Protein AF-0000000066796410 (afdb_homodimer)

Foldseek 3Di:
DWDKFKEKEDEQQQDPPAPPLLLLLLLVLAVLVQGAKYKYAQQQDPVSVVSSLVNHPPVQSVQKDKDDAADADREQRIIMIHSFDWPDKDWDFQPFWAFVVPVVQVGNRHRWTKMKIWGWAFDPPPPPPPPPDTDTAIAIEMEGAARAFQAALVPDPHSLVRRCLLVLLSRLLVRLVVDLVPDAQQHWYKYWYFSNDFCPDLSNLLSVLSNLLRLHAKDWLADGQDFDDPPDDPVNNVQSLQQFFAACLAPSQDDPRRRPDRHDHTGGHGITMMTRVLFKFFDQDQVRPQADNPHDQWDADPNDIGGGKTWGQSDFQSGWDDFPPPPPPPPDPDPDDDPPPPPPPPRPTDGGTSHSTIMIMTMMTGDDPCRSCPDPPPPPPPSPSPAQDPVSVVSLVVSLVSLVVVLVVLLVLLVVLLVLLVVLVVLLVVLVVCVVCVLVVLVVVVVVLVVVLVVLVVCLVDPDPDDDDDPPVSPLPSQLVNVVVLCVVQVDCLPPPPDDDDRSDDDPVSVVSSVCVSNVDDPCNVVSVVSSVVSNVSSVVSNCSSPVPSVSSSVSSVVSSVVSCVSRVVVPVVVPVPPD/DWDKFKEKEDEQQQDPPAPPLLLLLLLVLAVLVQGAKYKYAQQQDPVSVVSSLVNHPPVQSVQKDKDAAADADREQRIIMIHSFDWPDKDWDFQPFWAFVVPVVQVGNRHRWTKMKIWGWAFDPPPPPPPPPDTDTAIAIEMEGAARAFQAACVPDPHSLVRRCLLVLLSRLLVRLVVDLVPDAQQHWYKYWYFSNDFCPDLSNLLSVLSNLLRLHAKDWLADGQDFDDPPDDPVNNVQSLQQFFAACLAPSQADPRRRPDRHDHTGGHGIIMMTRVLFKFFDQDQVRPQADNPHDQWDADPNDIGGGKTWGQSDFQSGWDDFPPPPPPPPDPDPDDDPPPPPPPPRPTDGGTSHSTIMIMTMMTGDDPCRSCPDPPPPPPPSNSPAQDPVSVVSLVVSLVSLVVVLVVLLVLLVVLLVLLVVLVVLLVVLVVCVVCVVVVLVVVVVVLVVVLVVLVVCLVDPDDDDDDDPPVSPLPSQLVNLVVLCVVQVDCLPPPPDPDDRSDDDPVSVVSSVCVSNVDDPCSVVSVVSSVVSNVSSVVSNCSSPVPSNSSSVSSVVSSVVSCVSRVVVPVVVVVPPD

Solvent-accessible surface area (backbone atoms only — not comparable to full-atom values): 62034 Å² total; per-residue (Å²): 69,67,34,71,48,35,39,34,24,36,45,48,55,43,54,94,83,43,79,67,50,70,59,30,33,36,53,50,19,70,54,52,80,78,42,38,32,36,32,34,23,38,52,41,46,68,67,52,52,47,40,21,54,69,52,24,56,66,71,53,52,72,53,44,41,79,46,74,49,76,30,54,58,54,15,38,8,38,31,40,40,25,57,43,58,70,77,45,53,41,77,45,66,41,90,56,52,55,50,77,87,46,62,89,73,44,45,39,51,19,46,31,32,36,38,41,34,35,30,44,41,69,24,52,59,76,63,72,53,95,83,80,68,78,44,67,43,70,34,40,38,35,37,34,38,50,57,66,61,68,57,39,46,88,78,40,98,45,64,85,63,39,84,47,53,66,37,36,34,50,37,26,48,51,48,35,35,47,50,59,46,46,52,58,57,81,43,38,40,40,38,30,25,39,49,56,44,38,73,85,32,69,36,47,43,49,23,50,50,56,35,28,52,68,19,33,48,70,42,62,42,58,77,86,55,60,65,86,51,92,83,59,49,70,67,55,39,53,54,22,58,56,54,37,23,32,39,61,83,32,69,75,30,29,47,99,82,45,53,62,51,65,41,61,71,60,56,36,37,24,55,50,45,33,31,22,60,76,30,34,40,74,33,76,47,83,81,45,84,62,44,60,90,81,56,71,46,56,38,76,54,96,89,36,83,37,54,23,29,42,51,22,54,74,46,51,67,65,29,80,71,48,62,53,67,69,77,72,72,76,74,73,78,76,80,78,73,71,78,66,75,73,64,80,69,72,53,57,72,41,49,32,46,56,33,54,35,31,28,40,33,40,31,35,32,44,55,49,76,62,57,59,69,56,57,78,75,73,66,64,80,65,59,53,51,54,78,75,47,73,67,52,50,52,52,48,50,49,52,43,51,50,49,54,52,47,34,53,49,28,51,52,48,20,52,50,24,42,50,48,15,49,52,22,44,49,51,21,50,50,33,50,50,45,65,44,43,45,35,58,60,36,20,52,62,41,23,51,51,53,52,48,49,50,48,50,46,48,54,67,59,60,65,81,82,74,82,84,74,86,67,78,82,58,57,77,40,50,54,47,47,46,49,48,46,50,31,69,74,62,67,55,84,72,72,80,67,74,64,91,85,72,82,81,70,88,51,78,65,51,39,48,51,49,20,34,64,42,47,63,53,50,80,72,52,48,49,47,58,51,48,22,38,51,22,43,47,48,15,52,50,24,40,49,43,18,49,55,42,28,46,15,50,29,53,43,50,52,51,49,46,50,49,57,41,61,73,64,49,50,71,59,66,68,59,62,65,67,75,111,69,67,35,70,48,34,39,33,25,36,44,47,55,42,54,93,84,44,78,65,50,70,61,31,32,36,53,50,20,70,54,52,79,80,42,38,32,37,33,34,24,40,51,42,46,68,66,53,51,46,40,22,56,69,51,24,58,67,71,51,54,72,54,43,42,80,47,74,48,72,30,54,56,55,17,38,8,39,32,39,40,24,54,41,57,70,78,46,54,40,74,47,64,41,91,57,52,54,50,78,89,46,61,90,72,44,45,39,49,19,46,31,32,35,37,40,35,36,28,46,40,70,26,53,60,76,64,72,54,94,76,79,68,76,44,68,44,69,34,40,37,35,36,34,37,49,57,69,62,68,58,37,48,90,77,41,98,45,65,86,64,38,87,47,51,66,38,37,34,50,37,27,48,52,48,34,35,48,49,59,46,46,50,56,58,82,43,38,40,39,37,30,24,39,50,56,43,36,74,84,29,70,37,46,43,50,23,50,50,55,36,26,51,66,20,34,48,70,42,60,41,55,78,86,54,60,66,84,51,94,85,59,48,70,68,56,40,52,54,22,58,57,51,36,25,33,39,63,84,31,66,76,31,31,48,100,83,46,55,62,51,64,40,64,70,60,56,36,37,24,56,50,45,33,33,22,59,73,30,33,40,75,33,75,46,84,82,44,82,61,42,59,92,82,55,72,45,57,37,77,55,96,87,36,82,37,53,24,30,42,52,22,55,73,47,51,67,64,28,80,70,49,62,53,66,70,77,73,73,74,76,74,77,77,80,79,73,72,79,65,76,73,67,79,69,74,52,56,72,41,50,32,45,58,34,56,36,31,26,40,32,42,32,35,32,45,55,50,74,62,57,58,70,56,58,77,77,75,66,64,81,66,61,53,51,52,78,76,48,72,67,52,50,53,52,48,50,50,53,42,51,50,49,53,53,46,35,53,49,29,51,51,48,19,53,50,24,42,51,49,14,50,50,23,45,50,50,21,50,50,33,50,50,46,64,44,43,46,34,59,59,35,23,51,63,41,24,52,51,53,50,50,49,49,49,50,46,48,54,67,57,59,67,81,81,75,80,83,74,86,69,79,80,58,58,78,40,50,54,47,47,46,50,50,47,50,30,68,73,61,67,54,83,72,70,79,66,74,64,88,88,71,80,82,71,86,50,78,66,49,39,47,52,50,20,36,64,42,48,63,51,51,79,74,53,49,51,48,58,51,48,24,36,53,22,46,46,46,15,50,50,26,39,48,43,19,48,55,43,28,47,15,50,28,53,42,52,52,51,49,46,51,49,57,42,63,74,64,48,52,71,60,66,66,57,63,64,66,77,109

Secondary structure (DSSP, 8-state):
-PPEEEEEEEE----TT-TTHHHHHHHHGGGGGG-SEEEEES---HHHHHHHHHHS-HHHHHH-EEEE---SSS----EEEESS-EEEEEEEE-S----TT-TTT-GGGT--EEEEEEEEEEE--SS--TT---EEEEEEEEEEEPPPP-S-GGGSS-GGG-TTHHHHHHHHHHHHHHHHHH--TTSEEEEEEE-SS-TTSHHHHHHHHHHHHTT--EEESSPPPPPP-TT--HHHHHHHHHT-SB-TTSTTTEETTEE-SSS--S-B--EEEEEETTTEEEE--TT-TTB-TT---EEEETTEEEE--EEE---TT-EEEEE-----------S-------------EEEE-S-SS-EEEEEEEEPPHHHHHHSSS---SS---PPPPHHHHHHHHHHHHHHHHHHHHHHHHHHHHHHHHHHHHHHHHHHHHHHHHHHHHHHHHHHHHHHHHHHHHHHHHS---------GGGTTHHHHHHHHHHHHHHT---TTTTSSS---PPPHHHHHHHHHHHHT-SGGGGHHHHHHHHHHHHHHHHHHIIIIIIHHHHHHHHHHHHHHHHHHSHHHHHHTTT--/-PPEEEEEEEE----TT-TTHHHHHHHHGGGGGG-SEEEEES---HHHHHHHHHHS-HHHHHH-EEEE---SSS----EEEESS-EEEEEEEE-S----TT-TTT-GGGT--EEEEEEEEEEE--SS--TT---EEEEEEEEEEEPPPP-S-GGGSSSGGG-TTHHHHHHHHHHHHHHHHHH--TTSEEEEEEE-SS-TTSHHHHHHHHHHHHTT--EEESSPPPPPP-TT--HHHHHHHHHT-SB-TTSTTTEETTEE-SSS--S-B--EEEEEETTTEEEE--TT-TTB-TT---EEEETTEEEE--EEE---TT-EEEEE-----------S-S-----------EEEE-S-SS-EEEEEEEEPPHHHHHHSSS---SS---PPPPHHHHHHHHHHHHHHHHHHHHHHHHHHHHHHHHHHHHHHHHHHHHHHHHHHHHHHHHHHHHHHHHHHHHHHHHS---------GGGTTHHHHHHHHHHHHHHT---TTTTSSS---PPPHHHHHHHHHHHHT-SGGGGHHHHHHHHHHHHHHHHHHIIIIIIHHHHHHHHHHHHHHHHHHSHHHHHHTTT--

Organism: Trypanosoma brucei brucei (strain 927/4 GUTat10.1) (NCBI:txid185431)

pLDDT: mean 82.02, std 20.2, range [21.45, 98.88]

Nearest PDB structures (foldseek):
  8j2f-assembly1_B  TM=7.696E-01  e=5.788E-20  Homo sapiens
  5xei-assembly1_A  TM=3.359E-01  e=7.834E-01  Pyrococcus yayanosii CH1
  4o9y-assembly2_J  TM=3.312E-01  e=9.656E-01  Photorhabdus luminescens
  6h6e-assembly1_E  TM=3.215E-01  e=1.808E+00  Photorhabdus luminescens
  8f7n-assembly1_A-2  TM=2.744E-01  e=1.392E+00  Sinorhizobium meliloti

Structure (mmCIF, N/CA/C/O backbone):
data_AF-0000000066796410-model_v1
#
loop_
_entity.id
_entity.type
_entity.pdbx_description
1 polymer 'Sphingomyelin phosphodiesterase, putative'
#
loop_
_atom_site.group_PDB
_atom_site.id
_atom_site.type_symbol
_atom_site.label_atom_id
_atom_site.label_alt_id
_atom_site.label_comp_id
_atom_site.label_asym_id
_atom_site.label_entity_id
_atom_site.label_seq_id
_atom_site.pdbx_PDB_ins_code
_atom_site.Cartn_x
_atom_site.Cartn_y
_atom_site.Cartn_z
_atom_site.occupancy
_atom_site.B_iso_or_equiv
_atom_site.auth_seq_id
_atom_site.auth_comp_id
_atom_site.auth_asym_id
_atom_site.auth_atom_id
_atom_site.pdbx_PDB_model_num
ATOM 1 N N . MET A 1 1 ? 18.016 -26.297 -28.312 1 48.84 1 MET A N 1
ATOM 2 C CA . MET A 1 1 ? 19.109 -25.75 -27.531 1 48.84 1 MET A CA 1
ATOM 3 C C . MET A 1 1 ? 18.594 -24.781 -26.469 1 48.84 1 MET A C 1
ATOM 5 O O . MET A 1 1 ? 17.562 -24.156 -26.641 1 48.84 1 MET A O 1
ATOM 9 N N . ALA A 1 2 ? 19.219 -24.875 -25.312 1 60.97 2 ALA A N 1
ATOM 10 C CA . ALA A 1 2 ? 18.875 -24.078 -24.141 1 60.97 2 ALA A CA 1
ATOM 11 C C . ALA A 1 2 ? 19.031 -22.578 -24.438 1 60.97 2 ALA A C 1
ATOM 13 O O . ALA A 1 2 ? 19.984 -22.172 -25.094 1 60.97 2 ALA A O 1
ATOM 14 N N . ALA A 1 3 ? 17.953 -21.797 -24.219 1 81.81 3 ALA A N 1
ATOM 15 C CA . ALA A 1 3 ? 17.969 -20.359 -24.453 1 81.81 3 ALA A CA 1
ATOM 16 C C . ALA A 1 3 ? 18.875 -19.641 -23.469 1 81.81 3 ALA A C 1
ATOM 18 O O . ALA A 1 3 ? 18.922 -20 -22.281 1 81.81 3 ALA A O 1
ATOM 19 N N . GLU A 1 4 ? 19.875 -18.906 -24 1 92 4 GLU A N 1
ATOM 20 C CA . GLU A 1 4 ? 20.688 -18.031 -23.156 1 92 4 GLU A CA 1
ATOM 21 C C . GLU A 1 4 ? 20.094 -16.625 -23.094 1 92 4 GLU A C 1
ATOM 23 O O . GLU A 1 4 ? 19.625 -16.094 -24.109 1 92 4 GLU A O 1
ATOM 28 N N . ILE A 1 5 ? 20.078 -16.156 -21.859 1 96.12 5 ILE A N 1
ATOM 29 C CA . ILE A 1 5 ? 19.562 -14.797 -21.719 1 96.12 5 ILE A CA 1
ATOM 30 C C . ILE A 1 5 ? 20.5 -13.977 -20.844 1 96.12 5 ILE A C 1
ATOM 32 O O . ILE A 1 5 ? 21.188 -14.523 -19.984 1 96.12 5 ILE A O 1
ATOM 36 N N . THR A 1 6 ? 20.562 -12.688 -21.125 1 98.25 6 THR A N 1
ATOM 37 C CA . THR A 1 6 ? 21.344 -11.758 -20.312 1 98.25 6 THR A CA 1
ATOM 38 C C . THR A 1 6 ? 20.438 -10.828 -19.516 1 98.25 6 THR A C 1
ATOM 40 O O . THR A 1 6 ? 19.391 -10.398 -20.016 1 98.25 6 THR A O 1
ATOM 43 N N . VAL A 1 7 ? 20.828 -10.609 -18.219 1 98.69 7 VAL A N 1
ATOM 44 C CA . VAL A 1 7 ? 20.031 -9.766 -17.328 1 98.69 7 VAL A CA 1
ATOM 45 C C . VAL A 1 7 ? 20.922 -8.68 -16.719 1 98.69 7 VAL A C 1
ATOM 47 O O . VAL A 1 7 ? 22.078 -8.93 -16.391 1 98.69 7 VAL A O 1
ATOM 50 N N . LEU A 1 8 ? 20.359 -7.438 -16.609 1 98.81 8 LEU A N 1
ATOM 51 C CA . LEU A 1 8 ? 21 -6.305 -15.945 1 98.81 8 LEU A CA 1
ATOM 52 C C . LEU A 1 8 ? 20.094 -5.699 -14.891 1 98.81 8 LEU A C 1
ATOM 54 O O . LEU A 1 8 ? 18.906 -5.445 -15.156 1 98.81 8 LEU A O 1
ATOM 58 N N . THR A 1 9 ? 20.547 -5.566 -13.664 1 98.88 9 THR A N 1
ATOM 59 C CA . THR A 1 9 ? 19.906 -4.664 -12.719 1 98.88 9 THR A CA 1
ATOM 60 C C . THR A 1 9 ? 20.734 -3.396 -12.531 1 98.88 9 THR A C 1
ATOM 62 O O . THR A 1 9 ? 21.969 -3.461 -12.445 1 98.88 9 THR A O 1
ATOM 65 N N . PHE A 1 10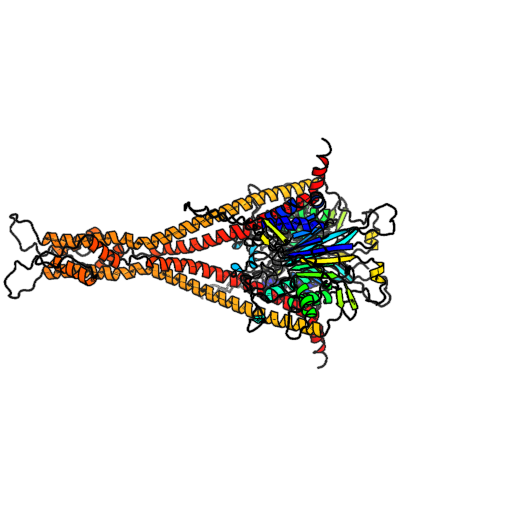 ? 20.062 -2.275 -12.539 1 98.81 10 PHE A N 1
ATOM 66 C CA . PHE A 1 10 ? 20.797 -1.018 -12.523 1 98.81 10 PHE A CA 1
ATOM 67 C C . PHE A 1 10 ? 19.969 0.09 -11.891 1 98.81 10 PHE A C 1
ATOM 69 O O . PHE A 1 10 ? 18.859 0.383 -12.359 1 98.81 10 PHE A O 1
ATOM 76 N N . ASN A 1 11 ? 20.484 0.647 -10.828 1 98.38 11 ASN A N 1
ATOM 77 C CA . ASN A 1 11 ? 19.922 1.867 -10.25 1 98.38 11 ASN A CA 1
ATOM 78 C C . ASN A 1 11 ? 20.359 3.105 -11.031 1 98.38 11 ASN A C 1
ATOM 80 O O . ASN A 1 11 ? 21.531 3.473 -11.016 1 98.38 11 ASN A O 1
ATOM 84 N N . LEU A 1 12 ? 19.391 3.852 -11.555 1 97.69 12 LEU A N 1
ATOM 85 C CA . LEU A 1 12 ? 19.672 4.941 -12.484 1 97.69 12 LEU A CA 1
ATOM 86 C C . LEU A 1 12 ? 19.984 6.23 -11.734 1 97.69 12 LEU A C 1
ATOM 88 O O . LEU A 1 12 ? 20.453 7.203 -12.328 1 97.69 12 LEU A O 1
ATOM 92 N N . TRP A 1 13 ? 19.766 6.25 -10.508 1 96.25 13 TRP A N 1
ATOM 93 C CA . TRP A 1 13 ? 19.906 7.469 -9.719 1 96.25 13 TRP A CA 1
ATOM 94 C C . TRP A 1 13 ? 19.109 8.617 -10.336 1 96.25 13 TRP A C 1
ATOM 96 O O . TRP A 1 13 ? 19.656 9.695 -10.578 1 96.25 13 TRP A O 1
ATOM 106 N N . GLY A 1 14 ? 17.844 8.32 -10.648 1 94.94 14 GLY A N 1
ATOM 107 C CA . GLY A 1 14 ? 16.984 9.32 -11.281 1 94.94 14 GLY A CA 1
ATOM 108 C C . GLY A 1 14 ? 16.219 10.164 -10.289 1 94.94 14 GLY A C 1
ATOM 109 O O . GLY A 1 14 ? 15.062 10.531 -10.539 1 94.94 14 GLY A O 1
ATOM 110 N N . ILE A 1 15 ? 16.75 10.477 -9.172 1 90.81 15 ILE A N 1
ATOM 111 C CA . ILE A 1 15 ? 16.094 11.344 -8.195 1 90.81 15 ILE A CA 1
ATOM 112 C C . ILE A 1 15 ? 16.094 12.781 -8.711 1 90.81 15 ILE A C 1
ATOM 114 O O . ILE A 1 15 ? 16.953 13.172 -9.5 1 90.81 15 ILE A O 1
ATOM 118 N N . PHE A 1 16 ? 15.188 13.641 -8.305 1 86 16 PHE A N 1
ATOM 119 C CA . PHE A 1 16 ? 14.891 14.93 -8.914 1 86 16 PHE A CA 1
ATOM 120 C C . PHE A 1 16 ? 16.078 15.875 -8.797 1 86 16 PHE A C 1
ATOM 122 O O . PHE A 1 16 ? 16.266 16.75 -9.633 1 86 16 PHE A O 1
ATOM 129 N N . ASN A 1 17 ? 16.984 15.758 -7.816 1 86.38 17 ASN A N 1
ATOM 130 C CA . ASN A 1 17 ? 18.094 16.688 -7.637 1 86.38 17 ASN A CA 1
ATOM 131 C C . ASN A 1 17 ? 19.422 16.047 -8.031 1 86.38 17 ASN A C 1
ATOM 133 O O . ASN A 1 17 ? 20.484 16.531 -7.656 1 86.38 17 ASN A O 1
ATOM 137 N N . SER A 1 18 ? 19.359 14.938 -8.727 1 91.62 18 SER A N 1
ATOM 138 C CA . SER A 1 18 ? 20.609 14.305 -9.148 1 91.62 18 SER A CA 1
ATOM 139 C C . SER A 1 18 ? 21.234 15.07 -10.305 1 91.62 18 SER A C 1
ATOM 141 O O . SER A 1 18 ? 20.547 15.727 -11.078 1 91.62 18 SER A O 1
ATOM 143 N N . LYS A 1 19 ? 22.516 14.992 -10.43 1 92.5 19 LYS A N 1
ATOM 144 C CA . LYS A 1 19 ? 23.281 15.773 -11.391 1 92.5 19 LYS A CA 1
ATOM 145 C C . LYS A 1 19 ? 23.172 15.18 -12.789 1 92.5 19 LYS A C 1
ATOM 147 O O . LYS A 1 19 ? 23.141 13.961 -12.953 1 92.5 19 LYS A O 1
ATOM 152 N N . HIS A 1 20 ? 23.094 16.062 -13.773 1 95.69 20 HIS A N 1
ATOM 153 C CA . HIS A 1 20 ? 23.188 15.734 -15.195 1 95.69 20 HIS A CA 1
ATOM 154 C C . HIS A 1 20 ? 22.203 14.633 -15.57 1 95.69 20 HIS A C 1
ATOM 156 O O . HIS A 1 20 ? 22.547 13.727 -16.344 1 95.69 20 HIS A O 1
ATOM 162 N N . ARG A 1 21 ? 21.078 14.617 -15.031 1 95.81 21 ARG A N 1
ATOM 163 C CA . ARG A 1 21 ? 20.094 13.539 -15.148 1 95.81 21 ARG A CA 1
ATOM 164 C C . ARG A 1 21 ? 19.703 13.312 -16.609 1 95.81 21 ARG A C 1
ATOM 166 O O . ARG A 1 21 ? 19.766 12.188 -17.109 1 95.81 21 ARG A O 1
ATOM 173 N N . PRO A 1 22 ? 19.406 14.359 -17.469 1 95.88 22 PRO A N 1
ATOM 174 C CA . PRO A 1 22 ? 19 14.109 -18.844 1 95.88 22 PRO A CA 1
ATOM 175 C C . PRO A 1 22 ? 20.109 13.484 -19.688 1 95.88 22 PRO A C 1
ATOM 177 O O . PRO A 1 22 ? 19.859 12.586 -20.484 1 95.88 22 PRO A O 1
ATOM 180 N N . GLU A 1 23 ? 21.328 13.984 -19.516 1 97 23 GLU A N 1
ATOM 181 C CA . GLU A 1 23 ? 22.469 13.445 -20.25 1 97 23 GLU A CA 1
ATOM 182 C C . GLU A 1 23 ? 22.734 11.984 -19.891 1 97 23 GLU A C 1
ATOM 184 O O . GLU A 1 23 ? 23.047 11.172 -20.766 1 97 23 GLU A O 1
ATOM 189 N N . ARG A 1 24 ? 22.625 11.672 -18.641 1 97.94 24 ARG A N 1
ATOM 190 C CA . ARG A 1 24 ? 22.844 10.305 -18.188 1 97.94 24 ARG A CA 1
ATOM 191 C C . ARG A 1 24 ? 21.781 9.359 -18.734 1 97.94 24 ARG A C 1
ATOM 193 O O . ARG A 1 24 ? 22.094 8.25 -19.172 1 97.94 24 ARG A O 1
ATOM 200 N N . MET A 1 25 ? 20.5 9.828 -18.734 1 98 25 MET A N 1
ATOM 201 C CA . MET A 1 25 ? 19.422 9.023 -19.297 1 98 25 MET A CA 1
ATOM 202 C C . MET A 1 25 ? 19.625 8.781 -20.781 1 98 25 MET A C 1
ATOM 204 O O . MET A 1 25 ? 19.453 7.664 -21.266 1 98 25 MET A O 1
ATOM 208 N N . ALA A 1 26 ? 19.984 9.797 -21.469 1 97.62 26 ALA A N 1
ATOM 209 C CA . ALA A 1 26 ? 20.219 9.68 -22.906 1 97.62 26 ALA A CA 1
ATOM 210 C C . ALA A 1 26 ? 21.344 8.695 -23.203 1 97.62 26 ALA A C 1
ATOM 212 O O . ALA A 1 26 ? 21.266 7.898 -24.141 1 97.62 26 ALA A O 1
ATOM 213 N N . HIS A 1 27 ? 22.406 8.797 -22.484 1 97.75 27 HIS A N 1
ATOM 214 C CA . HIS A 1 27 ? 23.547 7.898 -22.672 1 97.75 27 HIS A CA 1
ATOM 215 C C . HIS A 1 27 ? 23.172 6.457 -22.359 1 97.75 27 HIS A C 1
ATOM 217 O O . HIS A 1 27 ? 23.594 5.531 -23.047 1 97.75 27 HIS A O 1
ATOM 223 N N . PHE A 1 28 ? 22.422 6.254 -21.281 1 98.06 28 PHE A N 1
ATOM 224 C CA . PHE A 1 28 ? 22 4.91 -20.891 1 98.06 28 PHE A CA 1
ATOM 225 C C . PHE A 1 28 ? 21.266 4.219 -22.031 1 98.06 28 PHE A C 1
ATOM 227 O O . PHE A 1 28 ? 21.328 2.998 -22.172 1 98.06 28 PHE A O 1
ATOM 234 N N . ALA A 1 29 ? 20.562 4.945 -22.797 1 98 29 ALA A N 1
ATOM 235 C CA . ALA A 1 29 ? 19.828 4.418 -23.938 1 98 29 ALA A CA 1
ATOM 236 C C . ALA A 1 29 ? 20.719 3.543 -24.812 1 98 29 ALA A C 1
ATOM 238 O O . ALA A 1 29 ? 20.25 2.545 -25.375 1 98 29 ALA A O 1
ATOM 239 N N . SER A 1 30 ? 21.953 3.912 -24.922 1 96.31 30 SER A N 1
ATOM 240 C CA . SER A 1 30 ? 22.891 3.197 -25.797 1 96.31 30 SER A CA 1
ATOM 241 C C . SER A 1 30 ? 23.25 1.841 -25.203 1 96.31 30 SER A C 1
ATOM 243 O O . SER A 1 30 ? 23.781 0.978 -25.906 1 96.31 30 SER A O 1
ATOM 245 N N . LYS A 1 31 ? 22.984 1.631 -23.922 1 97.38 31 LYS A N 1
ATOM 246 C CA . LYS A 1 31 ? 23.359 0.388 -23.25 1 97.38 31 LYS A CA 1
ATOM 247 C C . LYS A 1 31 ? 22.234 -0.643 -23.344 1 97.38 31 LYS A C 1
ATOM 249 O O . LYS A 1 31 ? 22.453 -1.833 -23.109 1 97.38 31 LYS A O 1
ATOM 254 N N . VAL A 1 32 ? 21.047 -0.267 -23.703 1 97.69 32 VAL A N 1
ATOM 255 C CA . VAL A 1 32 ? 19.844 -1.089 -23.609 1 97.69 32 VAL A CA 1
ATOM 256 C C . VAL A 1 32 ? 19.969 -2.293 -24.531 1 97.69 32 VAL A C 1
ATOM 258 O O . VAL A 1 32 ? 19.562 -3.402 -24.188 1 97.69 32 VAL A O 1
ATOM 261 N N . GLU A 1 33 ? 20.547 -2.137 -25.719 1 96.56 33 GLU A N 1
ATOM 262 C CA . GLU A 1 33 ? 20.609 -3.197 -26.719 1 96.56 33 GLU A CA 1
ATOM 263 C C . GLU A 1 33 ? 21.516 -4.336 -26.266 1 96.56 33 GLU A C 1
ATOM 265 O O . GLU A 1 33 ? 21.438 -5.453 -26.781 1 96.56 33 GLU A O 1
ATOM 270 N N . ASP A 1 34 ? 22.328 -4.07 -25.297 1 97.19 34 ASP A N 1
ATOM 271 C CA . ASP A 1 34 ? 23.359 -5.023 -24.875 1 97.19 34 ASP A CA 1
ATOM 272 C C . ASP A 1 34 ? 22.766 -6.109 -23.969 1 97.19 34 ASP A C 1
ATOM 274 O O . ASP A 1 34 ? 23.406 -7.133 -23.734 1 97.19 34 ASP A O 1
ATOM 278 N N . TYR A 1 35 ? 21.578 -5.965 -23.422 1 97.81 35 TYR A N 1
ATOM 279 C CA . TYR A 1 35 ? 20.984 -6.887 -22.453 1 97.81 35 TYR A CA 1
ATOM 280 C C . TYR A 1 35 ? 19.578 -7.293 -22.875 1 97.81 35 TYR A C 1
ATOM 282 O O . TYR A 1 35 ? 18.844 -6.5 -23.469 1 97.81 35 TYR A O 1
ATOM 290 N N . ASP A 1 36 ? 19.156 -8.508 -22.531 1 97.56 36 ASP A N 1
ATOM 291 C CA . ASP A 1 36 ? 17.844 -9.016 -22.891 1 97.56 36 ASP A CA 1
ATOM 292 C C . ASP A 1 36 ? 16.766 -8.508 -21.922 1 97.56 36 ASP A C 1
ATOM 294 O O . ASP A 1 36 ? 15.656 -8.195 -22.328 1 97.56 36 ASP A O 1
ATOM 298 N N . ILE A 1 37 ? 17.062 -8.547 -20.625 1 98.44 37 ILE A N 1
ATOM 299 C CA . ILE A 1 37 ? 16.172 -8.078 -19.578 1 98.44 37 ILE A CA 1
ATOM 300 C C . ILE A 1 37 ? 16.906 -7.07 -18.703 1 98.44 37 ILE A C 1
ATOM 302 O O . ILE A 1 37 ? 18 -7.344 -18.203 1 98.44 37 ILE A O 1
ATOM 306 N N . ILE A 1 38 ? 16.312 -5.867 -18.531 1 98.81 38 ILE A N 1
ATOM 307 C CA . ILE A 1 38 ? 16.906 -4.805 -17.719 1 98.81 38 ILE A CA 1
ATOM 308 C C . ILE A 1 38 ? 15.945 -4.426 -16.594 1 98.81 38 ILE A C 1
ATOM 310 O O . ILE A 1 38 ? 14.797 -4.047 -16.844 1 98.81 38 ILE A O 1
ATOM 314 N N . LEU A 1 39 ? 16.391 -4.578 -15.375 1 98.81 39 LEU A N 1
ATOM 315 C CA . LEU A 1 39 ? 15.656 -4.168 -14.18 1 98.81 39 LEU A CA 1
ATOM 316 C C . LEU A 1 39 ? 16.188 -2.842 -13.641 1 98.81 39 LEU A C 1
ATOM 318 O O . LEU A 1 39 ? 17.297 -2.777 -13.125 1 98.81 39 LEU A O 1
ATOM 322 N N . LEU A 1 40 ? 15.352 -1.784 -13.695 1 98.69 40 LEU A N 1
ATOM 323 C CA . LEU A 1 40 ? 15.797 -0.447 -13.32 1 98.69 40 LEU A CA 1
ATOM 324 C C . LEU A 1 40 ? 15.219 -0.038 -11.977 1 98.69 40 LEU A C 1
ATOM 326 O O . LEU A 1 40 ? 14.055 -0.333 -11.68 1 98.69 40 LEU A O 1
ATOM 330 N N . GLN A 1 41 ? 16.031 0.565 -11.172 1 97.81 41 GLN A N 1
ATOM 331 C CA . GLN A 1 41 ? 15.609 1.248 -9.953 1 97.81 41 GLN A CA 1
ATOM 332 C C . GLN A 1 41 ? 15.883 2.746 -10.039 1 97.81 41 GLN A C 1
ATOM 334 O O . GLN A 1 41 ? 16.672 3.193 -10.875 1 97.81 41 GLN A O 1
ATOM 339 N N . GLU A 1 42 ? 15.156 3.541 -9.273 1 96.25 42 GLU A N 1
ATOM 340 C CA . GLU A 1 42 ? 15.18 5 -9.234 1 96.25 42 GLU A CA 1
ATOM 341 C C . GLU A 1 42 ? 14.906 5.594 -10.609 1 96.25 42 GLU A C 1
ATOM 343 O O . GLU A 1 42 ? 15.508 6.602 -10.992 1 96.25 42 GLU A O 1
ATOM 348 N N . GLN A 1 43 ? 14.234 4.934 -11.375 1 96.12 43 GLN A N 1
ATOM 349 C CA . GLN A 1 43 ? 13.602 5.508 -12.562 1 96.12 43 GLN A CA 1
ATOM 350 C C . GLN A 1 43 ? 12.258 6.141 -12.219 1 96.12 43 GLN A C 1
ATOM 352 O O . GLN A 1 43 ? 11.203 5.566 -12.508 1 96.12 43 GLN A O 1
ATOM 357 N N . PHE A 1 44 ? 12.242 7.305 -11.719 1 92.19 44 PHE A N 1
ATOM 358 C CA . PHE A 1 44 ? 11.062 7.918 -11.125 1 92.19 44 PHE A CA 1
ATOM 359 C C . PHE A 1 44 ? 10.281 8.711 -12.156 1 92.19 44 PHE A C 1
ATOM 361 O O . PHE A 1 44 ? 9.047 8.672 -12.172 1 92.19 44 PHE A O 1
ATOM 368 N N . SER A 1 45 ? 10.898 9.367 -13.016 1 90.81 45 SER A N 1
ATOM 369 C CA . SER A 1 45 ? 10.281 10.336 -13.922 1 90.81 45 SER A CA 1
ATOM 370 C C . SER A 1 45 ? 9.859 9.68 -15.234 1 90.81 45 SER A C 1
ATOM 372 O O . SER A 1 45 ? 10.664 9.023 -15.891 1 90.81 45 SER A O 1
ATOM 374 N N . GLU A 1 46 ? 8.625 9.914 -15.594 1 90.44 46 GLU A N 1
ATOM 375 C CA . GLU A 1 46 ? 8.156 9.453 -16.891 1 90.44 46 GLU A CA 1
ATOM 376 C C . GLU A 1 46 ? 8.922 10.125 -18.031 1 90.44 46 GLU A C 1
ATOM 378 O O . GLU A 1 46 ? 9.227 9.484 -19.047 1 90.44 46 GLU A O 1
ATOM 383 N N . SER A 1 47 ? 9.227 11.352 -17.828 1 93.44 47 SER A N 1
ATOM 384 C CA . SER A 1 47 ? 9.977 12.086 -18.828 1 93.44 47 SER A CA 1
ATOM 385 C C . SER A 1 47 ? 11.367 11.5 -19.031 1 93.44 47 SER A C 1
ATOM 387 O O . SER A 1 47 ? 11.875 11.453 -20.156 1 93.44 47 SER A O 1
ATOM 389 N N . ASP A 1 48 ? 12.016 11.109 -17.953 1 95.75 48 ASP A N 1
ATOM 390 C CA . ASP A 1 48 ? 13.328 10.477 -18.062 1 95.75 48 ASP A CA 1
ATOM 391 C C . ASP A 1 48 ? 13.242 9.164 -18.844 1 95.75 48 ASP A C 1
ATOM 393 O O . ASP A 1 48 ? 14.133 8.852 -19.625 1 95.75 48 ASP A O 1
ATOM 397 N N . PHE A 1 49 ? 12.219 8.445 -18.609 1 96.19 49 PHE A N 1
ATOM 398 C CA . PHE A 1 49 ? 12.031 7.184 -19.312 1 96.19 49 PHE A CA 1
ATOM 399 C C . PHE A 1 49 ? 11.812 7.434 -20.797 1 96.19 49 PHE A C 1
ATOM 401 O O . PHE A 1 49 ? 12.312 6.684 -21.641 1 96.19 49 PHE A O 1
ATOM 408 N N . ASP A 1 50 ? 11.117 8.508 -21.109 1 96.19 50 ASP A N 1
ATOM 409 C CA . ASP A 1 50 ? 10.914 8.898 -22.5 1 96.19 50 ASP A CA 1
ATOM 410 C C . ASP A 1 50 ? 12.242 9.258 -23.156 1 96.19 50 ASP A C 1
ATOM 412 O O . ASP A 1 50 ? 12.461 8.93 -24.328 1 96.19 50 ASP A O 1
ATOM 416 N N . ILE A 1 51 ? 13.047 9.922 -22.438 1 97.62 51 ILE A N 1
ATOM 417 C CA . ILE A 1 51 ? 14.367 10.273 -22.953 1 97.62 51 ILE A CA 1
ATOM 418 C C . ILE A 1 51 ? 15.133 9 -23.312 1 97.62 51 ILE A C 1
ATOM 420 O O . ILE A 1 51 ? 15.766 8.914 -24.359 1 97.62 51 ILE A O 1
ATOM 424 N N . ILE A 1 52 ? 15.102 8 -22.453 1 98.12 52 ILE A N 1
ATOM 425 C CA . ILE A 1 52 ? 15.781 6.734 -22.703 1 98.12 52 ILE A CA 1
ATOM 426 C C . ILE A 1 52 ? 15.211 6.098 -23.969 1 98.12 52 ILE A C 1
ATOM 428 O O . ILE A 1 52 ? 15.969 5.727 -24.875 1 98.12 52 ILE A O 1
ATOM 432 N N . ILE A 1 53 ? 13.906 6.031 -24.078 1 97.31 53 ILE A N 1
ATOM 433 C CA . ILE A 1 53 ? 13.242 5.375 -25.203 1 97.31 53 ILE A CA 1
ATOM 434 C C . ILE A 1 53 ? 13.555 6.121 -26.5 1 97.31 53 ILE A C 1
ATOM 436 O O . ILE A 1 53 ? 13.875 5.504 -27.516 1 97.31 53 ILE A O 1
ATOM 440 N N . GLN A 1 54 ? 13.539 7.406 -26.469 1 96.81 54 GLN A N 1
ATOM 441 C CA . GLN A 1 54 ? 13.711 8.234 -27.656 1 96.81 54 GLN A CA 1
ATOM 442 C C . GLN A 1 54 ? 15.156 8.188 -28.156 1 96.81 54 GLN A C 1
ATOM 444 O O . GLN A 1 54 ? 15.414 8.359 -29.344 1 96.81 54 GLN A O 1
ATOM 449 N N . ASN A 1 55 ? 16.047 7.969 -27.297 1 97.25 55 ASN A N 1
ATOM 450 C CA . ASN A 1 55 ? 17.453 8.023 -27.688 1 97.25 55 ASN A CA 1
ATOM 451 C C . ASN A 1 55 ? 18 6.637 -28.016 1 97.25 55 ASN A C 1
ATOM 453 O O . ASN A 1 55 ? 19.156 6.496 -28.406 1 97.25 55 ASN A O 1
ATOM 457 N N . MET A 1 56 ? 17.188 5.617 -27.844 1 96 56 MET A N 1
ATOM 458 C CA . MET A 1 56 ? 17.562 4.27 -28.25 1 96 56 MET A CA 1
ATOM 459 C C . MET A 1 56 ? 17.547 4.137 -29.781 1 96 56 MET A C 1
ATOM 461 O O . MET A 1 56 ? 16.781 4.824 -30.453 1 96 56 MET A O 1
ATOM 465 N N . PRO A 1 57 ? 18.422 3.262 -30.344 1 94.75 57 PRO A N 1
ATOM 466 C CA . PRO A 1 57 ? 18.266 2.973 -31.766 1 94.75 57 PRO A CA 1
ATOM 467 C C . PRO A 1 57 ? 16.844 2.514 -32.125 1 94.75 57 PRO A C 1
ATOM 469 O O . PRO A 1 57 ? 16.219 1.779 -31.359 1 94.75 57 PRO A O 1
ATOM 472 N N . GLU A 1 58 ? 16.422 2.869 -33.25 1 94.06 58 GLU A N 1
ATOM 473 C CA . GLU A 1 58 ? 15.047 2.609 -33.688 1 94.06 58 GLU A CA 1
ATOM 474 C C . GLU A 1 58 ? 14.734 1.117 -33.625 1 94.06 58 GLU A C 1
ATOM 476 O O . GLU A 1 58 ? 13.641 0.717 -33.219 1 94.06 58 GLU A O 1
ATOM 481 N N . GLU A 1 59 ? 15.664 0.36 -34.094 1 94 59 GLU A N 1
ATOM 482 C CA . GLU A 1 59 ? 15.453 -1.084 -34.125 1 94 59 GLU A CA 1
ATOM 483 C C . GLU A 1 59 ? 15.234 -1.638 -32.719 1 94 59 GLU A C 1
ATOM 485 O O . GLU A 1 59 ? 14.383 -2.506 -32.5 1 94 59 GLU A O 1
ATOM 490 N N . VAL A 1 60 ? 15.969 -1.103 -31.766 1 94.75 60 VAL A N 1
ATOM 491 C CA . VAL A 1 60 ? 15.859 -1.539 -30.375 1 94.75 60 VAL A CA 1
ATOM 492 C C . VAL A 1 60 ? 14.523 -1.08 -29.797 1 94.75 60 VAL A C 1
ATOM 494 O O . VAL A 1 60 ? 13.828 -1.854 -29.125 1 94.75 60 VAL A O 1
ATOM 497 N N . ARG A 1 61 ? 14.195 0.089 -30.062 1 94.19 61 ARG A N 1
ATOM 498 C CA . ARG A 1 61 ? 12.953 0.677 -29.578 1 94.19 61 ARG A CA 1
ATOM 499 C C . ARG A 1 61 ? 11.75 -0.132 -30.031 1 94.19 61 ARG A C 1
ATOM 501 O O . ARG A 1 61 ? 10.797 -0.328 -29.266 1 94.19 61 ARG A O 1
ATOM 508 N N . ARG A 1 62 ? 11.805 -0.698 -31.234 1 92 62 ARG A N 1
ATOM 509 C CA . ARG A 1 62 ? 10.672 -1.405 -31.828 1 92 62 ARG A CA 1
ATOM 510 C C . ARG A 1 62 ? 10.578 -2.834 -31.297 1 92 62 ARG A C 1
ATOM 512 O O . ARG A 1 62 ? 9.523 -3.457 -31.359 1 92 62 ARG A O 1
ATOM 519 N N . THR A 1 63 ? 11.648 -3.289 -30.766 1 91.88 63 THR A N 1
ATOM 520 C CA . THR A 1 63 ? 11.695 -4.715 -30.453 1 91.88 63 THR A CA 1
ATOM 521 C C . THR A 1 63 ? 11.672 -4.934 -28.938 1 91.88 63 THR A C 1
ATOM 523 O O . THR A 1 63 ? 11.695 -6.074 -28.484 1 91.88 63 THR A O 1
ATOM 526 N N . ARG A 1 64 ? 11.641 -3.896 -28.156 1 94.81 64 ARG A N 1
ATOM 527 C CA . ARG A 1 64 ? 11.68 -4.043 -26.703 1 94.81 64 ARG A CA 1
ATOM 528 C C . ARG A 1 64 ? 10.305 -3.795 -26.094 1 94.81 64 ARG A C 1
ATOM 530 O O . ARG A 1 64 ? 9.477 -3.105 -26.688 1 94.81 64 ARG A O 1
ATOM 537 N N . TYR A 1 65 ? 10.078 -4.457 -25.047 1 94.06 65 TYR A N 1
ATOM 538 C CA . TYR A 1 65 ? 8.922 -4.199 -24.203 1 94.06 65 TYR A CA 1
ATOM 539 C C . TYR A 1 65 ? 9.297 -3.336 -23 1 94.06 65 TYR A C 1
ATOM 541 O O . TYR A 1 65 ? 10.289 -3.611 -22.312 1 94.06 65 TYR A O 1
ATOM 549 N N . PHE A 1 66 ? 8.516 -2.273 -22.812 1 94.19 66 PHE A N 1
ATOM 550 C CA . PHE A 1 66 ? 8.789 -1.296 -21.766 1 94.19 66 PHE A CA 1
ATOM 551 C C . PHE A 1 66 ? 7.684 -1.296 -20.719 1 94.19 66 PHE A C 1
ATOM 553 O O . PHE A 1 66 ? 6.5 -1.291 -21.062 1 94.19 66 PHE A O 1
ATOM 560 N N . LYS A 1 67 ? 8.055 -1.372 -19.453 1 92.81 67 LYS A N 1
ATOM 561 C CA . LYS A 1 67 ? 7.059 -1.314 -18.375 1 92.81 67 LYS A CA 1
ATOM 562 C C . LYS A 1 67 ? 7.57 -0.495 -17.203 1 92.81 67 LYS A C 1
ATOM 564 O O . LYS A 1 67 ? 8.648 -0.763 -16.672 1 92.81 67 LYS A O 1
ATOM 569 N N . ARG A 1 68 ? 6.801 0.542 -16.828 1 92.44 68 ARG A N 1
ATOM 570 C CA . ARG A 1 68 ? 7.008 1.275 -15.594 1 92.44 68 ARG A CA 1
ATOM 571 C C . ARG A 1 68 ? 5.938 0.922 -14.562 1 92.44 68 ARG A C 1
ATOM 573 O O . ARG A 1 68 ? 4.848 0.473 -14.922 1 92.44 68 ARG A O 1
ATOM 580 N N . TYR A 1 69 ? 6.238 1.12 -13.359 1 89.88 69 TYR A N 1
ATOM 581 C CA . TYR A 1 69 ? 5.266 0.907 -12.289 1 89.88 69 TYR A CA 1
ATOM 582 C C . TYR A 1 69 ? 5.09 2.168 -11.453 1 89.88 69 TYR A C 1
ATOM 584 O O . TYR A 1 69 ? 5.664 2.287 -10.367 1 89.88 69 TYR A O 1
ATOM 592 N N . PRO A 1 70 ? 4.266 3.006 -11.953 1 84 70 PRO A N 1
ATOM 593 C CA . PRO A 1 70 ? 4.016 4.23 -11.195 1 84 70 PRO A CA 1
ATOM 594 C C . PRO A 1 70 ? 3.178 3.986 -9.938 1 84 70 PRO A C 1
ATOM 596 O O . PRO A 1 70 ? 2.141 3.322 -10.008 1 84 70 PRO A O 1
ATOM 599 N N . THR A 1 71 ? 3.799 4.258 -8.805 1 81.31 71 THR A N 1
ATOM 600 C CA . THR A 1 71 ? 3.102 4.117 -7.531 1 81.31 71 THR A CA 1
ATOM 601 C C . THR A 1 71 ? 3.146 5.422 -6.738 1 81.31 71 THR A C 1
ATOM 603 O O . THR A 1 71 ? 4.105 6.188 -6.852 1 81.31 71 THR A O 1
ATOM 606 N N . ALA A 1 72 ? 2.178 5.844 -6.102 1 76.06 72 ALA A N 1
ATOM 607 C CA . ALA A 1 72 ? 2.164 6.945 -5.141 1 76.06 72 ALA A CA 1
ATOM 608 C C . ALA A 1 72 ? 2.543 8.266 -5.812 1 76.06 72 ALA A C 1
ATOM 610 O O . ALA A 1 72 ? 2.352 8.43 -7.02 1 76.06 72 ALA A O 1
ATOM 611 N N . PHE A 1 73 ? 2.996 9.32 -5.023 1 75.62 73 PHE A N 1
ATOM 612 C CA . PHE A 1 73 ? 3.314 10.664 -5.492 1 75.62 73 PHE A CA 1
ATOM 613 C C . PHE A 1 73 ? 4.621 10.672 -6.273 1 75.62 73 PHE A C 1
ATOM 615 O O . PHE A 1 73 ? 4.652 11.086 -7.434 1 75.62 73 PHE A O 1
ATOM 622 N N . TYR A 1 74 ? 5.656 10.078 -5.695 1 77.44 74 TYR A N 1
ATOM 623 C CA . TYR A 1 74 ? 6.945 10.062 -6.375 1 77.44 74 TYR A CA 1
ATOM 624 C C . TYR A 1 74 ? 7.09 8.82 -7.246 1 77.44 74 TYR A C 1
ATOM 626 O O . TYR A 1 74 ? 7.586 8.898 -8.375 1 77.44 74 TYR A O 1
ATOM 634 N N . GLY A 1 75 ? 6.57 7.645 -6.656 1 84.12 75 GLY A N 1
ATOM 635 C CA . GLY A 1 75 ? 6.598 6.398 -7.402 1 84.12 75 GLY A CA 1
ATOM 636 C C . GLY A 1 75 ? 7.66 5.434 -6.914 1 84.12 75 GLY A C 1
ATOM 637 O O . GLY A 1 75 ? 8.594 5.832 -6.223 1 84.12 75 GLY A O 1
ATOM 638 N N . SER A 1 76 ? 7.562 4.238 -7.352 1 86.25 76 SER A N 1
ATOM 639 C CA . SER A 1 76 ? 8.445 3.166 -6.895 1 86.25 76 SER A CA 1
ATOM 640 C C . SER A 1 76 ? 9.836 3.299 -7.5 1 86.25 76 SER A C 1
ATOM 642 O O . SER A 1 76 ? 10.805 2.766 -6.957 1 86.25 76 SER A O 1
ATOM 644 N N . GLY A 1 77 ? 9.93 3.879 -8.641 1 93.81 77 GLY A N 1
ATOM 645 C CA . GLY A 1 77 ? 11.18 3.984 -9.383 1 93.81 77 GLY A CA 1
ATOM 646 C C . GLY A 1 77 ? 11.555 2.705 -10.102 1 93.81 77 GLY A C 1
ATOM 647 O O . GLY A 1 77 ? 12.656 2.588 -10.641 1 93.81 77 GLY A O 1
ATOM 648 N N . ILE A 1 78 ? 10.664 1.753 -10.117 1 96.69 78 ILE A N 1
ATOM 649 C CA . ILE A 1 78 ? 10.945 0.474 -10.758 1 96.69 78 ILE A CA 1
ATOM 650 C C . ILE A 1 78 ? 10.445 0.502 -12.203 1 96.69 78 ILE A C 1
ATOM 652 O O . ILE A 1 78 ? 9.312 0.923 -12.461 1 96.69 78 ILE A O 1
ATOM 656 N N . ALA A 1 79 ? 11.273 0.146 -13.07 1 97 79 ALA A N 1
ATOM 657 C CA . ALA A 1 79 ? 10.922 -0.071 -14.477 1 97 79 ALA A CA 1
ATOM 658 C C . ALA A 1 79 ? 11.656 -1.282 -15.039 1 97 79 ALA A C 1
ATOM 660 O O . ALA A 1 79 ? 12.68 -1.708 -14.5 1 97 79 ALA A O 1
ATOM 661 N N . VAL A 1 80 ? 11.094 -1.872 -16.062 1 97.81 80 VAL A N 1
ATOM 662 C CA . VAL A 1 80 ? 11.688 -3.047 -16.688 1 97.81 80 VAL A CA 1
ATOM 663 C C . VAL A 1 80 ? 11.695 -2.873 -18.219 1 97.81 80 VAL A C 1
ATOM 665 O O . VAL A 1 80 ? 10.727 -2.379 -18.797 1 97.81 80 VAL A O 1
ATOM 668 N N . ILE A 1 81 ? 12.781 -3.164 -18.812 1 98.12 81 ILE A N 1
ATOM 669 C CA . ILE A 1 81 ? 12.914 -3.262 -20.266 1 98.12 81 ILE A CA 1
ATOM 670 C C . ILE A 1 81 ? 13.234 -4.703 -20.656 1 98.12 81 ILE A C 1
ATOM 672 O O . ILE A 1 81 ? 14.203 -5.285 -20.156 1 98.12 81 ILE A O 1
ATOM 676 N N . SER A 1 82 ? 12.422 -5.289 -21.531 1 97.62 82 SER A N 1
ATOM 677 C CA . SER A 1 82 ? 12.602 -6.691 -21.891 1 97.62 82 SER A CA 1
ATOM 678 C C . SER A 1 82 ? 12.68 -6.859 -23.406 1 97.62 82 SER A C 1
ATOM 680 O O . SER A 1 82 ? 11.938 -6.207 -24.141 1 97.62 82 SER A O 1
ATOM 682 N N . ARG A 1 83 ? 13.57 -7.668 -23.859 1 96.44 83 ARG A N 1
ATOM 683 C CA . ARG A 1 83 ? 13.625 -8.086 -25.266 1 96.44 83 ARG A CA 1
ATOM 684 C C . ARG A 1 83 ? 12.508 -9.07 -25.578 1 96.44 83 ARG A C 1
ATOM 686 O O . ARG A 1 83 ? 12.141 -9.25 -26.75 1 96.44 83 ARG A O 1
ATOM 693 N N . PHE A 1 84 ? 11.945 -9.75 -24.609 1 95.62 84 PHE A N 1
ATOM 694 C CA . PHE A 1 84 ? 10.945 -10.805 -24.781 1 95.62 84 PHE A CA 1
ATOM 695 C C . PHE A 1 84 ? 9.562 -10.297 -24.391 1 95.62 84 PHE A C 1
ATOM 697 O O . PHE A 1 84 ? 9.438 -9.406 -23.547 1 95.62 84 PHE A O 1
ATOM 704 N N . PRO A 1 85 ? 8.586 -10.875 -24.984 1 92.56 85 PRO A N 1
ATOM 705 C CA . PRO A 1 85 ? 7.215 -10.492 -24.641 1 92.56 85 PRO A CA 1
ATOM 706 C C . PRO A 1 85 ? 6.906 -10.703 -23.156 1 92.56 85 PRO A C 1
ATOM 708 O O . PRO A 1 85 ? 7.336 -11.703 -22.562 1 92.56 85 PRO A O 1
ATOM 711 N N . VAL A 1 86 ? 6.223 -9.766 -22.625 1 91.38 86 VAL A N 1
ATOM 712 C CA . VAL A 1 86 ? 5.77 -9.844 -21.234 1 91.38 86 VAL A CA 1
ATOM 713 C C . VAL A 1 86 ? 4.324 -10.328 -21.203 1 91.38 86 VAL A C 1
ATOM 715 O O . VAL A 1 86 ? 3.422 -9.664 -21.719 1 91.38 86 VAL A O 1
ATOM 718 N N . LYS A 1 87 ? 4.078 -11.414 -20.547 1 87.38 87 LYS A N 1
ATOM 719 C CA . LYS A 1 87 ? 2.754 -12.031 -20.516 1 87.38 87 LYS A CA 1
ATOM 720 C C . LYS A 1 87 ? 1.887 -11.414 -19.422 1 87.38 87 LYS A C 1
ATOM 722 O O . LYS A 1 87 ? 0.669 -11.297 -19.578 1 87.38 87 LYS A O 1
ATOM 727 N N . SER A 1 88 ? 2.496 -11.125 -18.375 1 86.56 88 SER A N 1
ATOM 728 C CA . SER A 1 88 ? 1.783 -10.555 -17.234 1 86.56 88 SER A CA 1
ATOM 729 C C . SER A 1 88 ? 2.74 -9.859 -16.281 1 86.56 88 SER A C 1
ATOM 731 O O . SER A 1 88 ? 3.955 -10.047 -16.359 1 86.56 88 SER A O 1
ATOM 733 N N . GLY A 1 89 ? 2.152 -9 -15.484 1 90 89 GLY A N 1
ATOM 734 C CA . GLY A 1 89 ? 2.934 -8.297 -14.477 1 90 89 GLY A CA 1
ATOM 735 C C . GLY A 1 89 ? 2.086 -7.723 -13.359 1 90 89 GLY A C 1
ATOM 736 O O . GLY A 1 89 ? 0.89 -7.48 -13.539 1 90 89 GLY A O 1
ATOM 737 N N . VAL A 1 90 ? 2.68 -7.574 -12.211 1 91.94 90 VAL A N 1
ATOM 738 C CA . VAL A 1 90 ? 2.012 -6.996 -11.047 1 91.94 90 VAL A CA 1
ATOM 739 C C . VAL A 1 90 ? 3.035 -6.297 -10.156 1 91.94 90 VAL A C 1
ATOM 741 O O . VAL A 1 90 ? 4.211 -6.672 -10.141 1 91.94 90 VAL A O 1
ATOM 744 N N . PHE A 1 91 ? 2.604 -5.234 -9.617 1 94.06 91 PHE A N 1
ATOM 745 C CA . PHE A 1 91 ? 3.447 -4.535 -8.656 1 94.06 91 PHE A CA 1
ATOM 746 C C . PHE A 1 91 ? 2.908 -4.707 -7.238 1 94.06 91 PHE A C 1
ATOM 748 O O . PHE A 1 91 ? 1.72 -4.492 -6.992 1 94.06 91 PHE A O 1
ATOM 755 N N . PHE A 1 92 ? 3.762 -5.145 -6.383 1 95.06 92 PHE A N 1
ATOM 756 C CA . PHE A 1 92 ? 3.461 -5.363 -4.973 1 95.06 92 PHE A CA 1
ATOM 757 C C . PHE A 1 92 ? 4.109 -4.289 -4.109 1 95.06 92 PHE A C 1
ATOM 759 O O . PHE A 1 92 ? 5.332 -4.246 -3.977 1 95.06 92 PHE A O 1
ATOM 766 N N . THR A 1 93 ? 3.281 -3.457 -3.539 1 92.94 93 THR A N 1
ATOM 767 C CA . THR A 1 93 ? 3.789 -2.422 -2.645 1 92.94 93 THR A CA 1
ATOM 768 C C . THR A 1 93 ? 4.051 -2.992 -1.253 1 92.94 93 THR A C 1
ATOM 770 O O . THR A 1 93 ? 3.191 -3.662 -0.679 1 92.94 93 THR A O 1
ATOM 773 N N . PHE A 1 94 ? 5.227 -2.73 -0.73 1 94.69 94 PHE A N 1
ATOM 774 C CA . PHE A 1 94 ? 5.527 -3.219 0.611 1 94.69 94 PHE A CA 1
ATOM 775 C C . PHE A 1 94 ? 4.648 -2.527 1.646 1 94.69 94 PHE A C 1
ATOM 777 O O . PHE A 1 94 ? 4.375 -1.33 1.536 1 94.69 94 PHE A O 1
ATOM 784 N N . PRO A 1 95 ? 4.289 -3.271 2.666 1 92.06 95 PRO A N 1
ATOM 785 C CA . PRO A 1 95 ? 3.449 -2.652 3.695 1 92.06 95 PRO A CA 1
ATOM 786 C C . PRO A 1 95 ? 4.172 -1.55 4.465 1 92.06 95 PRO A C 1
ATOM 788 O O . PRO A 1 95 ? 3.562 -0.543 4.828 1 92.06 95 PRO A O 1
ATOM 791 N N . LEU A 1 96 ? 5.41 -1.829 4.781 1 94.5 96 LEU A N 1
ATOM 792 C CA . LEU A 1 96 ? 6.172 -0.79 5.465 1 94.5 96 LEU A CA 1
ATOM 793 C C . LEU A 1 96 ? 6.988 0.03 4.473 1 94.5 96 LEU A C 1
ATOM 795 O O . LEU A 1 96 ? 7.586 -0.524 3.545 1 94.5 96 LEU A O 1
ATOM 799 N N . GLN A 1 97 ? 6.895 1.217 4.719 1 91.75 97 GLN A N 1
ATOM 800 C CA . GLN A 1 97 ? 7.664 2.184 3.943 1 91.75 97 GLN A CA 1
ATOM 801 C C . GLN A 1 97 ? 8.625 2.965 4.836 1 91.75 97 GLN A C 1
ATOM 803 O O . GLN A 1 97 ? 8.945 2.529 5.941 1 91.75 97 GLN A O 1
ATOM 808 N N . GLY A 1 98 ? 9.07 4.082 4.738 1 92.38 98 GLY A N 1
ATOM 809 C CA . GLY A 1 98 ? 9.852 4.957 5.602 1 92.38 98 GLY A CA 1
ATOM 810 C C . GLY A 1 98 ? 9 5.699 6.617 1 92.38 98 GLY A C 1
ATOM 811 O O . GLY A 1 98 ? 7.957 5.207 7.043 1 92.38 98 GLY A O 1
ATOM 812 N N . PHE A 1 99 ? 9.453 6.66 7.145 1 94.38 99 PHE A N 1
ATOM 813 C CA . PHE A 1 99 ? 8.773 7.473 8.141 1 94.38 99 PHE A CA 1
ATOM 814 C C . PHE A 1 99 ? 8.367 8.82 7.559 1 94.38 99 PHE A C 1
ATOM 816 O O . PHE A 1 99 ? 9.195 9.531 6.984 1 94.38 99 PHE A O 1
ATOM 823 N N . PRO A 1 100 ? 7.098 9.188 7.699 1 91.75 100 PRO A N 1
ATOM 824 C CA . PRO A 1 100 ? 6.59 10.383 7.027 1 91.75 100 PRO A CA 1
ATOM 825 C C . PRO A 1 100 ? 7.285 11.664 7.492 1 91.75 100 PRO A C 1
ATOM 827 O O . PRO A 1 100 ? 7.363 12.641 6.742 1 91.75 100 PRO A O 1
ATOM 830 N N . GLU A 1 101 ? 7.73 11.727 8.758 1 93 101 GLU A N 1
ATOM 831 C CA . GLU A 1 101 ? 8.352 12.945 9.273 1 93 101 GLU A CA 1
ATOM 832 C C . GLU A 1 101 ? 9.758 13.125 8.719 1 93 101 GLU A C 1
ATOM 834 O O . GLU A 1 101 ? 10.336 14.203 8.82 1 93 101 GLU A O 1
ATOM 839 N N . GLN A 1 102 ? 10.281 12.031 8.164 1 91.94 102 GLN A N 1
ATOM 840 C CA . GLN A 1 102 ? 11.594 12.125 7.531 1 91.94 102 GLN A CA 1
ATOM 841 C C . GLN A 1 102 ? 11.469 12.547 6.066 1 91.94 102 GLN A C 1
ATOM 843 O O . GLN A 1 102 ? 11.844 11.789 5.168 1 91.94 102 GLN A O 1
ATOM 848 N N . VAL A 1 103 ? 11.109 13.75 5.844 1 86.19 103 VAL A N 1
ATOM 849 C CA . VAL A 1 103 ? 10.742 14.273 4.531 1 86.19 103 VAL A CA 1
ATOM 850 C C . VAL A 1 103 ? 11.969 14.273 3.617 1 86.19 103 VAL A C 1
ATOM 852 O O . VAL A 1 103 ? 11.859 13.953 2.43 1 86.19 103 VAL A O 1
ATOM 855 N N . LEU A 1 104 ? 13.094 14.523 4.199 1 84.31 104 LEU A N 1
ATOM 856 C CA . LEU A 1 104 ? 14.305 14.688 3.398 1 84.31 104 LEU A CA 1
ATOM 857 C C . LEU A 1 104 ? 14.836 13.328 2.936 1 84.31 104 LEU A C 1
ATOM 859 O O . LEU A 1 104 ? 15.633 13.266 1.997 1 84.31 104 LEU A O 1
ATOM 863 N N . HIS A 1 105 ? 14.445 12.234 3.621 1 86 105 HIS A N 1
ATOM 864 C CA . HIS A 1 105 ? 14.828 10.898 3.178 1 86 105 HIS A CA 1
ATOM 865 C C . HIS A 1 105 ? 14.039 10.477 1.943 1 86 105 HIS A C 1
ATOM 867 O O . HIS A 1 105 ? 14.539 9.719 1.106 1 86 105 HIS A O 1
ATOM 873 N N . GLY A 1 106 ? 12.82 10.859 1.87 1 85.25 106 GLY A N 1
ATOM 874 C CA . GLY A 1 106 ? 12 10.703 0.682 1 85.25 106 GLY A CA 1
ATOM 875 C C . GLY A 1 106 ? 11.406 9.312 0.544 1 85.25 106 GLY A C 1
ATOM 876 O O . GLY A 1 106 ? 10.453 9.109 -0.205 1 85.25 106 GLY A O 1
ATOM 877 N N . ASP A 1 107 ? 11.875 8.289 1.283 1 87.81 107 ASP A N 1
ATOM 878 C CA . ASP A 1 107 ? 11.516 6.891 1.071 1 87.81 107 ASP A CA 1
ATOM 879 C C . ASP A 1 107 ? 10.039 6.656 1.376 1 87.81 107 ASP A C 1
ATOM 881 O O . ASP A 1 107 ? 9.383 5.844 0.718 1 87.81 107 ASP A O 1
ATOM 885 N N . TYR A 1 108 ? 9.523 7.297 2.391 1 88.88 108 TYR A N 1
ATOM 886 C CA . TYR A 1 108 ? 8.117 7.125 2.742 1 88.88 108 TYR A CA 1
ATOM 887 C C . TYR A 1 108 ? 7.211 7.496 1.572 1 88.88 108 TYR A C 1
ATOM 889 O O . TYR A 1 108 ? 6.152 6.895 1.382 1 88.88 108 TYR A O 1
ATOM 897 N N . TYR A 1 109 ? 7.617 8.383 0.736 1 85.62 109 TYR A N 1
ATOM 898 C CA . TYR A 1 109 ? 6.773 8.938 -0.314 1 85.62 109 TYR A CA 1
ATOM 899 C C . TYR A 1 109 ? 7.012 8.227 -1.642 1 85.62 109 TYR A C 1
ATOM 901 O O . TYR A 1 109 ? 6.363 8.539 -2.643 1 85.62 109 TYR A O 1
ATOM 909 N N . ALA A 1 110 ? 7.891 7.328 -1.722 1 84.5 110 ALA A N 1
ATOM 910 C CA . ALA A 1 110 ? 8.219 6.613 -2.953 1 84.5 110 ALA A CA 1
ATOM 911 C C . ALA A 1 110 ? 7.355 5.363 -3.107 1 84.5 110 ALA A C 1
ATOM 913 O O . ALA A 1 110 ? 7.152 4.879 -4.223 1 84.5 110 ALA A O 1
ATOM 914 N N . ASN A 1 111 ? 6.746 4.809 -1.992 1 86 111 ASN A N 1
ATOM 915 C CA . ASN A 1 111 ? 5.988 3.562 -2.043 1 86 111 ASN A CA 1
ATOM 916 C C . ASN A 1 111 ? 6.805 2.432 -2.66 1 86 111 ASN A C 1
ATOM 918 O O . ASN A 1 111 ? 6.398 1.844 -3.664 1 86 111 ASN A O 1
ATOM 922 N N . LYS A 1 112 ? 7.844 2.031 -1.982 1 91.88 112 LYS A N 1
ATOM 923 C CA . LYS A 1 112 ? 8.75 0.97 -2.414 1 91.88 112 LYS A CA 1
ATOM 924 C C . LYS A 1 112 ? 8.031 -0.375 -2.479 1 91.88 112 LYS A C 1
ATOM 926 O O . LYS A 1 112 ? 7.039 -0.589 -1.778 1 91.88 112 LYS A O 1
ATOM 931 N N . GLY A 1 113 ? 8.492 -1.245 -3.346 1 95.69 113 GLY A N 1
ATOM 932 C CA . GLY A 1 113 ? 7.871 -2.545 -3.549 1 95.69 113 GLY A CA 1
ATOM 933 C C . GLY A 1 113 ? 8.641 -3.43 -4.512 1 95.69 113 GLY A C 1
ATOM 934 O O . GLY A 1 113 ? 9.867 -3.334 -4.605 1 95.69 113 GLY A O 1
ATOM 935 N N . ALA A 1 114 ? 7.969 -4.379 -5.07 1 97.19 114 ALA A N 1
ATOM 936 C CA . ALA A 1 114 ? 8.562 -5.324 -6.012 1 97.19 114 ALA A CA 1
ATOM 937 C C . ALA A 1 114 ? 7.633 -5.566 -7.203 1 97.19 114 ALA A C 1
ATOM 939 O O . ALA A 1 114 ? 6.426 -5.746 -7.027 1 97.19 114 ALA A O 1
ATOM 940 N N . ALA A 1 115 ? 8.227 -5.48 -8.359 1 96.69 115 ALA A N 1
ATOM 941 C CA . ALA A 1 115 ? 7.52 -5.859 -9.578 1 96.69 115 ALA A CA 1
ATOM 942 C C . ALA A 1 115 ? 7.781 -7.32 -9.93 1 96.69 115 ALA A C 1
ATOM 944 O O . ALA A 1 115 ? 8.906 -7.809 -9.781 1 96.69 115 ALA A O 1
ATOM 945 N N . MET A 1 116 ? 6.809 -8.031 -10.305 1 96.75 116 MET A N 1
ATOM 946 C CA . MET A 1 116 ? 6.926 -9.375 -10.875 1 96.75 116 MET A CA 1
ATOM 947 C C . MET A 1 116 ? 6.422 -9.398 -12.312 1 96.75 116 MET A C 1
ATOM 949 O O . MET A 1 116 ? 5.328 -8.906 -12.602 1 96.75 116 MET A O 1
ATOM 953 N N . LEU A 1 117 ? 7.215 -9.914 -13.203 1 95.88 117 LEU A N 1
ATOM 954 C CA . LEU A 1 117 ? 6.824 -10.07 -14.602 1 95.88 117 LEU A CA 1
ATOM 955 C C . LEU A 1 117 ? 7.035 -11.508 -15.062 1 95.88 117 LEU A C 1
ATOM 957 O O . LEU A 1 117 ? 8.016 -12.156 -14.672 1 95.88 117 LEU A O 1
ATOM 961 N N . CYS A 1 118 ? 6.145 -11.992 -15.812 1 94.94 118 CYS A N 1
ATOM 962 C CA . CYS A 1 118 ? 6.316 -13.242 -16.547 1 94.94 118 CYS A CA 1
ATOM 963 C C . CYS A 1 118 ? 6.754 -12.969 -17.984 1 94.94 118 CYS A C 1
ATOM 965 O O . CYS A 1 118 ? 5.988 -12.43 -18.781 1 94.94 118 CYS A O 1
ATOM 967 N N . VAL A 1 119 ? 7.957 -13.359 -18.266 1 95.88 119 VAL A N 1
ATOM 968 C CA . VAL A 1 119 ? 8.523 -13.109 -19.594 1 95.88 119 VAL A CA 1
ATOM 969 C C . VAL A 1 119 ? 8.578 -14.414 -20.391 1 95.88 119 VAL A C 1
ATOM 971 O O . VAL A 1 119 ? 8.922 -15.469 -19.844 1 95.88 119 VAL A O 1
ATOM 974 N N . SER A 1 120 ? 8.164 -14.328 -21.625 1 93.88 120 SER A N 1
ATOM 975 C CA . SER A 1 120 ? 8.172 -15.492 -22.516 1 93.88 120 SER A CA 1
ATOM 976 C C . SER A 1 120 ? 9.453 -15.555 -23.328 1 93.88 120 SER A C 1
ATOM 978 O O . SER A 1 120 ? 9.617 -14.812 -24.297 1 93.88 120 SER A O 1
ATOM 980 N N . VAL A 1 121 ? 10.328 -16.469 -23.016 1 95 121 VAL A N 1
ATOM 981 C CA . VAL A 1 121 ? 11.641 -16.578 -23.656 1 95 121 VAL A CA 1
ATOM 982 C C . VAL A 1 121 ? 11.602 -17.672 -24.719 1 95 121 VAL A C 1
ATOM 984 O O . VAL A 1 121 ? 11.234 -18.812 -24.438 1 95 121 VAL A O 1
ATOM 987 N N . PRO A 1 122 ? 11.961 -17.375 -25.938 1 90.75 122 PRO A N 1
ATOM 988 C CA . PRO A 1 122 ? 12.016 -18.406 -26.984 1 90.75 122 PRO A CA 1
ATOM 989 C C . PRO A 1 122 ? 13.148 -19.406 -26.766 1 90.75 122 PRO A C 1
ATOM 991 O O . PRO A 1 122 ? 14.25 -19.016 -26.375 1 90.75 122 PRO A O 1
ATOM 994 N N . CYS A 1 123 ? 12.766 -20.734 -26.766 1 85.62 123 CYS A N 1
ATOM 995 C CA . CYS A 1 123 ? 13.758 -21.797 -26.609 1 85.62 123 CYS A CA 1
ATOM 996 C C . CYS A 1 123 ? 13.883 -22.609 -27.891 1 85.62 123 CYS A C 1
ATOM 998 O O . CYS A 1 123 ? 12.891 -22.828 -28.594 1 85.62 123 CYS A O 1
ATOM 1000 N N . ASN A 1 124 ? 15.008 -22.703 -28.594 1 65.81 124 ASN A N 1
ATOM 1001 C CA . ASN A 1 124 ? 15.203 -23.5 -29.797 1 65.81 124 ASN A CA 1
ATOM 1002 C C . ASN A 1 124 ? 15.242 -25 -29.469 1 65.81 124 ASN A C 1
ATOM 1004 O O . ASN A 1 124 ? 16 -25.422 -28.594 1 65.81 124 ASN A O 1
ATOM 1008 N N . ASN A 1 125 ? 14.164 -25.719 -29.234 1 53 125 ASN A N 1
ATOM 1009 C CA . ASN A 1 125 ? 14.328 -27.156 -29.109 1 53 125 ASN A CA 1
ATOM 1010 C C . ASN A 1 125 ? 14.836 -27.781 -30.406 1 53 125 ASN A C 1
ATOM 1012 O O . ASN A 1 125 ? 14.531 -27.297 -31.5 1 53 125 ASN A O 1
ATOM 1016 N N . ASP A 1 126 ? 16.031 -28.484 -30.297 1 47.19 126 ASP A N 1
ATOM 1017 C CA . ASP A 1 126 ? 16.453 -29.344 -31.406 1 47.19 126 ASP A CA 1
ATOM 1018 C C . ASP A 1 126 ? 15.273 -30.125 -31.969 1 47.19 126 ASP A C 1
ATOM 1020 O O . ASP A 1 126 ? 15.43 -30.891 -32.938 1 47.19 126 ASP A O 1
ATOM 1024 N N . VAL A 1 127 ? 14.414 -30.562 -31.094 1 44.78 127 VAL A N 1
ATOM 1025 C CA . VAL A 1 127 ? 13.43 -31.422 -31.734 1 44.78 127 VAL A CA 1
ATOM 1026 C C . VAL A 1 127 ? 12.461 -30.594 -32.562 1 44.78 127 VAL A C 1
ATOM 1028 O O . VAL A 1 127 ? 11.812 -29.672 -32.031 1 44.78 127 VAL A O 1
ATOM 1031 N N . GLU A 1 128 ? 12.812 -30.5 -33.719 1 42.75 128 GLU A N 1
ATOM 1032 C CA . GLU A 1 128 ? 11.844 -29.984 -34.688 1 42.75 128 GLU A CA 1
ATOM 1033 C C . GLU A 1 128 ? 10.422 -30.391 -34.312 1 42.75 128 GLU A C 1
ATOM 1035 O O . GLU A 1 128 ? 10.07 -31.578 -34.344 1 42.75 128 GLU A O 1
ATOM 1040 N N . VAL A 1 129 ? 9.828 -29.859 -33.219 1 45.34 129 VAL A N 1
ATOM 1041 C CA . VAL A 1 129 ? 8.406 -30.203 -33.188 1 45.34 129 VAL A CA 1
ATOM 1042 C C . VAL A 1 129 ? 7.781 -29.984 -34.562 1 45.34 129 VAL A C 1
ATOM 1044 O O . VAL A 1 129 ? 8.188 -29.078 -35.281 1 45.34 129 VAL A O 1
ATOM 1047 N N . SER A 1 130 ? 7.168 -30.953 -35.094 1 41.16 130 SER A N 1
ATOM 1048 C CA . SER A 1 130 ? 6.371 -31.031 -36.312 1 41.16 130 SER A CA 1
ATOM 1049 C C . SER A 1 130 ? 5.438 -29.828 -36.438 1 41.16 130 SER A C 1
ATOM 1051 O O . SER A 1 130 ? 4.691 -29.516 -35.5 1 41.16 130 SER A O 1
ATOM 1053 N N . GLY A 1 131 ? 5.902 -28.656 -37.188 1 50 131 GLY A N 1
ATOM 1054 C CA . GLY A 1 131 ? 5.207 -27.562 -37.844 1 50 131 GLY A CA 1
ATOM 1055 C C . GLY A 1 131 ? 5.875 -26.219 -37.625 1 50 131 GLY A C 1
ATOM 1056 O O . GLY A 1 131 ? 5.273 -25.172 -37.844 1 50 131 GLY A O 1
ATOM 1057 N N . GLY A 1 132 ? 7.219 -26.141 -37.188 1 54.44 132 GLY A N 1
ATOM 1058 C CA . GLY A 1 132 ? 7.973 -24.891 -37.219 1 54.44 132 GLY A CA 1
ATOM 1059 C C . GLY A 1 132 ? 7.738 -24.031 -35.969 1 54.44 132 GLY A C 1
ATOM 1060 O O . GLY A 1 132 ? 8.07 -22.844 -35.969 1 54.44 132 GLY A O 1
ATOM 1061 N N . SER A 1 133 ? 6.957 -24.438 -35.031 1 61.53 133 SER A N 1
ATOM 1062 C CA . SER A 1 133 ? 6.559 -23.531 -33.969 1 61.53 133 SER A CA 1
ATOM 1063 C C . SER A 1 133 ? 7.613 -23.469 -32.875 1 61.53 133 SER A C 1
ATOM 1065 O O . SER A 1 133 ? 8.156 -24.516 -32.469 1 61.53 133 SER A O 1
ATOM 1067 N N . VAL A 1 134 ? 8.352 -22.266 -32.594 1 71.62 134 VAL A N 1
ATOM 1068 C CA . VAL A 1 134 ? 9.336 -21.969 -31.547 1 71.62 134 VAL A CA 1
ATOM 1069 C C . VAL A 1 134 ? 8.703 -22.172 -30.172 1 71.62 134 VAL A C 1
ATOM 1071 O O . VAL A 1 134 ? 7.594 -21.703 -29.922 1 71.62 134 VAL A O 1
ATOM 1074 N N . MET A 1 135 ? 9.336 -23.125 -29.453 1 83 135 MET A N 1
ATOM 1075 C CA . MET A 1 135 ? 8.875 -23.344 -28.078 1 83 135 MET A CA 1
ATOM 1076 C C . MET A 1 135 ? 9.258 -22.172 -27.188 1 83 135 MET A C 1
ATOM 1078 O O . MET A 1 135 ? 10.328 -21.594 -27.328 1 83 135 MET A O 1
ATOM 1082 N N . HIS A 1 136 ? 8.406 -21.703 -26.312 1 89.19 136 HIS A N 1
ATOM 1083 C CA . HIS A 1 136 ? 8.656 -20.625 -25.359 1 89.19 136 HIS A CA 1
ATOM 1084 C C . HIS A 1 136 ? 8.625 -21.141 -23.922 1 89.19 136 HIS A C 1
ATOM 1086 O O . HIS A 1 136 ? 7.887 -22.094 -23.625 1 89.19 136 HIS A O 1
ATOM 1092 N N . ARG A 1 137 ? 9.484 -20.594 -23.156 1 91.81 137 ARG A N 1
ATOM 1093 C CA . ARG A 1 137 ? 9.477 -20.859 -21.719 1 91.81 137 ARG A CA 1
ATOM 1094 C C . ARG A 1 137 ? 9.25 -19.578 -20.922 1 91.81 137 ARG A C 1
ATOM 1096 O O . ARG A 1 137 ? 9.781 -18.531 -21.281 1 91.81 137 ARG A O 1
ATOM 1103 N N . ASP A 1 138 ? 8.469 -19.734 -19.875 1 93.62 138 ASP A N 1
ATOM 1104 C CA . ASP A 1 138 ? 8.188 -18.594 -19.016 1 93.62 138 ASP A CA 1
ATOM 1105 C C . ASP A 1 138 ? 9.297 -18.406 -17.969 1 93.62 138 ASP A C 1
ATOM 1107 O O . ASP A 1 138 ? 9.727 -19.359 -17.344 1 93.62 138 ASP A O 1
ATOM 1111 N N . VAL A 1 139 ? 9.789 -17.219 -17.875 1 96.94 139 VAL A N 1
ATOM 1112 C CA . VAL A 1 139 ? 10.734 -16.828 -16.828 1 96.94 139 VAL A CA 1
ATOM 1113 C C . VAL A 1 139 ? 10.109 -15.758 -15.945 1 96.94 139 VAL A C 1
ATOM 1115 O O . VAL A 1 139 ? 9.625 -14.734 -16.438 1 96.94 139 VAL A O 1
ATOM 1118 N N . LEU A 1 140 ? 10.047 -16.062 -14.672 1 97.94 140 LEU A N 1
ATOM 1119 C CA . LEU A 1 140 ? 9.539 -15.086 -13.719 1 97.94 140 LEU A CA 1
ATOM 1120 C C . LEU A 1 140 ? 10.656 -14.148 -13.258 1 97.94 140 LEU A C 1
ATOM 1122 O O . LEU A 1 140 ? 11.664 -14.602 -12.711 1 97.94 140 LEU A O 1
ATOM 1126 N N . VAL A 1 141 ? 10.414 -12.867 -13.5 1 98.5 141 VAL A N 1
ATOM 1127 C CA . VAL A 1 141 ? 11.414 -11.844 -13.18 1 98.5 141 VAL A CA 1
ATOM 1128 C C . VAL A 1 141 ? 10.875 -10.922 -12.086 1 98.5 141 VAL A C 1
ATOM 1130 O O . VAL A 1 141 ? 9.773 -10.375 -12.219 1 98.5 141 VAL A O 1
ATOM 1133 N N . TYR A 1 142 ? 11.656 -10.797 -11.031 1 98.62 142 TYR A N 1
ATOM 1134 C CA . TYR A 1 142 ? 11.305 -9.898 -9.938 1 98.62 142 TYR A CA 1
ATOM 1135 C C . TYR A 1 142 ? 12.289 -8.734 -9.852 1 98.62 142 TYR A C 1
ATOM 1137 O O . TYR A 1 142 ? 13.508 -8.938 -9.906 1 98.62 142 TYR A O 1
ATOM 1145 N N . SER A 1 143 ? 11.836 -7.473 -9.773 1 98.44 143 SER A N 1
ATOM 1146 C CA . SER A 1 143 ? 12.633 -6.27 -9.57 1 98.44 143 SER A CA 1
ATOM 1147 C C . SER A 1 143 ? 12.195 -5.527 -8.312 1 98.44 143 SER A C 1
ATOM 1149 O O . SER A 1 143 ? 11.008 -5.289 -8.109 1 98.44 143 SER A O 1
ATOM 1151 N N . THR A 1 144 ? 13.148 -5.207 -7.438 1 98.25 144 THR A N 1
ATOM 1152 C CA . THR A 1 144 ? 12.758 -4.566 -6.184 1 98.25 144 THR A CA 1
ATOM 1153 C C . THR A 1 144 ? 13.703 -3.414 -5.848 1 98.25 144 THR A C 1
ATOM 1155 O O . THR A 1 144 ? 14.766 -3.277 -6.461 1 98.25 144 THR A O 1
ATOM 1158 N N . HIS A 1 145 ? 13.32 -2.504 -5.047 1 97.44 145 HIS A N 1
ATOM 1159 C CA . HIS A 1 145 ? 14.047 -1.381 -4.461 1 97.44 145 HIS A CA 1
ATOM 1160 C C . HIS A 1 145 ? 13.641 -1.158 -3.01 1 97.44 145 HIS A C 1
ATOM 1162 O O . HIS A 1 145 ? 12.547 -0.646 -2.734 1 97.44 145 HIS A O 1
ATOM 1168 N N . LEU A 1 146 ? 14.492 -1.586 -2.064 1 97.12 146 LEU A N 1
ATOM 1169 C CA . LEU A 1 146 ? 14.172 -1.453 -0.646 1 97.12 146 LEU A CA 1
ATOM 1170 C C . LEU A 1 146 ? 14.562 -0.073 -0.129 1 97.12 146 LEU A C 1
ATOM 1172 O O . LEU A 1 146 ? 15.25 0.684 -0.821 1 97.12 146 LEU A O 1
ATOM 1176 N N . VAL A 1 147 ? 14.156 0.244 1.054 1 95.25 147 VAL A N 1
ATOM 1177 C CA . VAL A 1 147 ? 14.445 1.536 1.666 1 95.25 147 VAL A CA 1
ATOM 1178 C C . VAL A 1 147 ? 15.953 1.677 1.88 1 95.25 147 VAL A C 1
ATOM 1180 O O . VAL A 1 147 ? 16.625 0.708 2.232 1 95.25 147 VAL A O 1
ATOM 1183 N N . ALA A 1 148 ? 16.422 2.838 1.798 1 92.88 148 ALA A N 1
ATOM 1184 C CA . ALA A 1 148 ? 17.859 3.109 1.837 1 92.88 148 ALA A CA 1
ATOM 1185 C C . ALA A 1 148 ? 18.359 3.205 3.275 1 92.88 148 ALA A C 1
ATOM 1187 O O . ALA A 1 148 ? 17.562 3.25 4.215 1 92.88 148 ALA A O 1
ATOM 1188 N N . VAL A 1 149 ? 19.688 3.148 3.375 1 90.25 149 VAL A N 1
ATOM 1189 C CA . VAL A 1 149 ? 20.375 3.311 4.648 1 90.25 149 VAL A CA 1
ATOM 1190 C C . VAL A 1 149 ? 20.828 4.758 4.809 1 90.25 149 VAL A C 1
ATOM 1192 O O . VAL A 1 149 ? 21.562 5.285 3.961 1 90.25 149 VAL A O 1
ATOM 1195 N N . TYR A 1 150 ? 20.469 5.379 5.883 1 86.06 150 TYR A N 1
ATOM 1196 C CA . TYR A 1 150 ? 20.797 6.789 6.047 1 86.06 150 TYR A CA 1
ATOM 1197 C C . TYR A 1 150 ? 21.766 6.988 7.211 1 86.06 150 TYR A C 1
ATOM 1199 O O . TYR A 1 150 ? 22.234 8.102 7.453 1 86.06 150 TYR A O 1
ATOM 1207 N N . GLN A 1 151 ? 21.984 5.926 7.934 1 81.25 151 GLN A N 1
ATOM 1208 C CA . GLN A 1 151 ? 22.938 5.953 9.031 1 81.25 151 GLN A CA 1
ATOM 1209 C C . GLN A 1 151 ? 23.984 4.859 8.875 1 81.25 151 GLN A C 1
ATOM 1211 O O . GLN A 1 151 ? 23.656 3.713 8.562 1 81.25 151 GLN A O 1
ATOM 1216 N N . VAL A 1 152 ? 25.203 5.281 9.078 1 73.38 152 VAL A N 1
ATOM 1217 C CA . VAL A 1 152 ? 26.25 4.281 8.992 1 73.38 152 VAL A CA 1
ATOM 1218 C C . VAL A 1 152 ? 26.234 3.402 10.242 1 73.38 152 VAL A C 1
ATOM 1220 O O . VAL A 1 152 ? 26.562 3.857 11.336 1 73.38 152 VAL A O 1
ATOM 1223 N N . PRO A 1 153 ? 25.906 2.184 10.031 1 73.06 153 PRO A N 1
ATOM 1224 C CA . PRO A 1 153 ? 25.703 1.303 11.188 1 73.06 153 PRO A CA 1
ATOM 1225 C C . PRO A 1 153 ? 26.938 1.214 12.086 1 73.06 153 PRO A C 1
ATOM 1227 O O . PRO A 1 153 ? 26.812 1.168 13.312 1 73.06 153 PRO A O 1
ATOM 1230 N N . SER A 1 154 ? 28.156 1.229 11.539 1 71.06 154 SER A N 1
ATOM 1231 C CA . SER A 1 154 ? 29.375 1.082 12.32 1 71.06 154 SER A CA 1
ATOM 1232 C C . SER A 1 154 ? 29.609 2.283 13.234 1 71.06 154 SER A C 1
ATOM 1234 O O . SER A 1 154 ? 30.375 2.211 14.188 1 71.06 154 SER A O 1
ATOM 1236 N N . GLN A 1 155 ? 28.906 3.365 12.945 1 77.12 155 GLN A N 1
ATOM 1237 C CA . GLN A 1 155 ? 29.078 4.586 13.734 1 77.12 155 GLN A CA 1
ATOM 1238 C C . GLN A 1 155 ? 28.016 4.688 14.82 1 77.12 155 GLN A C 1
ATOM 1240 O O . GLN A 1 155 ? 28.047 5.602 15.648 1 77.12 155 GLN A O 1
ATOM 1245 N N . LEU A 1 156 ? 27.172 3.717 14.742 1 84.44 156 LEU A N 1
ATOM 1246 C CA . LEU A 1 156 ? 26.125 3.699 15.766 1 84.44 156 LEU A CA 1
ATOM 1247 C C . LEU A 1 156 ? 26.594 2.924 17 1 84.44 156 LEU A C 1
ATOM 1249 O O . LEU A 1 156 ? 27.438 2.035 16.891 1 84.44 156 LEU A O 1
ATOM 1253 N N . ARG A 1 157 ? 26.094 3.262 18.219 1 85.19 157 ARG A N 1
ATOM 1254 C CA . ARG A 1 157 ? 26.406 2.529 19.438 1 85.19 157 ARG A CA 1
ATOM 1255 C C . ARG A 1 157 ? 25.875 1.103 19.375 1 85.19 157 ARG A C 1
ATOM 1257 O O . ARG A 1 157 ? 26.531 0.165 19.812 1 85.19 157 ARG A O 1
ATOM 1264 N N . ASP A 1 158 ? 24.703 1.033 18.766 1 89.19 158 ASP A N 1
ATOM 1265 C CA . ASP A 1 158 ? 24.016 -0.231 18.562 1 89.19 158 ASP A CA 1
ATOM 1266 C C . ASP A 1 158 ? 23.453 -0.317 17.141 1 89.19 158 ASP A C 1
ATOM 1268 O O . ASP A 1 158 ? 22.703 0.561 16.719 1 89.19 158 ASP A O 1
ATOM 1272 N N . TRP A 1 159 ? 23.906 -1.391 16.438 1 85.25 159 TRP A N 1
ATOM 1273 C CA . TRP A 1 159 ? 23.453 -1.568 15.062 1 85.25 159 TRP A CA 1
ATOM 1274 C C . TRP A 1 159 ? 21.922 -1.595 15.008 1 85.25 159 TRP A C 1
ATOM 1276 O O . TRP A 1 159 ? 21.328 -1.237 13.984 1 85.25 159 TRP A O 1
ATOM 1286 N N . ARG A 1 160 ? 21.297 -1.92 16.125 1 89.12 160 ARG A N 1
ATOM 1287 C CA . ARG A 1 160 ? 19.844 -2.029 16.203 1 89.12 160 ARG A CA 1
ATOM 1288 C C . ARG A 1 160 ? 19.188 -0.655 16.125 1 89.12 160 ARG A C 1
ATOM 1290 O O . ARG A 1 160 ? 17.969 -0.552 15.906 1 89.12 160 ARG A O 1
ATOM 1297 N N . ASP A 1 161 ? 19.984 0.367 16.109 1 89.25 161 ASP A N 1
ATOM 1298 C CA . ASP A 1 161 ? 19.438 1.719 16.141 1 89.25 161 ASP A CA 1
ATOM 1299 C C . ASP A 1 161 ? 19.344 2.314 14.734 1 89.25 161 ASP A C 1
ATOM 1301 O O . ASP A 1 161 ? 18.828 3.424 14.562 1 89.25 161 ASP A O 1
ATOM 1305 N N . GLU A 1 162 ? 19.875 1.539 13.812 1 91.75 162 GLU A N 1
ATOM 1306 C CA . GLU A 1 162 ? 19.703 2.051 12.453 1 91.75 162 GLU A CA 1
ATOM 1307 C C . GLU A 1 162 ? 18.219 2.248 12.125 1 91.75 162 GLU A C 1
ATOM 1309 O O . GLU A 1 162 ? 17.438 1.301 12.195 1 91.75 162 GLU A O 1
ATOM 1314 N N . VAL A 1 163 ? 17.844 3.352 11.703 1 90.62 163 VAL A N 1
ATOM 1315 C CA . VAL A 1 163 ? 16.484 3.859 11.742 1 90.62 163 VAL A CA 1
ATOM 1316 C C . VAL A 1 163 ? 15.594 3.014 10.836 1 90.62 163 VAL A C 1
ATOM 1318 O O . VAL A 1 163 ? 14.422 2.783 11.148 1 90.62 163 VAL A O 1
ATOM 1321 N N . TYR A 1 164 ? 16.156 2.508 9.703 1 94.75 164 TYR A N 1
ATOM 1322 C CA . TYR A 1 164 ? 15.281 1.846 8.734 1 94.75 164 TYR A CA 1
ATOM 1323 C C . TYR A 1 164 ? 15.531 0.343 8.711 1 94.75 164 TYR A C 1
ATOM 1325 O O . TYR A 1 164 ? 14.992 -0.372 7.867 1 94.75 164 TYR A O 1
ATOM 1333 N N . LEU A 1 165 ? 16.328 -0.186 9.609 1 95.69 165 LEU A N 1
ATOM 1334 C CA . LEU A 1 165 ? 16.672 -1.604 9.57 1 95.69 165 LEU A CA 1
ATOM 1335 C C . LEU A 1 165 ? 15.414 -2.465 9.719 1 95.69 165 LEU A C 1
ATOM 1337 O O . LEU A 1 165 ? 15.227 -3.428 8.969 1 95.69 165 LEU A O 1
ATOM 1341 N N . ALA A 1 166 ? 14.57 -2.111 10.68 1 97.06 166 ALA A N 1
ATOM 1342 C CA . ALA A 1 166 ? 13.336 -2.873 10.883 1 97.06 166 ALA A CA 1
ATOM 1343 C C . ALA A 1 166 ? 12.438 -2.807 9.656 1 97.06 166 ALA A C 1
ATOM 1345 O O . ALA A 1 166 ? 11.789 -3.793 9.305 1 97.06 166 ALA A O 1
ATOM 1346 N N . VAL A 1 167 ? 12.367 -1.651 9.016 1 97.25 167 VAL A N 1
ATOM 1347 C CA . VAL A 1 167 ? 11.555 -1.461 7.82 1 97.25 167 VAL A CA 1
ATOM 1348 C C . VAL A 1 167 ? 12.094 -2.33 6.688 1 97.25 167 VAL A C 1
ATOM 1350 O O . VAL A 1 167 ? 11.336 -3.049 6.031 1 97.25 167 VAL A O 1
ATOM 1353 N N . ARG A 1 168 ? 13.367 -2.303 6.473 1 97.12 168 ARG A N 1
ATOM 1354 C CA . ARG A 1 168 ? 13.984 -3.076 5.402 1 97.12 168 ARG A CA 1
ATOM 1355 C C . ARG A 1 168 ? 13.812 -4.574 5.641 1 97.12 168 ARG A C 1
ATOM 1357 O O . ARG A 1 168 ? 13.562 -5.332 4.699 1 97.12 168 ARG A O 1
ATOM 1364 N N . LEU A 1 169 ? 14.047 -4.973 6.906 1 98 169 LEU A N 1
ATOM 1365 C CA . LEU A 1 169 ? 13.859 -6.383 7.238 1 98 169 LEU A CA 1
ATOM 1366 C C . LEU A 1 169 ? 12.422 -6.812 6.961 1 98 169 LEU A C 1
ATOM 1368 O O . LEU A 1 169 ? 12.188 -7.879 6.395 1 98 169 LEU A O 1
ATOM 1372 N N . SER A 1 170 ? 11.477 -6.012 7.391 1 97.62 170 SER A N 1
ATOM 1373 C CA . SER A 1 170 ? 10.07 -6.277 7.098 1 97.62 170 SER A CA 1
ATOM 1374 C C . SER A 1 170 ? 9.82 -6.375 5.598 1 97.62 170 SER A C 1
ATOM 1376 O O . SER A 1 170 ? 9.07 -7.234 5.141 1 97.62 170 SER A O 1
ATOM 1378 N N . GLN A 1 171 ? 10.383 -5.484 4.828 1 97.69 171 GLN A N 1
ATOM 1379 C CA . GLN A 1 171 ? 10.242 -5.496 3.377 1 97.69 171 GLN A CA 1
ATOM 1380 C C . GLN A 1 171 ? 10.812 -6.781 2.779 1 97.69 171 GLN A C 1
ATOM 1382 O O . GLN A 1 171 ? 10.234 -7.355 1.858 1 97.69 171 GLN A O 1
ATOM 1387 N N . ALA A 1 172 ? 11.945 -7.238 3.322 1 98.25 172 ALA A N 1
ATOM 1388 C CA . ALA A 1 172 ? 12.547 -8.484 2.854 1 98.25 172 ALA A CA 1
ATOM 1389 C C . ALA A 1 172 ? 11.625 -9.672 3.104 1 98.25 172 ALA A C 1
ATOM 1391 O O . ALA A 1 172 ? 11.484 -10.547 2.242 1 98.25 172 ALA A O 1
ATOM 1392 N N . ILE A 1 173 ? 11.031 -9.672 4.266 1 96.81 173 ILE A N 1
ATOM 1393 C CA . ILE A 1 173 ? 10.102 -10.742 4.613 1 96.81 173 ILE A CA 1
ATOM 1394 C C . ILE A 1 173 ? 8.891 -10.688 3.684 1 96.81 173 ILE A C 1
ATOM 1396 O O . ILE A 1 173 ? 8.477 -11.719 3.141 1 96.81 173 ILE A O 1
ATOM 1400 N N . SER A 1 174 ? 8.359 -9.516 3.488 1 96.25 174 SER A N 1
ATOM 1401 C CA . SER A 1 174 ? 7.219 -9.336 2.59 1 96.25 174 SER A CA 1
ATOM 1402 C C . SER A 1 174 ? 7.566 -9.758 1.167 1 96.25 174 SER A C 1
ATOM 1404 O O . SER A 1 174 ? 6.738 -10.344 0.467 1 96.25 174 SER A O 1
ATOM 1406 N N . PHE A 1 175 ? 8.742 -9.422 0.761 1 97.88 175 PHE A N 1
ATOM 1407 C CA . PHE A 1 175 ? 9.188 -9.781 -0.58 1 97.88 175 PHE A CA 1
ATOM 1408 C C . PHE A 1 175 ? 9.258 -11.289 -0.746 1 97.88 175 PHE A C 1
ATOM 1410 O O . PHE A 1 175 ? 8.82 -11.828 -1.765 1 97.88 175 PHE A O 1
ATOM 1417 N N . ALA A 1 176 ? 9.852 -11.969 0.226 1 97.12 176 ALA A N 1
ATOM 1418 C CA . ALA A 1 176 ? 9.898 -13.43 0.198 1 97.12 176 ALA A CA 1
ATOM 1419 C C . ALA A 1 176 ? 8.5 -14.023 0.074 1 97.12 176 ALA A C 1
ATOM 1421 O O . ALA A 1 176 ? 8.266 -14.906 -0.755 1 97.12 176 ALA A O 1
ATOM 1422 N N . ASN A 1 177 ? 7.609 -13.523 0.855 1 93.5 177 ASN A N 1
ATOM 1423 C CA . ASN A 1 177 ? 6.234 -14.008 0.812 1 93.5 177 ASN A CA 1
ATOM 1424 C C . ASN A 1 177 ? 5.594 -13.766 -0.551 1 93.5 177 ASN A C 1
ATOM 1426 O O . ASN A 1 177 ? 4.824 -14.594 -1.038 1 93.5 177 ASN A O 1
ATOM 1430 N N . PHE A 1 178 ? 5.91 -12.648 -1.135 1 96 178 PHE A N 1
ATOM 1431 C CA . PHE A 1 178 ? 5.398 -12.305 -2.457 1 96 178 PHE A CA 1
ATOM 1432 C C . PHE A 1 178 ? 5.91 -13.289 -3.506 1 96 178 PHE A C 1
ATOM 1434 O O . PHE A 1 178 ? 5.148 -13.75 -4.359 1 96 178 PHE A O 1
ATOM 1441 N N . ILE A 1 179 ? 7.148 -13.617 -3.436 1 97.5 179 ILE A N 1
ATOM 1442 C CA . ILE A 1 179 ? 7.742 -14.578 -4.355 1 97.5 179 ILE A CA 1
ATOM 1443 C C . ILE A 1 179 ? 7.094 -15.945 -4.164 1 97.5 179 ILE A C 1
ATOM 1445 O O . ILE A 1 179 ? 6.711 -16.594 -5.137 1 97.5 179 ILE A O 1
ATOM 1449 N N . ILE A 1 180 ? 6.949 -16.344 -2.957 1 94.19 180 ILE A N 1
ATOM 1450 C CA . ILE A 1 180 ? 6.355 -17.641 -2.637 1 94.19 180 ILE A CA 1
ATOM 1451 C C . ILE A 1 180 ? 4.934 -17.719 -3.186 1 94.19 180 ILE A C 1
ATOM 1453 O O . ILE A 1 180 ? 4.512 -18.75 -3.717 1 94.19 180 ILE A O 1
ATOM 1457 N N . ALA A 1 181 ? 4.297 -16.625 -3.098 1 90.44 181 ALA A N 1
ATOM 1458 C CA . ALA A 1 181 ? 2.895 -16.594 -3.502 1 90.44 181 ALA A CA 1
ATOM 1459 C C . ALA A 1 181 ? 2.762 -16.562 -5.023 1 90.44 181 ALA A C 1
ATOM 1461 O O . ALA A 1 181 ? 1.739 -16.969 -5.57 1 90.44 181 ALA A O 1
ATOM 1462 N N . THR A 1 182 ? 3.738 -16.094 -5.691 1 93.12 182 THR A N 1
ATOM 1463 C CA . THR A 1 182 ? 3.574 -15.812 -7.113 1 93.12 182 THR A CA 1
ATOM 1464 C C . THR A 1 182 ? 4.371 -16.797 -7.957 1 93.12 182 THR A C 1
ATOM 1466 O O . THR A 1 182 ? 4.418 -16.672 -9.188 1 93.12 182 THR A O 1
ATOM 1469 N N . SER A 1 183 ? 4.992 -17.781 -7.324 1 94.81 183 SER A N 1
ATOM 1470 C CA . SER A 1 183 ? 5.816 -18.703 -8.094 1 94.81 183 SER A CA 1
ATOM 1471 C C . SER A 1 183 ? 5.93 -20.047 -7.383 1 94.81 183 SER A C 1
ATOM 1473 O O . SER A 1 183 ? 5.422 -20.219 -6.273 1 94.81 183 SER A O 1
ATOM 1475 N N . ASN A 1 184 ? 6.539 -20.969 -8.109 1 92.19 184 ASN A N 1
ATOM 1476 C CA . ASN A 1 184 ? 6.902 -22.281 -7.578 1 92.19 184 ASN A CA 1
ATOM 1477 C C . ASN A 1 184 ? 8.414 -22.484 -7.59 1 92.19 184 ASN A C 1
ATOM 1479 O O . ASN A 1 184 ? 9.117 -21.906 -8.414 1 92.19 184 ASN A O 1
ATOM 1483 N N . PRO A 1 185 ? 8.875 -23.281 -6.711 1 93.81 185 PRO A N 1
ATOM 1484 C CA . PRO A 1 185 ? 10.32 -23.516 -6.633 1 93.81 185 PRO A CA 1
ATOM 1485 C C . PRO A 1 185 ? 10.898 -24.062 -7.938 1 93.81 185 PRO A C 1
ATOM 1487 O O . PRO A 1 185 ? 12.109 -23.984 -8.164 1 93.81 185 PRO A O 1
ATOM 1490 N N . THR A 1 186 ? 10.086 -24.641 -8.812 1 93.75 186 THR A N 1
ATOM 1491 C CA . THR A 1 186 ? 10.57 -25.266 -10.039 1 93.75 186 THR A CA 1
ATOM 1492 C C . THR A 1 186 ? 10.539 -24.266 -11.195 1 93.75 186 THR A C 1
ATOM 1494 O O . THR A 1 186 ? 10.953 -24.578 -12.312 1 93.75 186 THR A O 1
ATOM 1497 N N . ASP A 1 187 ? 10.086 -23.062 -10.945 1 95.31 187 ASP A N 1
ATOM 1498 C CA . ASP A 1 187 ? 10.031 -22.047 -12 1 95.31 187 ASP A CA 1
ATOM 1499 C C . ASP A 1 187 ? 11.422 -21.484 -12.281 1 95.31 187 ASP A C 1
ATOM 1501 O O . ASP A 1 187 ? 12.328 -21.609 -11.453 1 95.31 187 ASP A O 1
ATOM 1505 N N . HIS A 1 188 ? 11.625 -21 -13.531 1 96.88 188 HIS A N 1
ATOM 1506 C CA . HIS A 1 188 ? 12.773 -20.156 -13.812 1 96.88 188 HIS A CA 1
ATOM 1507 C C . HIS A 1 188 ? 12.617 -18.781 -13.164 1 96.88 188 HIS A C 1
ATOM 1509 O O . HIS A 1 188 ? 11.781 -17.984 -13.586 1 96.88 188 HIS A O 1
ATOM 1515 N N . ILE A 1 189 ? 13.438 -18.516 -12.148 1 98.31 189 ILE A N 1
ATOM 1516 C CA . ILE A 1 189 ? 13.234 -17.297 -11.367 1 98.31 189 ILE A CA 1
ATOM 1517 C C . ILE A 1 189 ? 14.492 -16.438 -11.414 1 98.31 189 ILE A C 1
ATOM 1519 O O . ILE A 1 189 ? 15.602 -16.938 -11.195 1 98.31 189 ILE A O 1
ATOM 1523 N N . ILE A 1 190 ? 14.344 -15.188 -11.75 1 98.81 190 ILE A N 1
ATOM 1524 C CA . ILE A 1 190 ? 15.375 -14.164 -11.664 1 98.81 190 ILE A CA 1
ATOM 1525 C C . ILE A 1 190 ? 14.906 -13.031 -10.758 1 98.81 190 ILE A C 1
ATOM 1527 O O . ILE A 1 190 ? 13.852 -12.445 -10.977 1 98.81 190 ILE A O 1
ATOM 1531 N N . ILE A 1 191 ? 15.641 -12.773 -9.703 1 98.88 191 ILE A N 1
ATOM 1532 C CA . ILE A 1 191 ? 15.359 -11.68 -8.789 1 98.88 191 ILE A CA 1
ATOM 1533 C C . ILE A 1 191 ? 16.484 -10.641 -8.859 1 98.88 191 ILE A C 1
ATOM 1535 O O . ILE A 1 191 ? 17.656 -10.977 -8.742 1 98.88 191 ILE A O 1
ATOM 1539 N N . GLY A 1 192 ? 16.156 -9.391 -9.086 1 98.75 192 GLY A N 1
ATOM 1540 C CA . GLY A 1 192 ? 17.172 -8.344 -9.133 1 98.75 192 GLY A CA 1
ATOM 1541 C C . GLY A 1 192 ? 16.688 -7.023 -8.57 1 98.75 192 GLY A C 1
ATOM 1542 O O . GLY A 1 192 ? 15.484 -6.801 -8.438 1 98.75 192 GLY A O 1
ATOM 1543 N N . GLY A 1 193 ? 17.641 -6.191 -8.203 1 98.69 193 GLY A N 1
ATOM 1544 C CA . GLY A 1 193 ? 17.297 -4.848 -7.766 1 98.69 193 GLY A CA 1
ATOM 1545 C C . GLY A 1 193 ? 18.297 -4.254 -6.801 1 98.69 193 GLY A C 1
ATOM 1546 O O . GLY A 1 193 ? 19.406 -4.777 -6.652 1 98.69 193 GLY A O 1
ATOM 1547 N N . ASP A 1 194 ? 18 -3.104 -6.301 1 98.12 194 ASP A N 1
ATOM 1548 C CA . ASP A 1 194 ? 18.719 -2.434 -5.223 1 98.12 194 ASP A CA 1
ATOM 1549 C C . ASP A 1 194 ? 18.125 -2.775 -3.863 1 98.12 194 ASP A C 1
ATOM 1551 O O . ASP A 1 194 ? 17.109 -2.207 -3.467 1 98.12 194 ASP A O 1
ATOM 1555 N N . PHE A 1 195 ? 18.844 -3.623 -3.158 1 97.94 195 PHE A N 1
ATOM 1556 C CA . PHE A 1 195 ? 18.312 -4.121 -1.895 1 97.94 195 PHE A CA 1
ATOM 1557 C C . PHE A 1 195 ? 18.734 -3.225 -0.739 1 97.94 195 PHE A C 1
ATOM 1559 O O . PHE A 1 195 ? 18.25 -3.377 0.385 1 97.94 195 PHE A O 1
ATOM 1566 N N . ASN A 1 196 ? 19.641 -2.346 -1.012 1 95.5 196 ASN A N 1
ATOM 1567 C CA . ASN A 1 196 ? 20.219 -1.495 0.024 1 95.5 196 ASN A CA 1
ATOM 1568 C C . ASN A 1 196 ? 20.688 -2.312 1.224 1 95.5 196 ASN A C 1
ATOM 1570 O O . ASN A 1 196 ? 20.531 -1.886 2.369 1 95.5 196 ASN A O 1
ATOM 1574 N N . SER A 1 197 ? 21.047 -3.508 0.946 1 95.31 197 SER A N 1
ATOM 1575 C CA . SER A 1 197 ? 21.531 -4.465 1.938 1 95.31 197 SER A CA 1
ATOM 1576 C C . SER A 1 197 ? 22.578 -5.395 1.343 1 95.31 197 SER A C 1
ATOM 1578 O O . SER A 1 197 ? 22.453 -5.824 0.194 1 95.31 197 SER A O 1
ATOM 1580 N N . GLU A 1 198 ? 23.516 -5.703 2.143 1 94.62 198 GLU A N 1
ATOM 1581 C CA . GLU A 1 198 ? 24.578 -6.609 1.7 1 94.62 198 GLU A CA 1
ATOM 1582 C C . GLU A 1 198 ? 24.109 -8.062 1.729 1 94.62 198 GLU A C 1
ATOM 1584 O O . GLU A 1 198 ? 23.125 -8.391 2.408 1 94.62 198 GLU A O 1
ATOM 1589 N N . LEU A 1 199 ? 24.828 -8.852 1.033 1 94.75 199 LEU A N 1
ATOM 1590 C CA . LEU A 1 199 ? 24.453 -10.258 0.889 1 94.75 199 LEU A CA 1
ATOM 1591 C C . LEU A 1 199 ? 24.391 -10.945 2.248 1 94.75 199 LEU A C 1
ATOM 1593 O O . LEU A 1 199 ? 23.578 -11.852 2.451 1 94.75 199 LEU A O 1
ATOM 1597 N N . THR A 1 200 ? 25.234 -10.547 3.197 1 92.94 200 THR A N 1
ATOM 1598 C CA . THR A 1 200 ? 25.297 -11.211 4.496 1 92.94 200 THR A CA 1
ATOM 1599 C C . THR A 1 200 ? 24.422 -10.492 5.52 1 92.94 200 THR A C 1
ATOM 1601 O O . THR A 1 200 ? 24.469 -10.812 6.707 1 92.94 200 THR A O 1
ATOM 1604 N N . SER A 1 201 ? 23.766 -9.5 5.078 1 94 201 SER A N 1
ATOM 1605 C CA . SER A 1 201 ? 22.906 -8.734 5.984 1 94 201 SER A CA 1
ATOM 1606 C C . SER A 1 201 ? 21.766 -9.586 6.535 1 94 201 SER A C 1
ATOM 1608 O O . SER A 1 201 ? 21.438 -10.625 5.961 1 94 201 SER A O 1
ATOM 1610 N N . MET A 1 202 ? 21.25 -9.164 7.645 1 95 202 MET A N 1
ATOM 1611 C CA . MET A 1 202 ? 20.094 -9.828 8.266 1 95 202 MET A CA 1
ATOM 1612 C C . MET A 1 202 ? 18.906 -9.859 7.309 1 95 202 MET A C 1
ATOM 1614 O O . MET A 1 202 ? 18.188 -10.859 7.246 1 95 202 MET A O 1
ATOM 1618 N N . GLU A 1 203 ? 18.688 -8.781 6.559 1 97.12 203 GLU A N 1
ATOM 1619 C CA . GLU A 1 203 ? 17.578 -8.664 5.625 1 97.12 203 GLU A CA 1
ATOM 1620 C C . GLU A 1 203 ? 17.641 -9.742 4.551 1 97.12 203 GLU A C 1
ATOM 1622 O O . GLU A 1 203 ? 16.688 -10.508 4.371 1 97.12 203 GLU A O 1
ATOM 1627 N N . ILE A 1 204 ? 18.75 -9.844 3.863 1 97.56 204 ILE A N 1
ATOM 1628 C CA . ILE A 1 204 ? 18.891 -10.766 2.746 1 97.56 204 ILE A CA 1
ATOM 1629 C C . ILE A 1 204 ? 18.922 -12.203 3.264 1 97.56 204 ILE A C 1
ATOM 1631 O O . ILE A 1 204 ? 18.328 -13.102 2.664 1 97.56 204 ILE A O 1
ATOM 1635 N N . ARG A 1 205 ? 19.609 -12.438 4.375 1 95.69 205 ARG A N 1
ATOM 1636 C CA . ARG A 1 205 ? 19.672 -13.773 4.957 1 95.69 205 ARG A CA 1
ATOM 1637 C C . ARG A 1 205 ? 18.281 -14.281 5.32 1 95.69 205 ARG A C 1
ATOM 1639 O O . ARG A 1 205 ? 17.922 -15.422 5.016 1 95.69 205 ARG A O 1
ATOM 1646 N N . THR A 1 206 ? 17.547 -13.43 5.996 1 96.44 206 THR A N 1
ATOM 1647 C CA . THR A 1 206 ? 16.188 -13.812 6.379 1 96.44 206 THR A CA 1
ATOM 1648 C C . THR A 1 206 ? 15.352 -14.133 5.148 1 96.44 206 THR A C 1
ATOM 1650 O O . THR A 1 206 ? 14.641 -15.141 5.125 1 96.44 206 THR A O 1
ATOM 1653 N N . MET A 1 207 ? 15.398 -13.281 4.141 1 97.19 207 MET A N 1
ATOM 1654 C CA . MET A 1 207 ? 14.664 -13.5 2.893 1 97.19 207 MET A CA 1
ATOM 1655 C C . MET A 1 207 ? 15.023 -14.859 2.289 1 97.19 207 MET A C 1
ATOM 1657 O O . MET A 1 207 ? 14.141 -15.641 1.942 1 97.19 207 MET A O 1
ATOM 1661 N N . LEU A 1 208 ? 16.312 -15.18 2.219 1 96.38 208 LEU A N 1
ATOM 1662 C CA . LEU A 1 208 ? 16.781 -16.406 1.583 1 96.38 208 LEU A CA 1
ATOM 1663 C C . LEU A 1 208 ? 16.391 -17.625 2.412 1 96.38 208 LEU A C 1
ATOM 1665 O O . LEU A 1 208 ? 16.078 -18.688 1.858 1 96.38 208 LEU A O 1
ATOM 1669 N N . ILE A 1 209 ? 16.469 -17.516 3.73 1 94.12 209 ILE A N 1
ATOM 1670 C CA . ILE A 1 209 ? 16.094 -18.609 4.602 1 94.12 209 ILE A CA 1
ATOM 1671 C C . ILE A 1 209 ? 14.617 -18.938 4.406 1 94.12 209 ILE A C 1
ATOM 1673 O O . ILE A 1 209 ? 14.242 -20.109 4.297 1 94.12 209 ILE A O 1
ATOM 1677 N N . LEU A 1 210 ? 13.766 -17.906 4.355 1 93.06 210 LEU A N 1
ATOM 1678 C CA . LEU A 1 210 ? 12.344 -18.109 4.141 1 93.06 210 LEU A CA 1
ATOM 1679 C C . LEU A 1 210 ? 12.078 -18.812 2.811 1 93.06 210 LEU A C 1
ATOM 1681 O O . LEU A 1 210 ? 11.289 -19.75 2.742 1 93.06 210 LEU A O 1
ATOM 1685 N N . LEU A 1 211 ? 12.727 -18.344 1.813 1 95.31 211 LEU A N 1
ATOM 1686 C CA . LEU A 1 211 ? 12.539 -18.938 0.491 1 95.31 211 LEU A CA 1
ATOM 1687 C C . LEU A 1 211 ? 13.039 -20.375 0.459 1 95.31 211 LEU A C 1
ATOM 1689 O O . LEU A 1 211 ? 12.367 -21.25 -0.085 1 95.31 211 LEU A O 1
ATOM 1693 N N . ARG A 1 212 ? 14.188 -20.625 1.066 1 93.25 212 ARG A N 1
ATOM 1694 C CA . ARG A 1 212 ? 14.711 -21.984 1.13 1 93.25 212 ARG A CA 1
ATOM 1695 C C . ARG A 1 212 ? 13.766 -22.906 1.898 1 93.25 212 ARG A C 1
ATOM 1697 O O . ARG A 1 212 ? 13.578 -24.062 1.53 1 93.25 212 ARG A O 1
ATOM 1704 N N . GLY A 1 213 ? 13.227 -22.344 2.938 1 88.81 213 GLY A N 1
ATOM 1705 C CA . GLY A 1 213 ? 12.273 -23.109 3.721 1 88.81 213 GLY A CA 1
ATOM 1706 C C . GLY A 1 213 ? 11.055 -23.547 2.922 1 88.81 213 GLY A C 1
ATOM 1707 O O . GLY A 1 213 ? 10.383 -24.5 3.285 1 88.81 213 GLY A O 1
ATOM 1708 N N . HIS A 1 214 ? 10.82 -22.906 1.864 1 90.56 214 HIS A N 1
ATOM 1709 C CA . HIS A 1 214 ? 9.688 -23.25 1.014 1 90.56 214 HIS A CA 1
ATOM 1710 C C . HIS A 1 214 ? 10.141 -23.969 -0.251 1 90.56 214 HIS A C 1
ATOM 1712 O O . HIS A 1 214 ? 9.383 -24.062 -1.224 1 90.56 214 HIS A O 1
ATOM 1718 N N . GLY A 1 215 ? 11.414 -24.328 -0.287 1 91.88 215 GLY A N 1
ATOM 1719 C CA . GLY A 1 215 ? 11.891 -25.203 -1.334 1 91.88 215 GLY A CA 1
ATOM 1720 C C . GLY A 1 215 ? 12.594 -24.469 -2.463 1 91.88 215 GLY A C 1
ATOM 1721 O O . GLY A 1 215 ? 13.023 -25.094 -3.439 1 91.88 215 GLY A O 1
ATOM 1722 N N . TYR A 1 216 ? 12.742 -23.172 -2.307 1 95.62 216 TYR A N 1
ATOM 1723 C CA . TYR A 1 216 ? 13.383 -22.422 -3.381 1 95.62 216 TYR A CA 1
ATOM 1724 C C . TYR A 1 216 ? 14.891 -22.594 -3.342 1 95.62 216 TYR A C 1
ATOM 1726 O O . TYR A 1 216 ? 15.492 -22.609 -2.266 1 95.62 216 TYR A O 1
ATOM 1734 N N . CYS A 1 217 ? 15.469 -22.75 -4.5 1 95 217 CYS A N 1
ATOM 1735 C CA . CYS A 1 217 ? 16.922 -22.844 -4.66 1 95 217 CYS A CA 1
ATOM 1736 C C . CYS A 1 217 ? 17.484 -21.578 -5.316 1 95 217 CYS A C 1
ATOM 1738 O O . CYS A 1 217 ? 17.719 -21.562 -6.523 1 95 217 CYS A O 1
ATOM 1740 N N . LEU A 1 218 ? 17.703 -20.625 -4.48 1 96.81 218 LEU A N 1
ATOM 1741 C CA . LEU A 1 218 ? 18.156 -19.344 -5.012 1 96.81 218 LEU A CA 1
ATOM 1742 C C . LEU A 1 218 ? 19.625 -19.094 -4.656 1 96.81 218 LEU A C 1
ATOM 1744 O O . LEU A 1 218 ? 20.078 -19.453 -3.564 1 96.81 218 LEU A O 1
ATOM 1748 N N . ARG A 1 219 ? 20.328 -18.5 -5.555 1 94.94 219 ARG A N 1
ATOM 1749 C CA . ARG A 1 219 ? 21.719 -18.125 -5.328 1 94.94 219 ARG A CA 1
ATOM 1750 C C . ARG A 1 219 ? 22.031 -16.781 -5.961 1 94.94 219 ARG A C 1
ATOM 1752 O O . ARG A 1 219 ? 21.531 -16.453 -7.039 1 94.94 219 ARG A O 1
ATOM 1759 N N . SER A 1 220 ? 22.875 -16.062 -5.281 1 97.25 220 SER A N 1
ATOM 1760 C CA . SER A 1 220 ? 23.359 -14.812 -5.852 1 97.25 220 SER A CA 1
ATOM 1761 C C . SER A 1 220 ? 24.312 -15.055 -7.016 1 97.25 220 SER A C 1
ATOM 1763 O O . SER A 1 220 ? 25.094 -16 -6.988 1 97.25 220 SER A O 1
ATOM 1765 N N . VAL A 1 221 ? 24.266 -14.203 -7.992 1 97.88 221 VAL A N 1
ATOM 1766 C CA . VAL A 1 221 ? 25.188 -14.344 -9.117 1 97.88 221 VAL A CA 1
ATOM 1767 C C . VAL A 1 221 ? 26.562 -13.789 -8.734 1 97.88 221 VAL A C 1
ATOM 1769 O O . VAL A 1 221 ? 27.547 -14.039 -9.422 1 97.88 221 VAL A O 1
ATOM 1772 N N . LEU A 1 222 ? 26.609 -12.961 -7.699 1 97.25 222 LEU A N 1
ATOM 1773 C CA . LEU A 1 222 ? 27.859 -12.414 -7.188 1 97.25 222 LEU A CA 1
ATOM 1774 C C . LEU A 1 222 ? 28.234 -13.078 -5.867 1 97.25 222 LEU A C 1
ATOM 1776 O O . LEU A 1 222 ? 27.375 -13.359 -5.039 1 97.25 222 LEU A O 1
ATOM 1780 N N . PRO A 1 223 ? 29.578 -13.352 -5.684 1 95.12 223 PRO A N 1
ATOM 1781 C CA . PRO A 1 223 ? 30.016 -13.742 -4.34 1 95.12 223 PRO A CA 1
ATOM 1782 C C . PRO A 1 223 ? 29.969 -12.586 -3.348 1 95.12 223 PRO A C 1
ATOM 1784 O O . PRO A 1 223 ? 29.859 -11.422 -3.75 1 95.12 223 PRO A O 1
ATOM 1787 N N . VAL A 1 224 ? 30.031 -12.914 -2.131 1 94.44 224 VAL A N 1
ATOM 1788 C CA . VAL A 1 224 ? 30.109 -11.891 -1.09 1 94.44 224 VAL A CA 1
ATOM 1789 C C . VAL A 1 224 ? 31.359 -11.031 -1.304 1 94.44 224 VAL A C 1
ATOM 1791 O O . VAL A 1 224 ? 32.438 -11.547 -1.512 1 94.44 224 VAL A O 1
ATOM 1794 N N . ALA A 1 225 ? 31.156 -9.734 -1.326 1 93.25 225 ALA A N 1
ATOM 1795 C CA . ALA A 1 225 ? 32.281 -8.805 -1.403 1 93.25 225 ALA A CA 1
ATOM 1796 C C . ALA A 1 225 ? 32.594 -8.227 -0.029 1 93.25 225 ALA A C 1
ATOM 1798 O O . ALA A 1 225 ? 31.766 -7.57 0.593 1 93.25 225 ALA A O 1
ATOM 1799 N N . LYS A 1 226 ? 33.844 -8.422 0.36 1 89.88 226 LYS A N 1
ATOM 1800 C CA . LYS A 1 226 ? 34.281 -7.926 1.665 1 89.88 226 LYS A CA 1
ATOM 1801 C C . LYS A 1 226 ? 34.938 -6.555 1.541 1 89.88 226 LYS A C 1
ATOM 1803 O O . LYS A 1 226 ? 35.625 -6.285 0.566 1 89.88 226 LYS A O 1
ATOM 1808 N N . ARG A 1 227 ? 34.719 -5.766 2.539 1 87.06 227 ARG A N 1
ATOM 1809 C CA . ARG A 1 227 ? 35.406 -4.477 2.598 1 87.06 227 ARG A CA 1
ATOM 1810 C C . ARG A 1 227 ? 36.906 -4.66 2.877 1 87.06 227 ARG A C 1
ATOM 1812 O O . ARG A 1 227 ? 37.281 -5.609 3.557 1 87.06 227 ARG A O 1
ATOM 1819 N N . PRO A 1 228 ? 37.594 -3.693 2.41 1 83.25 228 PRO A N 1
ATOM 1820 C CA . PRO A 1 228 ? 39.031 -3.779 2.678 1 83.25 228 PRO A CA 1
ATOM 1821 C C . PRO A 1 228 ? 39.344 -3.752 4.168 1 83.25 228 PRO A C 1
ATOM 1823 O O . PRO A 1 228 ? 38.812 -2.928 4.906 1 83.25 228 PRO A O 1
ATOM 1826 N N . GLU A 1 229 ? 40.062 -4.742 4.562 1 84.38 229 GLU A N 1
ATOM 1827 C CA . GLU A 1 229 ? 40.5 -4.832 5.945 1 84.38 229 GLU A CA 1
ATOM 1828 C C . GLU A 1 229 ? 42.031 -4.969 6.023 1 84.38 229 GLU A C 1
ATOM 1830 O O . GLU A 1 229 ? 42.656 -5.273 5.023 1 84.38 229 GLU A O 1
ATOM 1835 N N . GLU A 1 230 ? 42.438 -4.742 7.344 1 85.06 230 GLU A N 1
ATOM 1836 C CA . GLU A 1 230 ? 43.875 -4.902 7.57 1 85.06 230 GLU A CA 1
ATOM 1837 C C . GLU A 1 230 ? 44.281 -6.355 7.387 1 85.06 230 GLU A C 1
ATOM 1839 O O . GLU A 1 230 ? 43.625 -7.273 7.863 1 85.06 230 GLU A O 1
ATOM 1844 N N . GLY A 1 231 ? 45.219 -6.621 6.598 1 89.19 231 GLY A N 1
ATOM 1845 C CA . GLY A 1 231 ? 45.719 -7.973 6.395 1 89.19 231 GLY A CA 1
ATOM 1846 C C . GLY A 1 231 ? 45.312 -8.547 5.043 1 89.19 231 GLY A C 1
ATOM 1847 O O . GLY A 1 231 ? 45.844 -9.586 4.629 1 89.19 231 GLY A O 1
ATOM 1848 N N . MET A 1 232 ? 44.375 -7.945 4.43 1 89.19 232 MET A N 1
ATOM 1849 C CA . MET A 1 232 ? 43.938 -8.406 3.105 1 89.19 232 MET A CA 1
ATOM 1850 C C . MET A 1 232 ? 45.062 -8.141 2.076 1 89.19 232 MET A C 1
ATOM 1852 O O . MET A 1 232 ? 45.688 -7.094 2.107 1 89.19 232 MET A O 1
ATOM 1856 N N . SER A 1 233 ? 45.312 -9.188 1.241 1 92.44 233 SER A N 1
ATOM 1857 C CA . SER A 1 233 ? 46.281 -8.992 0.161 1 92.44 233 SER A CA 1
ATOM 1858 C C . SER A 1 233 ? 45.781 -7.953 -0.84 1 92.44 233 SER A C 1
ATOM 1860 O O . SER A 1 233 ? 44.594 -7.684 -0.912 1 92.44 233 SER A O 1
ATOM 1862 N N . LYS A 1 234 ? 46.719 -7.379 -1.522 1 90.88 234 LYS A N 1
ATOM 1863 C CA . LYS A 1 234 ? 46.375 -6.391 -2.537 1 90.88 234 LYS A CA 1
ATOM 1864 C C . LYS A 1 234 ? 45.438 -6.992 -3.586 1 90.88 234 LYS A C 1
ATOM 1866 O O . LYS A 1 234 ? 44.5 -6.332 -4.043 1 90.88 234 LYS A O 1
ATOM 1871 N N . HIS A 1 235 ? 45.75 -8.148 -3.949 1 89.62 235 HIS A N 1
ATOM 1872 C CA . HIS A 1 235 ? 44.938 -8.828 -4.949 1 89.62 235 HIS A CA 1
ATOM 1873 C C . HIS A 1 235 ? 43.5 -9.055 -4.434 1 89.62 235 HIS A C 1
ATOM 1875 O O . HIS A 1 235 ? 42.531 -8.844 -5.168 1 89.62 235 HIS A O 1
ATOM 1881 N N . GLU A 1 236 ? 43.438 -9.43 -3.225 1 89.81 236 GLU A N 1
ATOM 1882 C CA . GLU A 1 236 ? 42.125 -9.648 -2.609 1 89.81 236 GLU A CA 1
ATOM 1883 C C . GLU A 1 236 ? 41.344 -8.352 -2.51 1 89.81 236 GLU A C 1
ATOM 1885 O O . GLU A 1 236 ? 40.125 -8.336 -2.73 1 89.81 236 GLU A O 1
ATOM 1890 N N . CYS A 1 237 ? 42 -7.355 -2.221 1 91.12 237 CYS A N 1
ATOM 1891 C CA . CYS A 1 237 ? 41.375 -6.047 -2.102 1 91.12 237 CYS A CA 1
ATOM 1892 C C . CYS A 1 237 ? 40.812 -5.59 -3.443 1 91.12 237 CYS A C 1
ATOM 1894 O O . CYS A 1 237 ? 39.688 -5.117 -3.514 1 91.12 237 CYS A O 1
ATOM 1896 N N . ILE A 1 238 ? 41.594 -5.777 -4.445 1 90.31 238 ILE A N 1
ATOM 1897 C CA . ILE A 1 238 ? 41.188 -5.355 -5.781 1 90.31 238 ILE A CA 1
ATOM 1898 C C . ILE A 1 238 ? 39.969 -6.164 -6.23 1 90.31 238 ILE A C 1
ATOM 1900 O O . ILE A 1 238 ? 39 -5.605 -6.781 1 90.31 238 ILE A O 1
ATOM 1904 N N . GLU A 1 239 ? 39.969 -7.402 -5.984 1 91.44 239 GLU A N 1
ATOM 1905 C CA . GLU A 1 239 ? 38.875 -8.273 -6.395 1 91.44 239 GLU A CA 1
ATOM 1906 C C . GLU A 1 239 ? 37.594 -7.918 -5.668 1 91.44 239 GLU A C 1
ATOM 1908 O O . GLU A 1 239 ? 36.5 -7.879 -6.277 1 91.44 239 GLU A O 1
ATOM 1913 N N . ASN A 1 240 ? 37.719 -7.707 -4.414 1 93.06 240 ASN A N 1
ATOM 1914 C CA . ASN A 1 240 ? 36.531 -7.355 -3.631 1 93.06 240 ASN A CA 1
ATOM 1915 C C . ASN A 1 240 ? 35.969 -5.992 -4.031 1 93.06 240 ASN A C 1
ATOM 1917 O O . ASN A 1 240 ? 34.75 -5.824 -4.164 1 93.06 240 ASN A O 1
ATOM 1921 N N . LEU A 1 241 ? 36.812 -5.062 -4.234 1 92.25 241 LEU A N 1
ATOM 1922 C CA . LEU A 1 241 ? 36.406 -3.723 -4.617 1 92.25 241 LEU A CA 1
ATOM 1923 C C . LEU A 1 241 ? 35.719 -3.74 -5.98 1 92.25 241 LEU A C 1
ATOM 1925 O O . LEU A 1 241 ? 34.781 -2.965 -6.227 1 92.25 241 LEU A O 1
ATOM 1929 N N . ALA A 1 242 ? 36.156 -4.641 -6.832 1 94.75 242 ALA A N 1
ATOM 1930 C CA . ALA A 1 242 ? 35.594 -4.758 -8.172 1 94.75 242 ALA A CA 1
ATOM 1931 C C . ALA A 1 242 ? 34.156 -5.234 -8.109 1 94.75 242 ALA A C 1
ATOM 1933 O O . ALA A 1 242 ? 33.375 -5.004 -9.047 1 94.75 242 ALA A O 1
ATOM 1934 N N . ARG A 1 243 ? 33.75 -5.816 -6.992 1 96.19 243 ARG A N 1
ATOM 1935 C CA . ARG A 1 243 ? 32.438 -6.426 -6.883 1 96.19 243 ARG A CA 1
ATOM 1936 C C . ARG A 1 243 ? 31.5 -5.551 -6.059 1 96.19 243 ARG A C 1
ATOM 1938 O O . ARG A 1 243 ? 30.359 -5.93 -5.809 1 96.19 243 ARG A O 1
ATOM 1945 N N . MET A 1 244 ? 32.031 -4.379 -5.691 1 95.31 244 MET A N 1
ATOM 1946 C CA . MET A 1 244 ? 31.203 -3.402 -5.012 1 95.31 244 MET A CA 1
ATOM 1947 C C . MET A 1 244 ? 30.297 -2.68 -6.004 1 95.31 244 MET A C 1
ATOM 1949 O O . MET A 1 244 ? 30.703 -2.402 -7.133 1 95.31 244 MET A O 1
ATOM 1953 N N . THR A 1 245 ? 29.062 -2.396 -5.543 1 96.81 245 THR A N 1
ATOM 1954 C CA . THR A 1 245 ? 28.125 -1.742 -6.445 1 96.81 245 THR A CA 1
ATOM 1955 C C . THR A 1 245 ? 27.875 -0.304 -6.008 1 96.81 245 THR A C 1
ATOM 1957 O O . THR A 1 245 ? 27.188 0.45 -6.703 1 96.81 245 THR A O 1
ATOM 1960 N N . PHE A 1 246 ? 28.219 0.073 -4.891 1 93.06 246 PHE A N 1
ATOM 1961 C CA . PHE A 1 246 ? 28.266 1.425 -4.348 1 93.06 246 PHE A CA 1
ATOM 1962 C C . PHE A 1 246 ? 29.625 1.696 -3.689 1 93.06 246 PHE A C 1
ATOM 1964 O O . PHE A 1 246 ? 30 1.013 -2.736 1 93.06 246 PHE A O 1
ATOM 1971 N N . SER A 1 247 ? 30.375 2.688 -4.199 1 89.44 247 SER A N 1
ATOM 1972 C CA . SER A 1 247 ? 31.766 2.828 -3.781 1 89.44 247 SER A CA 1
ATOM 1973 C C . SER A 1 247 ? 32.219 4.285 -3.832 1 89.44 247 SER A C 1
ATOM 1975 O O . SER A 1 247 ? 31.688 5.074 -4.617 1 89.44 247 SER A O 1
ATOM 1977 N N . HIS A 1 248 ? 33.188 4.559 -3.031 1 84.31 248 HIS A N 1
ATOM 1978 C CA . HIS A 1 248 ? 33.812 5.879 -3.035 1 84.31 248 HIS A CA 1
ATOM 1979 C C . HIS A 1 248 ? 34.562 6.133 -4.34 1 84.31 248 HIS A C 1
ATOM 1981 O O . HIS A 1 248 ? 34.906 7.27 -4.641 1 84.31 248 HIS A O 1
ATOM 1987 N N . GLU A 1 249 ? 34.781 5.125 -5.086 1 87.31 249 GLU A N 1
ATOM 1988 C CA . GLU A 1 249 ? 35.469 5.27 -6.375 1 87.31 249 GLU A CA 1
ATOM 1989 C C . GLU A 1 249 ? 34.562 5.977 -7.387 1 87.31 249 GLU A C 1
ATOM 1991 O O . GLU A 1 249 ? 35.031 6.469 -8.414 1 87.31 249 GLU A O 1
ATOM 1996 N N . ASN A 1 250 ? 33.281 5.965 -7.121 1 91.81 250 ASN A N 1
ATOM 1997 C CA . ASN A 1 250 ? 32.344 6.668 -7.965 1 91.81 250 ASN A CA 1
ATOM 1998 C C . ASN A 1 250 ? 32.312 8.164 -7.664 1 91.81 250 ASN A C 1
ATOM 2000 O O . ASN A 1 250 ? 32.062 8.57 -6.531 1 91.81 250 ASN A O 1
ATOM 2004 N N . LYS A 1 251 ? 32.469 9.031 -8.648 1 89.06 251 LYS A N 1
ATOM 2005 C CA . LYS A 1 251 ? 32.625 10.477 -8.477 1 89.06 251 LYS A CA 1
ATOM 2006 C C . LYS A 1 251 ? 31.375 11.102 -7.883 1 89.06 251 LYS A C 1
ATOM 2008 O O . LYS A 1 251 ? 31.438 12.18 -7.293 1 89.06 251 LYS A O 1
ATOM 2013 N N . PHE A 1 252 ? 30.25 10.477 -8.109 1 90.81 252 PHE A N 1
ATOM 2014 C CA . PHE A 1 252 ? 29 11.023 -7.57 1 90.81 252 PHE A CA 1
ATOM 2015 C C . PHE A 1 252 ? 28.891 10.75 -6.074 1 90.81 252 PHE A C 1
ATOM 2017 O O . PHE A 1 252 ? 28.094 11.383 -5.375 1 90.81 252 PHE A O 1
ATOM 2024 N N . THR A 1 253 ? 29.562 9.766 -5.574 1 84.5 253 THR A N 1
ATOM 2025 C CA . THR A 1 253 ? 29.406 9.367 -4.176 1 84.5 253 THR A CA 1
ATOM 2026 C C . THR A 1 253 ? 30.422 10.102 -3.297 1 84.5 253 THR A C 1
ATOM 2028 O O . THR A 1 253 ? 30.328 10.047 -2.068 1 84.5 253 THR A O 1
ATOM 2031 N N . CYS A 1 254 ? 31.516 10.734 -3.822 1 68.69 254 CYS A N 1
ATOM 2032 C CA . CYS A 1 254 ? 32.562 11.359 -3.039 1 68.69 254 CYS A CA 1
ATOM 2033 C C . CYS A 1 254 ? 32.688 12.836 -3.377 1 68.69 254 CYS A C 1
ATOM 2035 O O . CYS A 1 254 ? 32.594 13.227 -4.543 1 68.69 254 CYS A O 1
ATOM 2037 N N . THR A 1 255 ? 32.25 13.773 -2.5 1 55.38 255 THR A N 1
ATOM 2038 C CA . THR A 1 255 ? 32.656 15.164 -2.688 1 55.38 255 THR A CA 1
ATOM 2039 C C . THR A 1 255 ? 33.906 15.469 -1.877 1 55.38 255 THR A C 1
ATOM 2041 O O . THR A 1 255 ? 33.938 15.25 -0.664 1 55.38 255 THR A O 1
ATOM 2044 N N . ASP A 1 256 ? 34.875 16.328 -2.543 1 50.97 256 ASP A N 1
ATOM 2045 C CA . ASP A 1 256 ? 36.156 16.828 -1.993 1 50.97 256 ASP A CA 1
ATOM 2046 C C . ASP A 1 256 ? 36.75 15.82 -1.013 1 50.97 256 ASP A C 1
ATOM 2048 O O . ASP A 1 256 ? 37.219 16.203 0.065 1 50.97 256 ASP A O 1
ATOM 2052 N N . GLY A 1 257 ? 36.688 14.57 -1.218 1 46.78 257 GLY A N 1
ATOM 2053 C CA . GLY A 1 257 ? 37.312 13.531 -0.407 1 46.78 257 GLY A CA 1
ATOM 2054 C C . GLY A 1 257 ? 36.375 12.93 0.617 1 46.78 257 GLY A C 1
ATOM 2055 O O . GLY A 1 257 ? 36.719 11.945 1.276 1 46.78 257 GLY A O 1
ATOM 2056 N N . LYS A 1 258 ? 35.406 13.68 1.102 1 46.91 258 LYS A N 1
ATOM 2057 C CA . LYS A 1 258 ? 34.5 13.156 2.104 1 46.91 258 LYS A CA 1
ATOM 2058 C C . LYS A 1 258 ? 33.219 12.602 1.449 1 46.91 258 LYS A C 1
ATOM 2060 O O . LYS A 1 258 ? 32.75 13.148 0.457 1 46.91 258 LYS A O 1
ATOM 2065 N N . ILE A 1 259 ? 33.094 11.391 1.447 1 46.12 259 ILE A N 1
ATOM 2066 C CA . ILE A 1 259 ? 31.906 10.727 0.911 1 46.12 259 ILE A CA 1
ATOM 2067 C C . ILE A 1 259 ? 30.641 11.484 1.333 1 46.12 259 ILE A C 1
ATOM 2069 O O . ILE A 1 259 ? 30.422 11.711 2.523 1 46.12 259 ILE A O 1
ATOM 2073 N N . ILE A 1 260 ? 30.078 12.359 0.605 1 44.78 260 ILE A N 1
ATOM 2074 C CA . ILE A 1 260 ? 28.891 13.18 0.857 1 44.78 260 ILE A CA 1
ATOM 2075 C C . ILE A 1 260 ? 27.672 12.289 1.036 1 44.78 260 ILE A C 1
ATOM 2077 O O . ILE A 1 260 ? 26.688 12.695 1.649 1 44.78 260 ILE A O 1
ATOM 2081 N N . THR A 1 261 ? 27.484 11.391 0.132 1 46.91 261 THR A N 1
ATOM 2082 C CA . THR A 1 261 ? 26.109 10.898 0.204 1 46.91 261 THR A CA 1
ATOM 2083 C C . THR A 1 261 ? 25.828 10.297 1.575 1 46.91 261 THR A C 1
ATOM 2085 O O . THR A 1 261 ? 26.75 9.969 2.322 1 46.91 261 THR A O 1
ATOM 2088 N N . HIS A 1 262 ? 24.5 10.023 1.743 1 42.09 262 HIS A N 1
ATOM 2089 C CA . HIS A 1 262 ? 23.781 9.617 2.955 1 42.09 262 HIS A CA 1
ATOM 2090 C C . HIS A 1 262 ? 24.422 8.375 3.568 1 42.09 262 HIS A C 1
ATOM 2092 O O . HIS A 1 262 ? 24.172 7.258 3.107 1 42.09 262 HIS A O 1
ATOM 2098 N N . GLY A 1 263 ? 25.359 8.555 4.578 1 43.91 263 GLY A N 1
ATOM 2099 C CA . GLY A 1 263 ? 25.812 7.664 5.633 1 43.91 263 GLY A CA 1
ATOM 2100 C C . GLY A 1 263 ? 26.906 6.715 5.176 1 43.91 263 GLY A C 1
ATOM 2101 O O . GLY A 1 263 ? 27.578 6.082 6 1 43.91 263 GLY A O 1
ATOM 2102 N N . ALA A 1 264 ? 26.906 6.094 3.869 1 50.34 264 ALA A N 1
ATOM 2103 C CA . ALA A 1 264 ? 27.719 4.891 3.715 1 50.34 264 ALA A CA 1
ATOM 2104 C C . ALA A 1 264 ? 29.125 5.23 3.203 1 50.34 264 ALA A C 1
ATOM 2106 O O . ALA A 1 264 ? 29.297 5.57 2.029 1 50.34 264 ALA A O 1
ATOM 2107 N N . TYR A 1 265 ? 30.078 5.617 3.963 1 54.94 265 TYR A N 1
ATOM 2108 C CA . TYR A 1 265 ? 31.469 5.848 3.609 1 54.94 265 TYR A CA 1
ATOM 2109 C C . TYR A 1 265 ? 32.125 4.555 3.143 1 54.94 265 TYR A C 1
ATOM 2111 O O . TYR A 1 265 ? 33.125 4.59 2.404 1 54.94 265 TYR A O 1
ATOM 2119 N N . SER A 1 266 ? 31.609 3.488 3.406 1 75.25 266 SER A N 1
ATOM 2120 C CA . SER A 1 266 ? 32.281 2.25 3.047 1 75.25 266 SER A CA 1
ATOM 2121 C C . SER A 1 266 ? 31.625 1.578 1.849 1 75.25 266 SER A C 1
ATOM 2123 O O . SER A 1 266 ? 30.406 1.622 1.705 1 75.25 266 SER A O 1
ATOM 2125 N N . PRO A 1 267 ? 32.562 1.268 0.841 1 88.31 267 PRO A N 1
ATOM 2126 C CA . PRO A 1 267 ? 32 0.501 -0.283 1 88.31 267 PRO A CA 1
ATOM 2127 C C . PRO A 1 267 ? 31.125 -0.664 0.167 1 88.31 267 PRO A C 1
ATOM 2129 O O . PRO A 1 267 ? 31.406 -1.283 1.199 1 88.31 267 PRO A O 1
ATOM 2132 N N . VAL A 1 268 ? 30.109 -0.796 -0.595 1 91.94 268 VAL A N 1
ATOM 2133 C CA . VAL A 1 268 ? 29.172 -1.845 -0.205 1 91.94 268 VAL A CA 1
ATOM 2134 C C . VAL A 1 268 ? 28.562 -2.477 -1.451 1 91.94 268 VAL A C 1
ATOM 2136 O O . VAL A 1 268 ? 28.453 -1.833 -2.498 1 91.94 268 VAL A O 1
ATOM 2139 N N . GLN A 1 269 ? 28.281 -3.736 -1.38 1 96.12 269 GLN A N 1
ATOM 2140 C CA . GLN A 1 269 ? 27.547 -4.48 -2.4 1 96.12 269 GLN A CA 1
ATOM 2141 C C . GLN A 1 269 ? 26.062 -4.566 -2.057 1 96.12 269 GLN A C 1
ATOM 2143 O O . GLN A 1 269 ? 25.672 -5.363 -1.204 1 96.12 269 GLN A O 1
ATOM 2148 N N . ILE A 1 270 ? 25.203 -3.68 -2.783 1 96.69 270 ILE A N 1
ATOM 2149 C CA . ILE A 1 270 ? 23.828 -3.609 -2.324 1 96.69 270 ILE A CA 1
ATOM 2150 C C . ILE A 1 270 ? 22.875 -3.838 -3.502 1 96.69 270 ILE A C 1
ATOM 2152 O O . ILE A 1 270 ? 21.656 -3.91 -3.322 1 96.69 270 ILE A O 1
ATOM 2156 N N . ASP A 1 271 ? 23.359 -3.916 -4.699 1 98.31 271 ASP A N 1
ATOM 2157 C CA . ASP A 1 271 ? 22.609 -4.324 -5.883 1 98.31 271 ASP A CA 1
ATOM 2158 C C . ASP A 1 271 ? 22.859 -5.793 -6.211 1 98.31 271 ASP A C 1
ATOM 2160 O O . ASP A 1 271 ? 24.016 -6.215 -6.352 1 98.31 271 ASP A O 1
ATOM 2164 N N . HIS A 1 272 ? 21.812 -6.59 -6.309 1 98.56 272 HIS A N 1
ATOM 2165 C CA . HIS A 1 272 ? 21.969 -8.031 -6.406 1 98.56 272 HIS A CA 1
ATOM 2166 C C . HIS A 1 272 ? 21.109 -8.617 -7.523 1 98.56 272 HIS A C 1
ATOM 2168 O O . HIS A 1 272 ? 20.109 -8.023 -7.906 1 98.56 272 HIS A O 1
ATOM 2174 N N . ILE A 1 273 ? 21.547 -9.734 -8.031 1 98.81 273 ILE A N 1
ATOM 2175 C CA . ILE A 1 273 ? 20.734 -10.656 -8.828 1 98.81 273 ILE A CA 1
ATOM 2176 C C . ILE A 1 273 ? 20.781 -12.047 -8.203 1 98.81 273 ILE A C 1
ATOM 2178 O O . ILE A 1 273 ? 21.859 -12.578 -7.941 1 98.81 273 ILE A O 1
ATOM 2182 N N . PHE A 1 274 ? 19.688 -12.594 -7.914 1 98.75 274 PHE A N 1
ATOM 2183 C CA . PHE A 1 274 ? 19.547 -13.984 -7.492 1 98.75 274 PHE A CA 1
ATOM 2184 C C . PHE A 1 274 ? 18.844 -14.805 -8.57 1 98.75 274 PHE A C 1
ATOM 2186 O O . PHE A 1 274 ? 17.953 -14.305 -9.266 1 98.75 274 PHE A O 1
ATOM 2193 N N . ILE A 1 275 ? 19.234 -16.078 -8.719 1 98.44 275 ILE A N 1
ATOM 2194 C CA . ILE A 1 275 ? 18.625 -16.938 -9.734 1 98.44 275 ILE A CA 1
ATOM 2195 C C . ILE A 1 275 ? 18.297 -18.297 -9.125 1 98.44 275 ILE A C 1
ATOM 2197 O O . ILE A 1 275 ? 18.938 -18.734 -8.164 1 98.44 275 ILE A O 1
ATOM 2201 N N . SER A 1 276 ? 17.25 -18.922 -9.617 1 97.56 276 SER A N 1
ATOM 2202 C CA . SER A 1 276 ? 16.984 -20.328 -9.289 1 97.56 276 SER A CA 1
ATOM 2203 C C . SER A 1 276 ? 18.016 -21.25 -9.93 1 97.56 276 SER A C 1
ATOM 2205 O O . SER A 1 276 ? 17.938 -21.547 -11.125 1 97.56 276 SER A O 1
ATOM 2207 N N . PHE A 1 277 ? 18.906 -21.812 -9.164 1 94.5 277 PHE A N 1
ATOM 2208 C CA . PHE A 1 277 ? 20.047 -22.531 -9.727 1 94.5 277 PHE A CA 1
ATOM 2209 C C . PHE A 1 277 ? 19.656 -23.953 -10.094 1 94.5 277 PHE A C 1
ATOM 2211 O O . PHE A 1 277 ? 20.406 -24.672 -10.742 1 94.5 277 PHE A O 1
ATOM 2218 N N . ASN A 1 278 ? 18.484 -24.375 -9.672 1 94.25 278 ASN A N 1
ATOM 2219 C CA . ASN A 1 278 ? 17.969 -25.672 -10.109 1 94.25 278 ASN A CA 1
ATOM 2220 C C . ASN A 1 278 ? 17.375 -25.594 -11.508 1 94.25 278 ASN A C 1
ATOM 2222 O O . ASN A 1 278 ? 17.156 -26.625 -12.148 1 94.25 278 ASN A O 1
ATOM 2226 N N . THR A 1 279 ? 17.109 -24.391 -11.969 1 95.69 279 THR A N 1
ATOM 2227 C CA . THR A 1 279 ? 16.438 -24.281 -13.258 1 95.69 279 THR A CA 1
ATOM 2228 C C . THR A 1 279 ? 17.234 -23.359 -14.188 1 95.69 279 THR A C 1
ATOM 2230 O O . THR A 1 279 ? 17 -23.328 -15.398 1 95.69 279 THR A O 1
ATOM 2233 N N . LEU A 1 280 ? 18.156 -22.594 -13.648 1 96.19 280 LEU A N 1
ATOM 2234 C CA . LEU A 1 280 ? 19.016 -21.688 -14.414 1 96.19 280 LEU A CA 1
ATOM 2235 C C . LEU A 1 280 ? 20.484 -21.953 -14.109 1 96.19 280 LEU A C 1
ATOM 2237 O O . LEU A 1 280 ? 20.844 -22.266 -12.969 1 96.19 280 LEU A O 1
ATOM 2241 N N . GLN A 1 281 ? 21.281 -21.812 -15.133 1 95.38 281 GLN A N 1
ATOM 2242 C CA . GLN A 1 281 ? 22.719 -21.969 -14.961 1 95.38 281 GLN A CA 1
ATOM 2243 C C . GLN A 1 281 ? 23.438 -20.656 -15.273 1 95.38 281 GLN A C 1
ATOM 2245 O O . GLN A 1 281 ? 23.188 -20.031 -16.297 1 95.38 281 GLN A O 1
ATOM 2250 N N . LEU A 1 282 ? 24.25 -20.266 -14.367 1 96.62 282 LEU A N 1
ATOM 2251 C CA . LEU A 1 282 ? 25.094 -19.094 -14.594 1 96.62 282 LEU A CA 1
ATOM 2252 C C . LEU A 1 282 ? 26.219 -19.422 -15.578 1 96.62 282 LEU A C 1
ATOM 2254 O O . LEU A 1 282 ? 26.938 -20.406 -15.406 1 96.62 282 LEU A O 1
ATOM 2258 N N . CYS A 1 283 ? 26.328 -18.547 -16.594 1 96.69 283 CYS A N 1
ATOM 2259 C CA . CYS A 1 283 ? 27.328 -18.766 -17.625 1 96.69 283 CYS A CA 1
ATOM 2260 C C . CYS A 1 283 ? 28.422 -17.719 -17.547 1 96.69 283 CYS A C 1
ATOM 2262 O O . CYS A 1 283 ? 28.25 -16.672 -16.906 1 96.69 283 CYS A O 1
ATOM 2264 N N . SER A 1 284 ? 29.516 -18.141 -18.203 1 95.94 284 SER A N 1
ATOM 2265 C CA . SER A 1 284 ? 30.594 -17.172 -18.312 1 95.94 284 SER A CA 1
ATOM 2266 C C . SER A 1 284 ? 30.172 -15.945 -19.109 1 95.94 284 SER A C 1
ATOM 2268 O O . SER A 1 284 ? 29.469 -16.062 -20.109 1 95.94 284 SER A O 1
ATOM 2270 N N . TYR A 1 285 ? 30.562 -14.812 -18.562 1 97.5 285 TYR A N 1
ATOM 2271 C CA . TYR A 1 285 ? 30.188 -13.555 -19.203 1 97.5 285 TYR A CA 1
ATOM 2272 C C . TYR A 1 285 ? 31.406 -12.648 -19.344 1 97.5 285 TYR A C 1
ATOM 2274 O O . TYR A 1 285 ? 31.359 -11.469 -18.969 1 97.5 285 TYR A O 1
ATOM 2282 N N . GLU A 1 286 ? 32.469 -13.094 -19.812 1 95.81 286 GLU A N 1
ATOM 2283 C CA . GLU A 1 286 ? 33.719 -12.367 -19.938 1 95.81 286 GLU A CA 1
ATOM 2284 C C . GLU A 1 286 ? 33.625 -11.258 -20.984 1 95.81 286 GLU A C 1
ATOM 2286 O O . GLU A 1 286 ? 34.344 -10.273 -20.938 1 95.81 286 GLU A O 1
ATOM 2291 N N . ASP A 1 287 ? 32.75 -11.398 -21.922 1 95.81 287 ASP A N 1
ATOM 2292 C CA . ASP A 1 287 ? 32.531 -10.398 -22.969 1 95.81 287 ASP A CA 1
ATOM 2293 C C . ASP A 1 287 ? 31.391 -9.453 -22.578 1 95.81 287 ASP A C 1
ATOM 2295 O O . ASP A 1 287 ? 30.766 -8.852 -23.453 1 95.81 287 ASP A O 1
ATOM 2299 N N . CYS A 1 288 ? 31.094 -9.375 -21.297 1 96.94 288 CYS A N 1
ATOM 2300 C CA . CYS A 1 288 ? 30 -8.523 -20.828 1 96.94 288 CYS A CA 1
ATOM 2301 C C . CYS A 1 288 ? 30.234 -7.07 -21.219 1 96.94 288 CYS A C 1
ATOM 2303 O O . CYS A 1 288 ? 31.25 -6.477 -20.828 1 96.94 288 CYS A O 1
ATOM 2305 N N . PRO A 1 289 ? 29.234 -6.488 -21.922 1 94.81 289 PRO A N 1
ATOM 2306 C CA . PRO A 1 289 ? 29.375 -5.07 -22.266 1 94.81 289 PRO A CA 1
ATOM 2307 C C . PRO A 1 289 ? 29.406 -4.168 -21.031 1 94.81 289 PRO A C 1
ATOM 2309 O O . PRO A 1 289 ? 28.609 -4.348 -20.109 1 94.81 289 PRO A O 1
ATOM 2312 N N . GLY A 1 290 ? 30.344 -3.215 -21.016 1 89.56 290 GLY A N 1
ATOM 2313 C CA . GLY A 1 290 ? 30.406 -2.254 -19.922 1 89.56 290 GLY A CA 1
ATOM 2314 C C . GLY A 1 290 ? 31.281 -2.721 -18.766 1 89.56 290 GLY A C 1
ATOM 2315 O O . GLY A 1 290 ? 31.453 -1.995 -17.797 1 89.56 290 GLY A O 1
ATOM 2316 N N . ALA A 1 291 ? 31.734 -3.961 -18.844 1 94.69 291 ALA A N 1
ATOM 2317 C CA . ALA A 1 291 ? 32.594 -4.496 -17.797 1 94.69 291 ALA A CA 1
ATOM 2318 C C . ALA A 1 291 ? 34.031 -4.027 -17.953 1 94.69 291 ALA A C 1
ATOM 2320 O O . ALA A 1 291 ? 34.469 -3.748 -19.078 1 94.69 291 ALA A O 1
ATOM 2321 N N . ASP A 1 292 ? 34.719 -3.928 -16.859 1 93.31 292 ASP A N 1
ATOM 2322 C CA . ASP A 1 292 ? 36.156 -3.715 -16.891 1 93.31 292 ASP A CA 1
ATOM 2323 C C . ASP A 1 292 ? 36.875 -4.953 -17.422 1 93.31 292 ASP A C 1
ATOM 2325 O O . ASP A 1 292 ? 36.5 -6.082 -17.062 1 93.31 292 ASP A O 1
ATOM 2329 N N . ALA A 1 293 ? 37.906 -4.723 -18.172 1 89.88 293 ALA A N 1
ATOM 2330 C CA . ALA A 1 293 ? 38.656 -5.828 -18.766 1 89.88 293 ALA A CA 1
ATOM 2331 C C . ALA A 1 293 ? 39.281 -6.707 -17.688 1 89.88 293 ALA A C 1
ATOM 2333 O O . ALA A 1 293 ? 39.438 -7.918 -17.891 1 89.88 293 ALA A O 1
ATOM 2334 N N . LYS A 1 294 ? 39.625 -6.152 -16.594 1 90.81 294 LYS A N 1
ATOM 2335 C CA . LYS A 1 294 ? 40.312 -6.898 -15.547 1 90.81 294 LYS A CA 1
ATOM 2336 C C . LYS A 1 294 ? 39.344 -7.363 -14.469 1 90.81 294 LYS A C 1
ATOM 2338 O O . LYS A 1 294 ? 39.781 -7.762 -13.383 1 90.81 294 LYS A O 1
ATOM 2343 N N . TYR A 1 295 ? 38.094 -7.266 -14.742 1 95.31 295 TYR A N 1
ATOM 2344 C CA . TYR A 1 295 ? 37.094 -7.727 -13.773 1 95.31 295 TYR A CA 1
ATOM 2345 C C . TYR A 1 295 ? 37.281 -9.219 -13.492 1 95.31 295 TYR A C 1
ATOM 2347 O O . TYR A 1 295 ? 37.562 -9.992 -14.406 1 95.31 295 TYR A O 1
ATOM 2355 N N . PRO A 1 296 ? 37.125 -9.68 -12.227 1 94.62 296 PRO A N 1
ATOM 2356 C CA . PRO A 1 296 ? 37.188 -11.109 -11.914 1 94.62 296 PRO A CA 1
ATOM 2357 C C . PRO A 1 296 ? 35.875 -11.836 -12.289 1 94.62 296 PRO A C 1
ATOM 2359 O O . PRO A 1 296 ? 34.969 -11.914 -11.477 1 94.62 296 PRO A O 1
ATOM 2362 N N . PHE A 1 297 ? 35.875 -12.484 -13.359 1 96.19 297 PHE A N 1
ATOM 2363 C CA . PHE A 1 297 ? 34.656 -13.047 -13.953 1 96.19 297 PHE A CA 1
ATOM 2364 C C . PHE A 1 297 ? 34.344 -14.406 -13.336 1 96.19 297 PHE A C 1
ATOM 2366 O O . PHE A 1 297 ? 33.312 -15.016 -13.656 1 96.19 297 PHE A O 1
ATOM 2373 N N . LYS A 1 298 ? 35.188 -14.906 -12.461 1 93.62 298 LYS A N 1
ATOM 2374 C CA . LYS A 1 298 ? 34.969 -16.219 -11.836 1 93.62 298 LYS A CA 1
ATOM 2375 C C . LYS A 1 298 ? 34.938 -16.094 -10.312 1 93.62 298 LYS A C 1
ATOM 2377 O O . LYS A 1 298 ? 35.344 -15.07 -9.758 1 93.62 298 LYS A O 1
ATOM 2382 N N . GLN A 1 299 ? 34.312 -17.016 -9.742 1 88.12 299 GLN A N 1
ATOM 2383 C CA . GLN A 1 299 ? 34.25 -17.125 -8.289 1 88.12 299 GLN A CA 1
ATOM 2384 C C . GLN A 1 299 ? 34.562 -18.547 -7.824 1 88.12 299 GLN A C 1
ATOM 2386 O O . GLN A 1 299 ? 34.469 -19.5 -8.609 1 88.12 299 GLN A O 1
ATOM 2391 N N . ILE A 1 300 ? 35 -18.625 -6.586 1 84.62 300 ILE A N 1
ATOM 2392 C CA . ILE A 1 300 ? 35.281 -19.922 -6 1 84.62 300 ILE A CA 1
ATOM 2393 C C . ILE A 1 300 ? 34.125 -20.312 -5.062 1 84.62 300 ILE A C 1
ATOM 2395 O O . ILE A 1 300 ? 33.812 -19.578 -4.105 1 84.62 300 ILE A O 1
ATOM 2399 N N . MET A 1 301 ? 33.406 -21.25 -5.395 1 77.69 301 MET A N 1
ATOM 2400 C CA . MET A 1 301 ? 32.375 -21.812 -4.539 1 77.69 301 MET A CA 1
ATOM 2401 C C . MET A 1 301 ? 32.625 -23.297 -4.27 1 77.69 301 MET A C 1
ATOM 2403 O O . MET A 1 301 ? 32.719 -24.094 -5.203 1 77.69 301 MET A O 1
ATOM 2407 N N . ASP A 1 302 ? 32.625 -23.672 -2.996 1 73.94 302 ASP A N 1
ATOM 2408 C CA . ASP A 1 302 ? 32.906 -25.047 -2.572 1 73.94 302 ASP A CA 1
ATOM 2409 C C . ASP A 1 302 ? 34.156 -25.609 -3.242 1 73.94 302 ASP A C 1
ATOM 2411 O O . ASP A 1 302 ? 34.125 -26.719 -3.76 1 73.94 302 ASP A O 1
ATOM 2415 N N . GLY A 1 303 ? 35.094 -24.828 -3.41 1 80.81 303 GLY A N 1
ATOM 2416 C CA . GLY A 1 303 ? 36.375 -25.266 -3.93 1 80.81 303 GLY A CA 1
ATOM 2417 C C . GLY A 1 303 ? 36.438 -25.328 -5.445 1 80.81 303 GLY A C 1
ATOM 2418 O O . GLY A 1 303 ? 37.469 -25.641 -6.027 1 80.81 303 GLY A O 1
ATOM 2419 N N . GLN A 1 304 ? 35.375 -25.031 -6.051 1 87.5 304 GLN A N 1
ATOM 2420 C CA . GLN A 1 304 ? 35.312 -25.062 -7.508 1 87.5 304 GLN A CA 1
ATOM 2421 C C . GLN A 1 304 ? 35.188 -23.656 -8.094 1 87.5 304 GLN A C 1
ATOM 2423 O O . GLN A 1 304 ? 34.5 -22.812 -7.531 1 87.5 304 GLN A O 1
ATOM 2428 N N . GLU A 1 305 ? 35.875 -23.516 -9.219 1 91.12 305 GLU A N 1
ATOM 2429 C CA . GLU A 1 305 ? 35.781 -22.234 -9.93 1 91.12 305 GLU A CA 1
ATOM 2430 C C . GLU A 1 305 ? 34.531 -22.203 -10.812 1 91.12 305 GLU A C 1
ATOM 2432 O O . GLU A 1 305 ? 34.344 -23.062 -11.68 1 91.12 305 GLU A O 1
ATOM 2437 N N . LEU A 1 306 ? 33.719 -21.328 -10.547 1 92.81 306 LEU A N 1
ATOM 2438 C CA . LEU A 1 306 ? 32.469 -21.172 -11.273 1 92.81 306 LEU A CA 1
ATOM 2439 C C . LEU A 1 306 ? 32.344 -19.766 -11.836 1 92.81 306 LEU A C 1
ATOM 2441 O O . LEU A 1 306 ? 32.969 -18.828 -11.352 1 92.81 306 LEU A O 1
ATOM 2445 N N . PRO A 1 307 ? 31.578 -19.641 -12.906 1 95.88 307 PRO A N 1
ATOM 2446 C CA . PRO A 1 307 ? 31.328 -18.281 -13.406 1 95.88 307 PRO A CA 1
ATOM 2447 C C . PRO A 1 307 ? 30.656 -17.391 -12.367 1 95.88 307 PRO A C 1
ATOM 2449 O O . PRO A 1 307 ? 29.969 -17.891 -11.469 1 95.88 307 PRO A O 1
ATOM 2452 N N . ALA A 1 308 ? 30.875 -16.078 -12.453 1 96.56 308 ALA A N 1
ATOM 2453 C CA . ALA A 1 308 ? 30.234 -15.086 -11.602 1 96.56 308 ALA A CA 1
ATOM 2454 C C . ALA A 1 308 ? 29.516 -14.031 -12.43 1 96.56 308 ALA A C 1
ATOM 2456 O O . ALA A 1 308 ? 29.781 -13.883 -13.625 1 96.56 308 ALA A O 1
ATOM 2457 N N . GLY A 1 309 ? 28.562 -13.414 -11.766 1 97.94 309 GLY A N 1
ATOM 2458 C CA . GLY A 1 309 ? 28.016 -12.211 -12.375 1 97.94 309 GLY A CA 1
ATOM 2459 C C . GLY A 1 309 ? 29.062 -11.109 -12.531 1 97.94 309 GLY A C 1
ATOM 2460 O O . GLY A 1 309 ? 30.203 -11.273 -12.117 1 97.94 309 GLY A O 1
ATOM 2461 N N . VAL A 1 310 ? 28.656 -10.023 -13.18 1 98.44 310 VAL A N 1
ATOM 2462 C CA . VAL A 1 310 ? 29.609 -8.977 -13.539 1 98.44 310 VAL A CA 1
ATOM 2463 C C . VAL A 1 310 ? 29.094 -7.621 -13.062 1 98.44 310 VAL A C 1
ATOM 2465 O O . VAL A 1 310 ? 27.938 -7.266 -13.32 1 98.44 310 VAL A O 1
ATOM 2468 N N . VAL A 1 311 ? 29.906 -6.887 -12.32 1 98.31 311 VAL A N 1
ATOM 2469 C CA . VAL A 1 311 ? 29.594 -5.492 -12.016 1 98.31 311 VAL A CA 1
ATOM 2470 C C . VAL A 1 311 ? 30 -4.602 -13.188 1 98.31 311 VAL A C 1
ATOM 2472 O O . VAL A 1 311 ? 31.141 -4.672 -13.664 1 98.31 311 VAL A O 1
ATOM 2475 N N . VAL A 1 312 ? 29.078 -3.756 -13.609 1 98.31 312 VAL A N 1
ATOM 2476 C CA . VAL A 1 312 ? 29.312 -2.998 -14.828 1 98.31 312 VAL A CA 1
ATOM 2477 C C . VAL A 1 312 ? 29.109 -1.509 -14.562 1 98.31 312 VAL A C 1
ATOM 2479 O O . VAL A 1 312 ? 28.594 -1.126 -13.508 1 98.31 312 VAL A O 1
ATOM 2482 N N . PHE A 1 313 ? 29.547 -0.621 -15.531 1 97.69 313 PHE A N 1
ATOM 2483 C CA . PHE A 1 313 ? 29.344 0.823 -15.555 1 97.69 313 PHE A CA 1
ATOM 2484 C C . PHE A 1 313 ? 30.125 1.493 -14.43 1 97.69 313 PHE A C 1
ATOM 2486 O O . PHE A 1 313 ? 29.594 2.344 -13.719 1 97.69 313 PHE A O 1
ATOM 2493 N N . ARG A 1 314 ? 31.391 1.168 -14.336 1 95.81 314 ARG A N 1
ATOM 2494 C CA . ARG A 1 314 ? 32.188 1.676 -13.234 1 95.81 314 ARG A CA 1
ATOM 2495 C C . ARG A 1 314 ? 33 2.895 -13.664 1 95.81 314 ARG A C 1
ATOM 2497 O O . ARG A 1 314 ? 33.688 3.518 -12.844 1 95.81 314 ARG A O 1
ATOM 2504 N N . ARG A 1 315 ? 32.906 3.279 -14.898 1 95.12 315 ARG A N 1
ATOM 2505 C CA . ARG A 1 315 ? 33.75 4.355 -15.406 1 95.12 315 ARG A CA 1
ATOM 2506 C C . ARG A 1 315 ? 33.25 5.715 -14.945 1 95.12 315 ARG A C 1
ATOM 2508 O O . ARG A 1 315 ? 32.031 5.973 -14.969 1 95.12 315 ARG A O 1
ATOM 2515 N N . ASN A 1 316 ? 34.156 6.555 -14.578 1 94.19 316 ASN A N 1
ATOM 2516 C CA . ASN A 1 316 ? 33.812 7.906 -14.141 1 94.19 316 ASN A CA 1
ATOM 2517 C C . ASN A 1 316 ? 33.719 8.859 -15.328 1 94.19 316 ASN A C 1
ATOM 2519 O O . ASN A 1 316 ? 33.219 9.992 -15.18 1 94.19 316 ASN A O 1
ATOM 2523 N N . ASP A 1 317 ? 34.094 8.438 -16.5 1 94.5 317 ASP A N 1
ATOM 2524 C CA . ASP A 1 317 ? 34 9.258 -17.703 1 94.5 317 ASP A CA 1
ATOM 2525 C C . ASP A 1 317 ? 33.062 8.648 -18.734 1 94.5 317 ASP A C 1
ATOM 2527 O O . ASP A 1 317 ? 33.281 8.742 -19.938 1 94.5 317 ASP A O 1
ATOM 2531 N N . GLU A 1 318 ? 32.031 7.988 -18.25 1 94.56 318 GLU A N 1
ATOM 2532 C CA . GLU A 1 318 ? 31.094 7.238 -19.062 1 94.56 318 GLU A CA 1
ATOM 2533 C C . GLU A 1 318 ? 30.234 8.172 -19.906 1 94.56 318 GLU A C 1
ATOM 2535 O O . GLU A 1 318 ? 29.953 7.898 -21.078 1 94.56 318 GLU A O 1
ATOM 2540 N N . VAL A 1 319 ? 29.75 9.25 -19.344 1 96.38 319 VAL A N 1
ATOM 2541 C CA . VAL A 1 319 ? 28.828 10.172 -20 1 96.38 319 VAL A CA 1
ATOM 2542 C C . VAL A 1 319 ? 29.547 11.453 -20.391 1 96.38 319 VAL A C 1
ATOM 2544 O O . VAL A 1 319 ? 30.125 12.125 -19.531 1 96.38 319 VAL A O 1
ATOM 2547 N N . PHE A 1 320 ? 29.422 11.805 -21.609 1 93.25 320 PHE A N 1
ATOM 2548 C CA . PHE A 1 320 ? 30.062 13.023 -22.109 1 93.25 320 PHE A CA 1
ATOM 2549 C C . PHE A 1 320 ? 29.141 14.227 -21.922 1 93.25 320 PHE A C 1
ATOM 2551 O O . PHE A 1 320 ? 27.984 14.203 -22.328 1 93.25 320 PHE A O 1
ATOM 2558 N N . LEU A 1 321 ? 29.578 15.305 -21.234 1 92.19 321 LEU A N 1
ATOM 2559 C CA . LEU A 1 321 ? 28.766 16.469 -20.906 1 92.19 321 LEU A CA 1
ATOM 2560 C C . LEU A 1 321 ? 29.141 17.656 -21.781 1 92.19 321 LEU A C 1
ATOM 2562 O O . LEU A 1 321 ? 28.469 18.688 -21.766 1 92.19 321 LEU A O 1
ATOM 2566 N N . GLY A 1 322 ? 29.984 17.672 -22.562 1 82.19 322 GLY A N 1
ATOM 2567 C CA . GLY A 1 322 ? 30.422 18.766 -23.422 1 82.19 322 GLY A CA 1
ATOM 2568 C C . GLY A 1 322 ? 31.703 19.422 -22.953 1 82.19 322 GLY A C 1
ATOM 2569 O O . GLY A 1 322 ? 32.312 18.969 -21.984 1 82.19 322 GLY A O 1
ATOM 2570 N N . SER A 1 323 ? 32.219 20.328 -23.828 1 72.38 323 SER A N 1
ATOM 2571 C CA . SER A 1 323 ? 33.469 21.031 -23.547 1 72.38 323 SER A CA 1
ATOM 2572 C C . SER A 1 323 ? 33.188 22.359 -22.828 1 72.38 323 SER A C 1
ATOM 2574 O O . SER A 1 323 ? 32.25 23.062 -23.172 1 72.38 323 SER A O 1
ATOM 2576 N N . GLN A 1 324 ? 33.344 22.422 -21.547 1 56.41 324 GLN A N 1
ATOM 2577 C CA . GLN A 1 324 ? 33.25 23.719 -20.906 1 56.41 324 GLN A CA 1
ATOM 2578 C C . GLN A 1 324 ? 34.281 24.703 -21.453 1 56.41 324 GLN A C 1
ATOM 2580 O O . GLN A 1 324 ? 35.469 24.438 -21.422 1 56.41 324 GLN A O 1
ATOM 2585 N N . SER A 1 325 ? 33.938 25.438 -22.469 1 48.06 325 SER A N 1
ATOM 2586 C CA . SER A 1 325 ? 34.844 26.531 -22.812 1 48.06 325 SER A CA 1
ATOM 2587 C C . SER A 1 325 ? 34.875 27.578 -21.703 1 48.06 325 SER A C 1
ATOM 2589 O O . SER A 1 325 ? 33.812 28 -21.219 1 48.06 325 SER A O 1
ATOM 2591 N N . ARG A 1 326 ? 35.844 27.562 -20.859 1 45.34 326 ARG A N 1
ATOM 2592 C CA . ARG A 1 326 ? 35.906 28.719 -19.969 1 45.34 326 ARG A CA 1
ATOM 2593 C C . ARG A 1 326 ? 35.594 30.016 -20.719 1 45.34 326 ARG A C 1
ATOM 2595 O O . ARG A 1 326 ? 36.031 30.219 -21.844 1 45.34 326 ARG A O 1
ATOM 2602 N N . PRO A 1 327 ? 34.5 30.641 -20.328 1 43.5 327 PRO A N 1
ATOM 2603 C CA . PRO A 1 327 ? 34.344 31.953 -20.969 1 43.5 327 PRO A CA 1
ATOM 2604 C C . PRO A 1 327 ? 35.688 32.719 -21.047 1 43.5 327 PRO A C 1
ATOM 2606 O O . PRO A 1 327 ? 36.469 32.688 -20.094 1 43.5 327 PRO A O 1
ATOM 2609 N N . GLY A 1 328 ? 36.219 32.812 -22.219 1 38.16 328 GLY A N 1
ATOM 2610 C CA . GLY A 1 328 ? 37.344 33.688 -22.391 1 38.16 328 GLY A CA 1
ATOM 2611 C C . GLY A 1 328 ? 37.219 35 -21.641 1 38.16 328 GLY A C 1
ATOM 2612 O O . GLY A 1 328 ? 36.156 35.625 -21.656 1 38.16 328 GLY A O 1
ATOM 2613 N N . SER A 1 329 ? 37.875 35.125 -20.5 1 36.28 329 SER A N 1
ATOM 2614 C CA . SER A 1 329 ? 37.969 36.406 -19.859 1 36.28 329 SER A CA 1
ATOM 2615 C C . SER A 1 329 ? 38.156 37.531 -20.906 1 36.28 329 SER A C 1
ATOM 2617 O O . SER A 1 329 ? 39.031 37.438 -21.766 1 36.28 329 SER A O 1
ATOM 2619 N N . SER A 1 330 ? 37.094 38.156 -21.219 1 37.5 330 SER A N 1
ATOM 2620 C CA . SER A 1 330 ? 37.25 39.375 -22.016 1 37.5 330 SER A CA 1
ATOM 2621 C C . SER A 1 330 ? 38.469 40.156 -21.562 1 37.5 330 SER A C 1
ATOM 2623 O O . SER A 1 330 ? 38.656 40.438 -20.375 1 37.5 330 SER A O 1
ATOM 2625 N N . PRO A 1 331 ? 39.562 40.125 -22.344 1 36.59 331 PRO A N 1
ATOM 2626 C CA . PRO A 1 331 ? 40.75 40.906 -21.984 1 36.59 331 PRO A CA 1
ATOM 2627 C C . PRO A 1 331 ? 40.438 42.344 -21.656 1 36.59 331 PRO A C 1
ATOM 2629 O O . PRO A 1 331 ? 39.75 43.031 -22.422 1 36.59 331 PRO A O 1
ATOM 2632 N N . ARG A 1 332 ? 40.281 42.719 -20.453 1 34.94 332 ARG A N 1
ATOM 2633 C CA . ARG A 1 332 ? 40.375 44.156 -20.203 1 34.94 332 ARG A CA 1
ATOM 2634 C C . ARG A 1 332 ? 41.531 44.781 -20.984 1 34.94 332 ARG A C 1
ATOM 2636 O O . ARG A 1 332 ? 42.594 44.125 -21.141 1 34.94 332 ARG A O 1
ATOM 2643 N N . GLY A 1 333 ? 41.312 45.812 -21.797 1 32.81 333 GLY A N 1
ATOM 2644 C CA . GLY A 1 333 ? 42.125 46.656 -22.672 1 32.81 333 GLY A CA 1
ATOM 2645 C C . GLY A 1 333 ? 43.469 47.031 -22.078 1 32.81 333 GLY A C 1
ATOM 2646 O O . GLY A 1 333 ? 44.125 48 -22.531 1 32.81 333 GLY A O 1
ATOM 2647 N N . THR A 1 334 ? 44.031 46.469 -21.016 1 31.97 334 THR A N 1
ATOM 2648 C CA . THR A 1 334 ? 45.281 47.188 -20.797 1 31.97 334 THR A CA 1
ATOM 2649 C C . THR A 1 334 ? 46.219 47 -21.969 1 31.97 334 THR A C 1
ATOM 2651 O O . THR A 1 334 ? 46.188 45.969 -22.656 1 31.97 334 THR A O 1
ATOM 2654 N N . ALA A 1 335 ? 47.062 48.062 -22.328 1 36 335 ALA A N 1
ATOM 2655 C CA . ALA A 1 335 ? 47.938 48.406 -23.438 1 36 335 ALA A CA 1
ATOM 2656 C C . ALA A 1 335 ? 48.844 47.219 -23.797 1 36 335 ALA A C 1
ATOM 2658 O O . ALA A 1 335 ? 48.938 46.844 -24.969 1 36 335 ALA A O 1
ATOM 2659 N N . GLY A 1 336 ? 50.062 47.25 -23.328 1 35.72 336 GLY A N 1
ATOM 2660 C CA . GLY A 1 336 ? 51.312 46.906 -23.984 1 35.72 336 GLY A CA 1
ATOM 2661 C C . GLY A 1 336 ? 51.531 45.406 -24.109 1 35.72 336 GLY A C 1
ATOM 2662 O O . GLY A 1 336 ? 52.594 45 -24.516 1 35.72 336 GLY A O 1
ATOM 2663 N N . VAL A 1 337 ? 50.969 44.719 -23.141 1 34.59 337 VAL A N 1
ATOM 2664 C CA . VAL A 1 337 ? 51.719 43.469 -22.984 1 34.59 337 VAL A CA 1
ATOM 2665 C C . VAL A 1 337 ? 51.375 42.5 -24.125 1 34.59 337 VAL A C 1
ATOM 2667 O O . VAL A 1 337 ? 50.25 42.5 -24.609 1 34.59 337 VAL A O 1
ATOM 2670 N N . ARG A 1 338 ? 52.5 42 -24.797 1 39.62 338 ARG A N 1
ATOM 2671 C CA . ARG A 1 338 ? 52.531 41.031 -25.875 1 39.62 338 ARG A CA 1
ATOM 2672 C C . ARG A 1 338 ? 51.531 39.906 -25.625 1 39.62 338 ARG A C 1
ATOM 2674 O O . ARG A 1 338 ? 51.375 39.438 -24.484 1 39.62 338 ARG A O 1
ATOM 2681 N N . PRO A 1 339 ? 50.531 39.812 -26.562 1 38.22 339 PRO A N 1
ATOM 2682 C CA . PRO A 1 339 ? 49.562 38.75 -26.422 1 38.22 339 PRO A CA 1
ATOM 2683 C C . PRO A 1 339 ? 50.188 37.406 -26.094 1 38.22 339 PRO A C 1
ATOM 2685 O O . PRO A 1 339 ? 51.094 36.969 -26.781 1 38.22 339 PRO A O 1
ATOM 2688 N N . VAL A 1 340 ? 50.469 37.188 -24.781 1 38.53 340 VAL A N 1
ATOM 2689 C CA . VAL A 1 340 ? 50.875 35.812 -24.516 1 38.53 340 VAL A CA 1
ATOM 2690 C C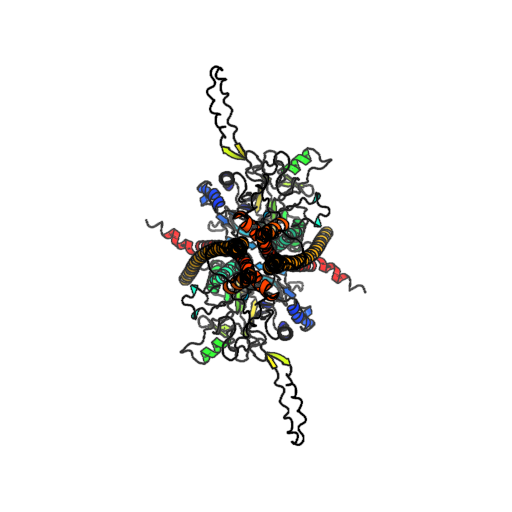 . VAL A 1 340 ? 49.969 34.844 -25.266 1 38.53 340 VAL A C 1
ATOM 2692 O O . VAL A 1 340 ? 48.75 35.062 -25.328 1 38.53 340 VAL A O 1
ATOM 2695 N N . PRO A 1 341 ? 50.531 34.156 -26.266 1 37.88 341 PRO A N 1
ATOM 2696 C CA . PRO A 1 341 ? 49.75 33.188 -26.984 1 37.88 341 PRO A CA 1
ATOM 2697 C C . PRO A 1 341 ? 48.781 32.406 -26.078 1 37.88 341 PRO A C 1
ATOM 2699 O O . PRO A 1 341 ? 49.156 32.062 -24.953 1 37.88 341 PRO A O 1
ATOM 2702 N N . SER A 1 342 ? 47.562 32.906 -26.125 1 38.22 342 SER A N 1
ATOM 2703 C CA . SER A 1 342 ? 46.5 32.156 -25.469 1 38.22 342 SER A CA 1
ATOM 2704 C C . SER A 1 342 ? 46.688 30.656 -25.625 1 38.22 342 SER A C 1
ATOM 2706 O O . SER A 1 342 ? 46.625 30.141 -26.75 1 38.22 342 SER A O 1
ATOM 2708 N N . GLY A 1 343 ? 47.656 30.141 -24.938 1 37.62 343 GLY A N 1
ATOM 2709 C CA . GLY A 1 343 ? 47.656 28.688 -24.953 1 37.62 343 GLY A CA 1
ATOM 2710 C C . GLY A 1 343 ? 46.281 28.094 -25.047 1 37.62 343 GLY A C 1
ATOM 2711 O O . GLY A 1 343 ? 45.312 28.641 -24.484 1 37.62 343 GLY A O 1
ATOM 2712 N N . GLU A 1 344 ? 46 27.547 -26.219 1 40.09 344 GLU A N 1
ATOM 2713 C CA . GLU A 1 344 ? 44.844 26.672 -26.375 1 40.09 344 GLU A CA 1
ATOM 2714 C C . GLU A 1 344 ? 44.5 25.953 -25.078 1 40.09 344 GLU A C 1
ATOM 2716 O O . GLU A 1 344 ? 45.219 25.047 -24.641 1 40.09 344 GLU A O 1
ATOM 2721 N N . GLN A 1 345 ? 44.156 26.656 -24.078 1 40.84 345 GLN A N 1
ATOM 2722 C CA . GLN A 1 345 ? 43.625 25.938 -22.922 1 40.84 345 GLN A CA 1
ATOM 2723 C C . GLN A 1 345 ? 42.688 24.812 -23.344 1 40.84 345 GLN A C 1
ATOM 2725 O O . GLN A 1 345 ? 41.688 25.062 -24.031 1 40.84 345 GLN A O 1
ATOM 2730 N N . GLU A 1 346 ? 43.156 23.594 -23.578 1 45.84 346 GLU A N 1
ATOM 2731 C CA . GLU A 1 346 ? 42.406 22.359 -23.812 1 45.84 346 GLU A CA 1
ATOM 2732 C C . GLU A 1 346 ? 41.094 22.344 -23.062 1 45.84 346 GLU A C 1
ATOM 2734 O O . GLU A 1 346 ? 41.062 22.547 -21.844 1 45.84 346 GLU A O 1
ATOM 2739 N N . ALA A 1 347 ? 40.094 22.797 -23.672 1 54.31 347 ALA A N 1
ATOM 2740 C CA . ALA A 1 347 ? 38.719 22.609 -23.156 1 54.31 347 ALA A CA 1
ATOM 2741 C C . ALA A 1 347 ? 38.594 21.297 -22.406 1 54.31 347 ALA A C 1
ATOM 2743 O O . ALA A 1 347 ? 38.875 20.234 -22.969 1 54.31 347 ALA A O 1
ATOM 2744 N N . LYS A 1 348 ? 38.75 21.359 -21.156 1 63.22 348 LYS A N 1
ATOM 2745 C CA . LYS A 1 348 ? 38.625 20.141 -20.359 1 63.22 348 LYS A CA 1
ATOM 2746 C C . LYS A 1 348 ? 37.281 19.453 -20.609 1 63.22 348 LYS A C 1
ATOM 2748 O O . LYS A 1 348 ? 36.219 20.078 -20.469 1 63.22 348 LYS A O 1
ATOM 2753 N N . GLU A 1 349 ? 37.312 18.359 -21.359 1 75.44 349 GLU A N 1
ATOM 2754 C CA . GLU A 1 349 ? 36.125 17.516 -21.562 1 75.44 349 GLU A CA 1
ATOM 2755 C C . GLU A 1 349 ? 35.531 17.062 -20.234 1 75.44 349 GLU A C 1
ATOM 2757 O O . GLU A 1 349 ? 36.25 16.531 -19.375 1 75.44 349 GLU A O 1
ATOM 2762 N N . MET A 1 350 ? 34.312 17.578 -20.016 1 90.12 350 MET A N 1
ATOM 2763 C CA . MET A 1 350 ? 33.656 17.203 -18.781 1 90.12 350 MET A CA 1
ATOM 2764 C C . MET A 1 350 ? 32.875 15.906 -18.953 1 90.12 350 MET A C 1
ATOM 2766 O O . MET A 1 350 ? 32.219 15.688 -19.984 1 90.12 350 MET A O 1
ATOM 2770 N N . SER A 1 351 ? 33.156 14.922 -18.203 1 94.06 351 SER A N 1
ATOM 2771 C CA . SER A 1 351 ? 32.438 13.648 -18.188 1 94.06 351 SER A CA 1
ATOM 2772 C C . SER A 1 351 ? 32 13.289 -16.766 1 94.06 351 SER A C 1
ATOM 2774 O O . SER A 1 351 ? 32.438 13.914 -15.797 1 94.06 351 SER A O 1
ATOM 2776 N N . CYS A 1 352 ? 31.078 12.453 -16.688 1 95 352 CYS A N 1
ATOM 2777 C CA . CYS A 1 352 ? 30.594 11.984 -15.398 1 95 352 CYS A CA 1
ATOM 2778 C C . CYS A 1 352 ? 30.203 10.516 -15.453 1 95 352 CYS A C 1
ATOM 2780 O O . CYS A 1 352 ? 30.188 9.914 -16.531 1 95 352 CYS A O 1
ATOM 2782 N N . PRO A 1 353 ? 30.047 9.914 -14.273 1 96.12 353 PRO A N 1
ATOM 2783 C CA . PRO A 1 353 ? 29.562 8.531 -14.266 1 96.12 353 PRO A CA 1
ATOM 2784 C C . PRO A 1 353 ? 28.109 8.414 -14.734 1 96.12 353 PRO A C 1
ATOM 2786 O O . PRO A 1 353 ? 27.422 9.43 -14.906 1 96.12 353 PRO A O 1
ATOM 2789 N N . LEU A 1 354 ? 27.719 7.199 -14.992 1 97.31 354 LEU A N 1
ATOM 2790 C CA . LEU A 1 354 ? 26.344 6.941 -15.438 1 97.31 354 LEU A CA 1
ATOM 2791 C C . LEU A 1 354 ? 25.375 7.062 -14.273 1 97.31 354 LEU A C 1
ATOM 2793 O O . LEU A 1 354 ? 24.219 7.473 -14.461 1 97.31 354 LEU A O 1
ATOM 2797 N N . SER A 1 355 ? 25.703 6.668 -13.109 1 97.31 355 SER A N 1
ATOM 2798 C CA . SER A 1 355 ? 24.922 6.684 -11.875 1 97.31 355 SER A CA 1
ATOM 2799 C C . SER A 1 355 ? 25.828 6.668 -10.648 1 97.31 355 SER A C 1
ATOM 2801 O O . SER A 1 355 ? 27.031 6.48 -10.766 1 97.31 355 SER A O 1
ATOM 2803 N N . ASP A 1 356 ? 25.281 6.93 -9.516 1 94.38 356 ASP A N 1
ATOM 2804 C CA . ASP A 1 356 ? 26.047 6.773 -8.281 1 94.38 356 ASP A CA 1
ATOM 2805 C C . ASP A 1 356 ? 26.125 5.309 -7.855 1 94.38 356 ASP A C 1
ATOM 2807 O O . ASP A 1 356 ? 26.859 4.957 -6.938 1 94.38 356 ASP A O 1
ATOM 2811 N N . HIS A 1 357 ? 25.391 4.426 -8.492 1 96.88 357 HIS A N 1
ATOM 2812 C CA . HIS A 1 357 ? 25.484 2.977 -8.344 1 96.88 357 HIS A CA 1
ATOM 2813 C C . HIS A 1 357 ? 26.156 2.344 -9.562 1 96.88 357 HIS A C 1
ATOM 2815 O O . HIS A 1 357 ? 26.172 2.936 -10.641 1 96.88 357 HIS A O 1
ATOM 2821 N N . TYR A 1 358 ? 26.75 1.216 -9.352 1 97.62 358 TYR A N 1
ATOM 2822 C CA . TYR A 1 358 ? 27.156 0.357 -10.453 1 97.62 358 TYR A CA 1
ATOM 2823 C C . TYR A 1 358 ? 26.094 -0.702 -10.75 1 97.62 358 TYR A C 1
ATOM 2825 O O . TYR A 1 358 ? 25.25 -0.978 -9.906 1 97.62 358 TYR A O 1
ATOM 2833 N N . GLY A 1 359 ? 26.062 -1.197 -11.992 1 98.38 359 GLY A N 1
ATOM 2834 C CA . GLY A 1 359 ? 25.125 -2.23 -12.383 1 98.38 359 GLY A CA 1
ATOM 2835 C C . GLY A 1 359 ? 25.641 -3.635 -12.125 1 98.38 359 GLY A C 1
ATOM 2836 O O . GLY A 1 359 ? 26.828 -3.834 -11.898 1 98.38 359 GLY A O 1
ATOM 2837 N N . VAL A 1 360 ? 24.734 -4.602 -12.055 1 98.81 360 VAL A N 1
ATOM 2838 C CA . VAL A 1 360 ? 25.078 -6.016 -11.984 1 98.81 360 VAL A CA 1
ATOM 2839 C C . VAL A 1 360 ? 24.469 -6.754 -13.172 1 98.81 360 VAL A C 1
ATOM 2841 O O . VAL A 1 360 ? 23.266 -6.656 -13.422 1 98.81 360 VAL A O 1
ATOM 2844 N N . ALA A 1 361 ? 25.312 -7.488 -13.891 1 98.81 361 ALA A N 1
ATOM 2845 C CA . ALA A 1 361 ? 24.875 -8.234 -15.07 1 98.81 361 ALA A CA 1
ATOM 2846 C C . ALA A 1 361 ? 25.172 -9.727 -14.914 1 98.81 361 ALA A C 1
ATOM 2848 O O . ALA A 1 361 ? 26.062 -10.109 -14.156 1 98.81 361 ALA A O 1
ATOM 2849 N N . ALA A 1 362 ? 24.406 -10.531 -15.602 1 98.62 362 ALA A N 1
ATOM 2850 C CA . ALA A 1 362 ? 24.609 -11.977 -15.594 1 98.62 362 ALA A CA 1
ATOM 2851 C C . ALA A 1 362 ? 24.125 -12.602 -16.906 1 98.62 362 ALA A C 1
ATOM 2853 O O . ALA A 1 362 ? 23.172 -12.117 -17.516 1 98.62 362 ALA A O 1
ATOM 2854 N N . ARG A 1 363 ? 24.844 -13.594 -17.359 1 98.19 363 ARG A N 1
ATOM 2855 C CA . ARG A 1 363 ? 24.453 -14.453 -18.469 1 98.19 363 ARG A CA 1
ATOM 2856 C C . ARG A 1 363 ? 23.938 -15.805 -17.953 1 98.19 363 ARG A C 1
ATOM 2858 O O . ARG A 1 363 ? 24.641 -16.484 -17.188 1 98.19 363 ARG A O 1
ATOM 2865 N N . LEU A 1 364 ? 22.703 -16.125 -18.344 1 97.81 364 LEU A N 1
ATOM 2866 C CA . LEU A 1 364 ? 22.047 -17.312 -17.812 1 97.81 364 LEU A CA 1
ATOM 2867 C C . LEU A 1 364 ? 21.594 -18.25 -18.922 1 97.81 364 LEU A C 1
ATOM 2869 O O . LEU A 1 364 ? 21.266 -17.797 -20.016 1 97.81 364 LEU A O 1
ATOM 2873 N N . ARG A 1 365 ? 21.641 -19.484 -18.656 1 95.75 365 ARG A N 1
ATOM 2874 C CA . ARG A 1 365 ? 21.109 -20.5 -19.547 1 95.75 365 ARG A CA 1
ATOM 2875 C C . ARG A 1 365 ? 19.953 -21.25 -18.891 1 95.75 365 ARG A C 1
ATOM 2877 O O . ARG A 1 365 ? 20.062 -21.672 -17.75 1 95.75 365 ARG A O 1
ATOM 2884 N N . LEU A 1 366 ? 18.812 -21.375 -19.594 1 94.69 366 LEU A N 1
ATOM 2885 C CA . LEU A 1 366 ? 17.688 -22.141 -19.078 1 94.69 366 LEU A CA 1
ATOM 2886 C C . LEU A 1 366 ? 17.953 -23.641 -19.203 1 94.69 366 LEU A C 1
ATOM 2888 O O . LEU A 1 366 ? 18.234 -24.141 -20.297 1 94.69 366 LEU A O 1
ATOM 2892 N N . LEU A 1 367 ? 17.859 -24.328 -18.141 1 91.38 367 LEU A N 1
ATOM 2893 C CA . LEU A 1 367 ? 18.094 -25.766 -18.141 1 91.38 367 LEU A CA 1
ATOM 2894 C C . LEU A 1 367 ? 16.906 -26.516 -18.75 1 91.38 367 LEU A C 1
ATOM 2896 O O . LEU A 1 367 ? 15.758 -26.125 -18.547 1 91.38 367 LEU A O 1
ATOM 2900 N N . THR A 1 368 ? 17.172 -27.547 -19.516 1 82.69 368 THR A N 1
ATOM 2901 C CA . THR A 1 368 ? 16.141 -28.391 -20.094 1 82.69 368 THR A CA 1
ATOM 2902 C C . THR A 1 368 ? 15.539 -29.328 -19.047 1 82.69 368 THR A C 1
ATOM 2904 O O . THR A 1 368 ? 16.109 -29.484 -17.969 1 82.69 368 THR A O 1
ATOM 2907 N N . GLU A 1 369 ? 14.32 -29.875 -19.297 1 76.88 369 GLU A N 1
ATOM 2908 C CA . GLU A 1 369 ? 13.672 -30.812 -18.375 1 76.88 369 GLU A CA 1
ATOM 2909 C C . GLU A 1 369 ? 14.578 -32 -18.062 1 76.88 369 GLU A C 1
ATOM 2911 O O . GLU A 1 369 ? 14.586 -32.5 -16.953 1 76.88 369 GLU A O 1
ATOM 2916 N N . GLU A 1 370 ? 15.352 -32.5 -19.078 1 71.31 370 GLU A N 1
ATOM 2917 C CA . GLU A 1 370 ? 16.281 -33.594 -18.891 1 71.31 370 GLU A CA 1
ATOM 2918 C C . GLU A 1 370 ? 17.422 -33.219 -17.938 1 71.31 370 GLU A C 1
ATOM 2920 O O . GLU A 1 370 ? 17.828 -34 -17.094 1 71.31 370 GLU A O 1
ATOM 2925 N N . GLU A 1 371 ? 17.891 -32.031 -18.172 1 73.75 371 GLU A N 1
ATOM 2926 C CA . GLU A 1 371 ? 19 -31.562 -17.344 1 73.75 371 GLU A CA 1
ATOM 2927 C C . GLU A 1 371 ? 18.547 -31.328 -15.906 1 73.75 371 GLU A C 1
ATOM 2929 O O . GLU A 1 371 ? 19.328 -31.5 -14.969 1 73.75 371 GLU A O 1
ATOM 2934 N N . LYS A 1 372 ? 17.344 -30.953 -15.836 1 69.12 372 LYS A N 1
ATOM 2935 C CA . LYS A 1 372 ? 16.797 -30.734 -14.5 1 69.12 372 LYS A CA 1
ATOM 2936 C C . LYS A 1 372 ? 16.734 -32.031 -13.703 1 69.12 372 LYS A C 1
ATOM 2938 O O . LYS A 1 372 ? 16.969 -32.031 -12.492 1 69.12 372 LYS A O 1
ATOM 2943 N N . ASN A 1 373 ? 16.328 -33.188 -14.484 1 61.84 373 ASN A N 1
ATOM 2944 C CA . ASN A 1 373 ? 16.156 -34.5 -13.867 1 61.84 373 ASN A CA 1
ATOM 2945 C C . ASN A 1 373 ? 17.5 -35.219 -13.75 1 61.84 373 ASN A C 1
ATOM 2947 O O . ASN A 1 373 ? 17.656 -36.094 -12.898 1 61.84 373 ASN A O 1
ATOM 2951 N N . GLY A 1 374 ? 18.453 -35.344 -14.828 1 51.88 374 GLY A N 1
ATOM 2952 C CA . GLY A 1 374 ? 19.656 -36.156 -14.953 1 51.88 374 GLY A CA 1
ATOM 2953 C C . GLY A 1 374 ? 20.797 -35.656 -14.078 1 51.88 374 GLY A C 1
ATOM 2954 O O . GLY A 1 374 ? 21.859 -36.281 -14.047 1 51.88 374 GLY A O 1
ATOM 2955 N N . GLY A 1 375 ? 21.234 -34.562 -14.016 1 43.22 375 GLY A N 1
ATOM 2956 C CA . GLY A 1 375 ? 22.469 -34.312 -13.289 1 43.22 375 GLY A CA 1
ATOM 2957 C C . GLY A 1 375 ? 22.594 -35.125 -12.031 1 43.22 375 GLY A C 1
ATOM 2958 O O . GLY A 1 375 ? 21.594 -35.438 -11.375 1 43.22 375 GLY A O 1
ATOM 2959 N N . SER A 1 376 ? 23.625 -36.156 -12.008 1 37.56 376 SER A N 1
ATOM 2960 C CA . SER A 1 376 ? 23.969 -37.188 -11.023 1 37.56 376 SER A CA 1
ATOM 2961 C C . SER A 1 376 ? 23.578 -36.75 -9.617 1 37.56 376 SER A C 1
ATOM 2963 O O . SER A 1 376 ? 23.438 -37.594 -8.719 1 37.56 376 SER A O 1
ATOM 2965 N N . GLY A 1 377 ? 24.172 -35.75 -9.039 1 34.38 377 GLY A N 1
ATOM 2966 C CA . GLY A 1 377 ? 23.797 -35.656 -7.641 1 34.38 377 GLY A CA 1
ATOM 2967 C C . GLY A 1 377 ? 22.312 -35.469 -7.426 1 34.38 377 GLY A C 1
ATOM 2968 O O . GLY A 1 377 ? 21.672 -34.625 -8.039 1 34.38 377 GLY A O 1
ATOM 2969 N N . LYS A 1 378 ? 21.531 -36.562 -7.309 1 36.56 378 LYS A N 1
ATOM 2970 C CA . LYS A 1 378 ? 20.188 -36.75 -6.758 1 36.56 378 LYS A CA 1
ATOM 2971 C C . LYS A 1 378 ? 19.734 -35.531 -5.965 1 36.56 378 LYS A C 1
ATOM 2973 O O . LYS A 1 378 ? 19.953 -35.469 -4.754 1 36.56 378 LYS A O 1
ATOM 2978 N N . VAL A 1 379 ? 20.062 -34.469 -6.344 1 34.59 379 VAL A N 1
ATOM 2979 C CA . VAL A 1 379 ? 19.203 -33.5 -5.668 1 34.59 379 VAL A CA 1
ATOM 2980 C C . VAL A 1 379 ? 17.734 -33.875 -5.871 1 34.59 379 VAL A C 1
ATOM 2982 O O . VAL A 1 379 ? 17.25 -33.906 -7.008 1 34.59 379 VAL A O 1
ATOM 2985 N N . SER A 1 380 ? 17.156 -34.906 -5.301 1 32.69 380 SER A N 1
ATOM 2986 C CA . SER A 1 380 ? 15.742 -35.281 -5.207 1 32.69 380 SER A CA 1
ATOM 2987 C C . SER A 1 380 ? 14.828 -34.156 -5.613 1 32.69 380 SER A C 1
ATOM 2989 O O . SER A 1 380 ? 14.984 -33.031 -5.121 1 32.69 380 SER A O 1
ATOM 2991 N N . SER A 1 381 ? 14.32 -34.094 -6.824 1 36.25 381 SER A N 1
ATOM 2992 C CA . SER A 1 381 ? 13.297 -33.281 -7.461 1 36.25 381 SER A CA 1
ATOM 2993 C C . SER A 1 381 ? 12.352 -32.688 -6.43 1 36.25 381 SER A C 1
ATOM 2995 O O . SER A 1 381 ? 11.445 -31.906 -6.777 1 36.25 381 SER A O 1
ATOM 2997 N N . ARG A 1 382 ? 11.93 -33.594 -5.57 1 36 382 ARG A N 1
ATOM 2998 C CA . ARG A 1 382 ? 10.984 -33.125 -4.566 1 36 382 ARG A CA 1
ATOM 2999 C C . ARG A 1 382 ? 11.547 -31.922 -3.812 1 36 382 ARG A C 1
ATOM 3001 O O . ARG A 1 382 ? 12.5 -32.062 -3.045 1 36 382 ARG A O 1
ATOM 3008 N N . ALA A 1 383 ? 11.75 -30.797 -4.41 1 44.66 383 ALA A N 1
ATOM 3009 C CA . ALA A 1 383 ? 11.953 -29.516 -3.734 1 44.66 383 ALA A CA 1
ATOM 3010 C C . ALA A 1 383 ? 11.57 -29.609 -2.26 1 44.66 383 ALA A C 1
ATOM 3012 O O . ALA A 1 383 ? 10.43 -29.328 -1.89 1 44.66 383 ALA A O 1
ATOM 3013 N N . THR A 1 384 ? 11.961 -30.719 -1.722 1 47.03 384 THR A N 1
ATOM 3014 C CA . THR A 1 384 ? 11.68 -30.859 -0.298 1 47.03 384 THR A CA 1
ATOM 3015 C C . THR A 1 384 ? 12.273 -29.703 0.492 1 47.03 384 THR A C 1
ATOM 3017 O O . THR A 1 384 ? 13.391 -29.266 0.222 1 47.03 384 THR A O 1
ATOM 3020 N N . ALA A 1 385 ? 11.438 -28.969 1.094 1 56.78 385 ALA A N 1
ATOM 3021 C CA . ALA A 1 385 ? 11.836 -27.969 2.09 1 56.78 385 ALA A CA 1
ATOM 3022 C C . ALA A 1 385 ? 13.086 -28.422 2.836 1 56.78 385 ALA A C 1
ATOM 3024 O O . ALA A 1 385 ? 13.133 -29.531 3.373 1 56.78 385 ALA A O 1
ATOM 3025 N N . SER A 1 386 ? 14.391 -27.984 2.311 1 62.53 386 SER A N 1
ATOM 3026 C CA . SER A 1 386 ? 15.648 -28.266 3.002 1 62.53 386 SER A CA 1
ATOM 3027 C C . SER A 1 386 ? 15.547 -27.922 4.488 1 62.53 386 SER A C 1
ATOM 3029 O O . SER A 1 386 ? 14.969 -26.906 4.859 1 62.53 386 SER A O 1
ATOM 3031 N N . LYS A 1 387 ? 15.727 -28.891 5.312 1 69.81 387 LYS A N 1
ATOM 3032 C CA . LYS A 1 387 ? 15.789 -28.672 6.758 1 69.81 387 LYS A CA 1
ATOM 3033 C C . LYS A 1 387 ? 16.703 -27.484 7.094 1 69.81 387 LYS A C 1
ATOM 3035 O O . LYS A 1 387 ? 17.797 -27.359 6.547 1 69.81 387 LYS A O 1
ATOM 3040 N N . LEU A 1 388 ? 16.188 -26.547 7.707 1 79.56 388 LEU A N 1
ATOM 3041 C CA . LEU A 1 388 ? 16.969 -25.391 8.156 1 79.56 388 LEU A CA 1
ATOM 3042 C C . LEU A 1 388 ? 18.156 -25.828 8.992 1 79.56 388 LEU A C 1
ATOM 3044 O O . LEU A 1 388 ? 18.047 -26.75 9.812 1 79.56 388 LEU A O 1
ATOM 3048 N N . THR A 1 389 ? 19.328 -25.312 8.727 1 85.19 389 THR A N 1
ATOM 3049 C CA . THR A 1 389 ? 20.531 -25.578 9.5 1 85.19 389 THR A CA 1
ATOM 3050 C C . THR A 1 389 ? 20.484 -24.844 10.844 1 85.19 389 THR A C 1
ATOM 3052 O O . THR A 1 389 ? 19.594 -24.016 11.07 1 85.19 389 THR A O 1
ATOM 3055 N N . GLU A 1 390 ? 21.297 -25.281 11.688 1 85.94 390 GLU A N 1
ATOM 3056 C CA . GLU A 1 390 ? 21.406 -24.609 12.984 1 85.94 390 GLU A CA 1
ATOM 3057 C C . GLU A 1 390 ? 21.734 -23.141 12.812 1 85.94 390 GLU A C 1
ATOM 3059 O O . GLU A 1 390 ? 21.266 -22.297 13.57 1 85.94 390 GLU A O 1
ATOM 3064 N N . GLU A 1 391 ? 22.547 -22.875 11.828 1 88.44 391 GLU A N 1
ATOM 3065 C CA . GLU A 1 391 ? 22.906 -21.484 11.547 1 88.44 391 GLU A CA 1
ATOM 3066 C C . GLU A 1 391 ? 21.688 -20.703 11.062 1 88.44 391 GLU A C 1
ATOM 3068 O O . GLU A 1 391 ? 21.547 -19.516 11.383 1 88.44 391 GLU A O 1
ATOM 3073 N N . ASP A 1 392 ? 20.906 -21.328 10.289 1 89.44 392 ASP A N 1
ATOM 3074 C CA . ASP A 1 392 ? 19.688 -20.688 9.812 1 89.44 392 ASP A CA 1
ATOM 3075 C C . ASP A 1 392 ? 18.75 -20.359 10.977 1 89.44 392 ASP A C 1
ATOM 3077 O O . ASP A 1 392 ? 18.172 -19.266 11.023 1 89.44 392 ASP A O 1
ATOM 3081 N N . GLU A 1 393 ? 18.625 -21.266 11.859 1 88.06 393 GLU A N 1
ATOM 3082 C CA . GLU A 1 393 ? 17.766 -21.062 13.016 1 88.06 393 GLU A CA 1
ATOM 3083 C C . GLU A 1 393 ? 18.266 -19.922 13.891 1 88.06 393 GLU A C 1
ATOM 3085 O O . GLU A 1 393 ? 17.469 -19.109 14.383 1 88.06 393 GLU A O 1
ATOM 3090 N N . ALA A 1 394 ? 19.547 -19.953 14.062 1 91 394 ALA A N 1
ATOM 3091 C CA . ALA A 1 394 ? 20.141 -18.875 14.859 1 91 394 ALA A CA 1
ATOM 3092 C C . ALA A 1 394 ? 19.891 -17.516 14.219 1 91 394 ALA A C 1
ATOM 3094 O O . ALA A 1 394 ? 19.594 -16.531 14.914 1 91 394 ALA A O 1
ATOM 3095 N N . SER A 1 395 ? 20.047 -17.453 12.93 1 92.19 395 SER A N 1
ATOM 3096 C CA . SER A 1 395 ? 19.828 -16.219 12.188 1 92.19 395 SER A CA 1
ATOM 3097 C C . SER A 1 395 ? 18.375 -15.773 12.289 1 92.19 395 SER A C 1
ATOM 3099 O O . SER A 1 395 ? 18.094 -14.586 12.445 1 92.19 395 SER A O 1
ATOM 3101 N N . LEU A 1 396 ? 17.469 -16.672 12.18 1 92.69 396 LEU A N 1
ATOM 3102 C CA . LEU A 1 396 ? 16.047 -16.344 12.273 1 92.69 396 LEU A CA 1
ATOM 3103 C C . LEU A 1 396 ? 15.68 -15.891 13.68 1 92.69 396 LEU A C 1
ATOM 3105 O O . LEU A 1 396 ? 14.859 -14.984 13.852 1 92.69 396 LEU A O 1
ATOM 3109 N N . CYS A 1 397 ? 16.266 -16.531 14.656 1 92.62 397 CYS A N 1
ATOM 3110 C CA . CYS A 1 397 ? 16.031 -16.125 16.031 1 92.62 397 CYS A CA 1
ATOM 3111 C C . CYS A 1 397 ? 16.516 -14.703 16.281 1 92.62 397 CYS A C 1
ATOM 3113 O O . CYS A 1 397 ? 15.852 -13.93 16.984 1 92.62 397 CYS A O 1
ATOM 3115 N N . GLU A 1 398 ? 17.625 -14.43 15.695 1 93.94 398 GLU A N 1
ATOM 3116 C CA . GLU A 1 398 ? 18.141 -13.07 15.812 1 93.94 398 GLU A CA 1
ATOM 3117 C C . GLU A 1 398 ? 17.203 -12.062 15.156 1 93.94 398 GLU A C 1
ATOM 3119 O O . GLU A 1 398 ? 16.953 -10.992 15.703 1 93.94 398 GLU A O 1
ATOM 3124 N N . ALA A 1 399 ? 16.75 -12.391 13.992 1 95.88 399 ALA A N 1
ATOM 3125 C CA . ALA A 1 399 ? 15.812 -11.523 13.281 1 95.88 399 ALA A CA 1
ATOM 3126 C C . ALA A 1 399 ? 14.531 -11.312 14.094 1 95.88 399 ALA A C 1
ATOM 3128 O O . ALA A 1 399 ? 14.039 -10.188 14.203 1 95.88 399 ALA A O 1
ATOM 3129 N N . VAL A 1 400 ? 14.008 -12.367 14.688 1 95.62 400 VAL A N 1
ATOM 3130 C CA . VAL A 1 400 ? 12.781 -12.312 15.477 1 95.62 400 VAL A CA 1
ATOM 3131 C C . VAL A 1 400 ? 13 -11.445 16.719 1 95.62 400 VAL A C 1
ATOM 3133 O O . VAL A 1 400 ? 12.172 -10.594 17.047 1 95.62 400 VAL A O 1
ATOM 3136 N N . SER A 1 401 ? 14.102 -11.68 17.359 1 95.31 401 SER A N 1
ATOM 3137 C CA . SER A 1 401 ? 14.43 -10.891 18.531 1 95.31 401 SER A CA 1
ATOM 3138 C C . SER A 1 401 ? 14.531 -9.406 18.203 1 95.31 401 SER A C 1
ATOM 3140 O O . SER A 1 401 ? 14.047 -8.555 18.953 1 95.31 401 SER A O 1
ATOM 3142 N N . PHE A 1 402 ? 15.195 -9.156 17.141 1 96.94 402 PHE A N 1
ATOM 3143 C CA . PHE A 1 402 ? 15.344 -7.766 16.719 1 96.94 402 PHE A CA 1
ATOM 3144 C C . PHE A 1 402 ? 13.977 -7.148 16.422 1 96.94 402 PHE A C 1
ATOM 3146 O O . PHE A 1 402 ? 13.703 -6.012 16.812 1 96.94 402 PHE A O 1
ATOM 3153 N N . LEU A 1 403 ? 13.117 -7.891 15.688 1 97.62 403 LEU A N 1
ATOM 3154 C CA . LEU A 1 403 ? 11.789 -7.383 15.344 1 97.62 403 LEU A CA 1
ATOM 3155 C C . LEU A 1 403 ? 10.953 -7.164 16.594 1 97.62 403 LEU A C 1
ATOM 3157 O O . LEU A 1 403 ? 10.172 -6.211 16.672 1 97.62 403 LEU A O 1
ATOM 3161 N N . GLU A 1 404 ? 11.094 -8.039 17.531 1 97 404 GLU A N 1
ATOM 3162 C CA . GLU A 1 404 ? 10.383 -7.852 18.797 1 97 404 GLU A CA 1
ATOM 3163 C C . GLU A 1 404 ? 10.82 -6.555 19.484 1 97 404 GLU A C 1
ATOM 3165 O O . GLU A 1 404 ? 9.984 -5.812 20 1 97 404 GLU A O 1
ATOM 3170 N N . HIS A 1 405 ? 12.117 -6.383 19.484 1 97 405 HIS A N 1
ATOM 3171 C CA . HIS A 1 405 ? 12.641 -5.133 20.016 1 97 405 HIS A CA 1
ATOM 3172 C C . HIS A 1 405 ? 12.094 -3.93 19.25 1 97 405 HIS A C 1
ATOM 3174 O O . HIS A 1 405 ? 11.758 -2.906 19.859 1 97 405 HIS A O 1
ATOM 3180 N N . SER A 1 406 ? 12.031 -4.059 17.984 1 97.5 406 SER A N 1
ATOM 3181 C CA . SER A 1 406 ? 11.539 -2.975 17.125 1 97.5 406 SER A CA 1
ATOM 3182 C C . SER A 1 406 ? 10.07 -2.68 17.406 1 97.5 406 SER A C 1
ATOM 3184 O O . SER A 1 406 ? 9.648 -1.522 17.359 1 97.5 406 SER A O 1
ATOM 3186 N N . VAL A 1 407 ? 9.242 -3.729 17.625 1 97.44 407 VAL A N 1
ATOM 3187 C CA . VAL A 1 407 ? 7.836 -3.541 17.938 1 97.44 407 VAL A CA 1
ATOM 3188 C C . VAL A 1 407 ? 7.699 -2.729 19.234 1 97.44 407 VAL A C 1
ATOM 3190 O O . VAL A 1 407 ? 6.902 -1.789 19.297 1 97.44 407 VAL A O 1
ATOM 3193 N N . LYS A 1 408 ? 8.469 -3.039 20.203 1 97.44 408 LYS A N 1
ATOM 3194 C CA . LYS A 1 408 ? 8.453 -2.297 21.469 1 97.44 408 LYS A CA 1
ATOM 3195 C C . LYS A 1 408 ? 8.852 -0.84 21.25 1 97.44 408 LYS A C 1
ATOM 3197 O O . LYS A 1 408 ? 8.25 0.068 21.828 1 97.44 408 LYS A O 1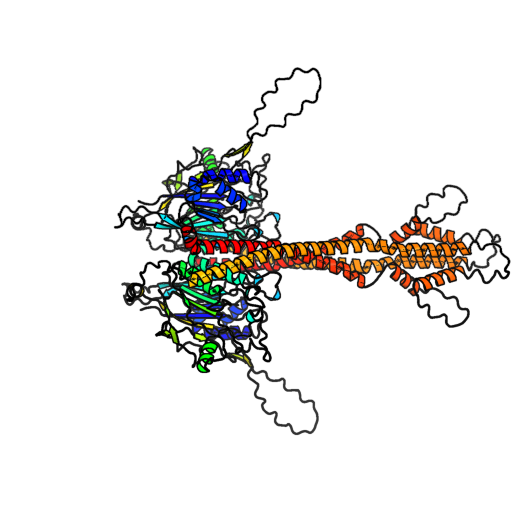
ATOM 3202 N N . ARG A 1 409 ? 9.852 -0.703 20.469 1 97 409 ARG A N 1
ATOM 3203 C CA . ARG A 1 409 ? 10.312 0.646 20.156 1 97 409 ARG A CA 1
ATOM 3204 C C . ARG A 1 409 ? 9.227 1.449 19.453 1 97 409 ARG A C 1
ATOM 3206 O O . ARG A 1 409 ? 8.992 2.615 19.797 1 97 409 ARG A O 1
ATOM 3213 N N . LEU A 1 410 ? 8.594 0.889 18.484 1 97.19 410 LEU A N 1
ATOM 3214 C CA . LEU A 1 410 ? 7.531 1.555 17.734 1 97.19 410 LEU A CA 1
ATOM 3215 C C . LEU A 1 410 ? 6.371 1.93 18.656 1 97.19 410 LEU A C 1
ATOM 3217 O O . LEU A 1 410 ? 5.809 3.021 18.531 1 97.19 410 LEU A O 1
ATOM 3221 N N . LYS A 1 411 ? 6.016 1.061 19.531 1 97 411 LYS A N 1
ATOM 3222 C CA . LYS A 1 411 ? 4.949 1.347 20.484 1 97 411 LYS A CA 1
ATOM 3223 C C . LYS A 1 411 ? 5.34 2.496 21.422 1 97 411 LYS A C 1
ATOM 3225 O O . LYS A 1 411 ? 4.516 3.357 21.719 1 97 411 LYS A O 1
ATOM 3230 N N . ARG A 1 412 ? 6.562 2.514 21.859 1 97.62 412 ARG A N 1
ATOM 3231 C CA . ARG A 1 412 ? 7.059 3.613 22.672 1 97.62 412 ARG A CA 1
ATOM 3232 C C . ARG A 1 412 ? 7.027 4.93 21.906 1 97.62 412 ARG A C 1
ATOM 3234 O O . ARG A 1 412 ? 6.645 5.965 22.453 1 97.62 412 ARG A O 1
ATOM 3241 N N . GLU A 1 413 ? 7.465 4.867 20.672 1 97.38 413 GLU A N 1
ATOM 3242 C CA . GLU A 1 413 ? 7.43 6.062 19.844 1 97.38 413 GLU A CA 1
ATOM 3243 C C . GLU A 1 413 ? 6.004 6.562 19.641 1 97.38 413 GLU A C 1
ATOM 3245 O O . GLU A 1 413 ? 5.758 7.77 19.641 1 97.38 413 GLU A O 1
ATOM 3250 N N . SER A 1 414 ? 5.078 5.637 19.438 1 97.25 414 SER A N 1
ATOM 3251 C CA . SER A 1 414 ? 3.682 6.035 19.312 1 97.25 414 SER A CA 1
ATOM 3252 C C . SER A 1 414 ? 3.217 6.812 20.531 1 97.25 414 SER A C 1
ATOM 3254 O O . SER A 1 414 ? 2.594 7.871 20.406 1 97.25 414 SER A O 1
ATOM 3256 N N . ARG A 1 415 ? 3.539 6.363 21.688 1 97.75 415 ARG A N 1
ATOM 3257 C CA . ARG A 1 415 ? 3.18 7.043 22.922 1 97.75 415 ARG A CA 1
ATOM 3258 C C . ARG A 1 415 ? 3.854 8.406 23.016 1 97.75 415 ARG A C 1
ATOM 3260 O O . ARG A 1 415 ? 3.232 9.383 23.453 1 97.75 415 ARG A O 1
ATOM 3267 N N . LYS A 1 416 ? 5.086 8.43 22.641 1 98.06 416 LYS A N 1
ATOM 3268 C CA . LYS A 1 416 ? 5.812 9.695 22.641 1 98.06 416 LYS A CA 1
ATOM 3269 C C . LYS A 1 416 ? 5.152 10.711 21.719 1 98.06 416 LYS A C 1
ATOM 3271 O O . LYS A 1 416 ? 5.016 11.883 22.078 1 98.06 416 LYS A O 1
ATOM 3276 N N . TYR A 1 417 ? 4.762 10.242 20.562 1 97.94 417 TYR A N 1
ATOM 3277 C CA . TYR A 1 417 ? 4.129 11.148 19.609 1 97.94 417 TYR A CA 1
ATOM 3278 C C . TYR A 1 417 ? 2.76 11.594 20.109 1 97.94 417 TYR A C 1
ATOM 3280 O O . TYR A 1 417 ? 2.338 12.727 19.859 1 97.94 417 TYR A O 1
ATOM 3288 N N . ILE A 1 418 ? 2.074 10.758 20.781 1 97.81 418 ILE A N 1
ATOM 3289 C CA . ILE A 1 418 ? 0.81 11.156 21.391 1 97.81 418 ILE A CA 1
ATOM 3290 C C . ILE A 1 418 ? 1.061 12.234 22.453 1 97.81 418 ILE A C 1
ATOM 3292 O O . ILE A 1 418 ? 0.36 13.25 22.484 1 97.81 418 ILE A O 1
ATOM 3296 N N . MET A 1 419 ? 2.07 12.031 23.266 1 98.31 419 MET A N 1
ATOM 3297 C CA . MET A 1 419 ? 2.42 13.016 24.281 1 98.31 419 MET A CA 1
ATOM 3298 C C . MET A 1 419 ? 2.832 14.336 23.641 1 98.31 419 MET A C 1
ATOM 3300 O O . MET A 1 419 ? 2.424 15.406 24.109 1 98.31 419 MET A O 1
ATOM 3304 N N . LEU A 1 420 ? 3.627 14.25 22.594 1 98.12 420 LEU A N 1
ATOM 3305 C CA . LEU A 1 420 ? 4.031 15.461 21.891 1 98.12 420 LEU A CA 1
ATOM 3306 C C . LEU A 1 420 ? 2.818 16.172 21.297 1 98.12 420 LEU A C 1
ATOM 3308 O O . LEU A 1 420 ? 2.766 17.406 21.266 1 98.12 420 LEU A O 1
ATOM 3312 N N . SER A 1 421 ? 1.907 15.398 20.781 1 97.94 421 SER A N 1
ATOM 3313 C CA . SER A 1 421 ? 0.674 15.977 20.25 1 97.94 421 SER A CA 1
ATOM 3314 C C . SER A 1 421 ? -0.062 16.766 21.328 1 97.94 421 SER A C 1
ATOM 3316 O O . SER A 1 421 ? -0.513 17.891 21.078 1 97.94 421 SER A O 1
ATOM 3318 N N . ILE A 1 422 ? -0.12 16.234 22.484 1 97.75 422 ILE A N 1
ATOM 3319 C CA . ILE A 1 422 ? -0.79 16.891 23.609 1 97.75 422 ILE A CA 1
ATOM 3320 C C . ILE A 1 422 ? -0.016 18.141 24.016 1 97.75 422 ILE A C 1
ATOM 3322 O O . ILE A 1 422 ? -0.609 19.188 24.234 1 97.75 422 ILE A O 1
ATOM 3326 N N . VAL A 1 423 ? 1.279 18.062 24.078 1 98.12 423 VAL A N 1
ATOM 3327 C CA . VAL A 1 423 ? 2.117 19.188 24.453 1 98.12 423 VAL A CA 1
ATOM 3328 C C . VAL A 1 423 ? 1.911 20.344 23.469 1 98.12 423 VAL A C 1
ATOM 3330 O O . VAL A 1 423 ? 1.713 21.484 23.875 1 98.12 423 VAL A O 1
ATOM 3333 N N . PHE A 1 424 ? 1.897 20.031 22.219 1 97.56 424 PHE A N 1
ATOM 3334 C CA . PHE A 1 424 ? 1.715 21.062 21.203 1 97.56 424 PHE A CA 1
ATOM 3335 C C . PHE A 1 424 ? 0.305 21.641 21.266 1 97.56 424 PHE A C 1
ATOM 3337 O O . PHE A 1 424 ? 0.104 22.828 21.016 1 97.56 424 PHE A O 1
ATOM 3344 N N . ALA A 1 425 ? -0.642 20.812 21.578 1 96.44 425 ALA A N 1
ATOM 3345 C CA . ALA A 1 425 ? -2.012 21.297 21.734 1 96.44 425 ALA A CA 1
ATOM 3346 C C . ALA A 1 425 ? -2.113 22.266 22.922 1 96.44 425 ALA A C 1
ATOM 3348 O O . ALA A 1 425 ? -2.803 23.281 22.828 1 96.44 425 ALA A O 1
ATOM 3349 N N . VAL A 1 426 ? -1.403 21.969 23.953 1 97 426 VAL A N 1
ATOM 3350 C CA . VAL A 1 426 ? -1.403 22.828 25.125 1 97 426 VAL A CA 1
ATOM 3351 C C . VAL A 1 426 ? -0.702 24.141 24.812 1 97 426 VAL A C 1
ATOM 3353 O O . VAL A 1 426 ? -1.172 25.219 25.203 1 97 426 VAL A O 1
ATOM 3356 N N . ILE A 1 427 ? 0.396 24.062 24.094 1 96.62 427 ILE A N 1
ATOM 3357 C CA . ILE A 1 427 ? 1.104 25.266 23.688 1 96.62 427 ILE A CA 1
ATOM 3358 C C . ILE A 1 427 ? 0.184 26.141 22.828 1 96.62 427 ILE A C 1
ATOM 3360 O O . ILE A 1 427 ? 0.1 27.359 23.047 1 96.62 427 ILE A O 1
ATOM 3364 N N . MET A 1 428 ? -0.501 25.531 21.922 1 95.12 428 MET A N 1
ATOM 3365 C CA . MET A 1 428 ? -1.442 26.25 21.062 1 95.12 428 MET A CA 1
ATOM 3366 C C . MET A 1 428 ? -2.531 26.922 21.891 1 95.12 428 MET A C 1
ATOM 3368 O O . MET A 1 428 ? -2.818 28.109 21.719 1 95.12 428 MET A O 1
ATOM 3372 N N . MET A 1 429 ? -3.033 26.25 22.859 1 94.62 429 MET A N 1
ATOM 3373 C CA . MET A 1 429 ? -4.102 26.766 23.719 1 94.62 429 MET A CA 1
ATOM 3374 C C . MET A 1 429 ? -3.602 27.906 24.594 1 94.62 429 MET A C 1
ATOM 3376 O O . MET A 1 429 ? -4.301 28.906 24.766 1 94.62 429 MET A O 1
ATOM 3380 N N . LEU A 1 430 ? -2.426 27.797 25.078 1 94.5 430 LEU A N 1
ATOM 3381 C CA . LEU A 1 430 ? -1.852 28.844 25.922 1 94.5 430 LEU A CA 1
ATOM 3382 C C . LEU A 1 430 ? -1.605 30.109 25.109 1 94.5 430 LEU A C 1
ATOM 3384 O O . LEU A 1 430 ? -1.822 31.219 25.594 1 94.5 430 LEU A O 1
ATOM 3388 N N . CYS A 1 431 ? -1.164 29.906 23.906 1 92.62 431 CYS A N 1
ATOM 3389 C CA . CYS A 1 431 ? -0.969 31.062 23.031 1 92.62 431 CYS A CA 1
ATOM 3390 C C . CYS A 1 431 ? -2.295 31.75 22.734 1 92.62 431 CYS A C 1
ATOM 3392 O O . CYS A 1 431 ? -2.381 32.969 22.766 1 92.62 431 CYS A O 1
ATOM 3394 N N . ILE A 1 432 ? -3.322 31.016 22.516 1 90.56 432 ILE A N 1
ATOM 3395 C CA . ILE A 1 432 ? -4.637 31.578 22.234 1 90.56 432 ILE A CA 1
ATOM 3396 C C . ILE A 1 432 ? -5.168 32.312 23.469 1 90.56 432 ILE A C 1
ATOM 3398 O O . ILE A 1 432 ? -5.664 33.438 23.375 1 90.56 432 ILE A O 1
ATOM 3402 N N . ILE A 1 433 ? -4.957 31.734 24.594 1 89.62 433 ILE A N 1
ATOM 3403 C CA . ILE A 1 433 ? -5.414 32.344 25.844 1 89.62 433 ILE A CA 1
ATOM 3404 C C . ILE A 1 433 ? -4.672 33.656 26.094 1 89.62 433 ILE A C 1
ATOM 3406 O O . ILE A 1 433 ? -5.285 34.656 26.453 1 89.62 433 ILE A O 1
ATOM 3410 N N . TYR A 1 434 ? -3.412 33.594 25.781 1 87.69 434 TYR A N 1
ATOM 3411 C CA . TYR A 1 434 ? -2.625 34.812 25.969 1 87.69 434 TYR A CA 1
ATOM 3412 C C . TYR A 1 434 ? -3.094 35.906 25.031 1 87.69 434 TYR A C 1
ATOM 3414 O O . TYR A 1 434 ? -3.223 37.062 25.438 1 87.69 434 TYR A O 1
ATOM 3422 N N . MET A 1 435 ? -3.332 35.594 23.859 1 85.12 435 MET A N 1
ATOM 3423 C CA . MET A 1 435 ? -3.746 36.562 22.875 1 85.12 435 MET A CA 1
ATOM 3424 C C . MET A 1 435 ? -5.105 37.156 23.219 1 85.12 435 MET A C 1
ATOM 3426 O O . MET A 1 435 ? -5.352 38.344 22.984 1 85.12 435 MET A O 1
ATOM 3430 N N . VAL A 1 436 ? -5.91 36.375 23.859 1 83.19 436 VAL A N 1
ATOM 3431 C CA . VAL A 1 436 ? -7.238 36.844 24.25 1 83.19 436 VAL A CA 1
ATOM 3432 C C . VAL A 1 436 ? -7.145 37.656 25.531 1 83.19 436 VAL A C 1
ATOM 3434 O O . VAL A 1 436 ? -7.875 38.625 25.703 1 83.19 436 VAL A O 1
ATOM 3437 N N . ALA A 1 437 ? -6.195 37.344 26.344 1 83.62 437 ALA A N 1
ATOM 3438 C CA . ALA A 1 437 ? -6.066 38 27.656 1 83.62 437 ALA A CA 1
ATOM 3439 C C . ALA A 1 437 ? -5.262 39.281 27.547 1 83.62 437 ALA A C 1
ATOM 3441 O O . ALA A 1 437 ? -5.391 40.188 28.406 1 83.62 437 ALA A O 1
ATOM 3442 N N . ARG A 1 438 ? -4.488 39.438 26.594 1 82.31 438 ARG A N 1
ATOM 3443 C CA . ARG A 1 438 ? -3.525 40.531 26.5 1 82.31 438 ARG A CA 1
ATOM 3444 C C . ARG A 1 438 ? -4.227 41.906 26.547 1 82.31 438 ARG A C 1
ATOM 3446 O O . ARG A 1 438 ? -3.807 42.781 27.281 1 82.31 438 ARG A O 1
ATOM 3453 N N . PRO A 1 439 ? -5.352 42.062 25.812 1 77.31 439 PRO A N 1
ATOM 3454 C CA . PRO A 1 439 ? -6.027 43.375 25.922 1 77.31 439 PRO A CA 1
ATOM 3455 C C . PRO A 1 439 ? -6.512 43.656 27.344 1 77.31 439 PRO A C 1
ATOM 3457 O O . PRO A 1 439 ? -6.508 44.812 27.766 1 77.31 439 PRO A O 1
ATOM 3460 N N . TYR A 1 440 ? -6.773 42.656 28.031 1 78.38 440 TYR A N 1
ATOM 3461 C CA . TYR A 1 440 ? -7.234 42.844 29.406 1 78.38 440 TYR A CA 1
ATOM 3462 C C . TYR A 1 440 ? -6.078 43.219 30.312 1 78.38 440 TYR A C 1
ATOM 3464 O O . TYR A 1 440 ? -6.254 44.031 31.234 1 78.38 440 TYR A O 1
ATOM 3472 N N . LEU A 1 441 ? -4.973 42.719 29.984 1 78.88 441 LEU A N 1
ATOM 3473 C CA . LEU A 1 441 ? -3.793 43.062 30.766 1 78.88 441 LEU A CA 1
ATOM 3474 C C . LEU A 1 441 ? -3.344 44.5 30.5 1 78.88 441 LEU A C 1
ATOM 3476 O O . LEU A 1 441 ? -2.887 45.188 31.406 1 78.88 441 LEU A O 1
ATOM 3480 N N . GLN A 1 442 ? -3.535 44.906 29.359 1 80.19 442 GLN A N 1
ATOM 3481 C CA . GLN A 1 442 ? -3.084 46.219 28.969 1 80.19 442 GLN A CA 1
ATOM 3482 C C . GLN A 1 442 ? -4.066 47.312 29.406 1 80.19 442 GLN A C 1
ATOM 3484 O O . GLN A 1 442 ? -3.721 48.469 29.469 1 80.19 442 GLN A O 1
ATOM 3489 N N . MET A 1 443 ? -5.258 46.875 29.828 1 79.81 443 MET A N 1
ATOM 3490 C CA . MET A 1 443 ? -6.258 47.812 30.328 1 79.81 443 MET A CA 1
ATOM 3491 C C . MET A 1 443 ? -5.82 48.438 31.656 1 79.81 443 MET A C 1
ATOM 3493 O O . MET A 1 443 ? -6.168 49.594 31.969 1 79.81 443 MET A O 1
ATOM 3497 N N . HIS A 1 444 ? -4.965 47.719 32.375 1 81.25 444 HIS A N 1
ATOM 3498 C CA . HIS A 1 444 ? -4.609 48.156 33.719 1 81.25 444 HIS A CA 1
ATOM 3499 C C . HIS A 1 444 ? -3.768 49.438 33.656 1 81.25 444 HIS A C 1
ATOM 3501 O O . HIS A 1 444 ? -4.082 50.438 34.344 1 81.25 444 HIS A O 1
ATOM 3507 N N . PRO A 1 445 ? -2.705 49.406 32.875 1 80 445 PRO A N 1
ATOM 3508 C CA . PRO A 1 445 ? -1.938 50.656 32.781 1 80 445 PRO A CA 1
ATOM 3509 C C . PRO A 1 445 ? -2.764 51.812 32.25 1 80 445 PRO A C 1
ATOM 3511 O O . PRO A 1 445 ? -2.572 52.938 32.656 1 80 445 PRO A O 1
ATOM 3514 N N . THR A 1 446 ? -3.688 51.562 31.391 1 82.06 446 THR A N 1
ATOM 3515 C CA . THR A 1 446 ? -4.52 52.594 30.812 1 82.06 446 THR A CA 1
ATOM 3516 C C . THR A 1 446 ? -5.484 53.156 31.844 1 82.06 446 THR A C 1
ATOM 3518 O O . THR A 1 446 ? -5.641 54.375 31.953 1 82.06 446 THR A O 1
ATOM 3521 N N . ARG A 1 447 ? -6.047 52.344 32.594 1 79.44 447 ARG A N 1
ATOM 3522 C CA . ARG A 1 447 ? -6.941 52.781 33.688 1 79.44 447 ARG A CA 1
ATOM 3523 C C . ARG A 1 447 ? -6.199 53.625 34.719 1 79.44 447 ARG A C 1
ATOM 3525 O O . ARG A 1 447 ? -6.676 54.688 35.125 1 79.44 447 ARG A O 1
ATOM 3532 N N . SER A 1 448 ? -5.051 53.156 35.062 1 81.88 448 SER A N 1
ATOM 3533 C CA . SER A 1 448 ? -4.246 53.844 36.062 1 81.88 448 SER A CA 1
ATOM 3534 C C . SER A 1 448 ? -3.811 55.219 35.562 1 81.88 448 SER A C 1
ATOM 3536 O O . SER A 1 448 ? -3.783 56.188 36.312 1 81.88 448 SER A O 1
ATOM 3538 N N . THR A 1 449 ? -3.441 55.25 34.312 1 82.12 449 THR A N 1
ATOM 3539 C CA . THR A 1 449 ? -3.01 56.5 33.719 1 82.12 449 THR A CA 1
ATOM 3540 C C . THR A 1 449 ? -4.156 57.531 33.688 1 82.12 449 THR A C 1
ATOM 3542 O O . THR A 1 449 ? -3.98 58.688 34.062 1 82.12 449 THR A O 1
ATOM 3545 N N . LEU A 1 450 ? -5.34 57.094 33.312 1 79.69 450 LEU A N 1
ATOM 3546 C CA . LEU A 1 450 ? -6.512 57.969 33.25 1 79.69 450 LEU A CA 1
ATOM 3547 C C . LEU A 1 450 ? -6.902 58.438 34.656 1 79.69 450 LEU A C 1
ATOM 3549 O O . LEU A 1 450 ? -7.199 59.625 34.844 1 79.69 450 LEU A O 1
ATOM 3553 N N . LYS A 1 451 ? -6.871 57.594 35.562 1 80.12 451 LYS A N 1
ATOM 3554 C CA . LYS A 1 451 ? -7.203 57.938 36.938 1 80.12 451 LYS A CA 1
ATOM 3555 C C . LYS A 1 451 ? -6.227 58.969 37.5 1 80.12 451 LYS A C 1
ATOM 3557 O O . LYS A 1 451 ? -6.637 59.906 38.188 1 80.12 451 LYS A O 1
ATOM 3562 N N . ASN A 1 452 ? -4.949 58.75 37.219 1 80.75 452 ASN A N 1
ATOM 3563 C CA . ASN A 1 452 ? -3.93 59.656 37.719 1 80.75 452 ASN A CA 1
ATOM 3564 C C . ASN A 1 452 ? -4.051 61.031 37.062 1 80.75 452 ASN A C 1
ATOM 3566 O O . ASN A 1 452 ? -3.854 62.062 37.75 1 80.75 452 ASN A O 1
ATOM 3570 N N . ILE A 1 453 ? -4.371 61.031 35.844 1 80.62 453 ILE A N 1
ATOM 3571 C CA . ILE A 1 453 ? -4.535 62.312 35.125 1 80.62 453 ILE A CA 1
ATOM 3572 C C . ILE A 1 453 ? -5.695 63.094 35.75 1 80.62 453 ILE A C 1
ATOM 3574 O O . ILE A 1 453 ? -5.566 64.25 36.062 1 80.62 453 ILE A O 1
ATOM 3578 N N . ILE A 1 454 ? -6.75 62.406 36.062 1 76.69 454 ILE A N 1
ATOM 3579 C CA . ILE A 1 454 ? -7.934 63.031 36.625 1 76.69 454 ILE A CA 1
ATOM 3580 C C . ILE A 1 454 ? -7.672 63.438 38.062 1 76.69 454 ILE A C 1
ATOM 3582 O O . ILE A 1 454 ? -8.109 64.5 38.5 1 76.69 454 ILE A O 1
ATOM 3586 N N . SER A 1 455 ? -6.926 62.625 38.781 1 78.56 455 SER A N 1
ATOM 3587 C CA . SER A 1 455 ? -6.57 62.969 40.156 1 78.56 455 SER A CA 1
ATOM 3588 C C . SER A 1 455 ? -5.699 64.188 40.219 1 78.56 455 SER A C 1
ATOM 3590 O O . SER A 1 455 ? -5.848 65.062 41.094 1 78.56 455 SER A O 1
ATOM 3592 N N . LEU A 1 456 ? -4.855 64.312 39.219 1 78 456 LEU A N 1
ATOM 3593 C CA . LEU A 1 456 ? -3.994 65.5 39.156 1 78 456 LEU A CA 1
ATOM 3594 C C . LEU A 1 456 ? -4.809 66.75 38.844 1 78 456 LEU A C 1
ATOM 3596 O O . LEU A 1 456 ? -4.504 67.875 39.344 1 78 456 LEU A O 1
ATOM 3600 N N . CYS A 1 457 ? -5.871 66.5 38.125 1 74.31 457 CYS A N 1
ATOM 3601 C CA . CYS A 1 457 ? -6.758 67.625 37.812 1 74.31 457 CYS A CA 1
ATOM 3602 C C . CYS A 1 457 ? -7.582 68.062 39.031 1 74.31 457 CYS A C 1
ATOM 3604 O O . CYS A 1 457 ? -7.82 69.25 39.25 1 74.31 457 CYS A O 1
ATOM 3606 N N . HIS A 1 458 ? -7.938 67.062 39.906 1 70.56 458 HIS A N 1
ATOM 3607 C CA . HIS A 1 458 ? -8.719 67.375 41.094 1 70.56 458 HIS A CA 1
ATOM 3608 C C . HIS A 1 458 ? -7.887 68.062 42.156 1 70.56 458 HIS A C 1
ATOM 3610 O O . HIS A 1 458 ? -8.375 69 42.812 1 70.56 458 HIS A O 1
ATOM 3616 N N . HIS A 1 459 ? -6.738 67.688 42.375 1 65.25 459 HIS A N 1
ATOM 3617 C CA . HIS A 1 459 ? -5.879 68.25 43.406 1 65.25 459 HIS A CA 1
ATOM 3618 C C . HIS A 1 459 ? -5.59 69.75 43.156 1 65.25 459 HIS A C 1
ATOM 3620 O O . HIS A 1 459 ? -5.453 70.562 44.094 1 65.25 459 HIS A O 1
ATOM 3626 N N . ASN A 1 460 ? -5.543 70.125 41.969 1 59.69 460 ASN A N 1
ATOM 3627 C CA . ASN A 1 460 ? -5.25 71.5 41.656 1 59.69 460 ASN A CA 1
ATOM 3628 C C . ASN A 1 460 ? -6.48 72.375 41.844 1 59.69 460 ASN A C 1
ATOM 3630 O O . ASN A 1 460 ? -6.363 73.625 42 1 59.69 460 ASN A O 1
ATOM 3634 N N . GLU A 1 461 ? -7.68 71.812 41.75 1 57.28 461 GLU A N 1
ATOM 3635 C CA . GLU A 1 461 ? -8.883 72.625 41.938 1 57.28 461 GLU A CA 1
ATOM 3636 C C . GLU A 1 461 ? -9.133 72.875 43.438 1 57.28 461 GLU A C 1
ATOM 3638 O O . GLU A 1 461 ? -9.773 73.875 43.781 1 57.28 461 GLU A O 1
ATOM 3643 N N . HIS A 1 462 ? -8.781 72.062 44.406 1 49.53 462 HIS A N 1
ATOM 3644 C CA . HIS A 1 462 ? -8.961 72.312 45.844 1 49.53 462 HIS A CA 1
ATOM 3645 C C . HIS A 1 462 ? -7.621 72.438 46.562 1 49.53 462 HIS A C 1
ATOM 3647 O O . HIS A 1 462 ? -7.152 71.5 47.188 1 49.53 462 HIS A O 1
ATOM 3653 N N . PRO A 1 463 ? -6.906 73.625 46.312 1 42.84 463 PRO A N 1
ATOM 3654 C CA . PRO A 1 463 ? -5.688 73.75 47.125 1 42.84 463 PRO A CA 1
ATOM 3655 C C . PRO A 1 463 ? -5.961 73.812 48.625 1 42.84 463 PRO A C 1
ATOM 3657 O O . PRO A 1 463 ? -7.008 74.312 49.031 1 42.84 463 PRO A O 1
ATOM 3660 N N . ASN A 1 464 ? -5.766 73.188 49.625 1 39.81 464 ASN A N 1
ATOM 3661 C CA . ASN A 1 464 ? -5.719 73.625 51 1 39.81 464 ASN A CA 1
ATOM 3662 C C . ASN A 1 464 ? -5.254 75.062 51.156 1 39.81 464 ASN A C 1
ATOM 3664 O O . ASN A 1 464 ? -4.379 75.5 50.406 1 39.81 464 ASN A O 1
ATOM 3668 N N . LEU A 1 465 ? -6.078 75.938 52.156 1 33.53 465 LEU A N 1
ATOM 3669 C CA . LEU A 1 465 ? -6.145 77.312 52.75 1 33.53 465 LEU A CA 1
ATOM 3670 C C . LEU A 1 465 ? -4.766 77.75 53.219 1 33.53 465 LEU A C 1
ATOM 3672 O O . LEU A 1 465 ? -4.645 78.75 53.938 1 33.53 465 LEU A O 1
ATOM 3676 N N . LYS A 1 466 ? -3.887 76.875 53.531 1 36.94 466 LYS A N 1
ATOM 3677 C CA . LYS A 1 466 ? -2.926 77.688 54.312 1 36.94 466 LYS A CA 1
ATOM 3678 C C . LYS A 1 466 ? -2.393 78.875 53.469 1 36.94 466 LYS A C 1
ATOM 3680 O O . LYS A 1 466 ? -2.512 78.875 52.25 1 36.94 466 LYS A O 1
ATOM 3685 N N . GLY A 1 467 ? -1.583 79.812 54.156 1 31.52 467 GLY A N 1
ATOM 3686 C CA . GLY A 1 467 ? -1.13 81.188 54.094 1 31.52 467 GLY A CA 1
ATOM 3687 C C . GLY A 1 467 ? -0.466 81.562 52.781 1 31.52 467 GLY A C 1
ATOM 3688 O O . GLY A 1 467 ? 0.001 82.688 52.625 1 31.52 467 GLY A O 1
ATOM 3689 N N . ILE A 1 468 ? 0.316 80.688 52.125 1 30.69 468 ILE A N 1
ATOM 3690 C CA . ILE A 1 468 ? 1.376 81.438 51.469 1 30.69 468 ILE A CA 1
ATOM 3691 C C . ILE A 1 468 ? 0.807 82.188 50.25 1 30.69 468 ILE A C 1
ATOM 3693 O O . ILE A 1 468 ? -0.082 81.688 49.562 1 30.69 468 ILE A O 1
ATOM 3697 N N . GLY A 1 469 ? 1.147 83.438 49.938 1 31.34 469 GLY A N 1
ATOM 3698 C CA . GLY A 1 469 ? 0.855 84.625 49.094 1 31.34 469 GLY A CA 1
ATOM 3699 C C . GLY A 1 469 ? 0.595 84.25 47.656 1 31.34 469 GLY A C 1
ATOM 3700 O O . GLY A 1 469 ? -0.433 84.625 47.094 1 31.34 469 GLY A O 1
ATOM 3701 N N . ASP A 1 470 ? 1.69 84.25 46.781 1 33.94 470 ASP A N 1
ATOM 3702 C CA . ASP A 1 470 ? 1.645 84.75 45.406 1 33.94 470 ASP A CA 1
ATOM 3703 C C . ASP A 1 470 ? 0.908 83.75 44.5 1 33.94 470 ASP A C 1
ATOM 3705 O O . ASP A 1 470 ? 1.345 82.625 44.312 1 33.94 470 ASP A O 1
ATOM 3709 N N . THR A 1 471 ? -0.337 83.875 44.281 1 35.84 471 THR A N 1
ATOM 3710 C CA . THR A 1 471 ? -1.441 83.188 43.594 1 35.84 471 THR A CA 1
ATOM 3711 C C . THR A 1 471 ? -1.126 83 42.125 1 35.84 471 THR A C 1
ATOM 3713 O O . THR A 1 471 ? -1.804 82.25 41.438 1 35.84 471 THR A O 1
ATOM 3716 N N . SER A 1 472 ? -0.526 84 41.469 1 35.53 472 SER A N 1
ATOM 3717 C CA . SER A 1 472 ? -0.527 84.062 40 1 35.53 472 SER A CA 1
ATOM 3718 C C . SER A 1 472 ? 0.192 82.875 39.375 1 35.53 472 SER A C 1
ATOM 3720 O O . SER A 1 472 ? -0.097 82.562 38.219 1 35.53 472 SER A O 1
ATOM 3722 N N . GLN A 1 473 ? 1.339 82.562 39.844 1 37.62 473 GLN A N 1
ATOM 3723 C CA . GLN A 1 473 ? 2.26 81.625 39.188 1 37.62 473 GLN A CA 1
ATOM 3724 C C . GLN A 1 473 ? 1.739 80.188 39.219 1 37.62 473 GLN A C 1
ATOM 3726 O O . GLN A 1 473 ? 2.348 79.312 38.656 1 37.62 473 GLN A O 1
ATOM 3731 N N . GLN A 1 474 ? 0.584 79.875 39.844 1 37.78 474 GLN A N 1
ATOM 3732 C CA . GLN A 1 474 ? 0.19 78.5 40.219 1 37.78 474 GLN A CA 1
ATOM 3733 C C . GLN A 1 474 ? -0.716 77.875 39.156 1 37.78 474 GLN A C 1
ATOM 3735 O O . GLN A 1 474 ? -0.983 76.688 39.188 1 37.78 474 GLN A O 1
ATOM 3740 N N . ARG A 1 475 ? -1.438 78.625 38.344 1 42.97 475 ARG A N 1
ATOM 3741 C CA . ARG A 1 475 ? -2.471 78.188 37.375 1 42.97 475 ARG A CA 1
ATOM 3742 C C . ARG A 1 475 ? -1.882 77.375 36.25 1 42.97 475 ARG A C 1
ATOM 3744 O O . ARG A 1 475 ? -2.514 76.438 35.781 1 42.97 475 ARG A O 1
ATOM 3751 N N . GLY A 1 476 ? -0.791 77.812 35.562 1 50.59 476 GLY A N 1
ATOM 3752 C CA . GLY A 1 476 ? -0.001 77.125 34.562 1 50.59 476 GLY A CA 1
ATOM 3753 C C . GLY A 1 476 ? 0.484 75.75 34.969 1 50.59 476 GLY A C 1
ATOM 3754 O O . GLY A 1 476 ? 1.172 75.125 34.219 1 50.59 476 GLY A O 1
ATOM 3755 N N . GLY A 1 477 ? -0.078 75.125 36.062 1 65.31 477 GLY A N 1
ATOM 3756 C CA . GLY A 1 477 ? 0.615 74.125 36.812 1 65.31 477 GLY A CA 1
ATOM 3757 C C . GLY A 1 477 ? 0.045 72.75 36.594 1 65.31 477 GLY A C 1
ATOM 3758 O O . GLY A 1 477 ? 0.774 71.75 36.656 1 65.31 477 GLY A O 1
ATOM 3759 N N . THR A 1 478 ? -1.335 72.625 36.219 1 73.12 478 THR A N 1
ATOM 3760 C CA . THR A 1 478 ? -1.931 71.312 36.094 1 73.12 478 THR A CA 1
ATOM 3761 C C . THR A 1 478 ? -1.423 70.562 34.844 1 73.12 478 THR A C 1
ATOM 3763 O O . THR A 1 478 ? -1.04 69.438 34.906 1 73.12 478 THR A O 1
ATOM 3766 N N . VAL A 1 479 ? -1.534 71.312 33.688 1 75.88 479 VAL A N 1
ATOM 3767 C CA . VAL A 1 479 ? -1.086 70.75 32.406 1 75.88 479 VAL A CA 1
ATOM 3768 C C . VAL A 1 479 ? 0.379 70.312 32.531 1 75.88 479 VAL A C 1
ATOM 3770 O O . VAL A 1 479 ? 0.764 69.25 32.062 1 75.88 479 VAL A O 1
ATOM 3773 N N . ARG A 1 480 ? 1.047 71.25 33.156 1 76.12 480 ARG A N 1
ATOM 3774 C CA . ARG A 1 480 ? 2.465 70.938 33.312 1 76.12 480 ARG A CA 1
ATOM 3775 C C . ARG A 1 480 ? 2.666 69.688 34.188 1 76.12 480 ARG A C 1
ATOM 3777 O O . ARG A 1 480 ? 3.553 68.875 33.938 1 76.12 480 ARG A O 1
ATOM 3784 N N . ARG A 1 481 ? 1.812 69.562 35.125 1 76.88 481 ARG A N 1
ATOM 3785 C CA . ARG A 1 481 ? 1.908 68.438 36.031 1 76.88 481 ARG A CA 1
ATOM 3786 C C . ARG A 1 481 ? 1.524 67.125 35.312 1 76.88 481 ARG A C 1
ATOM 3788 O O . ARG A 1 481 ? 2.148 66.062 35.531 1 76.88 481 ARG A O 1
ATOM 3795 N N . ILE A 1 482 ? 0.504 67.25 34.5 1 80 482 ILE A N 1
ATOM 3796 C CA . ILE A 1 482 ? 0.066 66.062 33.719 1 80 482 ILE A CA 1
ATOM 3797 C C . ILE A 1 482 ? 1.147 65.688 32.719 1 80 482 ILE A C 1
ATOM 3799 O O . ILE A 1 482 ? 1.45 64.5 32.562 1 80 482 ILE A O 1
ATOM 3803 N N . GLU A 1 483 ? 1.655 66.688 32.062 1 78.06 483 GLU A N 1
ATOM 3804 C CA . GLU A 1 483 ? 2.717 66.438 31.094 1 78.06 483 GLU A CA 1
ATOM 3805 C C . GLU A 1 483 ? 3.943 65.812 31.766 1 78.06 483 GLU A C 1
ATOM 3807 O O . GLU A 1 483 ? 4.562 64.938 31.219 1 78.06 483 GLU A O 1
ATOM 3812 N N . GLN A 1 484 ? 4.242 66.375 32.969 1 78.06 484 GLN A N 1
ATOM 3813 C CA . GLN A 1 484 ? 5.363 65.812 33.688 1 78.06 484 GLN A CA 1
ATOM 3814 C C . GLN A 1 484 ? 5.074 64.375 34.125 1 78.06 484 GLN A C 1
ATOM 3816 O O . GLN A 1 484 ? 5.953 63.5 34.094 1 78.06 484 GLN A O 1
ATOM 3821 N N . PHE A 1 485 ? 3.879 64.125 34.5 1 78.69 485 PHE A N 1
ATOM 3822 C CA . PHE A 1 485 ? 3.449 62.781 34.875 1 78.69 485 PHE A CA 1
ATOM 3823 C C . PHE A 1 485 ? 3.594 61.812 33.719 1 78.69 485 PHE A C 1
ATOM 3825 O O . PHE A 1 485 ? 4.133 60.719 33.906 1 78.69 485 PHE A O 1
ATOM 3832 N N . LEU A 1 486 ? 3.105 62.219 32.562 1 78.69 486 LEU A N 1
ATOM 3833 C CA . LEU A 1 486 ? 3.176 61.375 31.406 1 78.69 486 LEU A CA 1
ATOM 3834 C C . LEU A 1 486 ? 4.625 61.125 30.984 1 78.69 486 LEU A C 1
ATOM 3836 O O . LEU A 1 486 ? 4.996 60.031 30.594 1 78.69 486 LEU A O 1
ATOM 3840 N N . LYS A 1 487 ? 5.434 62.156 31.078 1 77.88 487 LYS A N 1
ATOM 3841 C CA . LYS A 1 487 ? 6.848 62.031 30.75 1 77.88 487 LYS A CA 1
ATOM 3842 C C . LYS A 1 487 ? 7.562 61.062 31.688 1 77.88 487 LYS A C 1
ATOM 3844 O O . LYS A 1 487 ? 8.336 60.219 31.25 1 77.88 487 LYS A O 1
ATOM 3849 N N . ASP A 1 488 ? 7.312 61.125 32.938 1 75.56 488 ASP A N 1
ATOM 3850 C CA . ASP A 1 488 ? 7.961 60.312 33.969 1 75.56 488 ASP A CA 1
ATOM 3851 C C . ASP A 1 488 ? 7.492 58.844 33.844 1 75.56 488 ASP A C 1
ATOM 3853 O O . ASP A 1 488 ? 8.289 57.906 34 1 75.56 488 ASP A O 1
ATOM 3857 N N . THR A 1 489 ? 6.219 58.75 33.531 1 75.88 489 THR A N 1
ATOM 3858 C CA . THR A 1 489 ? 5.625 57.406 33.531 1 75.88 489 THR A CA 1
ATOM 3859 C C . THR A 1 489 ? 6.023 56.656 32.25 1 75.88 489 THR A C 1
ATOM 3861 O O . THR A 1 489 ? 6.285 55.438 32.312 1 75.88 489 THR A O 1
ATOM 3864 N N . PHE A 1 490 ? 6.18 57.438 31.141 1 77.5 490 PHE A N 1
ATOM 3865 C CA . PHE A 1 490 ? 6.371 56.75 29.859 1 77.5 490 PHE A CA 1
ATOM 3866 C C . PHE A 1 490 ? 7.73 57.094 29.266 1 77.5 490 PHE A C 1
ATOM 3868 O O . PHE A 1 490 ? 7.996 56.781 28.109 1 77.5 490 PHE A O 1
ATOM 3875 N N . SER A 1 491 ? 8.719 57.656 30.078 1 69 491 SER A N 1
ATOM 3876 C CA . SER A 1 491 ? 10.086 58 29.703 1 69 491 SER A CA 1
ATOM 3877 C C . SER A 1 491 ? 10.133 58.688 28.359 1 69 491 SER A C 1
ATOM 3879 O O . SER A 1 491 ? 10.898 58.312 27.469 1 69 491 SER A O 1
ATOM 3881 N N . LEU A 1 492 ? 9.32 59.594 28.125 1 68.38 492 LEU A N 1
ATOM 3882 C CA . LEU A 1 492 ? 9.281 60.375 26.891 1 68.38 492 LEU A CA 1
ATOM 3883 C C . LEU A 1 492 ? 10.438 61.375 26.844 1 68.38 492 LEU A C 1
ATOM 3885 O O . LEU A 1 492 ? 10.82 61.938 27.875 1 68.38 492 LEU A O 1
ATOM 3889 N N . ASN A 1 493 ? 11.547 61.25 25.922 1 55.59 493 ASN A N 1
ATOM 3890 C CA . ASN A 1 493 ? 12.594 62.25 25.766 1 55.59 493 ASN A CA 1
ATOM 3891 C C . ASN A 1 493 ? 12 63.594 25.375 1 55.59 493 ASN A C 1
ATOM 3893 O O . ASN A 1 493 ? 11.508 63.781 24.266 1 55.59 493 ASN A O 1
ATOM 3897 N N . LEU A 1 494 ? 11.695 64.25 26.203 1 51.88 494 LEU A N 1
ATOM 3898 C CA . LEU A 1 494 ? 11.242 65.625 25.891 1 51.88 494 LEU A CA 1
ATOM 3899 C C . LEU A 1 494 ? 12.438 66.5 25.625 1 51.88 494 LEU A C 1
ATOM 3901 O O . LEU A 1 494 ? 13.266 66.75 26.5 1 51.88 494 LEU A O 1
ATOM 3905 N N . GLU A 1 495 ? 13.258 66.375 24.562 1 43.19 495 GLU A N 1
ATOM 3906 C CA . GLU A 1 495 ? 14.492 67.062 24.25 1 43.19 495 GLU A CA 1
ATOM 3907 C C . GLU A 1 495 ? 14.438 68.5 24.719 1 43.19 495 GLU A C 1
ATOM 3909 O O . GLU A 1 495 ? 15.477 69.125 25.031 1 43.19 495 GLU A O 1
ATOM 3914 N N . GLY A 1 496 ? 13.539 69.312 24.25 1 40.66 496 GLY A N 1
ATOM 3915 C CA . GLY A 1 496 ? 13.867 70.75 24.047 1 40.66 496 GLY A CA 1
ATOM 3916 C C . GLY A 1 496 ? 14.18 71.5 25.328 1 40.66 496 GLY A C 1
ATOM 3917 O O . GLY A 1 496 ? 14.266 72.688 25.344 1 40.66 496 GLY A O 1
ATOM 3918 N N . SER A 1 497 ? 14.062 70.938 26.594 1 40.03 497 SER A N 1
ATOM 3919 C CA . SER A 1 497 ? 14.109 72 27.609 1 40.03 497 SER A CA 1
ATOM 3920 C C . SER A 1 497 ? 15.547 72.375 27.938 1 40.03 497 SER A C 1
ATOM 3922 O O . SER A 1 497 ? 16.016 72.188 29.062 1 40.03 497 SER A O 1
ATOM 3924 N N . ARG A 1 498 ? 16.438 72.312 27.062 1 38.62 498 ARG A N 1
ATOM 3925 C CA . ARG A 1 498 ? 17.609 72.875 27.734 1 38.62 498 ARG A CA 1
ATOM 3926 C C . ARG A 1 498 ? 17.344 74.25 28.219 1 38.62 498 ARG A C 1
ATOM 3928 O O . ARG A 1 498 ? 18.141 74.875 28.953 1 38.62 498 ARG A O 1
ATOM 3935 N N . GLY A 1 499 ? 16.953 75.312 27.281 1 37.03 499 GLY A N 1
ATOM 3936 C CA . GLY A 1 499 ? 16.969 76.625 27.828 1 37.03 499 GLY A CA 1
ATOM 3937 C C . GLY A 1 499 ? 15.914 76.875 28.891 1 37.03 499 GLY A C 1
ATOM 3938 O O . GLY A 1 499 ? 14.992 76.062 29.031 1 37.03 499 GLY A O 1
ATOM 3939 N N . LYS A 1 500 ? 15.852 78.25 29.578 1 39.38 500 LYS A N 1
ATOM 3940 C CA . LYS A 1 500 ? 15.117 78.688 30.766 1 39.38 500 LYS A CA 1
ATOM 3941 C C . LYS A 1 500 ? 13.695 78.125 30.766 1 39.38 500 LYS A C 1
ATOM 3943 O O . LYS A 1 500 ? 13.336 77.312 31.609 1 39.38 500 LYS A O 1
ATOM 3948 N N . THR A 1 501 ? 12.719 79.125 30.781 1 36.5 501 THR A N 1
ATOM 3949 C CA . THR A 1 501 ? 11.336 79.375 31.219 1 36.5 501 THR A CA 1
ATOM 3950 C C . THR A 1 501 ? 10.375 78.562 30.297 1 36.5 501 THR A C 1
ATOM 3952 O O . THR A 1 501 ? 9.156 78.75 30.422 1 36.5 501 THR A O 1
ATOM 3955 N N . GLN A 1 502 ? 10.727 78.062 29.094 1 37.16 502 GLN A N 1
ATOM 3956 C CA . GLN A 1 502 ? 9.672 77.812 28.125 1 37.16 502 GLN A CA 1
ATOM 3957 C C . GLN A 1 502 ? 8.961 76.5 28.406 1 37.16 502 GLN A C 1
ATOM 3959 O O . GLN A 1 502 ? 9.594 75.5 28.797 1 37.16 502 GLN A O 1
ATOM 3964 N N . ALA A 1 503 ? 7.477 76.438 28.516 1 44 503 ALA A N 1
ATOM 3965 C CA . ALA A 1 503 ? 6.398 75.5 28.75 1 44 503 ALA A CA 1
ATOM 3966 C C . ALA A 1 503 ? 6.641 74.188 27.969 1 44 503 ALA A C 1
ATOM 3968 O O . ALA A 1 503 ? 6.914 74.188 26.766 1 44 503 ALA A O 1
ATOM 3969 N N . VAL A 1 504 ? 7.047 73.125 28.469 1 49.88 504 VAL A N 1
ATOM 3970 C CA . VAL A 1 504 ? 7.203 71.75 28.047 1 49.88 504 VAL A CA 1
ATOM 3971 C C . VAL A 1 504 ? 5.898 71.25 27.438 1 49.88 504 VAL A C 1
ATOM 3973 O O . VAL A 1 504 ? 4.922 71 28.141 1 49.88 504 VAL A O 1
ATOM 3976 N N . GLU A 1 505 ? 5.461 71.688 26.219 1 56.94 505 GLU A N 1
ATOM 3977 C CA . GLU A 1 505 ? 4.211 71.25 25.578 1 56.94 505 GLU A CA 1
ATOM 3978 C C . GLU A 1 505 ? 4.34 69.875 24.938 1 56.94 505 GLU A C 1
ATOM 3980 O O . GLU A 1 505 ? 5.344 69.562 24.281 1 56.94 505 GLU A O 1
ATOM 3985 N N . LEU A 1 506 ? 3.467 68.875 25.328 1 65.88 506 LEU A N 1
ATOM 3986 C CA . LEU A 1 506 ? 3.363 67.562 24.688 1 65.88 506 LEU A CA 1
ATOM 3987 C C . LEU A 1 506 ? 3.059 67.688 23.203 1 65.88 506 LEU A C 1
ATOM 3989 O O . LEU A 1 506 ? 2.197 68.5 22.812 1 65.88 506 LEU A O 1
ATOM 3993 N N . ARG A 1 507 ? 3.977 67.188 22.234 1 67.94 507 ARG A N 1
ATOM 3994 C CA . ARG A 1 507 ? 3.771 67.125 20.781 1 67.94 507 ARG A CA 1
ATOM 3995 C C . ARG A 1 507 ? 2.955 65.875 20.406 1 67.94 507 ARG A C 1
ATOM 3997 O O . ARG A 1 507 ? 2.613 65.062 21.266 1 67.94 507 ARG A O 1
ATOM 4004 N N . GLU A 1 508 ? 2.418 65.938 19.234 1 69.88 508 GLU A N 1
ATOM 4005 C CA . GLU A 1 508 ? 1.626 64.875 18.703 1 69.88 508 GLU A CA 1
ATOM 4006 C C . GLU A 1 508 ? 2.361 63.531 18.844 1 69.88 508 GLU A C 1
ATOM 4008 O O . GLU A 1 508 ? 1.749 62.5 19.156 1 69.88 508 GLU A O 1
ATOM 4013 N N . GLN A 1 509 ? 3.65 63.469 18.75 1 70.69 509 GLN A N 1
ATOM 4014 C CA . GLN A 1 509 ? 4.477 62.281 18.828 1 70.69 509 GLN A CA 1
ATOM 4015 C C . GLN A 1 509 ? 4.508 61.688 20.234 1 70.69 509 GLN A C 1
ATOM 4017 O O . GLN A 1 509 ? 4.645 60.5 20.422 1 70.69 509 GLN A O 1
ATOM 4022 N N . ASP A 1 510 ? 4.328 62.562 21.125 1 75.19 510 ASP A N 1
ATOM 4023 C CA . ASP A 1 510 ? 4.375 62.094 22.516 1 75.19 510 ASP A CA 1
ATOM 4024 C C . ASP A 1 510 ? 3.115 61.344 22.891 1 75.19 510 ASP A C 1
ATOM 4026 O O . ASP A 1 510 ? 3.188 60.312 23.578 1 75.19 510 ASP A O 1
ATOM 4030 N N . TYR A 1 511 ? 1.986 61.781 22.391 1 75.94 511 TYR A N 1
ATOM 4031 C CA . TYR A 1 511 ? 0.741 61.094 22.641 1 75.94 511 TYR A CA 1
ATOM 4032 C C . TYR A 1 511 ? 0.767 59.688 22 1 75.94 511 TYR A C 1
ATOM 4034 O O . TYR A 1 511 ? 0.266 58.719 22.578 1 75.94 511 TYR A O 1
ATOM 4042 N N . GLU A 1 512 ? 1.426 59.688 20.859 1 78.25 512 GLU A N 1
ATOM 4043 C CA . GLU A 1 512 ? 1.557 58.406 20.156 1 78.25 512 GLU A CA 1
ATOM 4044 C C . GLU A 1 512 ? 2.443 57.438 20.938 1 78.25 512 GLU A C 1
ATOM 4046 O O . GLU A 1 512 ? 2.162 56.25 20.984 1 78.25 512 GLU A O 1
ATOM 4051 N N . ALA A 1 513 ? 3.447 57.938 21.422 1 78.44 513 ALA A N 1
ATOM 4052 C CA . ALA A 1 513 ? 4.363 57.125 22.203 1 78.44 513 ALA A CA 1
ATOM 4053 C C . ALA A 1 513 ? 3.672 56.562 23.438 1 78.44 513 ALA A C 1
ATOM 4055 O O . ALA A 1 513 ? 3.873 55.406 23.797 1 78.44 513 ALA A O 1
ATOM 4056 N N . VAL A 1 514 ? 2.859 57.375 24.094 1 80.62 514 VAL A N 1
ATOM 4057 C CA . VAL A 1 514 ? 2.123 56.938 25.281 1 80.62 514 VAL A CA 1
ATOM 4058 C C . VAL A 1 514 ? 1.126 55.844 24.891 1 80.62 514 VAL A C 1
ATOM 4060 O O . VAL A 1 514 ? 1.054 54.781 25.531 1 80.62 514 VAL A O 1
ATOM 4063 N N . ALA A 1 515 ? 0.482 56.094 23.797 1 78.75 515 ALA A N 1
ATOM 4064 C CA . ALA A 1 515 ? -0.51 55.125 23.328 1 78.75 515 ALA A CA 1
ATOM 4065 C C . ALA A 1 515 ? 0.15 53.812 22.938 1 78.75 515 ALA A C 1
ATOM 4067 O O . ALA A 1 515 ? -0.393 52.719 23.188 1 78.75 515 ALA A O 1
ATOM 4068 N N . SER A 1 516 ? 1.262 53.875 22.297 1 78.88 516 SER A N 1
ATOM 4069 C CA . SER A 1 516 ? 1.994 52.688 21.875 1 78.88 516 SER A CA 1
ATOM 4070 C C . SER A 1 516 ? 2.375 51.812 23.078 1 78.88 516 SER A C 1
ATOM 4072 O O . SER A 1 516 ? 2.252 50.594 23.016 1 78.88 516 SER A O 1
ATOM 4074 N N . VAL A 1 517 ? 2.834 52.438 24.094 1 77.62 517 VAL A N 1
ATOM 4075 C CA . VAL A 1 517 ? 3.225 51.688 25.281 1 77.62 517 VAL A CA 1
ATOM 4076 C C . VAL A 1 517 ? 1.988 51.125 25.969 1 77.62 517 VAL A C 1
ATOM 4078 O O . VAL A 1 517 ? 2.006 49.969 26.422 1 77.62 517 VAL A O 1
ATOM 4081 N N . LEU A 1 518 ? 0.905 51.875 25.922 1 79.88 518 LEU A N 1
ATOM 4082 C CA . LEU A 1 518 ? -0.315 51.438 26.578 1 79.88 518 LEU A CA 1
ATOM 4083 C C . LEU A 1 518 ? -0.932 50.25 25.844 1 79.88 518 LEU A C 1
ATOM 4085 O O . LEU A 1 518 ? -1.497 49.344 26.469 1 79.88 518 LEU A O 1
ATOM 4089 N N . HIS A 1 519 ? -0.724 50.219 24.594 1 80.12 519 HIS A N 1
ATOM 4090 C CA . HIS A 1 519 ? -1.361 49.156 23.797 1 80.12 519 HIS A CA 1
ATOM 4091 C C . HIS A 1 519 ? -0.381 48.062 23.469 1 80.12 519 HIS A C 1
ATOM 4093 O O . HIS A 1 519 ? -0.768 47.031 22.891 1 80.12 519 HIS A O 1
ATOM 4099 N N . GLY A 1 520 ? 0.795 48.156 23.875 1 75.31 520 GLY A N 1
ATOM 4100 C CA . GLY A 1 520 ? 1.781 47.125 23.641 1 75.31 520 GLY A CA 1
ATOM 4101 C C . GLY A 1 520 ? 2.033 46.844 22.156 1 75.31 520 GLY A C 1
ATOM 4102 O O . GLY A 1 520 ? 2.125 45.688 21.734 1 75.31 520 GLY A O 1
ATOM 4103 N N . ALA A 1 521 ? 1.995 47.875 21.422 1 72.62 521 ALA A N 1
ATOM 4104 C CA . ALA A 1 521 ? 2.191 47.719 19.984 1 72.62 521 ALA A CA 1
ATOM 4105 C C . ALA A 1 521 ? 3.65 47.406 19.656 1 72.62 521 ALA A C 1
ATOM 4107 O O . ALA A 1 521 ? 4.562 47.969 20.297 1 72.62 521 ALA A O 1
ATOM 4108 N N . GLY A 1 522 ? 4.004 46.281 18.969 1 72 522 GLY A N 1
ATOM 4109 C CA . GLY A 1 522 ? 5.336 45.875 18.547 1 72 522 GLY A CA 1
ATOM 4110 C C . GLY A 1 522 ? 5.34 44.625 17.703 1 72 522 GLY A C 1
ATOM 4111 O O . GLY A 1 522 ? 4.359 43.875 17.703 1 72 522 GLY A O 1
ATOM 4112 N N . LEU A 1 523 ? 6.395 44.438 17.016 1 73.06 523 LEU A N 1
ATOM 4113 C CA . LEU A 1 523 ? 6.559 43.312 16.109 1 73.06 523 LEU A CA 1
ATOM 4114 C C . LEU A 1 523 ? 6.555 41.969 16.859 1 73.06 523 LEU A C 1
ATOM 4116 O O . LEU A 1 523 ? 6.27 40.938 16.281 1 73.06 523 LEU A O 1
ATOM 4120 N N . HIS A 1 524 ? 6.781 42.094 18.125 1 74.19 524 HIS A N 1
ATOM 4121 C CA . HIS A 1 524 ? 6.789 40.906 18.938 1 74.19 524 HIS A CA 1
ATOM 4122 C C . HIS A 1 524 ? 5.391 40.312 19.062 1 74.19 524 HIS A C 1
ATOM 4124 O O . HIS A 1 524 ? 5.238 39.125 19.438 1 74.19 524 HIS A O 1
ATOM 4130 N N . ASN A 1 525 ? 4.379 41.062 18.547 1 80.69 525 ASN A N 1
ATOM 4131 C CA . ASN A 1 525 ? 3.002 40.562 18.594 1 80.69 525 ASN A CA 1
ATOM 4132 C C . ASN A 1 525 ? 2.766 39.438 17.578 1 80.69 525 ASN A C 1
ATOM 4134 O O . ASN A 1 525 ? 1.767 38.719 17.672 1 80.69 525 ASN A O 1
ATOM 4138 N N . ILE A 1 526 ? 3.824 39.281 16.719 1 86.19 526 ILE A N 1
ATOM 4139 C CA . ILE A 1 526 ? 3.666 38.25 15.688 1 86.19 526 ILE A CA 1
ATOM 4140 C C . ILE A 1 526 ? 4.047 36.875 16.266 1 86.19 526 ILE A C 1
ATOM 4142 O O . ILE A 1 526 ? 3.662 35.844 15.711 1 86.19 526 ILE A O 1
ATOM 4146 N N . PHE A 1 527 ? 4.66 36.875 17.312 1 89.19 527 PHE A N 1
ATOM 4147 C CA . PHE A 1 527 ? 5.277 35.656 17.859 1 89.19 527 PHE A CA 1
ATOM 4148 C C . PHE A 1 527 ? 4.219 34.656 18.297 1 89.19 527 PHE A C 1
ATOM 4150 O O . PHE A 1 527 ? 4.242 33.5 17.875 1 89.19 527 PHE A O 1
ATOM 4157 N N . PHE A 1 528 ? 3.258 35.094 19 1 89.56 528 PHE A N 1
ATOM 4158 C CA . PHE A 1 528 ? 2.309 34.156 19.609 1 89.56 528 PHE A CA 1
ATOM 4159 C C . PHE A 1 528 ? 1.379 33.562 18.547 1 89.56 528 PHE A C 1
ATOM 4161 O O . PHE A 1 528 ? 1.11 32.375 18.562 1 89.56 528 PHE A O 1
ATOM 4168 N N . PRO A 1 529 ? 0.94 34.406 17.594 1 90.06 529 PRO A N 1
ATOM 4169 C CA . PRO A 1 529 ? 0.14 33.812 16.516 1 90.06 529 PRO A CA 1
ATOM 4170 C C . PRO A 1 529 ? 0.922 32.781 15.703 1 90.06 529 PRO A C 1
ATOM 4172 O O . PRO A 1 529 ? 0.38 31.75 15.328 1 90.06 529 PRO A O 1
ATOM 4175 N N . LEU A 1 530 ? 2.129 33.062 15.445 1 91.69 530 LEU A N 1
ATOM 4176 C CA . LEU A 1 530 ? 2.955 32.156 14.672 1 91.69 530 LEU A CA 1
ATOM 4177 C C . LEU A 1 530 ? 3.17 30.844 15.422 1 91.69 530 LEU A C 1
ATOM 4179 O O . LEU A 1 530 ? 3.08 29.766 14.844 1 91.69 530 LEU A O 1
ATOM 4183 N N . VAL A 1 531 ? 3.395 30.969 16.672 1 93.62 531 VAL A N 1
ATOM 4184 C CA . VAL A 1 531 ? 3.615 29.781 17.5 1 93.62 531 VAL A CA 1
ATOM 4185 C C . VAL A 1 531 ? 2.334 28.953 17.562 1 93.62 531 VAL A C 1
ATOM 4187 O O . VAL A 1 531 ? 2.383 27.719 17.5 1 93.62 531 VAL A O 1
ATOM 4190 N N . ALA A 1 532 ? 1.229 29.625 17.641 1 93.38 532 ALA A N 1
ATOM 4191 C CA . ALA A 1 532 ? -0.047 28.922 17.688 1 93.38 532 ALA A CA 1
ATOM 4192 C C . ALA A 1 532 ? -0.28 28.125 16.406 1 93.38 532 ALA A C 1
ATOM 4194 O O . ALA A 1 532 ? -0.726 26.969 16.453 1 93.38 532 ALA A O 1
ATOM 4195 N N . VAL A 1 533 ? 0.088 28.75 15.375 1 93.19 533 VAL A N 1
ATOM 4196 C CA . VAL A 1 533 ? -0.106 28.109 14.078 1 93.19 533 VAL A CA 1
ATOM 4197 C C . VAL A 1 533 ? 0.814 26.891 13.953 1 93.19 533 VAL A C 1
ATOM 4199 O O . VAL A 1 533 ? 0.362 25.797 13.625 1 93.19 533 VAL A O 1
ATOM 4202 N N . VAL A 1 534 ? 2.008 27.016 14.266 1 94.19 534 VAL A N 1
ATOM 4203 C CA . VAL A 1 534 ? 2.982 25.938 14.148 1 94.19 534 VAL A CA 1
ATOM 4204 C C . VAL A 1 534 ? 2.631 24.812 15.117 1 94.19 534 VAL A C 1
ATOM 4206 O O . VAL A 1 534 ? 2.678 23.641 14.75 1 94.19 534 VAL A O 1
ATOM 4209 N N . ALA A 1 535 ? 2.262 25.219 16.25 1 95.38 535 ALA A N 1
ATOM 4210 C CA . ALA A 1 535 ? 1.919 24.234 17.281 1 95.38 535 ALA A CA 1
ATOM 4211 C C . ALA A 1 535 ? 0.701 23.406 16.859 1 95.38 535 ALA A C 1
ATOM 4213 O O . ALA A 1 535 ? 0.622 22.219 17.156 1 95.38 535 ALA A O 1
ATOM 4214 N N . SER A 1 536 ? -0.228 24.078 16.281 1 93.88 536 SER A N 1
ATOM 4215 C CA . SER A 1 536 ? -1.424 23.344 15.859 1 93.88 536 SER A CA 1
ATOM 4216 C C . SER A 1 536 ? -1.097 22.312 14.781 1 93.88 536 SER A C 1
ATOM 4218 O O . SER A 1 536 ? -1.581 21.188 14.828 1 93.88 536 SER A O 1
ATOM 4220 N N . ILE A 1 537 ? -0.295 22.672 13.852 1 93.25 537 ILE A N 1
ATOM 4221 C CA . ILE A 1 537 ? 0.112 21.766 12.789 1 93.25 537 ILE A CA 1
ATOM 4222 C C . ILE A 1 537 ? 0.907 20.609 13.375 1 93.25 537 ILE A C 1
ATOM 4224 O O . ILE A 1 537 ? 0.664 19.438 13.039 1 93.25 537 ILE A O 1
ATOM 4228 N N . MET A 1 538 ? 1.749 20.938 14.266 1 95.81 538 MET A N 1
ATOM 4229 C CA . MET A 1 538 ? 2.592 19.906 14.875 1 95.81 538 MET A CA 1
ATOM 4230 C C . MET A 1 538 ? 1.758 18.953 15.703 1 95.81 538 MET A C 1
ATOM 4232 O O . MET A 1 538 ? 2.01 17.734 15.703 1 95.81 538 MET A O 1
ATOM 4236 N N . SER A 1 539 ? 0.844 19.5 16.406 1 95.81 539 SER A N 1
ATOM 4237 C CA . SER A 1 539 ? -0.034 18.641 17.203 1 95.81 539 SER A CA 1
ATOM 4238 C C . SER A 1 539 ? -0.765 17.625 16.328 1 95.81 539 SER A C 1
ATOM 4240 O O . SER A 1 539 ? -0.777 16.438 16.641 1 95.81 539 SER A O 1
ATOM 4242 N N . PHE A 1 540 ? -1.268 18.188 15.266 1 93.81 540 PHE A N 1
ATOM 4243 C CA . PHE A 1 540 ? -2.006 17.344 14.336 1 93.81 540 PHE A CA 1
ATOM 4244 C C . PHE A 1 540 ? -1.094 16.297 13.719 1 93.81 540 PHE A C 1
ATOM 4246 O O . PHE A 1 540 ? -1.438 15.109 13.688 1 93.81 540 PHE A O 1
ATOM 4253 N N . CYS A 1 541 ? 0.009 16.594 13.258 1 94.62 541 CYS A N 1
ATOM 4254 C CA . CYS A 1 541 ? 0.948 15.695 12.602 1 94.62 541 CYS A CA 1
ATOM 4255 C C . CYS A 1 541 ? 1.415 14.609 13.562 1 94.62 541 CYS A C 1
ATOM 4257 O O . CYS A 1 541 ? 1.503 13.438 13.188 1 94.62 541 CYS A O 1
ATOM 4259 N N . CYS A 1 542 ? 1.684 15.023 14.789 1 96.75 542 CYS A N 1
ATOM 4260 C CA . CYS A 1 542 ? 2.146 14.055 15.773 1 96.75 542 CYS A CA 1
ATOM 4261 C C . CYS A 1 542 ? 1.088 12.992 16.031 1 96.75 542 CYS A C 1
ATOM 4263 O O . CYS A 1 542 ? 1.409 11.805 16.156 1 96.75 542 CYS A O 1
ATOM 4265 N N . LEU A 1 543 ? -0.088 13.461 16.078 1 94.88 543 LEU A N 1
ATOM 4266 C CA . LEU A 1 543 ? -1.174 12.516 16.312 1 94.88 543 LEU A CA 1
ATOM 4267 C C . LEU A 1 543 ? -1.298 11.539 15.148 1 94.88 543 LEU A C 1
ATOM 4269 O O . LEU A 1 543 ? -1.439 10.328 15.352 1 94.88 543 LEU A O 1
ATOM 4273 N N . VAL A 1 544 ? -1.231 12.023 13.953 1 92.38 544 VAL A N 1
ATOM 4274 C CA . VAL A 1 544 ? -1.354 11.219 12.742 1 92.38 544 VAL A CA 1
ATOM 4275 C C . VAL A 1 544 ? -0.204 10.219 12.664 1 92.38 544 VAL A C 1
ATOM 4277 O O . VAL A 1 544 ? -0.417 9.039 12.367 1 92.38 544 VAL A O 1
ATOM 4280 N N . ILE A 1 545 ? 0.947 10.609 12.977 1 95.31 545 ILE A N 1
ATOM 4281 C CA . ILE A 1 545 ? 2.119 9.734 12.945 1 95.31 545 ILE A CA 1
ATOM 4282 C C . ILE A 1 545 ? 1.957 8.617 13.969 1 95.31 545 ILE A C 1
ATOM 4284 O O . ILE A 1 545 ? 2.205 7.449 13.672 1 95.31 545 ILE A O 1
ATOM 4288 N N . ALA A 1 546 ? 1.533 8.992 15.172 1 94.75 546 ALA A N 1
ATOM 4289 C CA . ALA A 1 546 ? 1.381 8.023 16.25 1 94.75 546 ALA A CA 1
ATOM 4290 C C . ALA A 1 546 ? 0.393 6.926 15.867 1 94.75 546 ALA A C 1
ATOM 4292 O O . ALA A 1 546 ? 0.682 5.738 16.031 1 94.75 546 ALA A O 1
ATOM 4293 N N . LEU A 1 547 ? -0.7 7.363 15.273 1 89.81 547 LEU A N 1
ATOM 4294 C CA . LEU A 1 547 ? -1.814 6.441 15.078 1 89.81 547 LEU A CA 1
ATOM 4295 C C . LEU A 1 547 ? -1.703 5.734 13.727 1 89.81 547 LEU A C 1
ATOM 4297 O O . LEU A 1 547 ? -1.851 4.512 13.648 1 89.81 547 LEU A O 1
ATOM 4301 N N . LEU A 1 548 ? -1.384 6.43 12.703 1 89.25 548 LEU A N 1
ATOM 4302 C CA . LEU A 1 548 ? -1.513 5.883 11.359 1 89.25 548 LEU A CA 1
ATOM 4303 C C . LEU A 1 548 ? -0.197 5.266 10.891 1 89.25 548 LEU A C 1
ATOM 4305 O O . LEU A 1 548 ? -0.177 4.469 9.953 1 89.25 548 LEU A O 1
ATOM 4309 N N . ASN A 1 549 ? 0.846 5.609 11.539 1 93.19 549 ASN A N 1
ATOM 4310 C CA . ASN A 1 549 ? 2.125 5.078 11.078 1 93.19 549 ASN A CA 1
ATOM 4311 C C . ASN A 1 549 ? 2.742 4.133 12.102 1 93.19 549 ASN A C 1
ATOM 4313 O O . ASN A 1 549 ? 2.904 2.939 11.836 1 93.19 549 ASN A O 1
ATOM 4317 N N . ARG A 1 550 ? 3.004 4.598 13.352 1 96.31 550 ARG A N 1
ATOM 4318 C CA . ARG A 1 550 ? 3.736 3.793 14.32 1 96.31 550 ARG A CA 1
ATOM 4319 C C . ARG A 1 550 ? 2.92 2.578 14.75 1 96.31 550 ARG A C 1
ATOM 4321 O O . ARG A 1 550 ? 3.428 1.454 14.766 1 96.31 550 ARG A O 1
ATOM 4328 N N . LYS A 1 551 ? 1.684 2.816 15.062 1 92.88 551 LYS A N 1
ATOM 4329 C CA . LYS A 1 551 ? 0.836 1.706 15.484 1 92.88 551 LYS A CA 1
ATOM 4330 C C . LYS A 1 551 ? 0.645 0.696 14.359 1 92.88 551 LYS A C 1
ATOM 4332 O O . LYS A 1 551 ? 0.661 -0.515 14.594 1 92.88 551 LYS A O 1
ATOM 4337 N N . SER A 1 552 ? 0.444 1.19 13.219 1 91.75 552 SER A N 1
ATOM 4338 C CA . SER A 1 552 ? 0.272 0.318 12.062 1 91.75 552 SER A CA 1
ATOM 4339 C C . SER A 1 552 ? 1.521 -0.521 11.812 1 91.75 552 SER A C 1
ATOM 4341 O O . SER A 1 552 ? 1.429 -1.729 11.586 1 91.75 552 SER A O 1
ATOM 4343 N N . TYR A 1 553 ? 2.682 0.084 11.828 1 95 553 TYR A N 1
ATOM 4344 C CA . TYR A 1 553 ? 3.938 -0.632 11.633 1 95 553 TYR A CA 1
ATOM 4345 C C . TYR A 1 553 ? 4.113 -1.725 12.68 1 95 553 TYR A C 1
ATOM 4347 O O . TYR A 1 553 ? 4.504 -2.848 12.352 1 95 553 TYR A O 1
ATOM 4355 N N . ALA A 1 554 ? 3.816 -1.354 13.938 1 95 554 ALA A N 1
ATOM 4356 C CA . ALA A 1 554 ? 3.951 -2.322 15.023 1 95 554 ALA A CA 1
ATOM 4357 C C . ALA A 1 554 ? 3.049 -3.531 14.797 1 95 554 ALA A C 1
ATOM 4359 O O . ALA A 1 554 ? 3.457 -4.672 15.031 1 95 554 ALA A O 1
ATOM 4360 N N . LYS A 1 555 ? 1.872 -3.295 14.336 1 91.56 555 LYS A N 1
ATOM 4361 C CA . LYS A 1 555 ? 0.917 -4.367 14.07 1 91.56 555 LYS A CA 1
ATOM 4362 C C . LYS A 1 555 ? 1.431 -5.301 12.977 1 91.56 555 LYS A C 1
ATOM 4364 O O . LYS A 1 555 ? 1.365 -6.523 13.117 1 91.56 555 LYS A O 1
ATOM 4369 N N . ILE A 1 556 ? 1.919 -4.789 11.898 1 92.69 556 ILE A N 1
ATOM 4370 C CA . ILE A 1 556 ? 2.371 -5.562 10.75 1 92.69 556 ILE A CA 1
ATOM 4371 C C . ILE A 1 556 ? 3.602 -6.383 11.133 1 92.69 556 ILE A C 1
ATOM 4373 O O . ILE A 1 556 ? 3.686 -7.574 10.812 1 92.69 556 ILE A O 1
ATOM 4377 N N . ILE A 1 557 ? 4.559 -5.742 11.828 1 96 557 ILE A N 1
ATOM 4378 C CA . ILE A 1 557 ? 5.77 -6.449 12.227 1 96 557 ILE A CA 1
ATOM 4379 C C . ILE A 1 557 ? 5.418 -7.559 13.219 1 96 557 ILE A C 1
ATOM 4381 O O . ILE A 1 557 ? 6.004 -8.641 13.18 1 96 557 ILE A O 1
ATOM 4385 N N . SER A 1 558 ? 4.461 -7.277 14.109 1 93.5 558 SER A N 1
ATOM 4386 C CA . SER A 1 558 ? 4.027 -8.312 15.047 1 93.5 558 SER A CA 1
ATOM 4387 C C . SER A 1 558 ? 3.498 -9.531 14.305 1 93.5 558 SER A C 1
ATOM 4389 O O . SER A 1 558 ? 3.762 -10.672 14.703 1 93.5 558 SER A O 1
ATOM 4391 N N . ASP A 1 559 ? 2.754 -9.289 13.297 1 90.94 559 ASP A N 1
ATOM 4392 C CA . ASP A 1 559 ? 2.24 -10.391 12.484 1 90.94 559 ASP A CA 1
ATOM 4393 C C . ASP A 1 559 ? 3.381 -11.156 11.82 1 90.94 559 ASP A C 1
ATOM 4395 O O . ASP A 1 559 ? 3.326 -12.383 11.711 1 90.94 559 ASP A O 1
ATOM 4399 N N . GLN A 1 560 ? 4.379 -10.492 11.359 1 92.5 560 GLN A N 1
ATOM 4400 C CA . GLN A 1 560 ? 5.523 -11.125 10.711 1 92.5 560 GLN A CA 1
ATOM 4401 C C . GLN A 1 560 ? 6.328 -11.961 11.703 1 92.5 560 GLN A C 1
ATOM 4403 O O . GLN A 1 560 ? 6.871 -13.008 11.344 1 92.5 560 GLN A O 1
ATOM 4408 N N . ILE A 1 561 ? 6.41 -11.469 12.945 1 93.88 561 ILE A N 1
ATOM 4409 C CA . ILE A 1 561 ? 7.062 -12.234 14 1 93.88 561 ILE A CA 1
ATOM 4410 C C . ILE A 1 561 ? 6.352 -13.578 14.172 1 93.88 561 ILE A C 1
ATOM 4412 O O . ILE A 1 561 ? 7 -14.625 14.266 1 93.88 561 ILE A O 1
ATOM 4416 N N . THR A 1 562 ? 5.039 -13.508 14.148 1 87.81 562 THR A N 1
ATOM 4417 C CA . THR A 1 562 ? 4.242 -14.719 14.289 1 87.81 562 THR A CA 1
ATOM 4418 C C . THR A 1 562 ? 4.473 -15.656 13.109 1 87.81 562 THR A C 1
ATOM 4420 O O . THR A 1 562 ? 4.574 -16.875 13.289 1 87.81 562 THR A O 1
ATOM 4423 N N . GLU A 1 563 ? 4.535 -15.117 12 1 84.94 563 GLU A N 1
ATOM 4424 C CA . GLU A 1 563 ? 4.789 -15.898 10.797 1 84.94 563 GLU A CA 1
ATOM 4425 C C . GLU A 1 563 ? 6.148 -16.594 10.867 1 84.94 563 GLU A C 1
ATOM 4427 O O . GLU A 1 563 ? 6.262 -17.781 10.547 1 84.94 563 GLU A O 1
ATOM 4432 N N . LEU A 1 564 ? 7.172 -15.836 11.242 1 87 564 LEU A N 1
ATOM 4433 C CA . LEU A 1 564 ? 8.516 -16.391 11.352 1 87 564 LEU A CA 1
ATOM 4434 C C . LEU A 1 564 ? 8.586 -17.453 12.445 1 87 564 LEU A C 1
ATOM 4436 O O . LEU A 1 564 ? 9.289 -18.453 12.297 1 87 564 LEU A O 1
ATOM 4440 N N . GLY A 1 565 ? 7.812 -17.219 13.477 1 80.56 565 GLY A N 1
ATOM 4441 C CA . GLY A 1 565 ? 7.762 -18.188 14.562 1 80.56 565 GLY A CA 1
ATOM 4442 C C . GLY A 1 565 ? 7.09 -19.484 14.164 1 80.56 565 GLY A C 1
ATOM 4443 O O . GLY A 1 565 ? 7.562 -20.562 14.523 1 80.56 565 GLY A O 1
ATOM 4444 N N . ASN A 1 566 ? 5.938 -19.453 13.445 1 70.25 566 ASN A N 1
ATOM 4445 C CA . ASN A 1 566 ? 5.18 -20.625 13.016 1 70.25 566 ASN A CA 1
ATOM 4446 C C . ASN A 1 566 ? 5.941 -21.422 11.969 1 70.25 566 ASN A C 1
ATOM 4448 O O . ASN A 1 566 ? 5.852 -22.656 11.93 1 70.25 566 ASN A O 1
ATOM 4452 N N . SER A 1 567 ? 6.477 -20.828 11.109 1 60.5 567 SER A N 1
ATOM 4453 C CA . SER A 1 567 ? 7.141 -21.5 10 1 60.5 567 SER A CA 1
ATOM 4454 C C . SER A 1 567 ? 8.352 -22.297 10.484 1 60.5 567 SER A C 1
ATOM 4456 O O . SER A 1 567 ? 8.648 -23.359 9.945 1 60.5 567 SER A O 1
ATOM 4458 N N . PHE A 1 568 ? 9.031 -21.844 11.453 1 57.34 568 PHE A N 1
ATOM 4459 C CA . PHE A 1 568 ? 10.344 -22.438 11.602 1 57.34 568 PHE A CA 1
ATOM 4460 C C . PHE A 1 568 ? 10.609 -22.828 13.047 1 57.34 568 PHE A C 1
ATOM 4462 O O . PHE A 1 568 ? 11.43 -23.703 13.328 1 57.34 568 PHE A O 1
ATOM 4469 N N . LEU A 1 569 ? 9.914 -22.125 14.016 1 51.75 569 LEU A N 1
ATOM 4470 C CA . LEU A 1 569 ? 10.266 -22.438 15.398 1 51.75 569 LEU A CA 1
ATOM 4471 C C . LEU A 1 569 ? 9.367 -23.531 15.953 1 51.75 569 LEU A C 1
ATOM 4473 O O . LEU A 1 569 ? 9.555 -23.969 17.094 1 51.75 569 LEU A O 1
ATOM 4477 N N . ARG A 1 570 ? 8.359 -24.016 15.406 1 45.34 570 ARG A N 1
ATOM 4478 C CA . ARG A 1 570 ? 7.559 -25.125 15.914 1 45.34 570 ARG A CA 1
ATOM 4479 C C . ARG A 1 570 ? 8.406 -26.375 16.078 1 45.34 570 ARG A C 1
ATOM 4481 O O . ARG A 1 570 ? 8.016 -27.312 16.781 1 45.34 570 ARG A O 1
ATOM 4488 N N . HIS A 1 571 ? 9.422 -26.688 15.508 1 39.44 571 HIS A N 1
ATOM 4489 C CA . HIS A 1 571 ? 10.078 -27.922 15.898 1 39.44 571 HIS A CA 1
ATOM 4490 C C . HIS A 1 571 ? 10.391 -27.953 17.391 1 39.44 571 HIS A C 1
ATOM 4492 O O . HIS A 1 571 ? 10.414 -29.016 18.016 1 39.44 571 HIS A O 1
ATOM 4498 N N . GLU A 1 572 ? 10.758 -26.875 18.062 1 37.47 572 GLU A N 1
ATOM 4499 C CA . GLU A 1 572 ? 11.117 -27.094 19.469 1 37.47 572 GLU A CA 1
ATOM 4500 C C . GLU A 1 572 ? 9.875 -27.094 20.359 1 37.47 572 GLU A C 1
ATOM 4502 O O . GLU A 1 572 ? 9.898 -27.656 21.453 1 37.47 572 GLU A O 1
ATOM 4507 N N . MET A 1 573 ? 8.781 -26.484 20.109 1 34.19 573 MET A N 1
ATOM 4508 C CA . MET A 1 573 ? 7.77 -26.562 21.156 1 34.19 573 MET A CA 1
ATOM 4509 C C . MET A 1 573 ? 7.082 -27.922 21.141 1 34.19 573 MET A C 1
ATOM 4511 O O . MET A 1 573 ? 6.336 -28.25 22.062 1 34.19 573 MET A O 1
ATOM 4515 N N . HIS A 1 574 ? 6.992 -28.766 20.125 1 31.58 574 HIS A N 1
ATOM 4516 C CA . HIS A 1 574 ? 6.508 -30.125 20.312 1 31.58 574 HIS A CA 1
ATOM 4517 C C . HIS A 1 574 ? 7.543 -30.984 21.031 1 31.58 574 HIS A C 1
ATOM 4519 O O . HIS A 1 574 ? 7.242 -32.094 21.469 1 31.58 574 HIS A O 1
ATOM 4525 N N . LYS A 1 575 ? 8.844 -30.875 21.078 1 32.62 575 LYS A N 1
ATOM 4526 C CA . LYS A 1 575 ? 9.617 -31.797 21.922 1 32.62 575 LYS A CA 1
ATOM 4527 C C . LYS A 1 575 ? 9.453 -31.469 23.391 1 32.62 575 LYS A C 1
ATOM 4529 O O . LYS A 1 575 ? 9.812 -32.281 24.266 1 32.62 575 LYS A O 1
ATOM 4534 N N . GLY A 1 576 ? 9.195 -30.25 23.859 1 29.3 576 GLY A N 1
ATOM 4535 C CA . GLY A 1 576 ? 9.234 -30.172 25.312 1 29.3 576 GLY A CA 1
ATOM 4536 C C . GLY A 1 576 ? 8 -30.766 25.984 1 29.3 576 GLY A C 1
ATOM 4537 O O . GLY A 1 576 ? 7.941 -30.875 27.203 1 29.3 576 GLY A O 1
ATOM 4538 N N . ASN A 1 577 ? 6.793 -30.938 25.453 1 27.88 577 ASN A N 1
ATOM 4539 C CA . ASN A 1 577 ? 5.836 -31.562 26.375 1 27.88 577 ASN A CA 1
ATOM 4540 C C . ASN A 1 577 ? 5.945 -33.094 26.328 1 27.88 577 ASN A C 1
ATOM 4542 O O . ASN A 1 577 ? 5.105 -33.781 26.906 1 27.88 577 ASN A O 1
ATOM 4546 N N . GLY A 1 578 ? 6.668 -33.812 25.484 1 22.66 578 GLY A N 1
ATOM 4547 C CA . GLY A 1 578 ? 6.672 -35.219 25.766 1 22.66 578 GLY A CA 1
ATOM 4548 C C . GLY A 1 578 ? 7.504 -35.594 26.984 1 22.66 578 GLY A C 1
ATOM 4549 O O . GLY A 1 578 ? 7.449 -36.719 27.469 1 22.66 578 GLY A O 1
ATOM 4550 N N . CYS A 1 579 ? 8.68 -35.125 27.266 1 23.91 579 CYS A N 1
ATOM 4551 C CA . CYS A 1 579 ? 9.32 -35.812 28.375 1 23.91 579 CYS A CA 1
ATOM 4552 C C . CYS A 1 579 ? 8.703 -35.406 29.703 1 23.91 579 CYS A C 1
ATOM 4554 O O . CYS A 1 579 ? 8.891 -36.094 30.719 1 23.91 579 CYS A O 1
ATOM 4556 N N . LYS A 1 580 ? 8.047 -34.5 30.281 1 21.47 580 LYS A N 1
ATOM 4557 C CA . LYS A 1 580 ? 7.414 -34.875 31.531 1 21.47 580 LYS A CA 1
ATOM 4558 C C . LYS A 1 580 ? 5.992 -35.375 31.312 1 21.47 580 LYS A C 1
ATOM 4560 O O . LYS A 1 580 ? 5.262 -34.844 30.484 1 21.47 580 LYS A O 1
ATOM 4565 N N . MET B 1 1 ? -11.242 -40.656 -5.199 1 49.31 1 MET B N 1
ATOM 4566 C CA . MET B 1 1 ? -12.484 -39.875 -5.309 1 49.31 1 MET B CA 1
ATOM 4567 C C . MET B 1 1 ? -12.219 -38.375 -5.16 1 49.31 1 MET B C 1
ATOM 4569 O O . MET B 1 1 ? -11.281 -37.969 -4.473 1 49.31 1 MET B O 1
ATOM 4573 N N . ALA B 1 2 ? -12.922 -37.625 -5.977 1 61.09 2 ALA B N 1
ATOM 4574 C CA . ALA B 1 2 ? -12.828 -36.188 -6.02 1 61.09 2 ALA B CA 1
ATOM 4575 C C . ALA B 1 2 ? -13.203 -35.562 -4.676 1 61.09 2 ALA B C 1
ATOM 4577 O O . ALA B 1 2 ? -14.125 -36.031 -4.008 1 61.09 2 ALA B O 1
ATOM 4578 N N . ALA B 1 3 ? -12.273 -34.75 -4.102 1 81.81 3 ALA B N 1
ATOM 4579 C CA . ALA B 1 3 ? -12.5 -34.094 -2.814 1 81.81 3 ALA B CA 1
ATOM 4580 C C . ALA B 1 3 ? -13.586 -33.031 -2.92 1 81.81 3 ALA B C 1
ATOM 4582 O O . ALA B 1 3 ? -13.664 -32.312 -3.92 1 81.81 3 ALA B O 1
ATOM 4583 N N . GLU B 1 4 ? -14.641 -33.156 -2.096 1 92.12 4 GLU B N 1
ATOM 4584 C CA . GLU B 1 4 ? -15.641 -32.125 -1.974 1 92.12 4 GLU B CA 1
ATOM 4585 C C . GLU B 1 4 ? -15.281 -31.141 -0.857 1 92.12 4 GLU B C 1
ATOM 4587 O O . GLU B 1 4 ? -14.828 -31.547 0.214 1 92.12 4 GLU B O 1
ATOM 4592 N N . ILE B 1 5 ? -15.422 -29.891 -1.22 1 96.12 5 ILE B N 1
ATOM 4593 C CA . ILE B 1 5 ? -15.141 -28.891 -0.198 1 96.12 5 ILE B CA 1
ATOM 4594 C C . ILE B 1 5 ? -16.266 -27.859 -0.16 1 96.12 5 ILE B C 1
ATOM 4596 O O . ILE B 1 5 ? -16.938 -27.609 -1.171 1 96.12 5 ILE B O 1
ATOM 4600 N N . THR B 1 6 ? -16.516 -27.312 1.019 1 98.25 6 THR B N 1
ATOM 4601 C CA . THR B 1 6 ? -17.484 -26.234 1.192 1 98.25 6 THR B CA 1
ATOM 4602 C C . THR B 1 6 ? -16.797 -24.922 1.512 1 98.25 6 THR B C 1
ATOM 4604 O O . THR B 1 6 ? -15.805 -24.891 2.24 1 98.25 6 THR B O 1
ATOM 4607 N N . VAL B 1 7 ? -17.312 -23.828 0.875 1 98.69 7 VAL B N 1
ATOM 4608 C CA . VAL B 1 7 ? -16.734 -22.5 1.062 1 98.69 7 VAL B CA 1
ATOM 4609 C C . VAL B 1 7 ? -17.828 -21.516 1.479 1 98.69 7 VAL B C 1
ATOM 4611 O O . VAL B 1 7 ? -18.953 -21.594 1 1 98.69 7 VAL B O 1
ATOM 4614 N N . LEU B 1 8 ? -17.484 -20.594 2.426 1 98.81 8 LEU B N 1
ATOM 4615 C CA . LEU B 1 8 ? -18.344 -19.5 2.873 1 98.81 8 LEU B CA 1
ATOM 4616 C C . LEU B 1 8 ? -17.609 -18.156 2.779 1 98.81 8 LEU B C 1
ATOM 4618 O O . LEU B 1 8 ? -16.484 -18.031 3.234 1 98.81 8 LEU B O 1
ATOM 4622 N N . THR B 1 9 ? -18.188 -17.188 2.107 1 98.88 9 THR B N 1
ATOM 4623 C CA . THR B 1 9 ? -17.766 -15.805 2.293 1 98.88 9 THR B CA 1
ATOM 4624 C C . THR B 1 9 ? -18.797 -15.031 3.111 1 98.88 9 THR B C 1
ATOM 4626 O O . THR B 1 9 ? -20 -15.195 2.916 1 98.88 9 THR B O 1
ATOM 4629 N N . PHE B 1 10 ? -18.281 -14.258 4.059 1 98.81 10 PHE B N 1
ATOM 4630 C CA . PHE B 1 10 ? -19.203 -13.609 4.984 1 98.81 10 PHE B CA 1
ATOM 4631 C C . PHE B 1 10 ? -18.609 -12.328 5.539 1 98.81 10 PHE B C 1
ATOM 4633 O O . PHE B 1 10 ? -17.531 -12.344 6.133 1 98.81 10 PHE B O 1
ATOM 4640 N N . ASN B 1 11 ? -19.312 -11.242 5.281 1 98.31 11 ASN B N 1
ATOM 4641 C CA . ASN B 1 11 ? -19 -9.977 5.938 1 98.31 11 ASN B CA 1
ATOM 4642 C C . ASN B 1 11 ? -19.562 -9.922 7.355 1 98.31 11 ASN B C 1
ATOM 4644 O O . ASN B 1 11 ? -20.781 -9.883 7.543 1 98.31 11 ASN B O 1
ATOM 4648 N N . LEU B 1 12 ? -18.688 -9.742 8.328 1 97.69 12 LEU B N 1
ATOM 4649 C CA . LEU B 1 12 ? -19.062 -9.875 9.734 1 97.69 12 LEU B CA 1
ATOM 4650 C C . LEU B 1 12 ? -19.625 -8.57 10.273 1 97.69 12 LEU B C 1
ATOM 4652 O O . LEU B 1 12 ? -20.188 -8.539 11.375 1 97.69 12 LEU B O 1
ATOM 4656 N N . TRP B 1 13 ? -19.531 -7.559 9.562 1 96.19 13 TRP B N 1
ATOM 4657 C CA . TRP B 1 13 ? -19.906 -6.234 10.031 1 96.19 13 TRP B CA 1
ATOM 4658 C C . TRP B 1 13 ? -19.266 -5.922 11.375 1 96.19 13 TRP B C 1
ATOM 4660 O O . TRP B 1 13 ? -19.938 -5.551 12.336 1 96.19 13 TRP B O 1
ATOM 4670 N N . GLY B 1 14 ? -17.938 -6.141 11.438 1 94.94 14 GLY B N 1
ATOM 4671 C CA . GLY B 1 14 ? -17.203 -5.922 12.672 1 94.94 14 GLY B CA 1
ATOM 4672 C C . GLY B 1 14 ? -16.641 -4.516 12.797 1 94.94 14 GLY B C 1
ATOM 4673 O O . GLY B 1 14 ? -15.555 -4.316 13.336 1 94.94 14 GLY B O 1
ATOM 4674 N N . ILE B 1 15 ? -17.312 -3.527 12.32 1 90.75 15 ILE B N 1
ATOM 4675 C CA . ILE B 1 15 ? -16.875 -2.141 12.461 1 90.75 15 ILE B CA 1
ATOM 4676 C C . ILE B 1 15 ? -17.062 -1.692 13.914 1 90.75 15 ILE B C 1
ATOM 4678 O O . ILE B 1 15 ? -17.906 -2.221 14.633 1 90.75 15 ILE B O 1
ATOM 4682 N N . PHE B 1 16 ? -16.328 -0.724 14.422 1 86 16 PHE B N 1
ATOM 4683 C CA . PHE B 1 16 ? -16.188 -0.394 15.836 1 86 16 PHE B CA 1
ATOM 4684 C C . PHE B 1 16 ? -17.531 0.076 16.422 1 86 16 PHE B C 1
ATOM 4686 O O . PHE B 1 16 ? -17.781 -0.085 17.609 1 86 16 PHE B O 1
ATOM 4693 N N . ASN B 1 17 ? -18.469 0.639 15.656 1 86.31 17 ASN B N 1
ATOM 4694 C CA . ASN B 1 17 ? -19.719 1.153 16.188 1 86.31 17 ASN B CA 1
ATOM 4695 C C . ASN B 1 17 ? -20.891 0.256 15.82 1 86.31 17 ASN B C 1
ATOM 4697 O O . ASN B 1 17 ? -22.047 0.676 15.898 1 86.31 17 ASN B O 1
ATOM 4701 N N . SER B 1 18 ? -20.609 -0.934 15.375 1 91.69 18 SER B N 1
ATOM 4702 C CA . SER B 1 18 ? -21.703 -1.835 15.031 1 91.69 18 SER B CA 1
ATOM 4703 C C . SER B 1 18 ? -22.359 -2.398 16.281 1 91.69 18 SER B C 1
ATOM 4705 O O . SER B 1 18 ? -21.719 -2.512 17.328 1 91.69 18 SER B O 1
ATOM 4707 N N . LYS B 1 19 ? -23.594 -2.748 16.203 1 92.5 19 LYS B N 1
ATOM 4708 C CA . LYS B 1 19 ? -24.391 -3.162 17.359 1 92.5 19 LYS B CA 1
ATOM 4709 C C . LYS B 1 19 ? -24.094 -4.605 17.75 1 92.5 19 LYS B C 1
ATOM 4711 O O . LYS B 1 19 ? -23.859 -5.453 16.891 1 92.5 19 LYS B O 1
ATOM 4716 N N . HIS B 1 20 ? -24.078 -4.84 19.047 1 95.62 20 HIS B N 1
ATOM 4717 C CA . HIS B 1 20 ? -24 -6.164 19.641 1 95.62 20 HIS B CA 1
ATOM 4718 C C . HIS B 1 20 ? -22.844 -6.965 19.078 1 95.62 20 HIS B C 1
ATOM 4720 O O . HIS B 1 20 ? -22.969 -8.164 18.812 1 95.62 20 HIS B O 1
ATOM 4726 N N . ARG B 1 21 ? -21.766 -6.371 18.812 1 95.75 21 ARG B N 1
ATOM 4727 C CA . ARG B 1 21 ? -20.625 -6.949 18.125 1 95.75 21 ARG B CA 1
ATOM 4728 C C . ARG B 1 21 ? -20.094 -8.172 18.859 1 95.75 21 ARG B C 1
ATOM 4730 O O . ARG B 1 21 ? -19.938 -9.242 18.266 1 95.75 21 ARG B O 1
ATOM 4737 N N . PRO B 1 22 ? -19.891 -8.18 20.234 1 95.88 22 PRO B N 1
ATOM 4738 C CA . PRO B 1 22 ? -19.344 -9.359 20.922 1 95.88 22 PRO B CA 1
ATOM 4739 C C . PRO B 1 22 ? -20.281 -10.562 20.844 1 95.88 22 PRO B C 1
ATOM 4741 O O . PRO B 1 22 ? -19.812 -11.695 20.641 1 95.88 22 PRO B O 1
ATOM 4744 N N . GLU B 1 23 ? -21.578 -10.32 21.031 1 97 23 GLU B N 1
ATOM 4745 C CA . GLU B 1 23 ? -22.547 -11.398 20.984 1 97 23 GLU B CA 1
ATOM 4746 C C . GLU B 1 23 ? -22.609 -12.023 19.594 1 97 23 GLU B C 1
ATOM 4748 O O . GLU B 1 23 ? -22.719 -13.242 19.453 1 97 23 GLU B O 1
ATOM 4753 N N . ARG B 1 24 ? -22.547 -11.195 18.578 1 97.94 24 ARG B N 1
ATOM 4754 C CA . ARG B 1 24 ? -22.578 -11.688 17.203 1 97.94 24 ARG B CA 1
ATOM 4755 C C . ARG B 1 24 ? -21.344 -12.516 16.875 1 97.94 24 ARG B C 1
ATOM 4757 O O . ARG B 1 24 ? -21.453 -13.57 16.25 1 97.94 24 ARG B O 1
ATOM 4764 N N . MET B 1 25 ? -20.156 -12.039 17.344 1 98 25 MET B N 1
ATOM 4765 C CA . MET B 1 25 ? -18.922 -12.789 17.125 1 98 25 MET B CA 1
ATOM 4766 C C . MET B 1 25 ? -18.969 -14.141 17.828 1 98 25 MET B C 1
ATOM 4768 O O . MET B 1 25 ? -18.594 -15.164 17.25 1 98 25 MET B O 1
ATOM 4772 N N . ALA B 1 26 ? -19.422 -14.133 19.031 1 97.62 26 ALA B N 1
ATOM 4773 C CA . ALA B 1 26 ? -19.531 -15.375 19.781 1 97.62 26 ALA B CA 1
ATOM 4774 C C . ALA B 1 26 ? -20.469 -16.359 19.109 1 97.62 26 ALA B C 1
ATOM 4776 O O . ALA B 1 26 ? -20.172 -17.562 19.047 1 97.62 26 ALA B O 1
ATOM 4777 N N . HIS B 1 27 ? -21.578 -15.906 18.672 1 97.75 27 HIS B N 1
ATOM 4778 C CA . HIS B 1 27 ? -22.547 -16.766 17.984 1 97.75 27 HIS B CA 1
ATOM 4779 C C . HIS B 1 27 ? -21.969 -17.312 16.688 1 97.75 27 HIS B C 1
ATOM 4781 O O . HIS B 1 27 ? -22.188 -18.469 16.344 1 97.75 27 HIS B O 1
ATOM 4787 N N . PHE B 1 28 ? -21.281 -16.469 15.922 1 98.06 28 PHE B N 1
ATOM 4788 C CA . PHE B 1 28 ? -20.703 -16.906 14.656 1 98.06 28 PHE B CA 1
ATOM 4789 C C . PHE B 1 28 ? -19.781 -18.094 14.859 1 98.06 28 PHE B C 1
ATOM 4791 O O . PHE B 1 28 ? -19.641 -18.938 13.977 1 98.06 28 PHE B O 1
ATOM 4798 N N . ALA B 1 29 ? -19.141 -18.156 15.961 1 98 29 ALA B N 1
ATOM 4799 C CA . ALA B 1 29 ? -18.234 -19.266 16.297 1 98 29 ALA B CA 1
ATOM 4800 C C . ALA B 1 29 ? -18.922 -20.609 16.078 1 98 29 ALA B C 1
ATOM 4802 O O . ALA B 1 29 ? -18.266 -21.578 15.664 1 98 29 ALA B O 1
ATOM 4803 N N . SER B 1 30 ? -20.188 -20.672 16.328 1 96.38 30 SER B N 1
ATOM 4804 C CA . SER B 1 30 ? -20.922 -21.922 16.219 1 96.38 30 SER B CA 1
ATOM 4805 C C . SER B 1 30 ? -21.125 -22.328 14.766 1 96.38 30 SER B C 1
ATOM 4807 O O . SER B 1 30 ? -21.469 -23.469 14.469 1 96.38 30 SER B O 1
ATOM 4809 N N . LYS B 1 31 ? -20.922 -21.391 13.836 1 97.44 31 LYS B N 1
ATOM 4810 C CA . LYS B 1 31 ? -21.141 -21.656 12.422 1 97.44 31 LYS B CA 1
ATOM 4811 C C . LYS B 1 31 ? -19.859 -22.172 11.758 1 97.44 31 LYS B C 1
ATOM 4813 O O . LYS B 1 31 ? -19.906 -22.734 10.656 1 97.44 31 LYS B O 1
ATOM 4818 N N . VAL B 1 32 ? -18.734 -22.047 12.367 1 97.75 32 VAL B N 1
ATOM 4819 C CA . VAL B 1 32 ? -17.438 -22.266 11.75 1 97.75 32 VAL B CA 1
ATOM 4820 C C . VAL B 1 32 ? -17.281 -23.734 11.359 1 97.75 32 VAL B C 1
ATOM 4822 O O . VAL B 1 32 ? -16.75 -24.047 10.297 1 97.75 32 VAL B O 1
ATOM 4825 N N . GLU B 1 33 ? -17.781 -24.672 12.156 1 96.56 33 GLU B N 1
ATOM 4826 C CA . GLU B 1 33 ? -17.609 -26.109 11.922 1 96.56 33 GLU B CA 1
ATOM 4827 C C . GLU B 1 33 ? -18.359 -26.562 10.672 1 96.56 33 GLU B C 1
ATOM 4829 O O . GLU B 1 33 ? -18.062 -27.609 10.109 1 96.56 33 GLU B O 1
ATOM 4834 N N . ASP B 1 34 ? -19.266 -25.766 10.234 1 97.19 34 ASP B N 1
ATOM 4835 C CA . ASP B 1 34 ? -20.172 -26.156 9.156 1 97.19 34 ASP B CA 1
ATOM 4836 C C . ASP B 1 34 ? -19.484 -26 7.793 1 97.19 34 ASP B C 1
ATOM 4838 O O . ASP B 1 34 ? -19.984 -26.516 6.785 1 97.19 34 ASP B O 1
ATOM 4842 N N . TYR B 1 35 ? -18.375 -25.281 7.652 1 97.81 35 TYR B N 1
ATOM 4843 C CA . TYR B 1 35 ? -17.734 -24.969 6.383 1 97.81 35 TYR B CA 1
ATOM 4844 C C . TYR B 1 35 ? -16.25 -25.328 6.426 1 97.81 35 TYR B C 1
ATOM 4846 O O . TYR B 1 35 ? -15.609 -25.203 7.469 1 97.81 35 TYR B O 1
ATOM 4854 N N . ASP B 1 36 ? -15.672 -25.719 5.293 1 97.56 36 ASP B N 1
ATOM 4855 C CA . ASP B 1 36 ? -14.266 -26.094 5.211 1 97.56 36 ASP B CA 1
ATOM 4856 C C . ASP B 1 36 ? -13.375 -24.859 5.102 1 97.56 36 ASP B C 1
ATOM 4858 O O . ASP B 1 36 ? -12.297 -24.812 5.695 1 97.56 36 ASP B O 1
ATOM 4862 N N . ILE B 1 37 ? -13.758 -23.906 4.258 1 98.44 37 ILE B N 1
ATOM 4863 C CA . ILE B 1 37 ? -13.031 -22.656 4.059 1 98.44 37 ILE B CA 1
ATOM 4864 C C . ILE B 1 37 ? -13.969 -21.484 4.258 1 98.44 37 ILE B C 1
ATOM 4866 O O . ILE B 1 37 ? -15.039 -21.422 3.65 1 98.44 37 ILE B O 1
ATOM 4870 N N . ILE B 1 38 ? -13.602 -20.531 5.156 1 98.81 38 ILE B N 1
ATOM 4871 C CA . ILE B 1 38 ? -14.406 -19.359 5.449 1 98.81 38 ILE B CA 1
ATOM 4872 C C . ILE B 1 38 ? -13.609 -18.094 5.141 1 98.81 38 ILE B C 1
ATOM 4874 O O . ILE B 1 38 ? -12.523 -17.891 5.68 1 98.81 38 ILE B O 1
ATOM 4878 N N . LEU B 1 39 ? -14.117 -17.297 4.25 1 98.81 39 LEU B N 1
ATOM 4879 C CA . LEU B 1 39 ? -13.555 -15.992 3.898 1 98.81 39 LEU B CA 1
ATOM 4880 C C . LEU B 1 39 ? -14.328 -14.867 4.578 1 98.81 39 LEU B C 1
ATOM 4882 O O . LEU B 1 39 ? -15.477 -14.594 4.223 1 98.81 39 LEU B O 1
ATOM 4886 N N . LEU B 1 40 ? -13.664 -14.148 5.508 1 98.69 40 LEU B N 1
ATOM 4887 C CA . LEU B 1 40 ? -14.344 -13.133 6.301 1 98.69 40 LEU B CA 1
ATOM 4888 C C . LEU B 1 40 ? -13.938 -11.734 5.848 1 98.69 40 LEU B C 1
ATOM 4890 O O . LEU B 1 40 ? -12.773 -11.492 5.523 1 98.69 40 LEU B O 1
ATOM 4894 N N . GLN B 1 41 ? -14.906 -10.867 5.77 1 97.81 41 GLN B N 1
ATOM 4895 C CA . GLN B 1 41 ? -14.688 -9.438 5.602 1 97.81 41 GLN B CA 1
ATOM 4896 C C . GLN B 1 41 ? -15.188 -8.656 6.816 1 97.81 41 GLN B C 1
ATOM 4898 O O . GLN B 1 41 ? -15.969 -9.18 7.613 1 97.81 41 GLN B O 1
ATOM 4903 N N . GLU B 1 42 ? -14.648 -7.461 7.031 1 96.25 42 GLU B N 1
ATOM 4904 C CA . GLU B 1 42 ? -14.906 -6.57 8.156 1 96.25 42 GLU B CA 1
ATOM 4905 C C . GLU B 1 42 ? -14.617 -7.262 9.492 1 96.25 42 GLU B C 1
ATOM 4907 O O . GLU B 1 42 ? -15.344 -7.059 10.469 1 96.25 42 GLU B O 1
ATOM 4912 N N . GLN B 1 43 ? -13.789 -8.164 9.484 1 96.12 43 GLN B N 1
ATOM 4913 C CA . GLN B 1 43 ? -13.172 -8.656 10.711 1 96.12 43 GLN B CA 1
ATOM 4914 C C . GLN B 1 43 ? -11.969 -7.801 11.102 1 96.12 43 GLN B C 1
ATOM 4916 O O . GLN B 1 43 ? -10.82 -8.203 10.906 1 96.12 43 GLN B O 1
ATOM 4921 N N . PHE B 1 44 ? -12.188 -6.711 11.719 1 92.25 44 PHE B N 1
ATOM 4922 C CA . PHE B 1 44 ? -11.164 -5.688 11.922 1 92.25 44 PHE B CA 1
ATOM 4923 C C . PHE B 1 44 ? -10.438 -5.914 13.242 1 92.25 44 PHE B C 1
ATOM 4925 O O . PHE B 1 44 ? -9.211 -5.754 13.32 1 92.25 44 PHE B O 1
ATOM 4932 N N . SER B 1 45 ? -11.07 -6.297 14.242 1 90.81 45 SER B N 1
ATOM 4933 C CA . SER B 1 45 ? -10.539 -6.336 15.602 1 90.81 45 SER B CA 1
ATOM 4934 C C . SER B 1 45 ? -9.922 -7.695 15.914 1 90.81 45 SER B C 1
ATOM 4936 O O . SER B 1 45 ? -10.57 -8.734 15.742 1 90.81 45 SER B O 1
ATOM 4938 N N . GLU B 1 46 ? -8.727 -7.648 16.406 1 90.56 46 GLU B N 1
ATOM 4939 C CA . GLU B 1 46 ? -8.094 -8.883 16.875 1 90.56 46 GLU B CA 1
ATOM 4940 C C . GLU B 1 46 ? -8.867 -9.492 18.031 1 90.56 46 GLU B C 1
ATOM 4942 O O . GLU B 1 46 ? -8.992 -10.719 18.125 1 90.56 46 GLU B O 1
ATOM 4947 N N . SER B 1 47 ? -9.359 -8.648 18.859 1 93.5 47 SER B N 1
ATOM 4948 C CA . SER B 1 47 ? -10.133 -9.125 20 1 93.5 47 SER B CA 1
ATOM 4949 C C . SER B 1 47 ? -11.398 -9.852 19.547 1 93.5 47 SER B C 1
ATOM 4951 O O . SER B 1 47 ? -11.797 -10.844 20.156 1 93.5 47 SER B O 1
ATOM 4953 N N . ASP B 1 48 ? -12.062 -9.336 18.531 1 95.81 48 ASP B N 1
ATOM 4954 C CA . ASP B 1 48 ? -13.242 -10 18 1 95.81 48 ASP B CA 1
ATOM 4955 C C . ASP B 1 48 ? -12.898 -11.383 17.453 1 95.81 48 ASP B C 1
ATOM 4957 O O . ASP B 1 48 ? -13.664 -12.336 17.609 1 95.81 48 ASP B O 1
ATOM 4961 N N . PHE B 1 49 ? -11.797 -11.469 16.812 1 96.25 49 PHE B N 1
ATOM 4962 C CA . PHE B 1 49 ? -11.359 -12.75 16.266 1 96.25 49 PHE B CA 1
ATOM 4963 C C . PHE B 1 49 ? -11.062 -13.734 17.391 1 96.25 49 PHE B C 1
ATOM 4965 O O . PHE B 1 49 ? -11.375 -14.922 17.266 1 96.25 49 PHE B O 1
ATOM 4972 N N . ASP B 1 50 ? -10.523 -13.227 18.469 1 96.19 50 ASP B N 1
ATOM 4973 C CA . ASP B 1 50 ? -10.281 -14.062 19.641 1 96.19 50 ASP B CA 1
ATOM 4974 C C . ASP B 1 50 ? -11.586 -14.586 20.219 1 96.19 50 ASP B C 1
ATOM 4976 O O . ASP B 1 50 ? -11.664 -15.734 20.672 1 96.19 50 ASP B O 1
ATOM 4980 N N . ILE B 1 51 ? -12.547 -13.734 20.25 1 97.62 51 ILE B N 1
ATOM 4981 C CA . ILE B 1 51 ? -13.859 -14.148 20.734 1 97.62 51 ILE B CA 1
ATOM 4982 C C . ILE B 1 51 ? -14.391 -15.297 19.891 1 97.62 51 ILE B C 1
ATOM 4984 O O . ILE B 1 51 ? -14.906 -16.281 20.422 1 97.62 51 ILE B O 1
ATOM 4988 N N . ILE B 1 52 ? -14.273 -15.211 18.578 1 98.12 52 ILE B N 1
ATOM 4989 C CA . ILE B 1 52 ? -14.719 -16.281 17.688 1 98.12 52 ILE B CA 1
ATOM 4990 C C . ILE B 1 52 ? -13.961 -17.562 18 1 98.12 52 ILE B C 1
ATOM 4992 O O . ILE B 1 52 ? -14.578 -18.625 18.203 1 98.12 52 ILE B O 1
ATOM 4996 N N . ILE B 1 53 ? -12.648 -17.484 18.109 1 97.31 53 ILE B N 1
ATOM 4997 C CA . ILE B 1 53 ? -11.797 -18.656 18.328 1 97.31 53 ILE B CA 1
ATOM 4998 C C . ILE B 1 53 ? -12.117 -19.281 19.688 1 97.31 53 ILE B C 1
ATOM 5000 O O . ILE B 1 53 ? -12.258 -20.5 19.797 1 97.31 53 ILE B O 1
ATOM 5004 N N . GLN B 1 54 ? -12.328 -18.484 20.688 1 96.81 54 GLN B N 1
ATOM 5005 C CA . GLN B 1 54 ? -12.531 -18.969 22.047 1 96.81 54 GLN B CA 1
ATOM 5006 C C . GLN B 1 54 ? -13.898 -19.609 22.203 1 96.81 54 GLN B C 1
ATOM 5008 O O . GLN B 1 54 ? -14.086 -20.484 23.047 1 96.81 54 GLN B O 1
ATOM 5013 N N . ASN B 1 55 ? -14.82 -19.219 21.438 1 97.19 55 ASN B N 1
ATOM 5014 C CA . ASN B 1 55 ? -16.188 -19.703 21.609 1 97.19 55 ASN B CA 1
ATOM 5015 C C . ASN B 1 55 ? -16.469 -20.875 20.672 1 97.19 55 ASN B C 1
ATOM 5017 O O . ASN B 1 55 ? -17.562 -21.453 20.703 1 97.19 55 ASN B O 1
ATOM 5021 N N . MET B 1 56 ? -15.531 -21.219 19.828 1 96 56 MET B N 1
ATOM 5022 C CA . MET B 1 56 ? -15.664 -22.406 18.984 1 96 56 MET B CA 1
ATOM 5023 C C . MET B 1 56 ? -15.508 -23.688 19.797 1 96 56 MET B C 1
ATOM 5025 O O . MET B 1 56 ? -14.812 -23.688 20.812 1 96 56 MET B O 1
ATOM 5029 N N . PRO B 1 57 ? -16.172 -24.781 19.391 1 94.75 57 PRO B N 1
ATOM 5030 C CA . PRO B 1 57 ? -15.859 -26.047 20.031 1 94.75 57 PRO B CA 1
ATOM 5031 C C . PRO B 1 57 ? -14.367 -26.391 20 1 94.75 57 PRO B C 1
ATOM 5033 O O . PRO B 1 57 ? -13.695 -26.109 19 1 94.75 57 PRO B O 1
ATOM 5036 N N . GLU B 1 58 ? -13.922 -26.984 20.984 1 94.06 58 GLU B N 1
ATOM 5037 C CA . GLU B 1 58 ? -12.5 -27.266 21.156 1 94.06 58 GLU B CA 1
ATOM 5038 C C . GLU B 1 58 ? -11.953 -28.078 19.984 1 94.06 58 GLU B C 1
ATOM 5040 O O . GLU B 1 58 ? -10.852 -27.812 19.5 1 94.06 58 GLU B O 1
ATOM 5045 N N . GLU B 1 59 ? -12.711 -29.031 19.594 1 93.94 59 GLU B N 1
ATOM 5046 C CA . GLU B 1 59 ? -12.273 -29.875 18.484 1 93.94 59 GLU B CA 1
ATOM 5047 C C . GLU B 1 59 ? -12.078 -29.062 17.203 1 93.94 59 GLU B C 1
ATOM 5049 O O . GLU B 1 59 ? -11.117 -29.266 16.469 1 93.94 59 GLU B O 1
ATOM 5054 N N . VAL B 1 60 ? -12.969 -28.109 17 1 94.69 60 VAL B N 1
ATOM 5055 C CA . VAL B 1 60 ? -12.891 -27.25 15.812 1 94.69 60 VAL B CA 1
ATOM 5056 C C . VAL B 1 60 ? -11.695 -26.312 15.93 1 94.69 60 VAL B C 1
ATOM 5058 O O . VAL B 1 60 ? -10.938 -26.141 14.969 1 94.69 60 VAL B O 1
ATOM 5061 N N . ARG B 1 61 ? -11.531 -25.781 17.047 1 94.19 61 ARG B N 1
ATOM 5062 C CA . ARG B 1 61 ? -10.438 -24.859 17.312 1 94.19 61 ARG B CA 1
ATOM 5063 C C . ARG B 1 61 ? -9.086 -25.5 17.047 1 94.19 61 ARG B C 1
ATOM 5065 O O . ARG B 1 61 ? -8.18 -24.875 16.5 1 94.19 61 ARG B O 1
ATOM 5072 N N . ARG B 1 62 ? -8.961 -26.812 17.328 1 91.94 62 ARG B N 1
ATOM 5073 C CA . ARG B 1 62 ? -7.691 -27.516 17.219 1 91.94 62 ARG B CA 1
ATOM 5074 C C . ARG B 1 62 ? -7.418 -27.938 15.773 1 91.94 62 ARG B C 1
ATOM 5076 O O . ARG B 1 62 ? -6.27 -28.188 15.398 1 91.94 62 ARG B O 1
ATOM 5083 N N . THR B 1 63 ? -8.445 -27.953 15.008 1 91.81 63 THR B N 1
ATOM 5084 C CA . THR B 1 63 ? -8.281 -28.547 13.688 1 91.81 63 THR B CA 1
ATOM 5085 C C . THR B 1 63 ? -8.344 -27.484 12.594 1 91.81 63 THR B C 1
ATOM 5087 O O . THR B 1 63 ? -8.211 -27.797 11.414 1 91.81 63 THR B O 1
ATOM 5090 N N . ARG B 1 64 ? -8.547 -26.25 12.945 1 94.75 64 ARG B N 1
ATOM 5091 C CA . ARG B 1 64 ? -8.68 -25.188 11.945 1 94.75 64 ARG B CA 1
ATOM 5092 C C . ARG B 1 64 ? -7.41 -24.344 11.875 1 94.75 64 ARG B C 1
ATOM 5094 O O . ARG B 1 64 ? -6.656 -24.266 12.844 1 94.75 64 ARG B O 1
ATOM 5101 N N . TYR B 1 65 ? -7.156 -23.859 10.719 1 94.06 65 TYR B N 1
ATOM 5102 C CA . TYR B 1 65 ? -6.125 -22.859 10.492 1 94.06 65 TYR B CA 1
ATOM 5103 C C . TYR B 1 65 ? -6.734 -21.469 10.422 1 94.06 65 TYR B C 1
ATOM 5105 O O . TYR B 1 65 ? -7.719 -21.25 9.719 1 94.06 65 TYR B O 1
ATOM 5113 N N . PHE B 1 66 ? -6.148 -20.547 11.211 1 94.19 66 PHE B N 1
ATOM 5114 C CA . PHE B 1 66 ? -6.656 -19.188 11.32 1 94.19 66 PHE B CA 1
ATOM 5115 C C . PHE B 1 66 ? -5.648 -18.188 10.773 1 94.19 66 PHE B C 1
ATOM 5117 O O . PHE B 1 66 ? -4.457 -18.266 11.078 1 94.19 66 PHE B O 1
ATOM 5124 N N . LYS B 1 67 ? -6.094 -17.297 9.898 1 92.88 67 LYS B N 1
ATOM 5125 C CA . LYS B 1 67 ? -5.211 -16.266 9.367 1 92.88 67 LYS B CA 1
ATOM 5126 C C . LYS B 1 67 ? -5.93 -14.93 9.258 1 92.88 67 LYS B C 1
ATOM 5128 O O . LYS B 1 67 ? -6.996 -14.844 8.641 1 92.88 67 LYS B O 1
ATOM 5133 N N . ARG B 1 68 ? -5.367 -13.898 9.922 1 92.56 68 ARG B N 1
ATOM 5134 C CA . ARG B 1 68 ? -5.781 -12.516 9.727 1 92.56 68 ARG B CA 1
ATOM 5135 C C . ARG B 1 68 ? -4.754 -11.742 8.906 1 92.56 68 ARG B C 1
ATOM 5137 O O . ARG B 1 68 ? -3.582 -12.125 8.859 1 92.56 68 ARG B O 1
ATOM 5144 N N . TYR B 1 69 ? -5.164 -10.727 8.305 1 90 69 TYR B N 1
ATOM 5145 C CA . TYR B 1 69 ? -4.262 -9.859 7.559 1 90 69 TYR B CA 1
ATOM 5146 C C . TYR B 1 69 ? -4.348 -8.422 8.062 1 90 69 TYR B C 1
ATOM 5148 O O . TYR B 1 69 ? -5.027 -7.586 7.461 1 90 69 TYR B O 1
ATOM 5156 N N . PRO B 1 70 ? -3.619 -8.195 9.078 1 84.19 70 PRO B N 1
ATOM 5157 C CA . PRO B 1 70 ? -3.627 -6.828 9.609 1 84.19 70 PRO B CA 1
ATOM 5158 C C . PRO B 1 70 ? -2.867 -5.848 8.719 1 84.19 70 PRO B C 1
ATOM 5160 O O . PRO B 1 70 ? -1.742 -6.129 8.305 1 84.19 70 PRO B O 1
ATOM 5163 N N . THR B 1 71 ? -3.586 -4.867 8.211 1 81.31 71 THR B N 1
ATOM 5164 C CA . THR B 1 71 ? -2.979 -3.826 7.387 1 81.31 71 THR B CA 1
ATOM 5165 C C . THR B 1 71 ? -3.312 -2.441 7.93 1 81.31 71 THR B C 1
ATOM 5167 O O . THR B 1 71 ? -4.375 -2.24 8.523 1 81.31 71 THR B O 1
ATOM 5170 N N . ALA B 1 72 ? -2.484 -1.531 7.895 1 75.81 72 ALA B N 1
ATOM 5171 C CA . ALA B 1 72 ? -2.742 -0.121 8.172 1 75.81 72 ALA B CA 1
ATOM 5172 C C . ALA B 1 72 ? -3.271 0.068 9.594 1 75.81 72 ALA B C 1
ATOM 5174 O O . ALA B 1 72 ? -2.996 -0.745 10.477 1 75.81 72 ALA B O 1
ATOM 5175 N N . PHE B 1 73 ? -3.934 1.247 9.906 1 75.38 73 PHE B N 1
ATOM 5176 C CA . PHE B 1 73 ? -4.414 1.629 11.227 1 75.38 73 PHE B CA 1
ATOM 5177 C C . PHE B 1 73 ? -5.633 0.8 11.625 1 75.38 73 PHE B C 1
ATOM 5179 O O . PHE B 1 73 ? -5.625 0.135 12.664 1 75.38 73 PHE B O 1
ATOM 5186 N N . TYR B 1 74 ? -6.605 0.724 10.742 1 77.5 74 TYR B N 1
ATOM 5187 C CA . TYR B 1 74 ? -7.82 -0.023 11.062 1 77.5 74 TYR B CA 1
ATOM 5188 C C . TYR B 1 74 ? -7.703 -1.473 10.609 1 77.5 74 TYR B C 1
ATOM 5190 O O . TYR B 1 74 ? -8.125 -2.389 11.32 1 77.5 74 TYR B O 1
ATOM 5198 N N . GLY B 1 75 ? -7.031 -1.628 9.359 1 84 75 GLY B N 1
ATOM 5199 C CA . GLY B 1 75 ? -6.812 -2.965 8.836 1 84 75 GLY B CA 1
ATOM 5200 C C . GLY B 1 75 ? -7.738 -3.311 7.68 1 84 75 GLY B C 1
ATOM 5201 O O . GLY B 1 75 ? -8.773 -2.664 7.492 1 84 75 GLY B O 1
ATOM 5202 N N . SER B 1 76 ? -7.422 -4.352 7.004 1 86.31 76 SER B N 1
ATOM 5203 C CA . SER B 1 76 ? -8.148 -4.762 5.809 1 86.31 76 SER B CA 1
ATOM 5204 C C . SER B 1 76 ? -9.5 -5.375 6.168 1 86.31 76 SER B C 1
ATOM 5206 O O . SER B 1 76 ? -10.414 -5.414 5.336 1 86.31 76 SER B O 1
ATOM 5208 N N . GLY B 1 77 ? -9.609 -5.941 7.316 1 93.88 77 GLY B N 1
ATOM 5209 C CA . GLY B 1 77 ? -10.797 -6.66 7.75 1 93.88 77 GLY B CA 1
ATOM 5210 C C . GLY B 1 77 ? -10.906 -8.055 7.152 1 93.88 77 GLY B C 1
ATOM 5211 O O . GLY B 1 77 ? -11.93 -8.719 7.301 1 93.88 77 GLY B O 1
ATOM 5212 N N . ILE B 1 78 ? -9.891 -8.484 6.477 1 96.75 78 ILE B N 1
ATOM 5213 C CA . ILE B 1 78 ? -9.906 -9.797 5.84 1 96.75 78 ILE B CA 1
ATOM 5214 C C . ILE B 1 78 ? -9.312 -10.836 6.777 1 96.75 78 ILE B C 1
ATOM 5216 O O . ILE B 1 78 ? -8.25 -10.617 7.363 1 96.75 78 ILE B O 1
ATOM 5220 N N . ALA B 1 79 ? -10 -11.867 6.961 1 97.06 79 ALA B N 1
ATOM 5221 C CA . ALA B 1 79 ? -9.516 -13.047 7.676 1 97.06 79 ALA B CA 1
ATOM 5222 C C . ALA B 1 79 ? -10 -14.328 7.008 1 97.06 79 ALA B C 1
ATOM 5224 O O . ALA B 1 79 ? -10.984 -14.312 6.258 1 97.06 79 ALA B O 1
ATOM 5225 N N . VAL B 1 80 ? -9.281 -15.398 7.207 1 97.81 80 VAL B N 1
ATOM 5226 C CA . VAL B 1 80 ? -9.633 -16.688 6.617 1 97.81 80 VAL B CA 1
ATOM 5227 C C . VAL B 1 80 ? -9.547 -17.781 7.684 1 97.81 80 VAL B C 1
ATOM 5229 O O . VAL B 1 80 ? -8.625 -17.797 8.5 1 97.81 80 VAL B O 1
ATOM 5232 N N . ILE B 1 81 ? -10.508 -18.609 7.734 1 98.12 81 ILE B N 1
ATOM 5233 C CA . ILE B 1 81 ? -10.508 -19.828 8.531 1 98.12 81 ILE B CA 1
ATOM 5234 C C . ILE B 1 81 ? -10.57 -21.047 7.605 1 98.12 81 ILE B C 1
ATOM 5236 O O . ILE B 1 81 ? -11.461 -21.156 6.762 1 98.12 81 ILE B O 1
ATOM 5240 N N . SER B 1 82 ? -9.617 -21.953 7.738 1 97.69 82 SER B N 1
ATOM 5241 C CA . SER B 1 82 ? -9.539 -23.094 6.84 1 97.69 82 SER B CA 1
ATOM 5242 C C . SER B 1 82 ? -9.469 -24.406 7.625 1 97.69 82 SER B C 1
ATOM 5244 O O . SER B 1 82 ? -8.789 -24.484 8.648 1 97.69 82 SER B O 1
ATOM 5246 N N . ARG B 1 83 ? -10.195 -25.391 7.195 1 96.44 83 ARG B N 1
ATOM 5247 C CA . ARG B 1 83 ? -10.07 -26.75 7.715 1 96.44 83 ARG B CA 1
ATOM 5248 C C . ARG B 1 83 ? -8.789 -27.406 7.215 1 96.44 83 ARG B C 1
ATOM 5250 O O . ARG B 1 83 ? -8.312 -28.375 7.812 1 96.44 83 ARG B O 1
ATOM 5257 N N . PHE B 1 84 ? -8.211 -26.969 6.129 1 95.62 84 PHE B N 1
ATOM 5258 C CA . PHE B 1 84 ? -7.051 -27.562 5.477 1 95.62 84 PHE B CA 1
ATOM 5259 C C . PHE B 1 84 ? -5.797 -26.734 5.742 1 95.62 84 PHE B C 1
ATOM 5261 O O . PHE B 1 84 ? -5.875 -25.531 5.941 1 95.62 84 PHE B O 1
ATOM 5268 N N . PRO B 1 85 ? -4.691 -27.406 5.727 1 92.5 85 PRO B N 1
ATOM 5269 C CA . PRO B 1 85 ? -3.432 -26.688 5.926 1 92.5 85 PRO B CA 1
ATOM 5270 C C . PRO B 1 85 ? -3.209 -25.594 4.879 1 92.5 85 PRO B C 1
ATOM 5272 O O . PRO B 1 85 ? -3.525 -25.797 3.701 1 92.5 85 PRO B O 1
ATOM 5275 N N . VAL B 1 86 ? -2.725 -24.516 5.352 1 91.5 86 VAL B N 1
ATOM 5276 C CA . VAL B 1 86 ? -2.375 -23.391 4.48 1 91.5 86 VAL B CA 1
ATOM 5277 C C . VAL B 1 86 ? -0.877 -23.422 4.188 1 91.5 86 VAL B C 1
ATOM 5279 O O . VAL B 1 86 ? -0.057 -23.297 5.098 1 91.5 86 VAL B O 1
ATOM 5282 N N . LYS B 1 87 ? -0.509 -23.516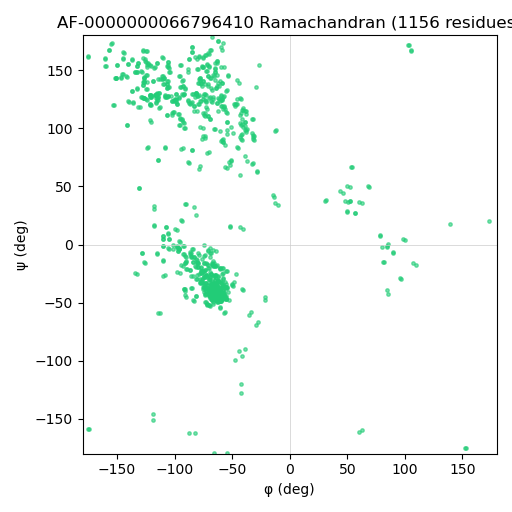 2.945 1 87.44 87 LYS B N 1
ATOM 5283 C CA . LYS B 1 87 ? 0.89 -23.641 2.547 1 87.44 87 LYS B CA 1
ATOM 5284 C C . LYS B 1 87 ? 1.559 -22.281 2.438 1 87.44 87 LYS B C 1
ATOM 5286 O O . LYS B 1 87 ? 2.75 -22.141 2.719 1 87.44 87 LYS B O 1
ATOM 5291 N N . SER B 1 88 ? 0.826 -21.375 1.979 1 86.69 88 SER B N 1
ATOM 5292 C CA . SER B 1 88 ? 1.351 -20.031 1.787 1 86.69 88 SER B CA 1
ATOM 5293 C C . SER B 1 88 ? 0.224 -19.016 1.688 1 86.69 88 SER B C 1
ATOM 5295 O O . SER B 1 88 ? -0.937 -19.375 1.484 1 86.69 88 SER B O 1
ATOM 5297 N N . GLY B 1 89 ? 0.6 -17.781 1.93 1 90 89 GLY B N 1
ATOM 5298 C CA . GLY B 1 89 ? -0.357 -16.688 1.816 1 90 89 GLY B CA 1
ATOM 5299 C C . GLY B 1 89 ? 0.3 -15.336 1.65 1 90 89 GLY B C 1
ATOM 5300 O O . GLY B 1 89 ? 1.457 -15.148 2.035 1 90 89 GLY B O 1
ATOM 5301 N N . VAL B 1 90 ? -0.401 -14.43 1.024 1 91.88 90 VAL B N 1
ATOM 5302 C CA . VAL B 1 90 ? 0.079 -13.07 0.824 1 91.88 90 VAL B CA 1
ATOM 5303 C C . VAL B 1 90 ? -1.106 -12.109 0.751 1 91.88 90 VAL B C 1
ATOM 5305 O O . VAL B 1 90 ? -2.207 -12.5 0.358 1 91.88 90 VAL B O 1
ATOM 5308 N N . PHE B 1 91 ? -0.89 -10.992 1.284 1 94.06 91 PHE B N 1
ATOM 5309 C CA . PHE B 1 91 ? -1.903 -9.945 1.183 1 94.06 91 PHE B CA 1
ATOM 5310 C C . PHE B 1 91 ? -1.454 -8.844 0.229 1 94.06 91 PHE B C 1
ATOM 5312 O O . PHE B 1 91 ? -0.337 -8.336 0.343 1 94.06 91 PHE B O 1
ATOM 5319 N N . PHE B 1 92 ? -2.293 -8.562 -0.705 1 95.06 92 PHE B N 1
ATOM 5320 C CA . PHE B 1 92 ? -2.072 -7.531 -1.712 1 95.06 92 PHE B CA 1
ATOM 5321 C C . PHE B 1 92 ? -2.945 -6.312 -1.441 1 95.06 92 PHE B C 1
ATOM 5323 O O . PHE B 1 92 ? -4.168 -6.379 -1.58 1 95.06 92 PHE B O 1
ATOM 5330 N N . THR B 1 93 ? -2.305 -5.234 -1.067 1 92.94 93 THR B N 1
ATOM 5331 C CA . THR B 1 93 ? -3.035 -3.996 -0.834 1 92.94 93 THR B CA 1
ATOM 5332 C C . THR B 1 93 ? -3.312 -3.275 -2.15 1 92.94 93 THR B C 1
ATOM 5334 O O . THR B 1 93 ? -2.406 -3.09 -2.967 1 92.94 93 THR B O 1
ATOM 5337 N N . PHE B 1 94 ? -4.555 -2.896 -2.348 1 94.75 94 PHE B N 1
ATOM 5338 C CA . PHE B 1 94 ? -4.879 -2.17 -3.57 1 94.75 94 PHE B CA 1
ATOM 5339 C C . PHE B 1 94 ? -4.199 -0.806 -3.586 1 94.75 94 PHE B C 1
ATOM 5341 O O . PHE B 1 94 ? -4.109 -0.139 -2.553 1 94.75 94 PHE B O 1
ATOM 5348 N N . PRO B 1 95 ? -3.803 -0.386 -4.766 1 92.12 95 PRO B N 1
ATOM 5349 C CA . PRO B 1 95 ? -3.154 0.925 -4.836 1 92.12 95 PRO B CA 1
ATOM 5350 C C . PRO B 1 95 ? -4.102 2.072 -4.488 1 92.12 95 PRO B C 1
ATOM 5352 O O . PRO B 1 95 ? -3.688 3.051 -3.863 1 92.12 95 PRO B O 1
ATOM 5355 N N . LEU B 1 96 ? -5.301 1.962 -5.008 1 94.5 96 LEU B N 1
ATOM 5356 C CA . LEU B 1 96 ? -6.266 3 -4.664 1 94.5 96 LEU B CA 1
ATOM 5357 C C . LEU B 1 96 ? -7.121 2.576 -3.473 1 94.5 96 LEU B C 1
ATOM 5359 O O . LEU B 1 96 ? -7.551 1.422 -3.391 1 94.5 96 LEU B O 1
ATOM 5363 N N . GLN B 1 97 ? -7.246 3.48 -2.67 1 91.56 97 GLN B N 1
ATOM 5364 C CA . GLN B 1 97 ? -8.094 3.311 -1.493 1 91.56 97 GLN B CA 1
ATOM 5365 C C . GLN B 1 97 ? -9.242 4.312 -1.495 1 91.56 97 GLN B C 1
ATOM 5367 O O . GLN B 1 97 ? -9.617 4.836 -2.547 1 91.56 97 GLN B O 1
ATOM 5372 N N . GLY B 1 98 ? -9.805 4.891 -0.601 1 92.5 98 GLY B N 1
ATOM 5373 C CA . GLY B 1 98 ? -10.781 5.965 -0.494 1 92.5 98 GLY B CA 1
ATOM 5374 C C . GLY B 1 98 ? -10.141 7.344 -0.46 1 92.5 98 GLY B C 1
ATOM 5375 O O . GLY B 1 98 ? -9.062 7.551 -1.021 1 92.5 98 GLY B O 1
ATOM 5376 N N . PHE B 1 99 ? -10.797 8.242 -0.054 1 94.5 99 PHE B N 1
ATOM 5377 C CA . PHE B 1 99 ? -10.328 9.625 0.035 1 94.5 99 PHE B CA 1
ATOM 5378 C C . PHE B 1 99 ? -10.094 10.023 1.487 1 94.5 99 PHE B C 1
ATOM 5380 O O . PHE B 1 99 ? -10.977 9.859 2.332 1 94.5 99 PHE B O 1
ATOM 5387 N N . PRO B 1 100 ? -8.914 10.555 1.78 1 91.69 100 PRO B N 1
ATOM 5388 C CA . PRO B 1 100 ? -8.547 10.812 3.176 1 91.69 100 PRO B CA 1
ATOM 5389 C C . PRO B 1 100 ? -9.469 11.82 3.85 1 91.69 100 PRO B C 1
ATOM 5391 O O . PRO B 1 100 ? -9.641 11.789 5.07 1 91.69 100 PRO B O 1
ATOM 5394 N N . GLU B 1 101 ? -10.016 12.789 3.104 1 92.94 101 GLU B N 1
ATOM 5395 C CA . GLU B 1 101 ? -10.859 13.82 3.701 1 92.94 101 GLU B CA 1
ATOM 5396 C C . GLU B 1 101 ? -12.227 13.266 4.07 1 92.94 101 GLU B C 1
ATOM 5398 O O . GLU B 1 101 ? -12.977 13.898 4.824 1 92.94 101 GLU B O 1
ATOM 5403 N N . GLN B 1 102 ? -12.531 12.094 3.506 1 91.81 102 GLN B N 1
ATOM 5404 C CA . GLN B 1 102 ? -13.797 11.453 3.863 1 91.81 102 GLN B CA 1
ATOM 5405 C C . GLN B 1 102 ? -13.625 10.562 5.09 1 91.81 102 GLN B C 1
ATOM 5407 O O . GLN B 1 102 ? -13.805 9.344 5.012 1 91.81 102 GLN B O 1
ATOM 5412 N N . VAL B 1 103 ? -13.445 11.156 6.207 1 85.94 103 VAL B N 1
ATOM 5413 C CA . VAL B 1 103 ? -13.07 10.484 7.445 1 85.94 103 VAL B CA 1
ATOM 5414 C C . VAL B 1 103 ? -14.203 9.562 7.902 1 85.94 103 VAL B C 1
ATOM 5416 O O . VAL B 1 103 ? -13.961 8.461 8.383 1 85.94 103 VAL B O 1
ATOM 5419 N N . LEU B 1 104 ? -15.398 10.008 7.652 1 84.38 104 LEU B N 1
ATOM 5420 C CA . LEU B 1 104 ? -16.547 9.273 8.172 1 84.38 104 LEU B CA 1
ATOM 5421 C C . LEU B 1 104 ? -16.828 8.023 7.34 1 84.38 104 LEU B C 1
ATOM 5423 O O . LEU B 1 104 ? -17.531 7.117 7.789 1 84.38 104 LEU B O 1
ATOM 5427 N N . HIS B 1 105 ? -16.312 7.98 6.086 1 86 105 HIS B N 1
ATOM 5428 C CA . HIS B 1 105 ? -16.453 6.777 5.27 1 86 105 HIS B CA 1
ATOM 5429 C C . HIS B 1 105 ? -15.5 5.68 5.75 1 86 105 HIS B C 1
ATOM 5431 O O . HIS B 1 105 ? -15.812 4.492 5.621 1 86 105 HIS B O 1
ATOM 5437 N N . GLY B 1 106 ? -14.359 6.043 6.199 1 85.44 106 GLY B N 1
ATOM 5438 C CA . GLY B 1 106 ? -13.43 5.148 6.867 1 85.44 106 GLY B CA 1
ATOM 5439 C C . GLY B 1 106 ? -12.617 4.309 5.898 1 85.44 106 GLY B C 1
ATOM 5440 O O . GLY B 1 106 ? -11.586 3.748 6.273 1 85.44 106 GLY B O 1
ATOM 5441 N N . ASP B 1 107 ? -12.977 4.199 4.609 1 87.81 107 ASP B N 1
ATOM 5442 C CA . ASP B 1 107 ? -12.383 3.258 3.664 1 87.81 107 ASP B CA 1
ATOM 5443 C C . ASP B 1 107 ? -10.914 3.594 3.4 1 87.81 107 ASP B C 1
ATOM 5445 O O . ASP B 1 107 ? -10.094 2.697 3.205 1 87.81 107 ASP B O 1
ATOM 5449 N N . TYR B 1 108 ? -10.602 4.859 3.334 1 88.94 108 TYR B N 1
ATOM 5450 C CA . TYR B 1 108 ? -9.219 5.258 3.092 1 88.94 108 TYR B CA 1
ATOM 5451 C C . TYR B 1 108 ? -8.289 4.699 4.168 1 88.94 108 TYR B C 1
ATOM 5453 O O . TYR B 1 108 ? -7.137 4.363 3.889 1 88.94 108 TYR B O 1
ATOM 5461 N N . TYR B 1 109 ? -8.758 4.492 5.34 1 85.69 109 TYR B N 1
ATOM 5462 C CA . TYR B 1 109 ? -7.93 4.129 6.484 1 85.69 109 TYR B CA 1
ATOM 5463 C C . TYR B 1 109 ? -7.953 2.623 6.715 1 85.69 109 TYR B C 1
ATOM 5465 O O . TYR B 1 109 ? -7.297 2.123 7.633 1 85.69 109 TYR B O 1
ATOM 5473 N N . ALA B 1 110 ? -8.664 1.888 5.984 1 84.56 110 ALA B N 1
ATOM 5474 C CA . ALA B 1 110 ? -8.781 0.44 6.148 1 84.56 110 ALA B CA 1
ATOM 5475 C C . ALA B 1 110 ? -7.719 -0.291 5.324 1 84.56 110 ALA B C 1
ATOM 5477 O O . ALA B 1 110 ? -7.355 -1.427 5.637 1 84.56 110 ALA B O 1
ATOM 5478 N N . ASN B 1 111 ? -7.121 0.353 4.25 1 86.12 111 ASN B N 1
ATOM 5479 C CA . ASN B 1 111 ? -6.176 -0.312 3.361 1 86.12 111 ASN B CA 1
ATOM 5480 C C . ASN B 1 111 ? -6.758 -1.599 2.783 1 86.12 111 ASN B C 1
ATOM 5482 O O . ASN B 1 111 ? -6.191 -2.678 2.963 1 86.12 111 ASN B O 1
ATOM 5486 N N . LYS B 1 112 ? -7.766 -1.465 1.969 1 92 112 LYS B N 1
ATOM 5487 C CA . LYS B 1 112 ? -8.461 -2.576 1.325 1 92 112 LYS B CA 1
ATOM 5488 C C . LYS B 1 112 ? -7.543 -3.312 0.356 1 92 112 LYS B C 1
ATOM 5490 O O . LYS B 1 112 ? -6.59 -2.729 -0.17 1 92 112 LYS B O 1
ATOM 5495 N N . GLY B 1 113 ? -7.785 -4.582 0.171 1 95.69 113 GLY B N 1
ATOM 5496 C CA . GLY B 1 113 ? -6.961 -5.418 -0.688 1 95.69 113 GLY B CA 1
ATOM 5497 C C . GLY B 1 113 ? -7.504 -6.824 -0.857 1 95.69 113 GLY B C 1
ATOM 5498 O O . GLY B 1 113 ? -8.719 -7.031 -0.821 1 95.69 113 GLY B O 1
ATOM 5499 N N . ALA B 1 114 ? -6.648 -7.723 -1.221 1 97.19 114 ALA B N 1
ATOM 5500 C CA . ALA B 1 114 ? -7.012 -9.117 -1.441 1 97.19 114 ALA B CA 1
ATOM 5501 C C . ALA B 1 114 ? -5.969 -10.055 -0.839 1 97.19 114 ALA B C 1
ATOM 5503 O O . ALA B 1 114 ? -4.766 -9.836 -0.99 1 97.19 114 ALA B O 1
ATOM 5504 N N . ALA B 1 115 ? -6.48 -11.016 -0.108 1 96.75 115 ALA B N 1
ATOM 5505 C CA . ALA B 1 115 ? -5.629 -12.094 0.392 1 96.75 115 ALA B CA 1
ATOM 5506 C C . ALA B 1 115 ? -5.633 -13.281 -0.562 1 96.75 115 ALA B C 1
ATOM 5508 O O . ALA B 1 115 ? -6.672 -13.633 -1.125 1 96.75 115 ALA B O 1
ATOM 5509 N N . MET B 1 116 ? -4.531 -13.852 -0.824 1 96.75 116 MET B N 1
ATOM 5510 C CA . MET B 1 116 ? -4.395 -15.117 -1.544 1 96.75 116 MET B CA 1
ATOM 5511 C C . MET B 1 116 ? -3.785 -16.188 -0.648 1 96.75 116 MET B C 1
ATOM 5513 O O . MET B 1 116 ? -2.77 -15.953 0.008 1 96.75 116 MET B O 1
ATOM 5517 N N . LEU B 1 117 ? -4.414 -17.312 -0.572 1 95.94 117 LEU B N 1
ATOM 5518 C CA . LEU B 1 117 ? -3.898 -18.453 0.184 1 95.94 117 LEU B CA 1
ATOM 5519 C C . LEU B 1 117 ? -3.844 -19.703 -0.687 1 95.94 117 LEU B C 1
ATOM 5521 O O . LEU B 1 117 ? -4.734 -19.938 -1.507 1 95.94 117 LEU B O 1
ATOM 5525 N N . CYS B 1 118 ? -2.83 -20.438 -0.547 1 95 118 CYS B N 1
ATOM 5526 C CA . CYS B 1 118 ? -2.744 -21.781 -1.099 1 95 118 CYS B CA 1
ATOM 5527 C C . CYS B 1 118 ? -3.107 -22.828 -0.049 1 95 118 CYS B C 1
ATOM 5529 O O . CYS B 1 118 ? -2.375 -23.016 0.924 1 95 118 CYS B O 1
ATOM 5531 N N . VAL B 1 119 ? -4.207 -23.469 -0.275 1 95.94 119 VAL B N 1
ATOM 5532 C CA . VAL B 1 119 ? -4.707 -24.453 0.681 1 95.94 119 VAL B CA 1
ATOM 5533 C C . VAL B 1 119 ? -4.496 -25.859 0.133 1 95.94 119 VAL B C 1
ATOM 5535 O O . VAL B 1 119 ? -4.707 -26.109 -1.057 1 95.94 119 VAL B O 1
ATOM 5538 N N . SER B 1 120 ? -4.004 -26.734 0.999 1 93.88 120 SER B N 1
ATOM 5539 C CA . SER B 1 120 ? -3.758 -28.125 0.622 1 93.88 120 SER B CA 1
ATOM 5540 C C . SER B 1 120 ? -4.949 -29 0.966 1 93.88 120 SER B C 1
ATOM 5542 O O . SER B 1 120 ? -5.152 -29.359 2.129 1 93.88 120 SER B O 1
ATOM 5544 N N . VAL B 1 121 ? -5.695 -29.453 -0.023 1 95 121 VAL B N 1
ATOM 5545 C CA . VAL B 1 121 ? -6.918 -30.219 0.173 1 95 121 VAL B CA 1
ATOM 5546 C C . VAL B 1 121 ? -6.629 -31.703 -0.04 1 95 121 VAL B C 1
ATOM 5548 O O . VAL B 1 121 ? -6.105 -32.094 -1.087 1 95 121 VAL B O 1
ATOM 5551 N N . PRO B 1 122 ? -6.934 -32.531 0.916 1 90.81 122 PRO B N 1
ATOM 5552 C CA . PRO B 1 122 ? -6.742 -33.969 0.734 1 90.81 122 PRO B CA 1
ATOM 5553 C C . PRO B 1 122 ? -7.719 -34.594 -0.272 1 90.81 122 PRO B C 1
ATOM 5555 O O . PRO B 1 122 ? -8.906 -34.219 -0.278 1 90.81 122 PRO B O 1
ATOM 5558 N N . CYS B 1 123 ? -7.133 -35.312 -1.291 1 85.81 123 CYS B N 1
ATOM 5559 C CA . CYS B 1 123 ? -7.961 -35.969 -2.295 1 85.81 123 CYS B CA 1
ATOM 5560 C C . CYS B 1 123 ? -7.844 -37.469 -2.188 1 85.81 123 CYS B C 1
ATOM 5562 O O . CYS B 1 123 ? -6.781 -38 -1.86 1 85.81 123 CYS B O 1
ATOM 5564 N N . ASN B 1 124 ? -8.875 -38.281 -1.901 1 65.94 124 ASN B N 1
ATOM 5565 C CA . ASN B 1 124 ? -8.852 -39.75 -1.827 1 65.94 124 ASN B CA 1
ATOM 5566 C C . ASN B 1 124 ? -8.68 -40.375 -3.207 1 65.94 124 ASN B C 1
ATOM 5568 O O . ASN B 1 124 ? -9.43 -40.062 -4.133 1 65.94 124 ASN B O 1
ATOM 5572 N N . ASN B 1 125 ? -7.52 -40.469 -3.828 1 53.19 125 ASN B N 1
ATOM 5573 C CA . ASN B 1 125 ? -7.457 -41.219 -5.062 1 53.19 125 ASN B CA 1
ATOM 5574 C C . ASN B 1 125 ? -7.789 -42.688 -4.816 1 53.19 125 ASN B C 1
ATOM 5576 O O . ASN B 1 125 ? -7.508 -43.219 -3.742 1 53.19 125 ASN B O 1
ATOM 5580 N N . ASP B 1 126 ? -8.852 -43.188 -5.535 1 47 126 ASP B N 1
ATOM 5581 C CA . ASP B 1 126 ? -9.062 -44.625 -5.594 1 47 126 ASP B CA 1
ATOM 5582 C C . ASP B 1 126 ? -7.734 -45.375 -5.75 1 47 126 ASP B C 1
ATOM 5584 O O . ASP B 1 126 ? -7.703 -46.625 -5.742 1 47 126 ASP B O 1
ATOM 5588 N N . VAL B 1 127 ? -6.871 -44.812 -6.539 1 44.28 127 VAL B N 1
ATOM 5589 C CA . VAL B 1 127 ? -5.727 -45.688 -6.742 1 44.28 127 VAL B CA 1
ATOM 5590 C C . VAL B 1 127 ? -4.855 -45.719 -5.488 1 44.28 127 VAL B C 1
ATOM 5592 O O . VAL B 1 127 ? -4.398 -44.656 -5.031 1 44.28 127 VAL B O 1
ATOM 5595 N N . GLU B 1 128 ? -5.164 -46.625 -4.723 1 42.5 128 GLU B N 1
ATOM 5596 C CA . GLU B 1 128 ? -4.219 -46.938 -3.656 1 42.5 128 GLU B CA 1
ATOM 5597 C C . GLU B 1 128 ? -2.779 -46.688 -4.094 1 42.5 128 GLU B C 1
ATOM 5599 O O . GLU B 1 128 ? -2.262 -47.344 -4.988 1 42.5 128 GLU B O 1
ATOM 5604 N N . VAL B 1 129 ? -2.336 -45.438 -4.285 1 44.78 129 VAL B N 1
ATOM 5605 C CA . VAL B 1 129 ? -0.888 -45.438 -4.465 1 44.78 129 VAL B CA 1
ATOM 5606 C C . VAL B 1 129 ? -0.221 -46.281 -3.393 1 44.78 129 VAL B C 1
ATOM 5608 O O . VAL B 1 129 ? -0.69 -46.344 -2.254 1 44.78 129 VAL B O 1
ATOM 5611 N N . SER B 1 130 ? 0.479 -47.25 -3.791 1 43.97 130 SER B N 1
ATOM 5612 C CA . SER B 1 130 ? 1.274 -48.281 -3.143 1 43.97 130 SER B CA 1
ATOM 5613 C C . SER B 1 130 ? 2.117 -47.719 -2.01 1 43.97 130 SER B C 1
ATOM 5615 O O . SER B 1 130 ? 3.045 -46.938 -2.25 1 43.97 130 SER B O 1
ATOM 5617 N N . GLY B 1 131 ? 1.47 -47.062 -0.879 1 49.94 131 GLY B N 1
ATOM 5618 C CA . GLY B 1 131 ? 2.07 -46.812 0.425 1 49.94 131 GLY B CA 1
ATOM 5619 C C . GLY B 1 131 ? 1.207 -45.969 1.333 1 49.94 131 GLY B C 1
ATOM 5620 O O . GLY B 1 131 ? 1.682 -45.469 2.352 1 49.94 131 GLY B O 1
ATOM 5621 N N . GLY B 1 132 ? -0.161 -45.844 1.117 1 54.34 132 GLY B N 1
ATOM 5622 C CA . GLY B 1 132 ? -1.084 -45.25 2.064 1 54.34 132 GLY B CA 1
ATOM 5623 C C . GLY B 1 132 ? -1.072 -43.719 2.021 1 54.34 132 GLY B C 1
ATOM 5624 O O . GLY B 1 132 ? -1.587 -43.062 2.93 1 54.34 132 GLY B O 1
ATOM 5625 N N . SER B 1 133 ? -0.276 -43.125 1.234 1 61.44 133 SER B N 1
ATOM 5626 C CA . SER B 1 133 ? -0.101 -41.656 1.323 1 61.44 133 SER B CA 1
ATOM 5627 C C . SER B 1 133 ? -1.233 -40.938 0.616 1 61.44 133 SER B C 1
ATOM 5629 O O . SER B 1 133 ? -1.648 -41.312 -0.477 1 61.44 133 SER B O 1
ATOM 5631 N N . VAL B 1 134 ? -2.141 -40.125 1.368 1 71.88 134 VAL B N 1
ATOM 5632 C CA . VAL B 1 134 ? -3.227 -39.281 0.885 1 71.88 134 VAL B CA 1
ATOM 5633 C C . VAL B 1 134 ? -2.674 -38.219 -0.063 1 71.88 134 VAL B C 1
ATOM 5635 O O . VAL B 1 134 ? -1.684 -37.562 0.25 1 71.88 134 VAL B O 1
ATOM 5638 N N . MET B 1 135 ? -3.191 -38.312 -1.295 1 83.12 135 MET B N 1
ATOM 5639 C CA . MET B 1 135 ? -2.797 -37.281 -2.264 1 83.12 135 MET B CA 1
ATOM 5640 C C . MET B 1 135 ? -3.43 -35.938 -1.925 1 83.12 135 MET B C 1
ATOM 5642 O O . MET B 1 135 ? -4.574 -35.875 -1.475 1 83.12 135 MET B O 1
ATOM 5646 N N . HIS B 1 136 ? -2.729 -34.844 -1.991 1 89.31 136 HIS B N 1
ATOM 5647 C CA . HIS B 1 136 ? -3.215 -33.5 -1.746 1 89.31 136 HIS B CA 1
ATOM 5648 C C . HIS B 1 136 ? -3.211 -32.656 -3.027 1 89.31 136 HIS B C 1
ATOM 5650 O O . HIS B 1 136 ? -2.361 -32.875 -3.898 1 89.31 136 HIS B O 1
ATOM 5656 N N . ARG B 1 137 ? -4.199 -31.859 -3.139 1 91.88 137 ARG B N 1
ATOM 5657 C CA . ARG B 1 137 ? -4.258 -30.891 -4.219 1 91.88 137 ARG B CA 1
ATOM 5658 C C . ARG B 1 137 ? -4.301 -29.469 -3.67 1 91.88 137 ARG B C 1
ATOM 5660 O O . ARG B 1 137 ? -4.961 -29.203 -2.66 1 91.88 137 ARG B O 1
ATOM 5667 N N . ASP B 1 138 ? -3.58 -28.594 -4.363 1 93.56 138 ASP B N 1
ATOM 5668 C CA . ASP B 1 138 ? -3.557 -27.203 -3.961 1 93.56 138 ASP B CA 1
ATOM 5669 C C . ASP B 1 138 ? -4.754 -26.438 -4.535 1 93.56 138 ASP B C 1
ATOM 5671 O O . ASP B 1 138 ? -5.066 -26.578 -5.719 1 93.56 138 ASP B O 1
ATOM 5675 N N . VAL B 1 139 ? -5.441 -25.734 -3.707 1 96.94 139 VAL B N 1
ATOM 5676 C CA . VAL B 1 139 ? -6.516 -24.844 -4.098 1 96.94 139 VAL B CA 1
ATOM 5677 C C . VAL B 1 139 ? -6.141 -23.406 -3.746 1 96.94 139 VAL B C 1
ATOM 5679 O O . VAL B 1 139 ? -5.777 -23.109 -2.602 1 96.94 139 VAL B O 1
ATOM 5682 N N . LEU B 1 140 ? -6.125 -22.562 -4.762 1 97.94 140 LEU B N 1
ATOM 5683 C CA . LEU B 1 140 ? -5.859 -21.156 -4.523 1 97.94 140 LEU B CA 1
ATOM 5684 C C . LEU B 1 140 ? -7.137 -20.422 -4.148 1 97.94 140 LEU B C 1
ATOM 5686 O O . LEU B 1 140 ? -8.102 -20.406 -4.914 1 97.94 140 LEU B O 1
ATOM 5690 N N . VAL B 1 141 ? -7.082 -19.797 -2.975 1 98.5 141 VAL B N 1
ATOM 5691 C CA . VAL B 1 141 ? -8.242 -19.094 -2.443 1 98.5 141 VAL B CA 1
ATOM 5692 C C . VAL B 1 141 ? -7.945 -17.609 -2.336 1 98.5 141 VAL B C 1
ATOM 5694 O O . VAL B 1 141 ? -6.934 -17.219 -1.747 1 98.5 141 VAL B O 1
ATOM 5697 N N . TYR B 1 142 ? -8.82 -16.812 -2.941 1 98.62 142 TYR B N 1
ATOM 5698 C CA . TYR B 1 142 ? -8.703 -15.367 -2.865 1 98.62 142 TYR B CA 1
ATOM 5699 C C . TYR B 1 142 ? -9.859 -14.758 -2.078 1 98.62 142 TYR B C 1
ATOM 5701 O O . TYR B 1 142 ? -11.016 -15.117 -2.293 1 98.62 142 TYR B O 1
ATOM 5709 N N . SER B 1 143 ? -9.617 -13.883 -1.095 1 98.44 143 SER B N 1
ATOM 5710 C CA . SER B 1 143 ? -10.602 -13.133 -0.331 1 98.44 143 SER B CA 1
ATOM 5711 C C . SER B 1 143 ? -10.391 -11.625 -0.472 1 98.44 143 SER B C 1
ATOM 5713 O O . SER B 1 143 ? -9.273 -11.141 -0.309 1 98.44 143 SER B O 1
ATOM 5715 N N . THR B 1 144 ? -11.445 -10.898 -0.823 1 98.25 144 THR B N 1
ATOM 5716 C CA . THR B 1 144 ? -11.258 -9.469 -1.053 1 98.25 144 THR B CA 1
ATOM 5717 C C . THR B 1 144 ? -12.398 -8.664 -0.422 1 98.25 144 THR B C 1
ATOM 5719 O O . THR B 1 144 ? -13.422 -9.234 -0.029 1 98.25 144 THR B O 1
ATOM 5722 N N . HIS B 1 145 ? -12.219 -7.43 -0.171 1 97.44 145 HIS B N 1
ATOM 5723 C CA . HIS B 1 145 ? -13.156 -6.418 0.304 1 97.44 145 HIS B CA 1
ATOM 5724 C C . HIS B 1 145 ? -12.906 -5.074 -0.374 1 97.44 145 HIS B C 1
ATOM 5726 O O . HIS B 1 145 ? -11.93 -4.387 -0.055 1 97.44 145 HIS B O 1
ATOM 5732 N N . LEU B 1 146 ? -13.75 -4.715 -1.352 1 97.06 146 LEU B N 1
ATOM 5733 C CA . LEU B 1 146 ? -13.57 -3.465 -2.084 1 97.06 146 LEU B CA 1
ATOM 5734 C C . LEU B 1 146 ? -14.203 -2.299 -1.337 1 97.06 146 LEU B C 1
ATOM 5736 O O . LEU B 1 146 ? -14.945 -2.504 -0.369 1 97.06 146 LEU B O 1
ATOM 5740 N N . VAL B 1 147 ? -13.945 -1.119 -1.775 1 95.31 147 VAL B N 1
ATOM 5741 C CA . VAL B 1 147 ? -14.477 0.085 -1.151 1 95.31 147 VAL B CA 1
ATOM 5742 C C . VAL B 1 147 ? -16 0.103 -1.284 1 95.31 147 VAL B C 1
ATOM 5744 O O . VAL B 1 147 ? -16.547 -0.299 -2.316 1 95.31 147 VAL B O 1
ATOM 5747 N N . ALA B 1 148 ? -16.641 0.657 -0.355 1 92.81 148 ALA B N 1
ATOM 5748 C CA . ALA B 1 148 ? -18.094 0.625 -0.276 1 92.81 148 ALA B CA 1
ATOM 5749 C C . ALA B 1 148 ? -18.719 1.738 -1.115 1 92.81 148 ALA B C 1
ATOM 5751 O O . ALA B 1 148 ? -18.016 2.627 -1.597 1 92.81 148 ALA B O 1
ATOM 5752 N N . VAL B 1 149 ? -20.031 1.576 -1.321 1 90.25 149 VAL B N 1
ATOM 5753 C CA . VAL B 1 149 ? -20.828 2.57 -2.023 1 90.25 149 VAL B CA 1
ATOM 5754 C C . VAL B 1 149 ? -21.516 3.484 -1.013 1 90.25 149 VAL B C 1
ATOM 5756 O O . VAL B 1 149 ? -22.25 3.012 -0.133 1 90.25 149 VAL B O 1
ATOM 5759 N N . TYR B 1 150 ? -21.344 4.766 -1.152 1 85.94 150 TYR B N 1
ATOM 5760 C CA . TYR B 1 150 ? -21.906 5.68 -0.166 1 85.94 150 TYR B CA 1
ATOM 5761 C C . TYR B 1 150 ? -22.969 6.566 -0.791 1 85.94 150 TYR B C 1
ATOM 5763 O O . TYR B 1 150 ? -23.625 7.352 -0.095 1 85.94 150 TYR B O 1
ATOM 5771 N N . GLN B 1 151 ? -23.078 6.473 -2.088 1 81.19 151 GLN B N 1
ATOM 5772 C CA . GLN B 1 151 ? -24.109 7.207 -2.811 1 81.19 151 GLN B CA 1
ATOM 5773 C C . GLN B 1 151 ? -24.969 6.266 -3.648 1 81.19 151 GLN B C 1
ATOM 5775 O O . GLN B 1 151 ? -24.453 5.379 -4.324 1 81.19 151 GLN B O 1
ATOM 5780 N N . VAL B 1 152 ? -26.25 6.496 -3.527 1 73.5 152 VAL B N 1
ATOM 5781 C CA . VAL B 1 152 ? -27.141 5.676 -4.344 1 73.5 152 VAL B CA 1
ATOM 5782 C C . VAL B 1 152 ? -27.062 6.133 -5.801 1 73.5 152 VAL B C 1
ATOM 5784 O O . VAL B 1 152 ? -27.547 7.215 -6.141 1 73.5 152 VAL B O 1
ATOM 5787 N N . PRO B 1 153 ? -26.547 5.293 -6.609 1 72.88 153 PRO B N 1
ATOM 5788 C CA . PRO B 1 153 ? -26.297 5.703 -7.992 1 72.88 153 PRO B CA 1
ATOM 5789 C C . PRO B 1 153 ? -27.562 6.168 -8.711 1 72.88 153 PRO B C 1
ATOM 5791 O O . PRO B 1 153 ? -27.516 7.125 -9.484 1 72.88 153 PRO B O 1
ATOM 5794 N N . SER B 1 154 ? -28.719 5.559 -8.461 1 70.94 154 SER B N 1
ATOM 5795 C CA . SER B 1 154 ? -29.953 5.898 -9.148 1 70.94 154 SER B CA 1
ATOM 5796 C C . SER B 1 154 ? -30.422 7.301 -8.781 1 70.94 154 SER B C 1
ATOM 5798 O O . SER B 1 154 ? -31.25 7.891 -9.477 1 70.94 154 SER B O 1
ATOM 5800 N N . GLN B 1 155 ? -29.891 7.832 -7.703 1 77.12 155 GLN B N 1
ATOM 5801 C CA . GLN B 1 155 ? -30.297 9.156 -7.238 1 77.12 155 GLN B CA 1
ATOM 5802 C C . GLN B 1 155 ? -29.344 10.234 -7.742 1 77.12 155 GLN B C 1
ATOM 5804 O O . GLN B 1 155 ? -29.594 11.43 -7.531 1 77.12 155 GLN B O 1
ATOM 5809 N N . LEU B 1 156 ? -28.359 9.727 -8.391 1 84.5 156 LEU B N 1
ATOM 5810 C CA . LEU B 1 156 ? -27.406 10.672 -8.945 1 84.5 156 LEU B CA 1
ATOM 5811 C C . LEU B 1 156 ? -27.828 11.117 -10.344 1 84.5 156 LEU B C 1
ATOM 5813 O O . LEU B 1 156 ? -28.516 10.375 -11.047 1 84.5 156 LEU B O 1
ATOM 5817 N N . ARG B 1 157 ? -27.516 12.359 -10.773 1 85.38 157 ARG B N 1
ATOM 5818 C CA . ARG B 1 157 ? -27.797 12.852 -12.117 1 85.38 157 ARG B CA 1
ATOM 5819 C C . ARG B 1 157 ? -27.047 12.031 -13.164 1 85.38 157 ARG B C 1
ATOM 5821 O O . ARG B 1 157 ? -27.578 11.727 -14.227 1 85.38 157 ARG B O 1
ATOM 5828 N N . ASP B 1 158 ? -25.844 11.695 -12.766 1 89.25 158 ASP B N 1
ATOM 5829 C CA . ASP B 1 158 ? -24.938 10.891 -13.586 1 89.25 158 ASP B CA 1
ATOM 5830 C C . ASP B 1 158 ? -24.25 9.805 -12.75 1 89.25 158 ASP B C 1
ATOM 5832 O O . ASP B 1 158 ? -23.625 10.109 -11.734 1 89.25 158 ASP B O 1
ATOM 5836 N N . TRP B 1 159 ? -24.484 8.547 -13.203 1 85.31 159 TRP B N 1
ATOM 5837 C CA . TRP B 1 159 ? -23.891 7.426 -12.469 1 85.31 159 TRP B CA 1
ATOM 5838 C C . TRP B 1 159 ? -22.391 7.602 -12.336 1 85.31 159 TRP B C 1
ATOM 5840 O O . TRP B 1 159 ? -21.781 7.098 -11.391 1 85.31 159 TRP B O 1
ATOM 5850 N N . ARG B 1 160 ? -21.797 8.391 -13.227 1 89.25 160 ARG B N 1
ATOM 5851 C CA . ARG B 1 160 ? -20.359 8.609 -13.242 1 89.25 160 ARG B CA 1
ATOM 5852 C C . ARG B 1 160 ? -19.922 9.461 -12.062 1 89.25 160 ARG B C 1
ATOM 5854 O O . ARG B 1 160 ? -18.734 9.539 -11.758 1 89.25 160 ARG B O 1
ATOM 5861 N N . ASP B 1 161 ? -20.875 9.93 -11.32 1 89.19 161 ASP B N 1
ATOM 5862 C CA . ASP B 1 161 ? -20.547 10.844 -10.234 1 89.19 161 ASP B CA 1
ATOM 5863 C C . ASP B 1 161 ? -20.438 10.109 -8.898 1 89.19 161 ASP B C 1
ATOM 5865 O O . ASP B 1 161 ? -20.094 10.703 -7.879 1 89.19 161 ASP B O 1
ATOM 5869 N N . GLU B 1 162 ? -20.766 8.836 -8.984 1 91.75 162 GLU B N 1
ATOM 5870 C CA . GLU B 1 162 ? -20.578 8.094 -7.742 1 91.75 162 GLU B CA 1
ATOM 5871 C C . GLU B 1 162 ? -19.125 8.188 -7.266 1 91.75 162 GLU B C 1
ATOM 5873 O O . GLU B 1 162 ? -18.219 7.801 -7.992 1 91.75 162 GLU B O 1
ATOM 5878 N N . VAL B 1 163 ? -18.906 8.555 -6.098 1 90.75 163 VAL B N 1
ATOM 5879 C CA . VAL B 1 163 ? -17.641 9.102 -5.609 1 90.75 163 VAL B CA 1
ATOM 5880 C C . VAL B 1 163 ? -16.562 8.023 -5.656 1 90.75 163 VAL B C 1
ATOM 5882 O O . VAL B 1 163 ? -15.398 8.32 -5.938 1 90.75 163 VAL B O 1
ATOM 5885 N N . TYR B 1 164 ? -16.938 6.742 -5.414 1 94.75 164 TYR B N 1
ATOM 5886 C CA . TYR B 1 164 ? -15.906 5.727 -5.281 1 94.75 164 TYR B CA 1
ATOM 5887 C C . TYR B 1 164 ? -15.914 4.777 -6.473 1 94.75 164 TYR B C 1
ATOM 5889 O O . TYR B 1 164 ? -15.203 3.771 -6.484 1 94.75 164 TYR B O 1
ATOM 5897 N N . LEU B 1 165 ? -16.688 5.043 -7.5 1 95.69 165 LEU B N 1
ATOM 5898 C CA . LEU B 1 165 ? -16.797 4.117 -8.617 1 95.69 165 LEU B CA 1
ATOM 5899 C C . LEU B 1 165 ? -15.438 3.92 -9.297 1 95.69 165 LEU B C 1
ATOM 5901 O O . LEU B 1 165 ? -15.047 2.791 -9.586 1 95.69 165 LEU B O 1
ATOM 5905 N N . ALA B 1 166 ? -14.734 5.027 -9.539 1 97.06 166 ALA B N 1
ATOM 5906 C CA . ALA B 1 166 ? -13.422 4.934 -10.164 1 97.06 166 ALA B CA 1
ATOM 5907 C C . ALA B 1 166 ? -12.445 4.145 -9.297 1 97.06 166 ALA B C 1
ATOM 5909 O O . ALA B 1 166 ? -11.625 3.383 -9.805 1 97.06 166 ALA B O 1
ATOM 5910 N N . VAL B 1 167 ? -12.516 4.34 -7.988 1 97.31 167 VAL B N 1
ATOM 5911 C CA . VAL B 1 167 ? -11.648 3.635 -7.047 1 97.31 167 VAL B CA 1
ATOM 5912 C C . VAL B 1 167 ? -11.961 2.141 -7.078 1 97.31 167 VAL B C 1
ATOM 5914 O O . VAL B 1 167 ? -11.055 1.314 -7.191 1 97.31 167 VAL B O 1
ATOM 5917 N N . ARG B 1 168 ? -13.195 1.785 -7.027 1 97.12 168 ARG B N 1
ATOM 5918 C CA . ARG B 1 168 ? -13.602 0.383 -7.035 1 97.12 168 ARG B CA 1
ATOM 5919 C C . ARG B 1 168 ? -13.219 -0.292 -8.352 1 97.12 168 ARG B C 1
ATOM 5921 O O . ARG B 1 168 ? -12.781 -1.444 -8.352 1 97.12 168 ARG B O 1
ATOM 5928 N N . LEU B 1 169 ? -13.484 0.428 -9.453 1 98 169 LEU B N 1
ATOM 5929 C CA . LEU B 1 169 ? -13.094 -0.12 -10.75 1 98 169 LEU B CA 1
ATOM 5930 C C . LEU B 1 169 ? -11.594 -0.366 -10.812 1 98 169 LEU B C 1
ATOM 5932 O O . LEU B 1 169 ? -11.148 -1.416 -11.281 1 98 169 LEU B O 1
ATOM 5936 N N . SER B 1 170 ? -10.82 0.602 -10.359 1 97.69 170 SER B N 1
ATOM 5937 C CA . SER B 1 170 ? -9.367 0.435 -10.281 1 97.69 170 SER B CA 1
ATOM 5938 C C . SER B 1 170 ? -9 -0.771 -9.422 1 97.69 170 SER B C 1
ATOM 5940 O O . SER B 1 170 ? -8.086 -1.526 -9.773 1 97.69 170 SER B O 1
ATOM 5942 N N . GLN B 1 171 ? -9.633 -0.935 -8.297 1 97.75 171 GLN B N 1
ATOM 5943 C CA . GLN B 1 171 ? -9.383 -2.066 -7.41 1 97.75 171 GLN B CA 1
ATOM 5944 C C . GLN B 1 171 ? -9.695 -3.389 -8.102 1 97.75 171 GLN B C 1
ATOM 5946 O O . GLN B 1 171 ? -8.961 -4.367 -7.953 1 97.75 171 GLN B O 1
ATOM 5951 N N . ALA B 1 172 ? -10.773 -3.414 -8.883 1 98.25 172 ALA B N 1
ATOM 5952 C CA . ALA B 1 172 ? -11.141 -4.621 -9.625 1 98.25 172 ALA B CA 1
ATOM 5953 C C . ALA B 1 172 ? -10.062 -4.984 -10.648 1 98.25 172 ALA B C 1
ATOM 5955 O O . ALA B 1 172 ? -9.719 -6.156 -10.797 1 98.25 172 ALA B O 1
ATOM 5956 N N . ILE B 1 173 ? -9.57 -3.979 -11.312 1 96.81 173 ILE B N 1
ATOM 5957 C CA . ILE B 1 173 ? -8.516 -4.191 -12.289 1 96.81 173 ILE B CA 1
ATOM 5958 C C . ILE B 1 173 ? -7.254 -4.703 -11.594 1 96.81 173 ILE B C 1
ATOM 5960 O O . ILE B 1 173 ? -6.641 -5.676 -12.039 1 96.81 173 ILE B O 1
ATOM 5964 N N . SER B 1 174 ? -6.898 -4.078 -10.5 1 96.31 174 SER B N 1
ATOM 5965 C CA . SER B 1 174 ? -5.738 -4.5 -9.727 1 96.31 174 SER B CA 1
ATOM 5966 C C . SER B 1 174 ? -5.906 -5.93 -9.219 1 96.31 174 SER B C 1
ATOM 5968 O O . SER B 1 174 ? -4.941 -6.699 -9.195 1 96.31 174 SER B O 1
ATOM 5970 N N . PHE B 1 175 ? -7.082 -6.234 -8.805 1 97.94 175 PHE B N 1
ATOM 5971 C CA . PHE B 1 175 ? -7.363 -7.574 -8.297 1 97.94 175 PHE B CA 1
ATOM 5972 C C . PHE B 1 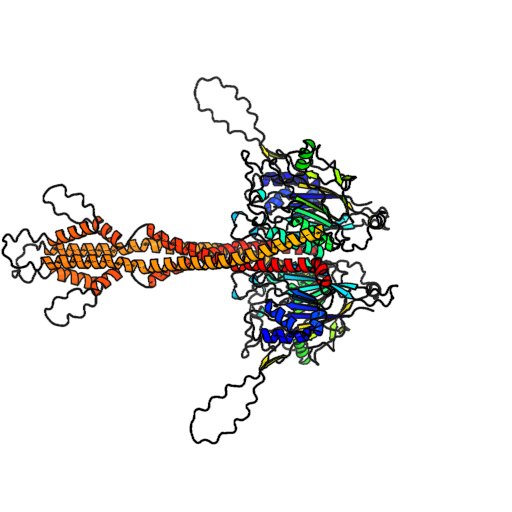175 ? -7.184 -8.617 -9.398 1 97.94 175 PHE B C 1
ATOM 5974 O O . PHE B 1 175 ? -6.586 -9.672 -9.164 1 97.94 175 PHE B O 1
ATOM 5981 N N . ALA B 1 176 ? -7.73 -8.344 -10.57 1 97.12 176 ALA B N 1
ATOM 5982 C CA . ALA B 1 176 ? -7.551 -9.242 -11.711 1 97.12 176 ALA B CA 1
ATOM 5983 C C . ALA B 1 176 ? -6.07 -9.477 -11.992 1 97.12 176 ALA B C 1
ATOM 5985 O O . ALA B 1 176 ? -5.633 -10.617 -12.164 1 97.12 176 ALA B O 1
ATOM 5986 N N . ASN B 1 177 ? -5.324 -8.422 -12.008 1 93.69 177 ASN B N 1
ATOM 5987 C CA . ASN B 1 177 ? -3.891 -8.531 -12.258 1 93.69 177 ASN B CA 1
ATOM 5988 C C . ASN B 1 177 ? -3.195 -9.367 -11.18 1 93.69 177 ASN B C 1
ATOM 5990 O O . ASN B 1 177 ? -2.27 -10.125 -11.484 1 93.69 177 ASN B O 1
ATOM 5994 N N . PHE B 1 178 ? -3.643 -9.203 -9.961 1 96.06 178 PHE B N 1
ATOM 5995 C CA . PHE B 1 178 ? -3.092 -9.969 -8.852 1 96.06 178 PHE B CA 1
ATOM 5996 C C . PHE B 1 178 ? -3.363 -11.461 -9.031 1 96.06 178 PHE B C 1
ATOM 5998 O O . PHE B 1 178 ? -2.475 -12.289 -8.812 1 96.06 178 PHE B O 1
ATOM 6005 N N . ILE B 1 179 ? -4.531 -11.789 -9.43 1 97.56 179 ILE B N 1
ATOM 6006 C CA . ILE B 1 179 ? -4.895 -13.18 -9.672 1 97.56 179 ILE B CA 1
ATOM 6007 C C . ILE B 1 179 ? -4.055 -13.734 -10.82 1 97.56 179 ILE B C 1
ATOM 6009 O O . ILE B 1 179 ? -3.5 -14.836 -10.719 1 97.56 179 ILE B O 1
ATOM 6013 N N . ILE B 1 180 ? -3.938 -13.008 -11.875 1 94.31 180 ILE B N 1
ATOM 6014 C CA . ILE B 1 180 ? -3.178 -13.43 -13.047 1 94.31 180 ILE B CA 1
ATOM 6015 C C . ILE B 1 180 ? -1.724 -13.68 -12.656 1 94.31 180 ILE B C 1
ATOM 6017 O O . ILE B 1 180 ? -1.106 -14.641 -13.117 1 94.31 180 ILE B O 1
ATOM 6021 N N . ALA B 1 181 ? -1.271 -12.867 -11.805 1 90.62 181 ALA B N 1
ATOM 6022 C CA . ALA B 1 181 ? 0.135 -12.945 -11.414 1 90.62 181 ALA B CA 1
ATOM 6023 C C . ALA B 1 181 ? 0.38 -14.102 -10.453 1 90.62 181 ALA B C 1
ATOM 6025 O O . ALA B 1 181 ? 1.493 -14.633 -10.383 1 90.62 181 ALA B O 1
ATOM 6026 N N . THR B 1 182 ? -0.605 -14.508 -9.758 1 93.25 182 THR B N 1
ATOM 6027 C CA . THR B 1 182 ? -0.377 -15.438 -8.656 1 93.25 182 THR B CA 1
ATOM 6028 C C . THR B 1 182 ? -0.938 -16.812 -8.984 1 93.25 182 THR B C 1
ATOM 6030 O O . THR B 1 182 ? -0.905 -17.719 -8.148 1 93.25 182 THR B O 1
ATOM 6033 N N . SER B 1 183 ? -1.44 -16.984 -10.188 1 94.94 183 SER B N 1
ATOM 6034 C CA . SER B 1 183 ? -2.045 -18.281 -10.516 1 94.94 183 SER B CA 1
ATOM 6035 C C . SER B 1 183 ? -1.999 -18.531 -12.023 1 94.94 183 SER B C 1
ATOM 6037 O O . SER B 1 183 ? -1.554 -17.688 -12.789 1 94.94 183 SER B O 1
ATOM 6039 N N . ASN B 1 184 ? -2.406 -19.734 -12.352 1 92.25 184 ASN B N 1
ATOM 6040 C CA . ASN B 1 184 ? -2.6 -20.156 -13.734 1 92.25 184 ASN B CA 1
ATOM 6041 C C . ASN B 1 184 ? -4.055 -20.531 -14.008 1 92.25 184 ASN B C 1
ATOM 6043 O O . ASN B 1 184 ? -4.777 -20.953 -13.102 1 92.25 184 ASN B O 1
ATOM 6047 N N . PRO B 1 185 ? -4.461 -20.375 -15.211 1 93.75 185 PRO B N 1
ATOM 6048 C CA . PRO B 1 185 ? -5.848 -20.688 -15.555 1 93.75 185 PRO B CA 1
ATOM 6049 C C . PRO B 1 185 ? -6.227 -22.141 -15.242 1 93.75 185 PRO B C 1
ATOM 6051 O O . PRO B 1 185 ? -7.41 -22.453 -15.141 1 93.75 185 PRO B O 1
ATOM 6054 N N . THR B 1 186 ? -5.258 -23.031 -15.109 1 93.75 186 THR B N 1
ATOM 6055 C CA . THR B 1 186 ? -5.543 -24.438 -14.883 1 93.75 186 THR B CA 1
ATOM 6056 C C . THR B 1 186 ? -5.586 -24.75 -13.391 1 93.75 186 THR B C 1
ATOM 6058 O O . THR B 1 186 ? -5.859 -25.891 -12.992 1 93.75 186 THR B O 1
ATOM 6061 N N . ASP B 1 187 ? -5.355 -23.781 -12.555 1 95.38 187 ASP B N 1
ATOM 6062 C CA . ASP B 1 187 ? -5.383 -24 -11.109 1 95.38 187 ASP B CA 1
ATOM 6063 C C . ASP B 1 187 ? -6.816 -24.109 -10.602 1 95.38 187 ASP B C 1
ATOM 6065 O O . ASP B 1 187 ? -7.754 -23.672 -11.273 1 95.38 187 ASP B O 1
ATOM 6069 N N . HIS B 1 188 ? -6.996 -24.844 -9.469 1 96.88 188 HIS B N 1
ATOM 6070 C CA . HIS B 1 188 ? -8.242 -24.734 -8.719 1 96.88 188 HIS B CA 1
ATOM 6071 C C . HIS B 1 188 ? -8.352 -23.391 -8.016 1 96.88 188 HIS B C 1
ATOM 6073 O O . HIS B 1 188 ? -7.621 -23.125 -7.062 1 96.88 188 HIS B O 1
ATOM 6079 N N . ILE B 1 189 ? -9.273 -22.562 -8.492 1 98.38 189 ILE B N 1
ATOM 6080 C CA . ILE B 1 189 ? -9.328 -21.203 -7.992 1 98.38 189 ILE B CA 1
ATOM 6081 C C . ILE B 1 189 ? -10.695 -20.922 -7.379 1 98.38 189 ILE B C 1
ATOM 6083 O O . ILE B 1 189 ? -11.727 -21.219 -7.992 1 98.38 189 ILE B O 1
ATOM 6087 N N . ILE B 1 190 ? -10.719 -20.422 -6.176 1 98.81 190 ILE B N 1
ATOM 6088 C CA . ILE B 1 190 ? -11.906 -19.906 -5.496 1 98.81 190 ILE B CA 1
ATOM 6089 C C . ILE B 1 190 ? -11.688 -18.438 -5.121 1 98.81 190 ILE B C 1
ATOM 6091 O O . ILE B 1 190 ? -10.719 -18.094 -4.438 1 98.81 190 ILE B O 1
ATOM 6095 N N . ILE B 1 191 ? -12.539 -17.578 -5.609 1 98.88 191 ILE B N 1
ATOM 6096 C CA . ILE B 1 191 ? -12.508 -16.156 -5.285 1 98.88 191 ILE B CA 1
ATOM 6097 C C . ILE B 1 191 ? -13.758 -15.773 -4.5 1 98.88 191 ILE B C 1
ATOM 6099 O O . ILE B 1 191 ? -14.883 -16.078 -4.926 1 98.88 191 ILE B O 1
ATOM 6103 N N . GLY B 1 192 ? -13.617 -15.156 -3.354 1 98.81 192 GLY B N 1
ATOM 6104 C CA . GLY B 1 192 ? -14.773 -14.727 -2.58 1 98.81 192 GLY B CA 1
ATOM 6105 C C . GLY B 1 192 ? -14.555 -13.422 -1.849 1 98.81 192 GLY B C 1
ATOM 6106 O O . GLY B 1 192 ? -13.414 -12.984 -1.673 1 98.81 192 GLY B O 1
ATOM 6107 N N . GLY B 1 193 ? -15.648 -12.797 -1.484 1 98.69 193 GLY B N 1
ATOM 6108 C CA . GLY B 1 193 ? -15.547 -11.594 -0.67 1 98.69 193 GLY B CA 1
ATOM 6109 C C . GLY B 1 193 ? -16.719 -10.641 -0.863 1 98.69 193 GLY B C 1
ATOM 6110 O O . GLY B 1 193 ? -17.734 -11.008 -1.454 1 98.69 193 GLY B O 1
ATOM 6111 N N . ASP B 1 194 ? -16.625 -9.516 -0.239 1 98.12 194 ASP B N 1
ATOM 6112 C CA . ASP B 1 194 ? -17.531 -8.375 -0.422 1 98.12 194 ASP B CA 1
ATOM 6113 C C . ASP B 1 194 ? -16.984 -7.414 -1.476 1 98.12 194 ASP B C 1
ATOM 6115 O O . ASP B 1 194 ? -16.109 -6.602 -1.188 1 98.12 194 ASP B O 1
ATOM 6119 N N . PHE B 1 195 ? -17.625 -7.477 -2.633 1 97.94 195 PHE B N 1
ATOM 6120 C CA . PHE B 1 195 ? -17.125 -6.691 -3.754 1 97.94 195 PHE B CA 1
ATOM 6121 C C . PHE B 1 195 ? -17.781 -5.316 -3.783 1 97.94 195 PHE B C 1
ATOM 6123 O O . PHE B 1 195 ? -17.359 -4.445 -4.551 1 97.94 195 PHE B O 1
ATOM 6130 N N . ASN B 1 196 ? -18.766 -5.145 -2.99 1 95.44 196 ASN B N 1
ATOM 6131 C CA . ASN B 1 196 ? -19.547 -3.912 -2.994 1 95.44 196 ASN B CA 1
ATOM 6132 C C . ASN B 1 196 ? -19.984 -3.525 -4.406 1 95.44 196 ASN B C 1
ATOM 6134 O O . ASN B 1 196 ? -19.984 -2.344 -4.758 1 95.44 196 ASN B O 1
ATOM 6138 N N . SER B 1 197 ? -20.125 -4.508 -5.215 1 95.31 197 SER B N 1
ATOM 6139 C CA . SER B 1 197 ? -20.531 -4.367 -6.609 1 95.31 197 SER B CA 1
ATOM 6140 C C . SER B 1 197 ? -21.375 -5.555 -7.062 1 95.31 197 SER B C 1
ATOM 6142 O O . SER B 1 197 ? -21.094 -6.699 -6.695 1 95.31 197 SER B O 1
ATOM 6144 N N . GLU B 1 198 ? -22.312 -5.258 -7.875 1 94.56 198 GLU B N 1
ATOM 6145 C CA . GLU B 1 198 ? -23.172 -6.309 -8.406 1 94.56 198 GLU B CA 1
ATOM 6146 C C . GLU B 1 198 ? -22.484 -7.074 -9.531 1 94.56 198 GLU B C 1
ATOM 6148 O O . GLU B 1 198 ? -21.531 -6.586 -10.125 1 94.56 198 GLU B O 1
ATOM 6153 N N . LEU B 1 199 ? -23.016 -8.211 -9.773 1 94.69 199 LEU B N 1
ATOM 6154 C CA . LEU B 1 199 ? -22.422 -9.102 -10.766 1 94.69 199 LEU B CA 1
ATOM 6155 C C . LEU B 1 199 ? -22.359 -8.43 -12.133 1 94.69 199 LEU B C 1
ATOM 6157 O O . LEU B 1 199 ? -21.438 -8.68 -12.914 1 94.69 199 LEU B O 1
ATOM 6161 N N . THR B 1 200 ? -23.312 -7.566 -12.461 1 92.94 200 THR B N 1
ATOM 6162 C CA . THR B 1 200 ? -23.375 -6.945 -13.781 1 92.94 200 THR B CA 1
ATOM 6163 C C . THR B 1 200 ? -22.719 -5.574 -13.766 1 92.94 200 THR B C 1
ATOM 6165 O O . THR B 1 200 ? -22.797 -4.828 -14.742 1 92.94 200 THR B O 1
ATOM 6168 N N . SER B 1 201 ? -22.188 -5.23 -12.664 1 94.06 201 SER B N 1
ATOM 6169 C CA . SER B 1 201 ? -21.531 -3.928 -12.539 1 94.06 201 SER B CA 1
ATOM 6170 C C . SER B 1 201 ? -20.328 -3.822 -13.461 1 94.06 201 SER B C 1
ATOM 6172 O O . SER B 1 201 ? -19.781 -4.84 -13.906 1 94.06 201 SER B O 1
ATOM 6174 N N . MET B 1 202 ? -19.953 -2.607 -13.773 1 95 202 MET B N 1
ATOM 6175 C CA . MET B 1 202 ? -18.781 -2.334 -14.586 1 95 202 MET B CA 1
ATOM 6176 C C . MET B 1 202 ? -17.531 -2.922 -13.938 1 95 202 MET B C 1
ATOM 6178 O O . MET B 1 202 ? -16.656 -3.447 -14.633 1 95 202 MET B O 1
ATOM 6182 N N . GLU B 1 203 ? -17.422 -2.834 -12.602 1 97.19 203 GLU B N 1
ATOM 6183 C CA . GLU B 1 203 ? -16.281 -3.326 -11.859 1 97.19 203 GLU B CA 1
ATOM 6184 C C . GLU B 1 203 ? -16.094 -4.828 -12.055 1 97.19 203 GLU B C 1
ATOM 6186 O O . GLU B 1 203 ? -15.016 -5.273 -12.484 1 97.19 203 GLU B O 1
ATOM 6191 N N . ILE B 1 204 ? -17.094 -5.598 -11.812 1 97.56 204 ILE B N 1
ATOM 6192 C CA . ILE B 1 204 ? -17.016 -7.055 -11.867 1 97.56 204 ILE B CA 1
ATOM 6193 C C . ILE B 1 204 ? -16.859 -7.504 -13.32 1 97.56 204 ILE B C 1
ATOM 6195 O O . ILE B 1 204 ? -16.094 -8.414 -13.617 1 97.56 204 ILE B O 1
ATOM 6199 N N . ARG B 1 205 ? -17.578 -6.879 -14.227 1 95.69 205 ARG B N 1
ATOM 6200 C CA . ARG B 1 205 ? -17.484 -7.223 -15.641 1 95.69 205 ARG B CA 1
ATOM 6201 C C . ARG B 1 205 ? -16.062 -7.02 -16.156 1 95.69 205 ARG B C 1
ATOM 6203 O O . ARG B 1 205 ? -15.508 -7.883 -16.844 1 95.69 205 ARG B O 1
ATOM 6210 N N . THR B 1 206 ? -15.523 -5.867 -15.836 1 96.5 206 THR B N 1
ATOM 6211 C CA . THR B 1 206 ? -14.156 -5.574 -16.266 1 96.5 206 THR B CA 1
ATOM 6212 C C . THR B 1 206 ? -13.18 -6.609 -15.711 1 96.5 206 THR B C 1
ATOM 6214 O O . THR B 1 206 ? -12.32 -7.113 -16.438 1 96.5 206 THR B O 1
ATOM 6217 N N . MET B 1 207 ? -13.289 -6.906 -14.422 1 97.19 207 MET B N 1
ATOM 6218 C CA . MET B 1 207 ? -12.438 -7.906 -13.789 1 97.19 207 MET B CA 1
ATOM 6219 C C . MET B 1 207 ? -12.531 -9.242 -14.516 1 97.19 207 MET B C 1
ATOM 6221 O O . MET B 1 207 ? -11.508 -9.844 -14.852 1 97.19 207 MET B O 1
ATOM 6225 N N . LEU B 1 208 ? -13.734 -9.688 -14.82 1 96.31 208 LEU B N 1
ATOM 6226 C CA . LEU B 1 208 ? -13.953 -10.992 -15.438 1 96.31 208 LEU B CA 1
ATOM 6227 C C . LEU B 1 208 ? -13.453 -11 -16.875 1 96.31 208 LEU B C 1
ATOM 6229 O O . LEU B 1 208 ? -12.922 -12.016 -17.344 1 96.31 208 LEU B O 1
ATOM 6233 N N . ILE B 1 209 ? -13.648 -9.906 -17.594 1 94.12 209 ILE B N 1
ATOM 6234 C CA . ILE B 1 209 ? -13.164 -9.812 -18.969 1 94.12 209 ILE B CA 1
ATOM 6235 C C . ILE B 1 209 ? -11.648 -9.93 -18.984 1 94.12 209 ILE B C 1
ATOM 6237 O O . ILE B 1 209 ? -11.086 -10.656 -19.812 1 94.12 209 ILE B O 1
ATOM 6241 N N . LEU B 1 210 ? -10.977 -9.234 -18.078 1 93.12 210 LEU B N 1
ATOM 6242 C CA . LEU B 1 210 ? -9.516 -9.297 -18 1 93.12 210 LEU B CA 1
ATOM 6243 C C . LEU B 1 210 ? -9.055 -10.719 -17.719 1 93.12 210 LEU B C 1
ATOM 6245 O O . LEU B 1 210 ? -8.125 -11.211 -18.359 1 93.12 210 LEU B O 1
ATOM 6249 N N . LEU B 1 211 ? -9.688 -11.328 -16.797 1 95.25 211 LEU B N 1
ATOM 6250 C CA . LEU B 1 211 ? -9.305 -12.688 -16.453 1 95.25 211 LEU B CA 1
ATOM 6251 C C . LEU B 1 211 ? -9.57 -13.648 -17.609 1 95.25 211 LEU B C 1
ATOM 6253 O O . LEU B 1 211 ? -8.727 -14.492 -17.922 1 95.25 211 LEU B O 1
ATOM 6257 N N . ARG B 1 212 ? -10.703 -13.5 -18.266 1 93.31 212 ARG B N 1
ATOM 6258 C CA . ARG B 1 212 ? -11.008 -14.336 -19.422 1 93.31 212 ARG B CA 1
ATOM 6259 C C . ARG B 1 212 ? -9.992 -14.125 -20.531 1 93.31 212 ARG B C 1
ATOM 6261 O O . ARG B 1 212 ? -9.602 -15.078 -21.219 1 93.31 212 ARG B O 1
ATOM 6268 N N . GLY B 1 213 ? -9.633 -12.891 -20.672 1 88.88 213 GLY B N 1
ATOM 6269 C CA . GLY B 1 213 ? -8.633 -12.57 -21.688 1 88.88 213 GLY B CA 1
ATOM 6270 C C . GLY B 1 213 ? -7.309 -13.273 -21.453 1 88.88 213 GLY B C 1
ATOM 6271 O O . GLY B 1 213 ? -6.523 -13.453 -22.375 1 88.88 213 GLY B O 1
ATOM 6272 N N . HIS B 1 214 ? -7.098 -13.695 -20.297 1 90.56 214 HIS B N 1
ATOM 6273 C CA . HIS B 1 214 ? -5.859 -14.391 -19.953 1 90.56 214 HIS B CA 1
ATOM 6274 C C . HIS B 1 214 ? -6.098 -15.891 -19.781 1 90.56 214 HIS B C 1
ATOM 6276 O O . HIS B 1 214 ? -5.266 -16.594 -19.219 1 90.56 214 HIS B O 1
ATOM 6282 N N . GLY B 1 215 ? -7.285 -16.328 -20.156 1 91.88 215 GLY B N 1
ATOM 6283 C CA . GLY B 1 215 ? -7.543 -17.75 -20.25 1 91.88 215 GLY B CA 1
ATOM 6284 C C . GLY B 1 215 ? -8.258 -18.312 -19.031 1 91.88 215 GLY B C 1
ATOM 6285 O O . GLY B 1 215 ? -8.516 -19.531 -18.969 1 91.88 215 GLY B O 1
ATOM 6286 N N . TYR B 1 216 ? -8.625 -17.453 -18.125 1 95.56 216 TYR B N 1
ATOM 6287 C CA . TYR B 1 216 ? -9.281 -17.953 -16.922 1 95.56 216 TYR B CA 1
ATOM 6288 C C . TYR B 1 216 ? -10.75 -18.25 -17.188 1 95.56 216 TYR B C 1
ATOM 6290 O O . TYR B 1 216 ? -11.422 -17.516 -17.906 1 95.56 216 TYR B O 1
ATOM 6298 N N . CYS B 1 217 ? -11.203 -19.344 -16.641 1 94.94 217 CYS B N 1
ATOM 6299 C CA . CYS B 1 217 ? -12.602 -19.766 -16.734 1 94.94 217 CYS B CA 1
ATOM 6300 C C . CYS B 1 217 ? -13.297 -19.609 -15.391 1 94.94 217 CYS B C 1
ATOM 6302 O O . CYS B 1 217 ? -13.445 -20.594 -14.656 1 94.94 217 CYS B O 1
ATOM 6304 N N . LEU B 1 218 ? -13.734 -18.422 -15.148 1 96.88 218 LEU B N 1
ATOM 6305 C CA . LEU B 1 218 ? -14.344 -18.156 -13.852 1 96.88 218 LEU B CA 1
ATOM 6306 C C . LEU B 1 218 ? -15.852 -17.953 -13.984 1 96.88 218 LEU B C 1
ATOM 6308 O O . LEU B 1 218 ? -16.328 -17.375 -14.969 1 96.88 218 LEU B O 1
ATOM 6312 N N . ARG B 1 219 ? -16.562 -18.422 -13.031 1 94.88 219 ARG B N 1
ATOM 6313 C CA . ARG B 1 219 ? -18.016 -18.234 -12.984 1 94.88 219 ARG B CA 1
ATOM 6314 C C . ARG B 1 219 ? -18.5 -17.984 -11.562 1 94.88 219 ARG B C 1
ATOM 6316 O O . ARG B 1 219 ? -17.953 -18.562 -10.609 1 94.88 219 ARG B O 1
ATOM 6323 N N . SER B 1 220 ? -19.484 -17.156 -11.477 1 97.25 220 SER B N 1
ATOM 6324 C CA . SER B 1 220 ? -20.109 -16.938 -10.172 1 97.25 220 SER B CA 1
ATOM 6325 C C . SER B 1 220 ? -20.922 -18.156 -9.734 1 97.25 220 SER B C 1
ATOM 6327 O O . SER B 1 220 ? -21.547 -18.828 -10.555 1 97.25 220 SER B O 1
ATOM 6329 N N . VAL B 1 221 ? -20.938 -18.422 -8.461 1 97.88 221 VAL B N 1
ATOM 6330 C CA . VAL B 1 221 ? -21.734 -19.531 -7.957 1 97.88 221 VAL B CA 1
ATOM 6331 C C . VAL B 1 221 ? -23.203 -19.125 -7.855 1 97.88 221 VAL B C 1
ATOM 6333 O O . VAL B 1 221 ? -24.078 -19.969 -7.703 1 97.88 221 VAL B O 1
ATOM 6336 N N . LEU B 1 222 ? -23.453 -17.812 -7.832 1 97.25 222 LEU B N 1
ATOM 6337 C CA . LEU B 1 222 ? -24.812 -17.281 -7.812 1 97.25 222 LEU B CA 1
ATOM 6338 C C . LEU B 1 222 ? -25.188 -16.703 -9.164 1 97.25 222 LEU B C 1
ATOM 6340 O O . LEU B 1 222 ? -24.359 -16.078 -9.828 1 97.25 222 LEU B O 1
ATOM 6344 N N . PRO B 1 223 ? -26.484 -16.922 -9.602 1 95.06 223 PRO B N 1
ATOM 6345 C CA . PRO B 1 223 ? -26.953 -16.172 -10.758 1 95.06 223 PRO B CA 1
ATOM 6346 C C . PRO B 1 223 ? -27.172 -14.688 -10.445 1 95.06 223 PRO B C 1
ATOM 6348 O O . PRO B 1 223 ? -27.203 -14.297 -9.273 1 95.06 223 PRO B O 1
ATOM 6351 N N . VAL B 1 224 ? -27.281 -13.93 -11.453 1 94.44 224 VAL B N 1
ATOM 6352 C CA . VAL B 1 224 ? -27.594 -12.516 -11.281 1 94.44 224 VAL B CA 1
ATOM 6353 C C . VAL B 1 224 ? -28.938 -12.367 -10.562 1 94.44 224 VAL B C 1
ATOM 6355 O O . VAL B 1 224 ? -29.922 -13.016 -10.938 1 94.44 224 VAL B O 1
ATOM 6358 N N . ALA B 1 225 ? -28.938 -11.602 -9.516 1 93.12 225 ALA B N 1
ATOM 6359 C CA . ALA B 1 225 ? -30.172 -11.281 -8.812 1 93.12 225 ALA B CA 1
ATOM 6360 C C . ALA B 1 225 ? -30.703 -9.906 -9.219 1 93.12 225 ALA B C 1
ATOM 6362 O O . ALA B 1 225 ? -30.016 -8.891 -9.023 1 93.12 225 ALA B O 1
ATOM 6363 N N . LYS B 1 226 ? -31.938 -9.914 -9.703 1 89.81 226 LYS B N 1
ATOM 6364 C CA . LYS B 1 226 ? -32.531 -8.656 -10.141 1 89.81 226 LYS B CA 1
ATOM 6365 C C . LYS B 1 226 ? -33.406 -8.039 -9.039 1 89.81 226 LYS B C 1
ATOM 6367 O O . LYS B 1 226 ? -34.062 -8.758 -8.289 1 89.81 226 LYS B O 1
ATOM 6372 N N . ARG B 1 227 ? -33.375 -6.738 -9.008 1 87.06 227 ARG B N 1
ATOM 6373 C CA . ARG B 1 227 ? -34.25 -6.035 -8.078 1 87.06 227 ARG B CA 1
ATOM 6374 C C . ARG B 1 227 ? -35.719 -6.156 -8.516 1 87.06 227 ARG B C 1
ATOM 6376 O O . ARG B 1 227 ? -36 -6.242 -9.711 1 87.06 227 ARG B O 1
ATOM 6383 N N . PRO B 1 228 ? -36.531 -6.074 -7.516 1 83.25 228 PRO B N 1
ATOM 6384 C CA . PRO B 1 228 ? -37.938 -6.141 -7.859 1 83.25 228 PRO B CA 1
ATOM 6385 C C . PRO B 1 228 ? -38.375 -4.996 -8.766 1 83.25 228 PRO B C 1
ATOM 6387 O O . PRO B 1 228 ? -38.031 -3.838 -8.523 1 83.25 228 PRO B O 1
ATOM 6390 N N . GLU B 1 229 ? -38.938 -5.379 -9.844 1 84.44 229 GLU B N 1
ATOM 6391 C CA . GLU B 1 229 ? -39.469 -4.41 -10.789 1 84.44 229 GLU B CA 1
ATOM 6392 C C . GLU B 1 229 ? -40.969 -4.672 -11.07 1 84.44 229 GLU B C 1
ATOM 6394 O O . GLU B 1 229 ? -41.469 -5.746 -10.75 1 84.44 229 GLU B O 1
ATOM 6399 N N . GLU B 1 230 ? -41.5 -3.557 -11.734 1 85.19 230 GLU B N 1
ATOM 6400 C CA . GLU B 1 230 ? -42.906 -3.701 -12.117 1 85.19 230 GLU B CA 1
ATOM 6401 C C . GLU B 1 230 ? -43.094 -4.781 -13.18 1 85.19 230 GLU B C 1
ATOM 6403 O O . GLU B 1 230 ? -42.312 -4.848 -14.133 1 85.19 230 GLU B O 1
ATOM 6408 N N . GLY B 1 231 ? -43.875 -5.699 -12.992 1 89.25 231 GLY B N 1
ATOM 6409 C CA . GLY B 1 231 ? -44.125 -6.746 -13.969 1 89.25 231 GLY B CA 1
ATOM 6410 C C . GLY B 1 231 ? -43.562 -8.094 -13.57 1 89.25 231 GLY B C 1
ATOM 6411 O O . GLY B 1 231 ? -43.906 -9.117 -14.18 1 89.25 231 GLY B O 1
ATOM 6412 N N . MET B 1 232 ? -42.656 -8.07 -12.633 1 89.25 232 MET B N 1
ATOM 6413 C CA . MET B 1 232 ? -42.094 -9.32 -12.148 1 89.25 232 MET B CA 1
ATOM 6414 C C . MET B 1 232 ? -43.125 -10.141 -11.398 1 89.25 232 MET B C 1
ATOM 6416 O O . MET B 1 232 ? -43.938 -9.594 -10.633 1 89.25 232 MET B O 1
ATOM 6420 N N . SER B 1 233 ? -43.188 -11.477 -11.734 1 92.38 233 SER B N 1
ATOM 6421 C CA . SER B 1 233 ? -44.062 -12.352 -10.984 1 92.38 233 SER B CA 1
ATOM 6422 C C . SER B 1 233 ? -43.656 -12.453 -9.523 1 92.38 233 SER B C 1
ATOM 6424 O O . SER B 1 233 ? -42.531 -12.156 -9.172 1 92.38 233 SER B O 1
ATOM 6426 N N . LYS B 1 234 ? -44.625 -12.797 -8.719 1 90.88 234 LYS B N 1
ATOM 6427 C CA . LYS B 1 234 ? -44.344 -12.953 -7.293 1 90.88 234 LYS B CA 1
ATOM 6428 C C . LYS B 1 234 ? -43.281 -13.992 -7.059 1 90.88 234 LYS B C 1
ATOM 6430 O O . LYS B 1 234 ? -42.406 -13.812 -6.195 1 90.88 234 LYS B O 1
ATOM 6435 N N . HIS B 1 235 ? -43.375 -15.016 -7.77 1 89.56 235 HIS B N 1
ATOM 6436 C CA . HIS B 1 235 ? -42.375 -16.078 -7.637 1 89.56 235 HIS B CA 1
ATOM 6437 C C . HIS B 1 235 ? -40.969 -15.586 -8.023 1 89.56 235 HIS B C 1
ATOM 6439 O O . HIS B 1 235 ? -40 -15.883 -7.336 1 89.56 235 HIS B O 1
ATOM 6445 N N . GLU B 1 236 ? -40.938 -14.836 -9.055 1 89.75 236 GLU B N 1
ATOM 6446 C CA . GLU B 1 236 ? -39.688 -14.281 -9.508 1 89.75 236 GLU B CA 1
ATOM 6447 C C . GLU B 1 236 ? -39.094 -13.305 -8.484 1 89.75 236 GLU B C 1
ATOM 6449 O O . GLU B 1 236 ? -37.906 -13.281 -8.242 1 89.75 236 GLU B O 1
ATOM 6454 N N . CYS B 1 237 ? -39.938 -12.586 -7.918 1 91.06 237 CYS B N 1
ATOM 6455 C CA . CYS B 1 237 ? -39.531 -11.609 -6.914 1 91.06 237 CYS B CA 1
ATOM 6456 C C . CYS B 1 237 ? -38.938 -12.312 -5.695 1 91.06 237 CYS B C 1
ATOM 6458 O O . CYS B 1 237 ? -37.875 -11.906 -5.195 1 91.06 237 CYS B O 1
ATOM 6460 N N . ILE B 1 238 ? -39.594 -13.328 -5.293 1 90.25 238 ILE B N 1
ATOM 6461 C CA . ILE B 1 238 ? -39.156 -14.07 -4.113 1 90.25 238 ILE B CA 1
ATOM 6462 C C . ILE B 1 238 ? -37.781 -14.719 -4.387 1 90.25 238 ILE B C 1
ATOM 6464 O O . ILE B 1 238 ? -36.906 -14.672 -3.541 1 90.25 238 ILE B O 1
ATOM 6468 N N . GLU B 1 239 ? -37.625 -15.266 -5.512 1 91.44 239 GLU B N 1
ATOM 6469 C CA . GLU B 1 239 ? -36.375 -15.938 -5.867 1 91.44 239 GLU B CA 1
ATOM 6470 C C . GLU B 1 239 ? -35.219 -14.953 -5.934 1 91.44 239 GLU B C 1
ATOM 6472 O O . GLU B 1 239 ? -34.125 -15.242 -5.445 1 91.44 239 GLU B O 1
ATOM 6477 N N . ASN B 1 240 ? -35.469 -13.852 -6.539 1 92.94 240 ASN B N 1
ATOM 6478 C CA . ASN B 1 240 ? -34.438 -12.844 -6.652 1 92.94 240 ASN B CA 1
ATOM 6479 C C . ASN B 1 240 ? -34.062 -12.258 -5.289 1 92.94 240 ASN B C 1
ATOM 6481 O O . ASN B 1 240 ? -32.875 -12.078 -4.98 1 92.94 240 ASN B O 1
ATOM 6485 N N . LEU B 1 241 ? -35.031 -12 -4.5 1 92.19 241 LEU B N 1
ATOM 6486 C CA . LEU B 1 241 ? -34.781 -11.438 -3.174 1 92.19 241 LEU B CA 1
ATOM 6487 C C . LEU B 1 241 ? -34 -12.414 -2.307 1 92.19 241 LEU B C 1
ATOM 6489 O O . LEU B 1 241 ? -33.156 -12 -1.479 1 92.19 241 LEU B O 1
ATOM 6493 N N . ALA B 1 242 ? -34.25 -13.703 -2.525 1 94.69 242 ALA B N 1
ATOM 6494 C CA . ALA B 1 242 ? -33.562 -14.734 -1.757 1 94.69 242 ALA B CA 1
ATOM 6495 C C . ALA B 1 242 ? -32.062 -14.742 -2.061 1 94.69 242 ALA B C 1
ATOM 6497 O O . ALA B 1 242 ? -31.266 -15.219 -1.254 1 94.69 242 ALA B O 1
ATOM 6498 N N . ARG B 1 243 ? -31.672 -14.148 -3.176 1 96.12 243 ARG B N 1
ATOM 6499 C CA . ARG B 1 243 ? -30.297 -14.219 -3.625 1 96.12 243 ARG B CA 1
ATOM 6500 C C . ARG B 1 243 ? -29.562 -12.898 -3.369 1 96.12 243 ARG B C 1
ATOM 6502 O O . ARG B 1 243 ? -28.406 -12.75 -3.734 1 96.12 243 ARG B O 1
ATOM 6509 N N . MET B 1 244 ? -30.312 -11.992 -2.699 1 95.25 244 MET B N 1
ATOM 6510 C CA . MET B 1 244 ? -29.688 -10.742 -2.281 1 95.25 244 MET B CA 1
ATOM 6511 C C . MET B 1 244 ? -28.828 -10.953 -1.036 1 95.25 244 MET B C 1
ATOM 6513 O O . MET B 1 244 ? -29.188 -11.742 -0.16 1 95.25 244 MET B O 1
ATOM 6517 N N . THR B 1 245 ? -27.703 -10.234 -1.004 1 96.75 245 THR B N 1
ATOM 6518 C CA . THR B 1 245 ? -26.812 -10.406 0.135 1 96.75 245 THR B CA 1
ATOM 6519 C C . THR B 1 245 ? -26.812 -9.172 1.023 1 96.75 245 THR B C 1
ATOM 6521 O O . THR B 1 245 ? -26.203 -9.164 2.096 1 96.75 245 THR B O 1
ATOM 6524 N N . PHE B 1 246 ? -27.312 -8.117 0.611 1 93 246 PHE B N 1
ATOM 6525 C CA . PHE B 1 246 ? -27.609 -6.891 1.344 1 93 246 PHE B CA 1
ATOM 6526 C C . PHE B 1 246 ? -29.031 -6.422 1.052 1 93 246 PHE B C 1
ATOM 6528 O O . PHE B 1 246 ? -29.375 -6.141 -0.098 1 93 246 PHE B O 1
ATOM 6535 N N . SER B 1 247 ? -29.891 -6.355 2.082 1 89.44 247 SER B N 1
ATOM 6536 C CA . SER B 1 247 ? -31.312 -6.16 1.829 1 89.44 247 SER B CA 1
ATOM 6537 C C . SER B 1 247 ? -31.984 -5.41 2.977 1 89.44 247 SER B C 1
ATOM 6539 O O . SER B 1 247 ? -31.531 -5.48 4.121 1 89.44 247 SER B O 1
ATOM 6541 N N . HIS B 1 248 ? -33.031 -4.77 2.635 1 84.25 248 HIS B N 1
ATOM 6542 C CA . HIS B 1 248 ? -33.875 -4.09 3.627 1 84.25 248 HIS B CA 1
ATOM 6543 C C . HIS B 1 248 ? -34.531 -5.086 4.566 1 84.25 248 HIS B C 1
ATOM 6545 O O . HIS B 1 248 ? -35.062 -4.707 5.617 1 84.25 248 HIS B O 1
ATOM 6551 N N . GLU B 1 249 ? -34.531 -6.309 4.211 1 87.25 249 GLU B N 1
ATOM 6552 C CA . GLU B 1 249 ? -35.125 -7.348 5.055 1 87.25 249 GLU B CA 1
ATOM 6553 C C . GLU B 1 249 ? -34.281 -7.582 6.301 1 87.25 249 GLU B C 1
ATOM 6555 O O . GLU B 1 249 ? -34.75 -8.18 7.273 1 87.25 249 GLU B O 1
ATOM 6560 N N . ASN B 1 250 ? -33.062 -7.188 6.238 1 91.75 250 ASN B N 1
ATOM 6561 C CA . ASN B 1 250 ? -32.156 -7.281 7.383 1 91.75 250 ASN B CA 1
ATOM 6562 C C . ASN B 1 250 ? -32.406 -6.156 8.383 1 91.75 250 ASN B C 1
ATOM 6564 O O . ASN B 1 250 ? -32.312 -4.977 8.031 1 91.75 250 ASN B O 1
ATOM 6568 N N . LYS B 1 251 ? -32.594 -6.434 9.656 1 88.88 251 LYS B N 1
ATOM 6569 C CA . LYS B 1 251 ? -33 -5.477 10.688 1 88.88 251 LYS B CA 1
ATOM 6570 C C . LYS B 1 251 ? -31.906 -4.43 10.906 1 88.88 251 LYS B C 1
ATOM 6572 O O . LYS B 1 251 ? -32.188 -3.332 11.391 1 88.88 251 LYS B O 1
ATOM 6577 N N . PHE B 1 252 ? -30.688 -4.789 10.641 1 90.69 252 PHE B N 1
ATOM 6578 C CA . PHE B 1 252 ? -29.594 -3.842 10.836 1 90.69 252 PHE B CA 1
ATOM 6579 C C . PHE B 1 252 ? -29.562 -2.809 9.719 1 90.69 252 PHE B C 1
ATOM 6581 O O . PHE B 1 252 ? -28.953 -1.751 9.852 1 90.69 252 PHE B O 1
ATOM 6588 N N . THR B 1 253 ? -30.094 -3.102 8.578 1 83.81 253 THR B N 1
ATOM 6589 C CA . THR B 1 253 ? -30 -2.213 7.426 1 83.81 253 THR B CA 1
ATOM 6590 C C . THR B 1 253 ? -31.188 -1.257 7.383 1 83.81 253 THR B C 1
ATOM 6592 O O . THR B 1 253 ? -31.203 -0.31 6.594 1 83.81 253 THR B O 1
ATOM 6595 N N . CYS B 1 254 ? -32.312 -1.478 8.117 1 68 254 CYS B N 1
ATOM 6596 C CA . CYS B 1 254 ? -33.531 -0.669 8.055 1 68 254 CYS B CA 1
ATOM 6597 C C . CYS B 1 254 ? -33.844 -0.071 9.414 1 68 254 CYS B C 1
ATOM 6599 O O . CYS B 1 254 ? -33.719 -0.736 10.438 1 68 254 CYS B O 1
ATOM 6601 N N . THR B 1 255 ? -33.625 1.261 9.664 1 55.25 255 THR B N 1
ATOM 6602 C CA . THR B 1 255 ? -34.25 1.866 10.844 1 55.25 255 THR B CA 1
ATOM 6603 C C . THR B 1 255 ? -35.594 2.488 10.492 1 55.25 255 THR B C 1
ATOM 6605 O O . THR B 1 255 ? -35.688 3.305 9.578 1 55.25 255 THR B O 1
ATOM 6608 N N . ASP B 1 256 ? -36.625 2.318 11.523 1 51.03 256 ASP B N 1
ATOM 6609 C CA . ASP B 1 256 ? -38 2.85 11.492 1 51.03 256 ASP B CA 1
ATOM 6610 C C . ASP B 1 256 ? -38.531 2.955 10.062 1 51.03 256 ASP B C 1
ATOM 6612 O O . ASP B 1 256 ? -39.125 3.965 9.688 1 51.03 256 ASP B O 1
ATOM 6616 N N . GLY B 1 257 ? -38.25 2.068 9.195 1 46.5 257 GLY B N 1
ATOM 6617 C CA . GLY B 1 257 ? -38.781 2.02 7.836 1 46.5 257 GLY B CA 1
ATOM 6618 C C . GLY B 1 257 ? -37.844 2.629 6.812 1 46.5 257 GLY B C 1
ATOM 6619 O O . GLY B 1 257 ? -38.094 2.537 5.605 1 46.5 257 GLY B O 1
ATOM 6620 N N . LYS B 1 258 ? -37.031 3.598 7.168 1 46.88 258 LYS B N 1
ATOM 6621 C CA . LYS B 1 258 ? -36.125 4.234 6.223 1 46.88 258 LYS B CA 1
ATOM 6622 C C . LYS B 1 258 ? -34.719 3.59 6.27 1 46.88 258 LYS B C 1
ATOM 6624 O O . LYS B 1 258 ? -34.25 3.191 7.34 1 46.88 258 LYS B O 1
ATOM 6629 N N . ILE B 1 259 ? -34.406 2.918 5.34 1 46.62 259 ILE B N 1
ATOM 6630 C CA . ILE B 1 259 ? -33.094 2.291 5.215 1 46.62 259 ILE B CA 1
ATOM 6631 C C . ILE B 1 259 ? -32 3.273 5.648 1 46.62 259 ILE B C 1
ATOM 6633 O O . ILE B 1 259 ? -31.922 4.387 5.129 1 46.62 259 ILE B O 1
ATOM 6637 N N . ILE B 1 260 ? -31.531 3.307 6.812 1 44.69 260 ILE B N 1
ATOM 6638 C CA . ILE B 1 260 ? -30.516 4.191 7.383 1 44.69 260 ILE B CA 1
ATOM 6639 C C . ILE B 1 260 ? -29.188 3.986 6.668 1 44.69 260 ILE B C 1
ATOM 6641 O O . ILE B 1 260 ? -28.312 4.852 6.715 1 44.69 260 ILE B O 1
ATOM 6645 N N . THR B 1 261 ? -28.797 2.764 6.547 1 46.66 261 THR B N 1
ATOM 6646 C CA . THR B 1 261 ? -27.375 2.742 6.23 1 46.66 261 THR B CA 1
ATOM 6647 C C . THR B 1 261 ? -27.094 3.512 4.945 1 46.66 261 THR B C 1
ATOM 6649 O O . THR B 1 261 ? -28 3.758 4.148 1 46.66 261 THR B O 1
ATOM 6652 N N . HIS B 1 262 ? -25.766 3.754 4.766 1 41.28 262 HIS B N 1
ATOM 6653 C CA . HIS B 1 262 ? -25.109 4.582 3.764 1 41.28 262 HIS B CA 1
ATOM 6654 C C . HIS B 1 262 ? -25.516 4.176 2.354 1 41.28 262 HIS B C 1
ATOM 6656 O O . HIS B 1 262 ? -25.047 3.162 1.831 1 41.28 262 HIS B O 1
ATOM 6662 N N . GLY B 1 263 ? -26.516 4.914 1.721 1 43.69 263 GLY B N 1
ATOM 6663 C CA . GLY B 1 263 ? -26.891 5.121 0.333 1 43.69 263 GLY B CA 1
ATOM 6664 C C . GLY B 1 263 ? -27.812 4.035 -0.198 1 43.69 263 GLY B C 1
ATOM 6665 O O . GLY B 1 263 ? -28.469 4.219 -1.228 1 43.69 263 GLY B O 1
ATOM 6666 N N . ALA B 1 264 ? -27.609 2.615 0.082 1 49.84 264 ALA B N 1
ATOM 6667 C CA . ALA B 1 264 ? -28.203 1.644 -0.834 1 49.84 264 ALA B CA 1
ATOM 6668 C C . ALA B 1 264 ? -29.562 1.19 -0.341 1 49.84 264 ALA B C 1
ATOM 6670 O O . ALA B 1 264 ? -29.672 0.431 0.625 1 49.84 264 ALA B O 1
ATOM 6671 N N . TYR B 1 265 ? -30.656 1.878 -0.549 1 54.69 265 TYR B N 1
ATOM 6672 C CA . TYR B 1 265 ? -32.031 1.504 -0.242 1 54.69 265 TYR B CA 1
ATOM 6673 C C . TYR B 1 265 ? -32.438 0.245 -0.999 1 54.69 265 TYR B C 1
ATOM 6675 O O . TYR B 1 265 ? -33.312 -0.491 -0.562 1 54.69 265 TYR B O 1
ATOM 6683 N N . SER B 1 266 ? -31.797 -0.074 -2.01 1 74.5 266 SER B N 1
ATOM 6684 C CA . SER B 1 266 ? -32.25 -1.201 -2.809 1 74.5 266 SER B CA 1
ATOM 6685 C C . SER B 1 266 ? -31.406 -2.443 -2.568 1 74.5 266 SER B C 1
ATOM 6687 O O . SER B 1 266 ? -30.203 -2.34 -2.346 1 74.5 266 SER B O 1
ATOM 6689 N N . PRO B 1 267 ? -32.188 -3.58 -2.246 1 88.31 267 PRO B N 1
ATOM 6690 C CA . PRO B 1 267 ? -31.469 -4.84 -2.135 1 88.31 267 PRO B CA 1
ATOM 6691 C C . PRO B 1 267 ? -30.453 -5.039 -3.264 1 88.31 267 PRO B C 1
ATOM 6693 O O . PRO B 1 267 ? -30.703 -4.633 -4.402 1 88.31 267 PRO B O 1
ATOM 6696 N N . VAL B 1 268 ? -29.359 -5.543 -2.84 1 91.94 268 VAL B N 1
ATOM 6697 C CA . VAL B 1 268 ? -28.297 -5.719 -3.834 1 91.94 268 VAL B CA 1
ATOM 6698 C C . VAL B 1 268 ? -27.5 -6.984 -3.527 1 91.94 268 VAL B C 1
ATOM 6700 O O . VAL B 1 268 ? -27.438 -7.422 -2.377 1 91.94 268 VAL B O 1
ATOM 6703 N N . GLN B 1 269 ? -27.031 -7.621 -4.543 1 96.06 269 GLN B N 1
ATOM 6704 C CA . GLN B 1 269 ? -26.125 -8.75 -4.449 1 96.06 269 GLN B CA 1
ATOM 6705 C C . GLN B 1 269 ? -24.672 -8.297 -4.613 1 96.06 269 GLN B C 1
ATOM 6707 O O . GLN B 1 269 ? -24.219 -8.023 -5.73 1 96.06 269 GLN B O 1
ATOM 6712 N N . ILE B 1 270 ? -23.906 -8.211 -3.402 1 96.62 270 ILE B N 1
ATOM 6713 C CA . ILE B 1 270 ? -22.594 -7.59 -3.52 1 96.62 270 ILE B CA 1
ATOM 6714 C C . ILE B 1 270 ? -21.531 -8.508 -2.908 1 96.62 270 ILE B C 1
ATOM 6716 O O . ILE B 1 270 ? -20.344 -8.219 -2.98 1 96.62 270 ILE B O 1
ATOM 6720 N N . ASP B 1 271 ? -21.922 -9.578 -2.27 1 98.31 271 ASP B N 1
ATOM 6721 C CA . ASP B 1 271 ? -21.016 -10.633 -1.811 1 98.31 271 ASP B CA 1
ATOM 6722 C C . ASP B 1 271 ? -21.016 -11.805 -2.789 1 98.31 271 ASP B C 1
ATOM 6724 O O . ASP B 1 271 ? -22.062 -12.344 -3.129 1 98.31 271 ASP B O 1
ATOM 6728 N N . HIS B 1 272 ? -19.828 -12.188 -3.283 1 98.56 272 HIS B N 1
ATOM 6729 C CA . HIS B 1 272 ? -19.766 -13.148 -4.379 1 98.56 272 HIS B CA 1
ATOM 6730 C C . HIS B 1 272 ? -18.734 -14.242 -4.086 1 98.56 272 HIS B C 1
ATOM 6732 O O . HIS B 1 272 ? -17.797 -14.031 -3.309 1 98.56 272 HIS B O 1
ATOM 6738 N N . ILE B 1 273 ? -18.953 -15.383 -4.684 1 98.81 273 ILE B N 1
ATOM 6739 C CA . ILE B 1 273 ? -17.953 -16.438 -4.863 1 98.81 273 ILE B CA 1
ATOM 6740 C C . ILE B 1 273 ? -17.828 -16.766 -6.348 1 98.81 273 ILE B C 1
ATOM 6742 O O . ILE B 1 273 ? -18.828 -17.047 -7.016 1 98.81 273 ILE B O 1
ATOM 6746 N N . PHE B 1 274 ? -16.688 -16.688 -6.887 1 98.75 274 PHE B N 1
ATOM 6747 C CA . PHE B 1 274 ? -16.359 -17.141 -8.227 1 98.75 274 PHE B CA 1
ATOM 6748 C C . PHE B 1 274 ? -15.461 -18.375 -8.164 1 98.75 274 PHE B C 1
ATOM 6750 O O . PHE B 1 274 ? -14.602 -18.484 -7.281 1 98.75 274 PHE B O 1
ATOM 6757 N N . ILE B 1 275 ? -15.625 -19.312 -9.109 1 98.44 275 ILE B N 1
ATOM 6758 C CA . ILE B 1 275 ? -14.812 -20.531 -9.125 1 98.44 275 ILE B CA 1
ATOM 6759 C C . ILE B 1 275 ? -14.32 -20.812 -10.539 1 98.44 275 ILE B C 1
ATOM 6761 O O . ILE B 1 275 ? -14.961 -20.406 -11.516 1 98.44 275 ILE B O 1
ATOM 6765 N N . SER B 1 276 ? -13.156 -21.406 -10.648 1 97.56 276 SER B N 1
ATOM 6766 C CA . SER B 1 276 ? -12.703 -21.938 -11.938 1 97.56 276 SER B CA 1
ATOM 6767 C C . SER B 1 276 ? -13.523 -23.141 -12.352 1 97.56 276 SER B C 1
ATOM 6769 O O . SER B 1 276 ? -13.305 -24.25 -11.859 1 97.56 276 SER B O 1
ATOM 6771 N N . PHE B 1 277 ? -14.367 -23.016 -13.336 1 94.5 277 PHE B N 1
ATOM 6772 C CA . PHE B 1 277 ? -15.328 -24.062 -13.648 1 94.5 277 PHE B CA 1
ATOM 6773 C C . PHE B 1 277 ? -14.688 -25.141 -14.523 1 94.5 277 PHE B C 1
ATOM 6775 O O . PHE B 1 277 ? -15.273 -26.203 -14.734 1 94.5 277 PHE B O 1
ATOM 6782 N N . ASN B 1 278 ? -13.508 -24.875 -15.023 1 94.19 278 ASN B N 1
ATOM 6783 C CA . ASN B 1 278 ? -12.773 -25.906 -15.734 1 94.19 278 ASN B CA 1
ATOM 6784 C C . ASN B 1 278 ? -12.086 -26.875 -14.773 1 94.19 278 ASN B C 1
ATOM 6786 O O . ASN B 1 278 ? -11.656 -27.953 -15.18 1 94.19 278 ASN B O 1
ATOM 6790 N N . THR B 1 279 ? -11.969 -26.484 -13.539 1 95.69 279 THR B N 1
ATOM 6791 C CA . THR B 1 279 ? -11.242 -27.328 -12.602 1 95.69 279 THR B CA 1
ATOM 6792 C C . THR B 1 279 ? -12.094 -27.641 -11.375 1 95.69 279 THR B C 1
ATOM 6794 O O . THR B 1 279 ? -11.773 -28.547 -10.602 1 95.69 279 THR B O 1
ATOM 6797 N N . LEU B 1 280 ? -13.164 -26.906 -11.164 1 96.25 280 LEU B N 1
ATOM 6798 C CA . LEU B 1 280 ? -14.094 -27.109 -10.055 1 96.25 280 LEU B CA 1
ATOM 6799 C C . LEU B 1 280 ? -15.523 -27.25 -10.562 1 96.25 280 LEU B C 1
ATOM 6801 O O . LEU B 1 280 ? -15.914 -26.594 -11.523 1 96.25 280 LEU B O 1
ATOM 6805 N N . GLN B 1 281 ? -16.234 -28.109 -9.891 1 95.44 281 GLN B N 1
ATOM 6806 C CA . GLN B 1 281 ? -17.656 -28.281 -10.219 1 95.44 281 GLN B CA 1
ATOM 6807 C C . GLN B 1 281 ? -18.547 -27.875 -9.055 1 95.44 281 GLN B C 1
ATOM 6809 O O . GLN B 1 281 ? -18.297 -28.266 -7.914 1 95.44 281 GLN B O 1
ATOM 6814 N N . LEU B 1 282 ? -19.469 -27.047 -9.359 1 96.69 282 LEU B N 1
ATOM 6815 C CA . LEU B 1 282 ? -20.469 -26.672 -8.367 1 96.69 282 LEU B CA 1
ATOM 6816 C C . LEU B 1 282 ? -21.453 -27.812 -8.109 1 96.69 282 LEU B C 1
ATOM 6818 O O . LEU B 1 282 ? -22.016 -28.375 -9.047 1 96.69 282 LEU B O 1
ATOM 6822 N N . CYS B 1 283 ? -21.594 -28.109 -6.824 1 96.69 283 CYS B N 1
ATOM 6823 C CA . CYS B 1 283 ? -22.469 -29.219 -6.434 1 96.69 283 CYS B CA 1
ATOM 6824 C C . CYS B 1 283 ? -23.719 -28.703 -5.742 1 96.69 283 CYS B C 1
ATOM 6826 O O . CYS B 1 283 ? -23.766 -27.562 -5.289 1 96.69 283 CYS B O 1
ATOM 6828 N N . SER B 1 284 ? -24.688 -29.641 -5.766 1 95.94 284 SER B N 1
ATOM 6829 C CA . SER B 1 284 ? -25.891 -29.328 -5.016 1 95.94 284 SER B CA 1
ATOM 6830 C C . SER B 1 284 ? -25.594 -29.156 -3.531 1 95.94 284 SER B C 1
ATOM 6832 O O . SER B 1 284 ? -24.812 -29.906 -2.957 1 95.94 284 SER B O 1
ATOM 6834 N N . TYR B 1 285 ? -26.203 -28.109 -2.988 1 97.5 285 TYR B N 1
ATOM 6835 C CA . TYR B 1 285 ? -26 -27.812 -1.576 1 97.5 285 TYR B CA 1
ATOM 6836 C C . TYR B 1 285 ? -27.328 -27.578 -0.865 1 97.5 285 TYR B C 1
ATOM 6838 O O . TYR B 1 285 ? -27.484 -26.578 -0.165 1 97.5 285 TYR B O 1
ATOM 6846 N N . GLU B 1 286 ? -28.25 -28.375 -1.021 1 95.88 286 GLU B N 1
ATOM 6847 C CA . GLU B 1 286 ? -29.594 -28.234 -0.463 1 95.88 286 GLU B CA 1
ATOM 6848 C C . GLU B 1 286 ? -29.578 -28.391 1.056 1 95.88 286 GLU B C 1
ATOM 6850 O O . GLU B 1 286 ? -30.469 -27.875 1.745 1 95.88 286 GLU B O 1
ATOM 6855 N N . ASP B 1 287 ? -28.641 -29.078 1.581 1 95.88 287 ASP B N 1
ATOM 6856 C CA . ASP B 1 287 ? -28.484 -29.281 3.02 1 95.88 287 ASP B CA 1
ATOM 6857 C C . ASP B 1 287 ? -27.547 -28.234 3.625 1 95.88 287 ASP B C 1
ATOM 6859 O O . ASP B 1 287 ? -26.953 -28.469 4.676 1 95.88 287 ASP B O 1
ATOM 6863 N N . CYS B 1 288 ? -27.375 -27.125 2.924 1 97 288 CYS B N 1
ATOM 6864 C CA . CYS B 1 288 ? -26.469 -26.078 3.391 1 97 288 CYS B CA 1
ATOM 6865 C C . CYS B 1 288 ? -26.891 -25.562 4.758 1 97 288 CYS B C 1
ATOM 6867 O O . CYS B 1 288 ? -28.016 -25.062 4.918 1 97 288 CYS B O 1
ATOM 6869 N N . PRO B 1 289 ? -25.953 -25.609 5.734 1 94.88 289 PRO B N 1
ATOM 6870 C CA . PRO B 1 289 ? -26.281 -25.062 7.051 1 94.88 289 PRO B CA 1
ATOM 6871 C C . PRO B 1 289 ? -26.547 -23.562 7.012 1 94.88 289 PRO B C 1
ATOM 6873 O O . PRO B 1 289 ? -25.812 -22.812 6.371 1 94.88 289 PRO B O 1
ATOM 6876 N N . GLY B 1 290 ? -27.625 -23.125 7.684 1 89.81 290 GLY B N 1
ATOM 6877 C CA . GLY B 1 290 ? -27.922 -21.703 7.777 1 89.81 290 GLY B CA 1
ATOM 6878 C C . GLY B 1 290 ? -28.797 -21.203 6.641 1 89.81 290 GLY B C 1
ATOM 6879 O O . GLY B 1 290 ? -29.156 -20.016 6.602 1 89.81 290 GLY B O 1
ATOM 6880 N N . ALA B 1 291 ? -29.047 -22.078 5.664 1 94.81 291 ALA B N 1
ATOM 6881 C CA . ALA B 1 291 ? -29.875 -21.688 4.535 1 94.81 291 ALA B CA 1
ATOM 6882 C C . ALA B 1 291 ? -31.359 -21.766 4.902 1 94.81 291 ALA B C 1
ATOM 6884 O O . ALA B 1 291 ? -31.75 -22.547 5.77 1 94.81 291 ALA B O 1
ATOM 6885 N N . ASP B 1 292 ? -32.125 -20.938 4.254 1 93.31 292 ASP B N 1
ATOM 6886 C CA . ASP B 1 292 ? -33.594 -21.062 4.34 1 93.31 292 ASP B CA 1
ATOM 6887 C C . ASP B 1 292 ? -34.062 -22.328 3.629 1 93.31 292 ASP B C 1
ATOM 6889 O O . ASP B 1 292 ? -33.562 -22.672 2.559 1 93.31 292 ASP B O 1
ATOM 6893 N N . ALA B 1 293 ? -35.062 -22.953 4.191 1 89.81 293 ALA B N 1
ATOM 6894 C CA . ALA B 1 293 ? -35.562 -24.188 3.633 1 89.81 293 ALA B CA 1
ATOM 6895 C C . ALA B 1 293 ? -36.156 -23.969 2.236 1 89.81 293 ALA B C 1
ATOM 6897 O O . ALA B 1 293 ? -36.094 -24.875 1.388 1 89.81 293 ALA B O 1
ATOM 6898 N N . LYS B 1 294 ? -36.656 -22.812 1.967 1 90.75 294 LYS B N 1
ATOM 6899 C CA . LYS B 1 294 ? -37.312 -22.547 0.688 1 90.75 294 LYS B CA 1
ATOM 6900 C C . LYS B 1 294 ? -36.375 -21.812 -0.264 1 90.75 294 LYS B C 1
ATOM 6902 O O . LYS B 1 294 ? -36.812 -21.25 -1.269 1 90.75 294 LYS B O 1
ATOM 6907 N N . TYR B 1 295 ? -35.125 -21.797 0.082 1 95.25 295 TYR B N 1
ATOM 6908 C CA . TYR B 1 295 ? -34.156 -21.141 -0.797 1 95.25 295 TYR B CA 1
ATOM 6909 C C . TYR B 1 295 ? -34.094 -21.828 -2.154 1 95.25 295 TYR B C 1
ATOM 6911 O O . TYR B 1 295 ? -34.188 -23.062 -2.238 1 95.25 295 TYR B O 1
ATOM 6919 N N . PRO B 1 296 ? -34 -21.094 -3.291 1 94.56 296 PRO B N 1
ATOM 6920 C CA . PRO B 1 296 ? -33.844 -21.703 -4.613 1 94.56 296 PRO B CA 1
ATOM 6921 C C . PRO B 1 296 ? -32.438 -22.219 -4.855 1 94.56 296 PRO B C 1
ATOM 6923 O O . PRO B 1 296 ? -31.562 -21.484 -5.348 1 94.56 296 PRO B O 1
ATOM 6926 N N . PHE B 1 297 ? -32.219 -23.453 -4.715 1 96.19 297 PHE B N 1
ATOM 6927 C CA . PHE B 1 297 ? -30.891 -24.078 -4.711 1 96.19 297 PHE B CA 1
ATOM 6928 C C . PHE B 1 297 ? -30.406 -24.344 -6.137 1 96.19 297 PHE B C 1
ATOM 6930 O O . PHE B 1 297 ? -29.281 -24.797 -6.344 1 96.19 297 PHE B O 1
ATOM 6937 N N . LYS B 1 298 ? -31.219 -24.078 -7.137 1 93.5 298 LYS B N 1
ATOM 6938 C CA . LYS B 1 298 ? -30.875 -24.328 -8.531 1 93.5 298 LYS B CA 1
ATOM 6939 C C . LYS B 1 298 ? -30.984 -23.047 -9.367 1 93.5 298 LYS B C 1
ATOM 6941 O O . LYS B 1 298 ? -31.578 -22.062 -8.922 1 93.5 298 LYS B O 1
ATOM 6946 N N . GLN B 1 299 ? -30.266 -23.047 -10.391 1 87.94 299 GLN B N 1
ATOM 6947 C CA . GLN B 1 299 ? -30.297 -21.953 -11.352 1 87.94 299 GLN B CA 1
ATOM 6948 C C . GLN B 1 299 ? -30.422 -22.484 -12.781 1 87.94 299 GLN B C 1
ATOM 6950 O O . GLN B 1 299 ? -30.125 -23.656 -13.047 1 87.94 299 GLN B O 1
ATOM 6955 N N . ILE B 1 300 ? -30.953 -21.609 -13.625 1 84.5 300 ILE B N 1
ATOM 6956 C CA . ILE B 1 300 ? -31.047 -21.969 -15.031 1 84.5 300 ILE B CA 1
ATOM 6957 C C . ILE B 1 300 ? -29.938 -21.281 -15.82 1 84.5 300 ILE B C 1
ATOM 6959 O O . ILE B 1 300 ? -29.844 -20.047 -15.812 1 84.5 300 ILE B O 1
ATOM 6963 N N . MET B 1 301 ? -29.062 -21.984 -16.312 1 77.56 301 MET B N 1
ATOM 6964 C CA . MET B 1 301 ? -28.016 -21.469 -17.203 1 77.56 301 MET B CA 1
ATOM 6965 C C . MET B 1 301 ? -28.062 -22.188 -18.547 1 77.56 301 MET B C 1
ATOM 6967 O O . MET B 1 301 ? -27.953 -23.406 -18.609 1 77.56 301 MET B O 1
ATOM 6971 N N . ASP B 1 302 ? -28.141 -21.406 -19.625 1 73.88 302 ASP B N 1
ATOM 6972 C CA . ASP B 1 302 ? -28.203 -21.922 -20.984 1 73.88 302 ASP B CA 1
ATOM 6973 C C . ASP B 1 302 ? -29.297 -22.984 -21.109 1 73.88 302 ASP B C 1
ATOM 6975 O O . ASP B 1 302 ? -29.078 -24.047 -21.672 1 73.88 302 ASP B O 1
ATOM 6979 N N . GLY B 1 303 ? -30.328 -22.812 -20.469 1 80.81 303 GLY B N 1
ATOM 6980 C CA . GLY B 1 303 ? -31.484 -23.672 -20.594 1 80.81 303 GLY B CA 1
ATOM 6981 C C . GLY B 1 303 ? -31.391 -24.922 -19.719 1 80.81 303 GLY B C 1
ATOM 6982 O O . GLY B 1 303 ? -32.312 -25.734 -19.688 1 80.81 303 GLY B O 1
ATOM 6983 N N . GLN B 1 304 ? -30.344 -25.062 -19.047 1 87.31 304 GLN B N 1
ATOM 6984 C CA . GLN B 1 304 ? -30.172 -26.219 -18.188 1 87.31 304 GLN B CA 1
ATOM 6985 C C . GLN B 1 304 ? -30.219 -25.828 -16.703 1 87.31 304 GLN B C 1
ATOM 6987 O O . GLN B 1 304 ? -29.719 -24.766 -16.328 1 87.31 304 GLN B O 1
ATOM 6992 N N . GLU B 1 305 ? -30.844 -26.75 -15.953 1 91 305 GLU B N 1
ATOM 6993 C CA . GLU B 1 305 ? -30.875 -26.531 -14.508 1 91 305 GLU B CA 1
ATOM 6994 C C . GLU B 1 305 ? -29.594 -27.016 -13.844 1 91 305 GLU B C 1
ATOM 6996 O O . GLU B 1 305 ? -29.203 -28.172 -13.977 1 91 305 GLU B O 1
ATOM 7001 N N . LEU B 1 306 ? -28.938 -26.156 -13.258 1 92.75 306 LEU B N 1
ATOM 7002 C CA . LEU B 1 306 ? -27.672 -26.438 -12.602 1 92.75 306 LEU B CA 1
ATOM 7003 C C . LEU B 1 306 ? -27.719 -26.016 -11.133 1 92.75 306 LEU B C 1
ATOM 7005 O O . LEU B 1 306 ? -28.531 -25.188 -10.742 1 92.75 306 LEU B O 1
ATOM 7009 N N . PRO B 1 307 ? -26.922 -26.672 -10.32 1 95.88 307 PRO B N 1
ATOM 7010 C CA . PRO B 1 307 ? -26.828 -26.219 -8.93 1 95.88 307 PRO B CA 1
ATOM 7011 C C . PRO B 1 307 ? -26.391 -24.766 -8.805 1 95.88 307 PRO B C 1
ATOM 7013 O O . PRO B 1 307 ? -25.719 -24.25 -9.695 1 95.88 307 PRO B O 1
ATOM 7016 N N . ALA B 1 308 ? -26.797 -24.109 -7.73 1 96.56 308 ALA B N 1
ATOM 7017 C CA . ALA B 1 308 ? -26.391 -22.734 -7.422 1 96.56 308 ALA B CA 1
ATOM 7018 C C . ALA B 1 308 ? -25.781 -22.656 -6.027 1 96.56 308 ALA B C 1
ATOM 7020 O O . ALA B 1 308 ? -25.969 -23.547 -5.207 1 96.56 308 ALA B O 1
ATOM 7021 N N . GLY B 1 309 ? -24.984 -21.594 -5.875 1 97.94 309 GLY B N 1
ATOM 7022 C CA . GLY B 1 309 ? -24.609 -21.281 -4.512 1 97.94 309 GLY B CA 1
ATOM 7023 C C . GLY B 1 309 ? -25.781 -20.922 -3.625 1 97.94 309 GLY B C 1
ATOM 7024 O O . GLY B 1 309 ? -26.922 -20.859 -4.094 1 97.94 309 GLY B O 1
ATOM 7025 N N . VAL B 1 310 ? -25.5 -20.719 -2.346 1 98.44 310 VAL B N 1
ATOM 7026 C CA . VAL B 1 310 ? -26.578 -20.547 -1.377 1 98.44 310 VAL B CA 1
ATOM 7027 C C . VAL B 1 310 ? -26.328 -19.281 -0.553 1 98.44 310 VAL B C 1
ATOM 7029 O O . VAL B 1 310 ? -25.219 -19.078 -0.031 1 98.44 310 VAL B O 1
ATOM 7032 N N . VAL B 1 311 ? -27.297 -18.375 -0.485 1 98.31 311 VAL B N 1
ATOM 7033 C CA . VAL B 1 311 ? -27.234 -17.266 0.449 1 98.31 311 VAL B CA 1
ATOM 7034 C C . VAL B 1 311 ? -27.688 -17.719 1.836 1 98.31 311 VAL B C 1
ATOM 7036 O O . VAL B 1 311 ? -28.75 -18.312 1.985 1 98.31 311 VAL B O 1
ATOM 7039 N N . VAL B 1 312 ? -26.875 -17.406 2.838 1 98.31 312 VAL B N 1
ATOM 7040 C CA . VAL B 1 312 ? -27.125 -17.953 4.164 1 98.31 312 VAL B CA 1
ATOM 7041 C C . VAL B 1 312 ? -27.172 -16.828 5.191 1 98.31 312 VAL B C 1
ATOM 7043 O O . VAL B 1 312 ? -26.812 -15.688 4.887 1 98.31 312 VAL B O 1
ATOM 7046 N N . PHE B 1 313 ? -27.672 -17.125 6.445 1 97.75 313 PHE B N 1
ATOM 7047 C CA . PHE B 1 313 ? -27.703 -16.25 7.609 1 97.75 313 PHE B CA 1
ATOM 7048 C C . PHE B 1 313 ? -28.672 -15.102 7.398 1 97.75 313 PHE B C 1
ATOM 7050 O O . PHE B 1 313 ? -28.328 -13.945 7.672 1 97.75 313 PHE B O 1
ATOM 7057 N N . ARG B 1 314 ? -29.859 -15.414 6.984 1 95.75 314 ARG B N 1
ATOM 7058 C CA . ARG B 1 314 ? -30.828 -14.367 6.648 1 95.75 314 ARG B CA 1
ATOM 7059 C C . ARG B 1 314 ? -31.781 -14.109 7.812 1 95.75 314 ARG B C 1
ATOM 7061 O O . ARG B 1 314 ? -32.594 -13.203 7.754 1 95.75 314 ARG B O 1
ATOM 7068 N N . ARG B 1 315 ? -31.641 -14.844 8.875 1 95.12 315 ARG B N 1
ATOM 7069 C CA . ARG B 1 315 ? -32.594 -14.742 9.969 1 95.12 315 ARG B CA 1
ATOM 7070 C C . ARG B 1 315 ? -32.344 -13.492 10.805 1 95.12 315 ARG B C 1
ATOM 7072 O O . ARG B 1 315 ? -31.188 -13.164 11.109 1 95.12 315 ARG B O 1
ATOM 7079 N N . ASN B 1 316 ? -33.406 -12.844 11.164 1 94.19 316 ASN B N 1
ATOM 7080 C CA . ASN B 1 316 ? -33.312 -11.648 11.992 1 94.19 316 ASN B CA 1
ATOM 7081 C C . ASN B 1 316 ? -33.281 -11.992 13.484 1 94.19 316 ASN B C 1
ATOM 7083 O O . ASN B 1 316 ? -33 -11.133 14.312 1 94.19 316 ASN B O 1
ATOM 7087 N N . ASP B 1 317 ? -33.469 -13.234 13.836 1 94.5 317 ASP B N 1
ATOM 7088 C CA . ASP B 1 317 ? -33.438 -13.688 15.219 1 94.5 317 ASP B CA 1
ATOM 7089 C C . ASP B 1 317 ? -32.312 -14.703 15.438 1 94.5 317 ASP B C 1
ATOM 7091 O O . ASP B 1 317 ? -32.469 -15.625 16.25 1 94.5 317 ASP B O 1
ATOM 7095 N N . GLU B 1 318 ? -31.266 -14.57 14.695 1 94.62 318 GLU B N 1
ATOM 7096 C CA . GLU B 1 318 ? -30.156 -15.516 14.68 1 94.62 318 GLU B CA 1
ATOM 7097 C C . GLU B 1 318 ? -29.375 -15.477 16 1 94.62 318 GLU B C 1
ATOM 7099 O O . GLU B 1 318 ? -28.969 -16.516 16.516 1 94.62 318 GLU B O 1
ATOM 7104 N N . VAL B 1 319 ? -29.125 -14.32 16.547 1 96.38 319 VAL B N 1
ATOM 7105 C CA . VAL B 1 319 ? -28.297 -14.148 17.734 1 96.38 319 VAL B CA 1
ATOM 7106 C C . VAL B 1 319 ? -29.188 -13.812 18.938 1 96.38 319 VAL B C 1
ATOM 7108 O O . VAL B 1 319 ? -29.938 -12.82 18.906 1 96.38 319 VAL B O 1
ATOM 7111 N N . PHE B 1 320 ? -29.031 -14.547 19.969 1 93.25 320 PHE B N 1
ATOM 7112 C CA . PHE B 1 320 ? -29.812 -14.32 21.188 1 93.25 320 PHE B CA 1
ATOM 7113 C C . PHE B 1 320 ? -29.109 -13.305 22.094 1 93.25 320 PHE B C 1
ATOM 7115 O O . PHE B 1 320 ? -27.938 -13.453 22.406 1 93.25 320 PHE B O 1
ATOM 7122 N N . LEU B 1 321 ? -29.766 -12.188 22.484 1 92.25 321 LEU B N 1
ATOM 7123 C CA . LEU B 1 321 ? -29.188 -11.109 23.266 1 92.25 321 LEU B CA 1
ATOM 7124 C C . LEU B 1 321 ? -29.672 -11.164 24.719 1 92.25 321 LEU B C 1
ATOM 7126 O O . LEU B 1 321 ? -29.188 -10.422 25.562 1 92.25 321 LEU B O 1
ATOM 7130 N N . GLY B 1 322 ? -30.438 -11.906 25.141 1 82.19 322 GLY B N 1
ATOM 7131 C CA . GLY B 1 322 ? -30.969 -12.008 26.484 1 82.19 322 GLY B CA 1
ATOM 7132 C C . GLY B 1 322 ? -32.375 -11.43 26.625 1 82.19 322 GLY B C 1
ATOM 7133 O O . GLY B 1 322 ? -32.969 -11.016 25.641 1 82.19 322 GLY B O 1
ATOM 7134 N N . SER B 1 323 ? -32.969 -11.672 27.812 1 72.19 323 SER B N 1
ATOM 7135 C CA . SER B 1 323 ? -34.312 -11.219 28.094 1 72.19 323 SER B CA 1
ATOM 7136 C C . SER B 1 323 ? -34.312 -9.836 28.734 1 72.19 323 SER B C 1
ATOM 7138 O O . SER B 1 323 ? -33.469 -9.531 29.578 1 72.19 323 SER B O 1
ATOM 7140 N N . GLN B 1 324 ? -34.562 -8.812 27.984 1 56.59 324 GLN B N 1
ATOM 7141 C CA . GLN B 1 324 ? -34.719 -7.504 28.609 1 56.59 324 GLN B CA 1
ATOM 7142 C C . GLN B 1 324 ? -35.844 -7.52 29.656 1 56.59 324 GLN B C 1
ATOM 7144 O O . GLN B 1 324 ? -36.969 -7.848 29.344 1 56.59 324 GLN B O 1
ATOM 7149 N N . SER B 1 325 ? -35.531 -7.855 30.875 1 47.69 325 SER B N 1
ATOM 7150 C CA . SER B 1 325 ? -36.562 -7.598 31.875 1 47.69 325 SER B CA 1
ATOM 7151 C C . SER B 1 325 ? -36.844 -6.105 32.031 1 47.69 325 SER B C 1
ATOM 7153 O O . SER B 1 325 ? -35.906 -5.301 32.125 1 47.69 325 SER B O 1
ATOM 7155 N N . ARG B 1 326 ? -37.875 -5.59 31.422 1 45.34 326 ARG B N 1
ATOM 7156 C CA . ARG B 1 326 ? -38.219 -4.215 31.781 1 45.34 326 ARG B CA 1
ATOM 7157 C C . ARG B 1 326 ? -38 -3.971 33.281 1 45.34 326 ARG B C 1
ATOM 7159 O O . ARG B 1 326 ? -38.375 -4.801 34.094 1 45.34 326 ARG B O 1
ATOM 7166 N N . PRO B 1 327 ? -37.062 -3.102 33.625 1 43.66 327 PRO B N 1
ATOM 7167 C CA . PRO B 1 327 ? -37.062 -2.785 35.031 1 43.66 327 PRO B CA 1
ATOM 7168 C C . PRO B 1 327 ? -38.469 -2.615 35.594 1 43.66 327 PRO B C 1
ATOM 7170 O O . PRO B 1 327 ? -39.344 -2.016 34.938 1 43.66 327 PRO B O 1
ATOM 7173 N N . GLY B 1 328 ? -38.938 -3.615 36.312 1 38.31 328 GLY B N 1
ATOM 7174 C CA . GLY B 1 328 ? -40.188 -3.395 37.031 1 38.31 328 GLY B CA 1
ATOM 7175 C C . GLY B 1 328 ? -40.281 -2.006 37.625 1 38.31 328 GLY B C 1
ATOM 7176 O O . GLY B 1 328 ? -39.312 -1.508 38.219 1 38.31 328 GLY B O 1
ATOM 7177 N N . SER B 1 329 ? -41.031 -1.113 37 1 36.38 329 SER B N 1
ATOM 7178 C CA . SER B 1 329 ? -41.375 0.141 37.656 1 36.38 329 SER B CA 1
ATOM 7179 C C . SER B 1 329 ? -41.625 -0.069 39.125 1 36.38 329 SER B C 1
ATOM 7181 O O . SER B 1 329 ? -42.375 -0.971 39.531 1 36.38 329 SER B O 1
ATOM 7183 N N . SER B 1 330 ? -40.656 0.229 39.906 1 37.34 330 SER B N 1
ATOM 7184 C CA . SER B 1 330 ? -40.906 0.283 41.344 1 37.34 330 SER B CA 1
ATOM 7185 C C . SER B 1 330 ? -42.281 0.908 41.625 1 37.34 330 SER B C 1
ATOM 7187 O O . SER B 1 330 ? -42.594 1.995 41.125 1 37.34 330 SER B O 1
ATOM 7189 N N . PRO B 1 331 ? -43.281 0.094 42 1 36.66 331 PRO B N 1
ATOM 7190 C CA . PRO B 1 331 ? -44.562 0.668 42.312 1 36.66 331 PRO B CA 1
ATOM 7191 C C . PRO B 1 331 ? -44.469 1.818 43.312 1 36.66 331 PRO B C 1
ATOM 7193 O O . PRO B 1 331 ? -43.781 1.702 44.344 1 36.66 331 PRO B O 1
ATOM 7196 N N . ARG B 1 332 ? -44.531 3.01 42.906 1 35.03 332 ARG B N 1
ATOM 7197 C CA . ARG B 1 332 ? -44.844 4.023 43.906 1 35.03 332 ARG B CA 1
ATOM 7198 C C . ARG B 1 332 ? -45.969 3.553 44.844 1 35.03 332 ARG B C 1
ATOM 7200 O O . ARG B 1 332 ? -46.906 2.871 44.406 1 35.03 332 ARG B O 1
ATOM 7207 N N . GLY B 1 333 ? -45.812 3.555 46.156 1 32.5 333 GLY B N 1
ATOM 7208 C CA . GLY B 1 333 ? -46.562 3.195 47.344 1 32.5 333 GLY B CA 1
ATOM 7209 C C . GLY B 1 333 ? -48.031 3.658 47.25 1 32.5 333 GLY B C 1
ATOM 7210 O O . GLY B 1 333 ? -48.719 3.742 48.281 1 32.5 333 GLY B O 1
ATOM 7211 N N . THR B 1 334 ? -48.656 4.039 46.156 1 32.12 334 THR B N 1
ATOM 7212 C CA . THR B 1 334 ? -50 4.395 46.594 1 32.12 334 THR B CA 1
ATOM 7213 C C . THR B 1 334 ? -50.75 3.174 47.125 1 32.12 334 THR B C 1
ATOM 7215 O O . THR B 1 334 ? -50.5 2.047 46.688 1 32.12 334 THR B O 1
ATOM 7218 N N . ALA B 1 335 ? -51.562 3.352 48.219 1 36.03 335 ALA B N 1
ATOM 7219 C CA . ALA B 1 335 ? -52.312 2.475 49.125 1 36.03 335 ALA B CA 1
ATOM 7220 C C . ALA B 1 335 ? -53 1.346 48.375 1 36.03 335 ALA B C 1
ATOM 7222 O O . ALA B 1 335 ? -52.844 0.173 48.719 1 36.03 335 ALA B O 1
ATOM 7223 N N . GLY B 1 336 ? -54.25 1.554 48.062 1 35.78 336 GLY B N 1
ATOM 7224 C CA . GLY B 1 336 ? -55.375 0.636 48.156 1 35.78 336 GLY B CA 1
ATOM 7225 C C . GLY B 1 336 ? -55.375 -0.383 47.031 1 35.78 336 GLY B C 1
ATOM 7226 O O . GLY B 1 336 ? -56.344 -1.163 46.906 1 35.78 336 GLY B O 1
ATOM 7227 N N . VAL B 1 337 ? -54.906 0.058 45.875 1 34.59 337 VAL B N 1
ATOM 7228 C CA . VAL B 1 337 ? -55.5 -0.683 44.75 1 34.59 337 VAL B CA 1
ATOM 7229 C C . VAL B 1 337 ? -54.875 -2.08 44.688 1 34.59 337 VAL B C 1
ATOM 7231 O O . VAL B 1 337 ? -53.719 -2.268 45 1 34.59 337 VAL B O 1
ATOM 7234 N N . ARG B 1 338 ? -55.812 -3.125 44.625 1 40 338 ARG B N 1
ATOM 7235 C CA . ARG B 1 338 ? -55.594 -4.555 44.469 1 40 338 ARG B CA 1
ATOM 7236 C C . ARG B 1 338 ? -54.5 -4.812 43.438 1 40 338 ARG B C 1
ATOM 7238 O O . ARG B 1 338 ? -54.469 -4.164 42.406 1 40 338 ARG B O 1
ATOM 7245 N N . PRO B 1 339 ? -53.344 -5.434 43.969 1 38.03 339 PRO B N 1
ATOM 7246 C CA . PRO B 1 339 ? -52.281 -5.746 43.031 1 38.03 339 PRO B CA 1
ATOM 7247 C C . PRO B 1 339 ? -52.75 -6.395 41.75 1 38.03 339 PRO B C 1
ATOM 7249 O O . PRO B 1 339 ? -53.5 -7.371 41.781 1 38.03 339 PRO B O 1
ATOM 7252 N N . VAL B 1 340 ? -53.188 -5.547 40.781 1 38.53 340 VAL B N 1
ATOM 7253 C CA . VAL B 1 340 ? -53.438 -6.215 39.5 1 38.53 340 VAL B CA 1
ATOM 7254 C C . VAL B 1 340 ? -52.312 -7.199 39.219 1 38.53 340 VAL B C 1
ATOM 7256 O O . VAL B 1 340 ? -51.156 -6.898 39.469 1 38.53 340 VAL B O 1
ATOM 7259 N N . PRO B 1 341 ? -52.656 -8.508 39.219 1 38.09 341 PRO B N 1
ATOM 7260 C CA . PRO B 1 341 ? -51.656 -9.508 38.875 1 38.09 341 PRO B CA 1
ATOM 7261 C C . PRO B 1 341 ? -50.719 -9.047 37.75 1 38.09 341 PRO B C 1
ATOM 7263 O O . PRO B 1 341 ? -51.188 -8.438 36.781 1 38.09 341 PRO B O 1
ATOM 7266 N N . SER B 1 342 ? -49.594 -8.562 38.219 1 38.25 342 SER B N 1
ATOM 7267 C CA . SER B 1 342 ? -48.531 -8.266 37.25 1 38.25 342 SER B CA 1
ATOM 7268 C C . SER B 1 342 ? -48.469 -9.312 36.156 1 38.25 342 SER B C 1
ATOM 7270 O O . SER B 1 342 ? -48.219 -10.484 36.406 1 38.25 342 SER B O 1
ATOM 7272 N N . GLY B 1 343 ? -49.406 -9.227 35.25 1 37.78 343 GLY B N 1
ATOM 7273 C CA . GLY B 1 343 ? -49.219 -10.086 34.094 1 37.78 343 GLY B CA 1
ATOM 7274 C C . GLY B 1 343 ? -47.75 -10.281 33.75 1 37.78 343 GLY B C 1
ATOM 7275 O O . GLY B 1 343 ? -46.938 -9.367 33.906 1 37.78 343 GLY B O 1
ATOM 7276 N N . GLU B 1 344 ? -47.281 -11.5 34.031 1 40.25 344 GLU B N 1
ATOM 7277 C CA . GLU B 1 344 ? -46 -11.953 33.469 1 40.25 344 GLU B CA 1
ATOM 7278 C C . GLU B 1 344 ? -45.719 -11.281 32.156 1 40.25 344 GLU B C 1
ATOM 7280 O O . GLU B 1 344 ? -46.344 -11.586 31.125 1 40.25 344 GLU B O 1
ATOM 7285 N N . GLN B 1 345 ? -45.562 -10.008 32.125 1 40.94 345 GLN B N 1
ATOM 7286 C CA . GLN B 1 345 ? -45.062 -9.445 30.875 1 40.94 345 GLN B CA 1
ATOM 7287 C C . GLN B 1 345 ? -43.938 -10.297 30.297 1 40.94 345 GLN B C 1
ATOM 7289 O O . GLN B 1 345 ? -42.938 -10.547 30.969 1 40.94 345 GLN B O 1
ATOM 7294 N N . GLU B 1 346 ? -44.219 -11.273 29.453 1 45.75 346 GLU B N 1
ATOM 7295 C CA . GLU B 1 346 ? -43.281 -12.07 28.656 1 45.75 346 GLU B CA 1
ATOM 7296 C C . GLU B 1 346 ? -42.031 -11.258 28.281 1 45.75 346 GLU B C 1
ATOM 7298 O O . GLU B 1 346 ? -42.156 -10.18 27.703 1 45.75 346 GLU B O 1
ATOM 7303 N N . ALA B 1 347 ? -41.062 -11.297 29.078 1 54.25 347 ALA B N 1
ATOM 7304 C CA . ALA B 1 347 ? -39.75 -10.773 28.719 1 54.25 347 ALA B CA 1
ATOM 7305 C C . ALA B 1 347 ? -39.469 -10.953 27.234 1 54.25 347 ALA B C 1
ATOM 7307 O O . ALA B 1 347 ? -39.562 -12.062 26.703 1 54.25 347 ALA B O 1
ATOM 7308 N N . LYS B 1 348 ? -39.719 -9.945 26.5 1 63.31 348 LYS B N 1
ATOM 7309 C CA . LYS B 1 348 ? -39.469 -10.008 25.062 1 63.31 348 LYS B CA 1
ATOM 7310 C C . LYS B 1 348 ? -38.031 -10.414 24.781 1 63.31 348 LYS B C 1
ATOM 7312 O O . LYS B 1 348 ? -37.094 -9.781 25.281 1 63.31 348 LYS B O 1
ATOM 7317 N N . GLU B 1 349 ? -37.844 -11.672 24.359 1 75.06 349 GLU B N 1
ATOM 7318 C CA . GLU B 1 349 ? -36.562 -12.164 23.922 1 75.06 349 GLU B CA 1
ATOM 7319 C C . GLU B 1 349 ? -35.969 -11.289 22.812 1 75.06 349 GLU B C 1
ATOM 7321 O O . GLU B 1 349 ? -36.656 -11.023 21.812 1 75.06 349 GLU B O 1
ATOM 7326 N N . MET B 1 350 ? -34.875 -10.625 23.172 1 90 350 MET B N 1
ATOM 7327 C CA . MET B 1 350 ? -34.25 -9.758 22.188 1 90 350 MET B CA 1
ATOM 7328 C C . MET B 1 350 ? -33.281 -10.539 21.328 1 90 350 MET B C 1
ATOM 7330 O O . MET B 1 350 ? -32.531 -11.391 21.828 1 90 350 MET B O 1
ATOM 7334 N N . SER B 1 351 ? -33.438 -10.594 20.078 1 94.19 351 SER B N 1
ATOM 7335 C CA . SER B 1 351 ? -32.562 -11.219 19.109 1 94.19 351 SER B CA 1
ATOM 7336 C C . SER B 1 351 ? -32.156 -10.25 18 1 94.19 351 SER B C 1
ATOM 7338 O O . SER B 1 351 ? -32.781 -9.18 17.859 1 94.19 351 SER B O 1
ATOM 7340 N N . CYS B 1 352 ? -31.141 -10.531 17.359 1 94.94 352 CYS B N 1
ATOM 7341 C CA . CYS B 1 352 ? -30.688 -9.711 16.234 1 94.94 352 CYS B CA 1
ATOM 7342 C C . CYS B 1 352 ? -30.078 -10.57 15.148 1 94.94 352 CYS B C 1
ATOM 7344 O O . CYS B 1 352 ? -29.875 -11.773 15.328 1 94.94 352 CYS B O 1
ATOM 7346 N N . PRO B 1 353 ? -29.906 -9.969 13.961 1 96.06 353 PRO B N 1
ATOM 7347 C CA . PRO B 1 353 ? -29.219 -10.711 12.898 1 96.06 353 PRO B CA 1
ATOM 7348 C C . PRO B 1 353 ? -27.734 -10.922 13.203 1 96.06 353 PRO B C 1
ATOM 7350 O O . PRO B 1 353 ? -27.203 -10.344 14.156 1 96.06 353 PRO B O 1
ATOM 7353 N N . LEU B 1 354 ? -27.141 -11.789 12.438 1 97.31 354 LEU B N 1
ATOM 7354 C CA . LEU B 1 354 ? -25.719 -12.078 12.602 1 97.31 354 LEU B CA 1
ATOM 7355 C C . LEU B 1 354 ? -24.875 -10.93 12.062 1 97.31 354 LEU B C 1
ATOM 7357 O O . LEU B 1 354 ? -23.797 -10.648 12.594 1 97.31 354 LEU B O 1
ATOM 7361 N N . SER B 1 355 ? -25.234 -10.305 11.023 1 97.25 355 SER B N 1
ATOM 7362 C CA . SER B 1 355 ? -24.562 -9.203 10.344 1 97.25 355 SER B CA 1
ATOM 7363 C C . SER B 1 355 ? -25.531 -8.383 9.516 1 97.25 355 SER B C 1
ATOM 7365 O O . SER B 1 355 ? -26.688 -8.773 9.352 1 97.25 355 SER B O 1
ATOM 7367 N N . ASP B 1 356 ? -25.125 -7.242 9.07 1 94.31 356 ASP B N 1
ATOM 7368 C CA . ASP B 1 356 ? -25.953 -6.477 8.141 1 94.31 356 ASP B CA 1
ATOM 7369 C C . ASP B 1 356 ? -25.812 -7.016 6.715 1 94.31 356 ASP B C 1
ATOM 7371 O O . ASP B 1 356 ? -26.562 -6.605 5.82 1 94.31 356 ASP B O 1
ATOM 7375 N N . HIS B 1 357 ? -24.922 -7.93 6.461 1 96.81 357 HIS B N 1
ATOM 7376 C CA . HIS B 1 357 ? -24.781 -8.688 5.223 1 96.81 357 HIS B CA 1
ATOM 7377 C C . HIS B 1 357 ? -25.25 -10.125 5.406 1 96.81 357 HIS B C 1
ATOM 7379 O O . HIS B 1 357 ? -25.281 -10.633 6.527 1 96.81 357 HIS B O 1
ATOM 7385 N N . TYR B 1 358 ? -25.672 -10.727 4.34 1 97.56 358 TYR B N 1
ATOM 7386 C CA . TYR B 1 358 ? -25.859 -12.172 4.305 1 97.56 358 TYR B CA 1
ATOM 7387 C C . TYR B 1 358 ? -24.641 -12.859 3.725 1 97.56 358 TYR B C 1
ATOM 7389 O O . TYR B 1 358 ? -23.812 -12.234 3.051 1 97.56 358 TYR B O 1
ATOM 7397 N N . GLY B 1 359 ? -24.438 -14.141 4.098 1 98.38 359 GLY B N 1
ATOM 7398 C CA . GLY B 1 359 ? -23.312 -14.914 3.592 1 98.38 359 GLY B CA 1
ATOM 7399 C C . GLY B 1 359 ? -23.609 -15.625 2.289 1 98.38 359 GLY B C 1
ATOM 7400 O O . GLY B 1 359 ? -24.781 -15.758 1.902 1 98.38 359 GLY B O 1
ATOM 7401 N N . VAL B 1 360 ? -22.578 -16 1.552 1 98.81 360 VAL B N 1
ATOM 7402 C CA . VAL B 1 360 ? -22.703 -16.844 0.365 1 98.81 360 VAL B CA 1
ATOM 7403 C C . VAL B 1 360 ? -21.891 -18.125 0.554 1 98.81 360 VAL B C 1
ATOM 7405 O O . VAL B 1 360 ? -20.703 -18.062 0.881 1 98.81 360 VAL B O 1
ATOM 7408 N N . ALA B 1 361 ? -22.562 -19.25 0.356 1 98.81 361 ALA B N 1
ATOM 7409 C CA . ALA B 1 361 ? -21.922 -20.562 0.515 1 98.81 361 ALA B CA 1
ATOM 7410 C C . ALA B 1 361 ? -21.984 -21.375 -0.778 1 98.81 361 ALA B C 1
ATOM 7412 O O . ALA B 1 361 ? -22.859 -21.141 -1.615 1 98.81 361 ALA B O 1
ATOM 7413 N N . ALA B 1 362 ? -21.047 -22.266 -0.941 1 98.62 362 ALA B N 1
ATOM 7414 C CA . ALA B 1 362 ? -21.031 -23.156 -2.104 1 98.62 362 ALA B CA 1
ATOM 7415 C C . ALA B 1 362 ? -20.359 -24.484 -1.769 1 98.62 362 ALA B C 1
ATOM 7417 O O . ALA B 1 362 ? -19.453 -24.531 -0.933 1 98.62 362 ALA B O 1
ATOM 7418 N N . ARG B 1 363 ? -20.859 -25.547 -2.322 1 98.19 363 ARG B N 1
ATOM 7419 C CA . ARG B 1 363 ? -20.25 -26.875 -2.301 1 98.19 363 ARG B CA 1
ATOM 7420 C C . ARG B 1 363 ? -19.578 -27.188 -3.635 1 98.19 363 ARG B C 1
ATOM 7422 O O . ARG B 1 363 ? -20.219 -27.094 -4.688 1 98.19 363 ARG B O 1
ATOM 7429 N N . LEU B 1 364 ? -18.297 -27.5 -3.566 1 97.81 364 LEU B N 1
ATOM 7430 C CA . LEU B 1 364 ? -17.5 -27.656 -4.773 1 97.81 364 LEU B CA 1
ATOM 7431 C C . LEU B 1 364 ? -16.828 -29.031 -4.797 1 97.81 364 LEU B C 1
ATOM 7433 O O . LEU B 1 364 ? -16.484 -29.578 -3.746 1 97.81 364 LEU B O 1
ATOM 7437 N N . ARG B 1 365 ? -16.703 -29.562 -5.938 1 95.75 365 ARG B N 1
ATOM 7438 C CA . ARG B 1 365 ? -15.938 -30.781 -6.148 1 95.75 365 ARG B CA 1
ATOM 7439 C C . ARG B 1 365 ? -14.742 -30.547 -7.059 1 95.75 365 ARG B C 1
ATOM 7441 O O . ARG B 1 365 ? -14.867 -29.906 -8.102 1 95.75 365 ARG B O 1
ATOM 7448 N N . LEU B 1 366 ? -13.539 -30.969 -6.641 1 94.75 366 LEU B N 1
ATOM 7449 C CA . LEU B 1 366 ? -12.344 -30.859 -7.473 1 94.75 366 LEU B CA 1
ATOM 7450 C C . LEU B 1 366 ? -12.367 -31.875 -8.602 1 94.75 366 LEU B C 1
ATOM 7452 O O . LEU B 1 366 ? -12.492 -33.094 -8.344 1 94.75 366 LEU B O 1
ATOM 7456 N N . LEU B 1 367 ? -12.25 -31.438 -9.773 1 91.44 367 LEU B N 1
ATOM 7457 C CA . LEU B 1 367 ? -12.258 -32.312 -10.93 1 91.44 367 LEU B CA 1
ATOM 7458 C C . LEU B 1 367 ? -10.922 -33.062 -11.055 1 91.44 367 LEU B C 1
ATOM 7460 O O . LEU B 1 367 ? -9.867 -32.5 -10.781 1 91.44 367 LEU B O 1
ATOM 7464 N N . THR B 1 368 ? -10.961 -34.344 -11.43 1 82.81 368 THR B N 1
ATOM 7465 C CA . THR B 1 368 ? -9.758 -35.125 -11.664 1 82.81 368 THR B CA 1
ATOM 7466 C C . THR B 1 368 ? -9.117 -34.75 -12.992 1 82.81 368 THR B C 1
ATOM 7468 O O . THR B 1 368 ? -9.734 -34.094 -13.828 1 82.81 368 THR B O 1
ATOM 7471 N N . GLU B 1 369 ? -7.805 -35.094 -13.18 1 77 369 GLU B N 1
ATOM 7472 C CA . GLU B 1 369 ? -7.102 -34.812 -14.43 1 77 369 GLU B CA 1
ATOM 7473 C C . GLU B 1 369 ? -7.832 -35.406 -15.625 1 77 369 GLU B C 1
ATOM 7475 O O . GLU B 1 369 ? -7.844 -34.844 -16.719 1 77 369 GLU B O 1
ATOM 7480 N N . GLU B 1 370 ? -8.438 -36.625 -15.461 1 71.31 370 GLU B N 1
ATOM 7481 C CA . GLU B 1 370 ? -9.203 -37.281 -16.516 1 71.31 370 GLU B CA 1
ATOM 7482 C C . GLU B 1 370 ? -10.453 -36.469 -16.875 1 71.31 370 GLU B C 1
ATOM 7484 O O . GLU B 1 370 ? -10.797 -36.344 -18.047 1 71.31 370 GLU B O 1
ATOM 7489 N N . GLU B 1 371 ? -11.094 -36.031 -15.852 1 74 371 GLU B N 1
ATOM 7490 C CA . GLU B 1 371 ? -12.32 -35.281 -16.062 1 74 371 GLU B CA 1
ATOM 7491 C C . GLU B 1 371 ? -12.023 -33.938 -16.719 1 74 371 GLU B C 1
ATOM 7493 O O . GLU B 1 371 ? -12.844 -33.406 -17.484 1 74 371 GLU B O 1
ATOM 7498 N N . LYS B 1 372 ? -10.914 -33.469 -16.391 1 69.56 372 LYS B N 1
ATOM 7499 C CA . LYS B 1 372 ? -10.508 -32.188 -16.984 1 69.56 372 LYS B CA 1
ATOM 7500 C C . LYS B 1 372 ? -10.305 -32.312 -18.484 1 69.56 372 LYS B C 1
ATOM 7502 O O . LYS B 1 372 ? -10.633 -31.406 -19.234 1 69.56 372 LYS B O 1
ATOM 7507 N N . ASN B 1 373 ? -9.664 -33.562 -18.891 1 62.16 373 ASN B N 1
ATOM 7508 C CA . ASN B 1 373 ? -9.344 -33.812 -20.297 1 62.16 373 ASN B CA 1
ATOM 7509 C C . ASN B 1 373 ? -10.555 -34.375 -21.047 1 62.16 373 ASN B C 1
ATOM 7511 O O . ASN B 1 373 ? -10.641 -34.25 -22.266 1 62.16 373 ASN B O 1
ATOM 7515 N N . GLY B 1 374 ? -11.383 -35.469 -20.562 1 52.16 374 GLY B N 1
ATOM 7516 C CA . GLY B 1 374 ? -12.445 -36.219 -21.203 1 52.16 374 GLY B CA 1
ATOM 7517 C C . GLY B 1 374 ? -13.703 -35.406 -21.422 1 52.16 374 GLY B C 1
ATOM 7518 O O . GLY B 1 374 ? -14.68 -35.875 -22 1 52.16 374 GLY B O 1
ATOM 7519 N N . GLY B 1 375 ? -14.312 -34.75 -20.594 1 43.28 375 GLY B N 1
ATOM 7520 C CA . GLY B 1 375 ? -15.609 -34.219 -20.938 1 43.28 375 GLY B CA 1
ATOM 7521 C C . GLY B 1 375 ? -15.695 -33.719 -22.375 1 43.28 375 GLY B C 1
ATOM 7522 O O . GLY B 1 375 ? -14.688 -33.312 -22.953 1 43.28 375 GLY B O 1
ATOM 7523 N N . SER B 1 376 ? -16.594 -34.438 -23.266 1 37.66 376 SER B N 1
ATOM 7524 C CA . SER B 1 376 ? -16.828 -34.375 -24.703 1 37.66 376 SER B CA 1
ATOM 7525 C C . SER B 1 376 ? -16.547 -32.969 -25.219 1 37.66 376 SER B C 1
ATOM 7527 O O . SER B 1 376 ? -16.266 -32.781 -26.406 1 37.66 376 SER B O 1
ATOM 7529 N N . GLY B 1 377 ? -17.312 -31.969 -24.906 1 34.28 377 GLY B N 1
ATOM 7530 C CA . GLY B 1 377 ? -17.031 -30.766 -25.688 1 34.28 377 GLY B CA 1
ATOM 7531 C C . GLY B 1 377 ? -15.602 -30.297 -25.547 1 34.28 377 GLY B C 1
ATOM 7532 O O . GLY B 1 377 ? -15.094 -30.156 -24.422 1 34.28 377 GLY B O 1
ATOM 7533 N N . LYS B 1 378 ? -14.648 -30.734 -26.391 1 36.56 378 LYS B N 1
ATOM 7534 C CA . LYS B 1 378 ? -13.336 -30.219 -26.781 1 36.56 378 LYS B CA 1
ATOM 7535 C C . LYS B 1 378 ? -13.133 -28.797 -26.266 1 36.56 378 LYS B C 1
A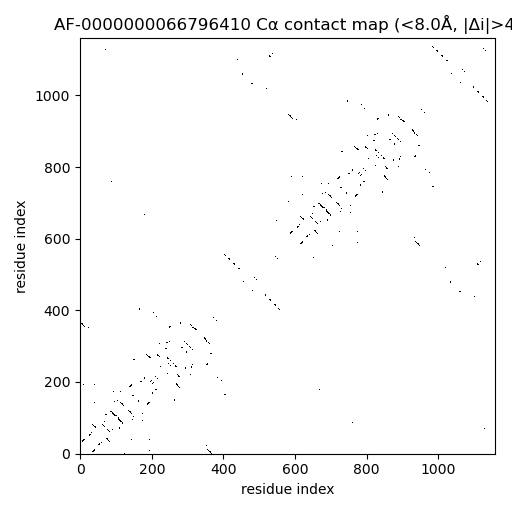TOM 7537 O O . LYS B 1 378 ? -13.406 -27.828 -26.969 1 36.56 378 LYS B O 1
ATOM 7542 N N . VAL B 1 379 ? -13.609 -28.5 -25.234 1 34.41 379 VAL B N 1
ATOM 7543 C CA . VAL B 1 379 ? -12.984 -27.25 -24.797 1 34.41 379 VAL B CA 1
ATOM 7544 C C . VAL B 1 379 ? -11.469 -27.391 -24.828 1 34.41 379 VAL B C 1
ATOM 7546 O O . VAL B 1 379 ? -10.906 -28.234 -24.109 1 34.41 379 VAL B O 1
ATOM 7549 N N . SER B 1 380 ? -10.758 -27.5 -25.938 1 32.59 380 SER B N 1
ATOM 7550 C CA . SER B 1 380 ? -9.312 -27.422 -26.172 1 32.59 380 SER B CA 1
ATOM 7551 C C . SER B 1 380 ? -8.578 -26.891 -24.938 1 32.59 380 SER B C 1
ATOM 7553 O O . SER B 1 380 ? -8.953 -25.859 -24.375 1 32.59 380 SER B O 1
ATOM 7555 N N . SER B 1 381 ? -7.996 -27.75 -24.109 1 36.72 381 SER B N 1
ATOM 7556 C CA . SER B 1 381 ? -7.074 -27.594 -23 1 36.72 381 SER B CA 1
ATOM 7557 C C . SER B 1 381 ? -6.32 -26.281 -23.078 1 36.72 381 SER B C 1
ATOM 7559 O O . SER B 1 381 ? -5.539 -25.938 -22.188 1 36.72 381 SER B O 1
ATOM 7561 N N . ARG B 1 382 ? -5.871 -26.062 -24.297 1 36.41 382 ARG B N 1
ATOM 7562 C CA . ARG B 1 382 ? -5.102 -24.828 -24.453 1 36.41 382 ARG B CA 1
ATOM 7563 C C . ARG B 1 382 ? -5.914 -23.625 -24.016 1 36.41 382 ARG B C 1
ATOM 7565 O O . ARG B 1 382 ? -6.875 -23.234 -24.672 1 36.41 382 ARG B O 1
ATOM 7572 N N . ALA B 1 383 ? -6.242 -23.469 -22.75 1 44.78 383 ALA B N 1
ATOM 7573 C CA . ALA B 1 383 ? -6.691 -22.203 -22.172 1 44.78 383 ALA B CA 1
ATOM 7574 C C . ALA B 1 383 ? -6.398 -21.031 -23.109 1 44.78 383 ALA B C 1
ATOM 7576 O O . ALA B 1 383 ? -5.352 -20.391 -22.984 1 44.78 383 ALA B O 1
ATOM 7577 N N . THR B 1 384 ? -6.668 -21.297 -24.344 1 47.59 384 THR B N 1
ATOM 7578 C CA . THR B 1 384 ? -6.453 -20.219 -25.297 1 47.59 384 THR B CA 1
ATOM 7579 C C . THR B 1 384 ? -7.289 -19 -24.922 1 47.59 384 THR B C 1
ATOM 7581 O O . THR B 1 384 ? -8.453 -19.141 -24.531 1 47.59 384 THR B O 1
ATOM 7584 N N . ALA B 1 385 ? -6.648 -17.953 -24.625 1 56.88 385 ALA B N 1
ATOM 7585 C CA . ALA B 1 385 ? -7.285 -16.656 -24.484 1 56.88 385 ALA B CA 1
ATOM 7586 C C . ALA B 1 385 ? -8.492 -16.531 -25.406 1 56.88 385 ALA B C 1
ATOM 7588 O O . ALA B 1 385 ? -8.398 -16.781 -26.609 1 56.88 385 ALA B O 1
ATOM 7589 N N . SER B 1 386 ? -9.812 -16.891 -24.844 1 62.56 386 SER B N 1
ATOM 7590 C CA . SER B 1 386 ? -11.047 -16.719 -25.609 1 62.56 386 SER B CA 1
ATOM 7591 C C . SER B 1 386 ? -11.117 -15.328 -26.234 1 62.56 386 SER B C 1
ATOM 7593 O O . SER B 1 386 ? -10.734 -14.336 -25.625 1 62.56 386 SER B O 1
ATOM 7595 N N . LYS B 1 387 ? -11.211 -15.281 -27.469 1 70.69 387 LYS B N 1
ATOM 7596 C CA . LYS B 1 387 ? -11.43 -14.031 -28.188 1 70.69 387 LYS B CA 1
ATOM 7597 C C . LYS B 1 387 ? -12.531 -13.203 -27.531 1 70.69 387 LYS B C 1
ATOM 7599 O O . LYS B 1 387 ? -13.586 -13.734 -27.172 1 70.69 387 LYS B O 1
ATOM 7604 N N . LEU B 1 388 ? -12.242 -12.07 -27.141 1 79.38 388 LEU B N 1
ATOM 7605 C CA . LEU B 1 388 ? -13.211 -11.156 -26.562 1 79.38 388 LEU B CA 1
ATOM 7606 C C . LEU B 1 388 ? -14.391 -10.945 -27.516 1 79.38 388 LEU B C 1
A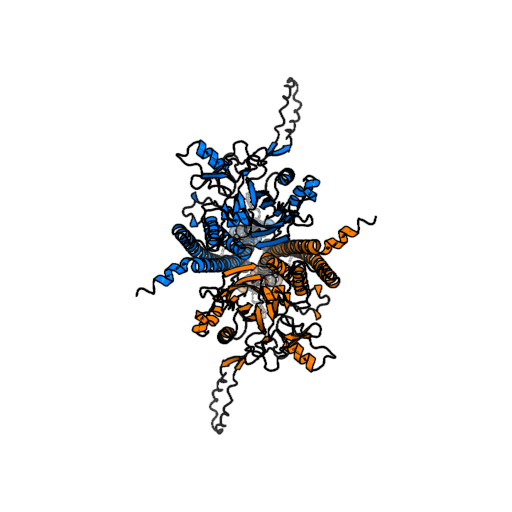TOM 7608 O O . LEU B 1 388 ? -14.211 -10.836 -28.719 1 79.38 388 LEU B O 1
ATOM 7612 N N . THR B 1 389 ? -15.586 -11.039 -27.031 1 85.12 389 THR B N 1
ATOM 7613 C CA . THR B 1 389 ? -16.797 -10.781 -27.797 1 85.12 389 THR B CA 1
ATOM 7614 C C . THR B 1 389 ? -16.969 -9.281 -28.047 1 85.12 389 THR B C 1
ATOM 7616 O O . THR B 1 389 ? -16.25 -8.469 -27.469 1 85.12 389 THR B O 1
ATOM 7619 N N . GLU B 1 390 ? -17.797 -8.992 -28.969 1 86 390 GLU B N 1
ATOM 7620 C CA . GLU B 1 390 ? -18.109 -7.594 -29.234 1 86 390 GLU B CA 1
ATOM 7621 C C . GLU B 1 390 ? -18.656 -6.906 -27.984 1 86 390 GLU B C 1
ATOM 7623 O O . GLU B 1 390 ? -18.375 -5.73 -27.75 1 86 390 GLU B O 1
ATOM 7628 N N . GLU B 1 391 ? -19.406 -7.656 -27.234 1 88.56 391 GLU B N 1
ATOM 7629 C CA . GLU B 1 391 ? -19.953 -7.117 -26 1 88.56 391 GLU B CA 1
ATOM 7630 C C . GLU B 1 391 ? -18.859 -6.84 -24.984 1 88.56 391 GLU B C 1
ATOM 7632 O O . GLU B 1 391 ? -18.922 -5.855 -24.234 1 88.56 391 GLU B O 1
ATOM 7637 N N . ASP B 1 392 ? -17.906 -7.699 -24.953 1 89.44 392 ASP B N 1
ATOM 7638 C CA . ASP B 1 392 ? -16.766 -7.5 -24.062 1 89.44 392 ASP B CA 1
ATOM 7639 C C . ASP B 1 392 ? -16 -6.234 -24.438 1 89.44 392 ASP B C 1
ATOM 7641 O O . ASP B 1 392 ? -15.625 -5.453 -23.562 1 89.44 392 ASP B O 1
ATOM 7645 N N . GLU B 1 393 ? -15.805 -6.059 -25.688 1 88.12 393 GLU B N 1
ATOM 7646 C CA . GLU B 1 393 ? -15.078 -4.887 -26.156 1 88.12 393 GLU B CA 1
ATOM 7647 C C . GLU B 1 393 ? -15.828 -3.6 -25.828 1 88.12 393 GLU B C 1
ATOM 7649 O O . GLU B 1 393 ? -15.219 -2.605 -25.422 1 88.12 393 GLU B O 1
ATOM 7654 N N . ALA B 1 394 ? -17.109 -3.68 -26.062 1 91.06 394 ALA B N 1
ATOM 7655 C CA . ALA B 1 394 ? -17.922 -2.51 -25.734 1 91.06 394 ALA B CA 1
ATOM 7656 C C . ALA B 1 394 ? -17.844 -2.172 -24.25 1 91.06 394 ALA B C 1
ATOM 7658 O O . ALA B 1 394 ? -17.766 -0.999 -23.875 1 91.06 394 ALA B O 1
ATOM 7659 N N . SER B 1 395 ? -17.891 -3.186 -23.422 1 92.25 395 SER B N 1
ATOM 7660 C CA . SER B 1 395 ? -17.812 -2.998 -21.984 1 92.25 395 SER B CA 1
ATOM 7661 C C . SER B 1 395 ? -16.453 -2.422 -21.578 1 92.25 395 SER B C 1
ATOM 7663 O O . SER B 1 395 ? -16.375 -1.549 -20.719 1 92.25 395 SER B O 1
ATOM 7665 N N . LEU B 1 396 ? -15.414 -2.891 -22.156 1 92.69 396 LEU B N 1
ATOM 7666 C CA . LEU B 1 396 ? -14.07 -2.404 -21.844 1 92.69 396 LEU B CA 1
ATOM 7667 C C . LEU B 1 396 ? -13.898 -0.963 -22.312 1 92.69 396 LEU B C 1
ATOM 7669 O O . LEU B 1 396 ? -13.25 -0.161 -21.641 1 92.69 396 LEU B O 1
ATOM 7673 N N . CYS B 1 397 ? -14.461 -0.664 -23.469 1 92.69 397 CYS B N 1
ATOM 7674 C CA . CYS B 1 397 ? -14.398 0.704 -23.969 1 92.69 397 CYS B CA 1
ATOM 7675 C C . CYS B 1 397 ? -15.109 1.665 -23.031 1 92.69 397 CYS B C 1
ATOM 7677 O O . CYS B 1 397 ? -14.641 2.781 -22.797 1 92.69 397 CYS B O 1
ATOM 7679 N N . GLU B 1 398 ? -16.219 1.19 -22.547 1 94 398 GLU B N 1
ATOM 7680 C CA . GLU B 1 398 ? -16.938 2.006 -21.578 1 94 398 GLU B CA 1
ATOM 7681 C C . GLU B 1 398 ? -16.125 2.23 -20.312 1 94 398 GLU B C 1
ATOM 7683 O O . GLU B 1 398 ? -16.078 3.342 -19.781 1 94 398 GLU B O 1
ATOM 7688 N N . ALA B 1 399 ? -15.531 1.197 -19.828 1 95.88 399 ALA B N 1
ATOM 7689 C CA . ALA B 1 399 ? -14.688 1.297 -18.641 1 95.88 399 ALA B CA 1
ATOM 7690 C C . ALA B 1 399 ? -13.523 2.258 -18.859 1 95.88 399 ALA B C 1
ATOM 7692 O O . ALA B 1 399 ? -13.219 3.094 -18.016 1 95.88 399 ALA B O 1
ATOM 7693 N N . VAL B 1 400 ? -12.891 2.184 -20.031 1 95.69 400 VAL B N 1
ATOM 7694 C CA . VAL B 1 400 ? -11.75 3.033 -20.359 1 95.69 400 VAL B CA 1
ATOM 7695 C C . VAL B 1 400 ? -12.203 4.488 -20.453 1 95.69 400 VAL B C 1
ATOM 7697 O O . VAL B 1 400 ? -11.547 5.383 -19.906 1 95.69 400 VAL B O 1
ATOM 7700 N N . SER B 1 401 ? -13.297 4.684 -21.109 1 95.31 401 SER B N 1
ATOM 7701 C CA . SER B 1 401 ? -13.836 6.035 -21.234 1 95.31 401 SER B CA 1
ATOM 7702 C C . SER B 1 401 ? -14.141 6.633 -19.859 1 95.31 401 SER B C 1
ATOM 7704 O O . SER B 1 401 ? -13.852 7.801 -19.609 1 95.31 401 SER B O 1
ATOM 7706 N N . PHE B 1 402 ? -14.758 5.852 -19.062 1 96.94 402 PHE B N 1
ATOM 7707 C CA . PHE B 1 402 ? -15.078 6.312 -17.719 1 96.94 402 PHE B CA 1
ATOM 7708 C C . PHE B 1 402 ? -13.812 6.656 -16.953 1 96.94 402 PHE B C 1
ATOM 7710 O O . PHE B 1 402 ? -13.758 7.684 -16.266 1 96.94 402 PHE B O 1
ATOM 7717 N N . LEU B 1 403 ? -12.789 5.773 -17.031 1 97.62 403 LEU B N 1
ATOM 7718 C CA . LEU B 1 403 ? -11.539 6.016 -16.312 1 97.62 403 LEU B CA 1
ATOM 7719 C C . LEU B 1 403 ? -10.844 7.266 -16.844 1 97.62 403 LEU B C 1
ATOM 7721 O O . LEU B 1 403 ? -10.234 8.016 -16.078 1 97.62 403 LEU B O 1
ATOM 7725 N N . GLU B 1 404 ? -10.914 7.461 -18.109 1 97.06 404 GLU B N 1
ATOM 7726 C CA . GLU B 1 404 ? -10.352 8.68 -18.688 1 97.06 404 GLU B CA 1
ATOM 7727 C C . GLU B 1 404 ? -11.031 9.922 -18.109 1 97.06 404 GLU B C 1
ATOM 7729 O O . GLU B 1 404 ? -10.359 10.906 -17.781 1 97.06 404 GLU B O 1
ATOM 7734 N N . HIS B 1 405 ? -12.328 9.82 -18.078 1 97 405 HIS B N 1
ATOM 7735 C CA . HIS B 1 405 ? -13.086 10.906 -17.453 1 97 405 HIS B CA 1
ATOM 7736 C C . HIS B 1 405 ? -12.672 11.102 -16 1 97 405 HIS B C 1
ATOM 7738 O O . HIS B 1 405 ? -12.547 12.234 -15.531 1 97 405 HIS B O 1
ATOM 7744 N N . SER B 1 406 ? -12.492 10.039 -15.305 1 97.56 406 SER B N 1
ATOM 7745 C CA . SER B 1 406 ? -12.117 10.086 -13.898 1 97.56 406 SER B CA 1
ATOM 7746 C C . SER B 1 406 ? -10.742 10.703 -13.711 1 97.56 406 SER B C 1
ATOM 7748 O O . SER B 1 406 ? -10.5 11.422 -12.742 1 97.56 406 SER B O 1
ATOM 7750 N N . VAL B 1 407 ? -9.781 10.383 -14.617 1 97.5 407 VAL B N 1
ATOM 7751 C CA . VAL B 1 407 ? -8.445 10.969 -14.555 1 97.5 407 VAL B CA 1
ATOM 7752 C C . VAL B 1 407 ? -8.539 12.484 -14.688 1 97.5 407 VAL B C 1
ATOM 7754 O O . VAL B 1 407 ? -7.902 13.219 -13.93 1 97.5 407 VAL B O 1
ATOM 7757 N N . LYS B 1 408 ? -9.32 12.961 -15.594 1 97.5 408 LYS B N 1
ATOM 7758 C CA . LYS B 1 408 ? -9.516 14.391 -15.766 1 97.5 408 LYS B CA 1
ATOM 7759 C C . LYS B 1 408 ? -10.125 15.023 -14.516 1 97.5 408 LYS B C 1
ATOM 7761 O O . LYS B 1 408 ? -9.719 16.109 -14.102 1 97.5 408 LYS B O 1
ATOM 7766 N N . ARG B 1 409 ? -11.07 14.328 -14.016 1 97.06 409 ARG B N 1
ATOM 7767 C CA . ARG B 1 409 ? -11.719 14.812 -12.797 1 97.06 409 ARG B CA 1
ATOM 7768 C C . ARG B 1 409 ? -10.711 14.906 -11.648 1 97.06 409 ARG B C 1
ATOM 7770 O O . ARG B 1 409 ? -10.695 15.898 -10.914 1 97.06 409 ARG B O 1
ATOM 7777 N N . LEU B 1 410 ? -9.922 13.914 -11.445 1 97.19 410 LEU B N 1
ATOM 7778 C CA . LEU B 1 410 ? -8.922 13.883 -10.383 1 97.19 410 LEU B CA 1
ATOM 7779 C C . LEU B 1 410 ? -7.914 15.016 -10.555 1 97.19 410 LEU B C 1
ATOM 7781 O O . LEU B 1 410 ? -7.523 15.656 -9.578 1 97.19 410 LEU B O 1
ATOM 7785 N N . LYS B 1 411 ? -7.5 15.242 -11.75 1 97.06 411 LYS B N 1
ATOM 7786 C CA . LYS B 1 411 ? -6.57 16.344 -12.023 1 97.06 411 LYS B CA 1
ATOM 7787 C C . LYS B 1 411 ? -7.207 17.688 -11.711 1 97.06 411 LYS B C 1
ATOM 7789 O O . LYS B 1 411 ? -6.555 18.578 -11.156 1 97.06 411 LYS B O 1
ATOM 7794 N N . ARG B 1 412 ? -8.445 17.859 -12.07 1 97.62 412 ARG B N 1
ATOM 7795 C CA . ARG B 1 412 ? -9.164 19.078 -11.734 1 97.62 412 ARG B CA 1
ATOM 7796 C C . ARG B 1 412 ? -9.289 19.25 -10.227 1 97.62 412 ARG B C 1
ATOM 7798 O O . ARG B 1 412 ? -9.117 20.359 -9.711 1 97.62 412 ARG B O 1
ATOM 7805 N N . GLU B 1 413 ? -9.617 18.172 -9.562 1 97.38 413 GLU B N 1
ATOM 7806 C CA . GLU B 1 413 ? -9.703 18.234 -8.102 1 97.38 413 GLU B CA 1
ATOM 7807 C C . GLU B 1 413 ? -8.367 18.594 -7.48 1 97.38 413 GLU B C 1
ATOM 7809 O O . GLU B 1 413 ? -8.312 19.344 -6.504 1 97.38 413 GLU B O 1
ATOM 7814 N N . SER B 1 414 ? -7.293 18.031 -8.008 1 97.31 414 SER B N 1
ATOM 7815 C CA . SER B 1 414 ? -5.969 18.391 -7.508 1 97.31 414 SER B CA 1
ATOM 7816 C C . SER B 1 414 ? -5.73 19.891 -7.605 1 97.31 414 SER B C 1
ATOM 7818 O O . SER B 1 414 ? -5.277 20.516 -6.645 1 97.31 414 SER B O 1
ATOM 7820 N N . ARG B 1 415 ? -6.062 20.484 -8.695 1 97.75 415 ARG B N 1
ATOM 7821 C CA . ARG B 1 415 ? -5.914 21.922 -8.883 1 97.75 415 ARG B CA 1
ATOM 7822 C C . ARG B 1 415 ? -6.801 22.703 -7.914 1 97.75 415 ARG B C 1
ATOM 7824 O O . ARG B 1 415 ? -6.379 23.719 -7.355 1 97.75 415 ARG B O 1
ATOM 7831 N N . LYS B 1 416 ? -7.992 22.203 -7.754 1 98.06 416 LYS B N 1
ATOM 7832 C CA . LYS B 1 416 ? -8.906 22.859 -6.816 1 98.06 416 LYS B CA 1
ATOM 7833 C C . LYS B 1 416 ? -8.344 22.828 -5.398 1 98.06 416 LYS B C 1
ATOM 7835 O O . LYS B 1 416 ? -8.422 23.828 -4.68 1 98.06 416 LYS B O 1
ATOM 7840 N N . TYR B 1 417 ? -7.793 21.703 -5.031 1 97.94 417 TYR B N 1
ATOM 7841 C CA . TYR B 1 417 ? -7.238 21.578 -3.688 1 97.94 417 TYR B CA 1
ATOM 7842 C C . TYR B 1 417 ? -6 22.453 -3.533 1 97.94 417 TYR B C 1
ATOM 7844 O O . TYR B 1 417 ? -5.738 23 -2.453 1 97.94 417 TYR B O 1
ATOM 7852 N N . ILE B 1 418 ? -5.242 22.609 -4.559 1 97.88 418 ILE B N 1
ATOM 7853 C CA . ILE B 1 418 ? -4.109 23.531 -4.516 1 97.88 418 ILE B CA 1
ATOM 7854 C C . ILE B 1 418 ? -4.613 24.953 -4.324 1 97.88 418 ILE B C 1
ATOM 7856 O O . ILE B 1 418 ? -4.086 25.703 -3.492 1 97.88 418 ILE B O 1
ATOM 7860 N N . MET B 1 419 ? -5.641 25.312 -5.062 1 98.31 419 MET B N 1
ATOM 7861 C CA . MET B 1 419 ? -6.223 26.656 -4.934 1 98.31 419 MET B CA 1
ATOM 7862 C C . MET B 1 419 ? -6.785 26.859 -3.533 1 98.31 419 MET B C 1
ATOM 7864 O O . MET B 1 419 ? -6.59 27.922 -2.936 1 98.31 419 MET B O 1
ATOM 7868 N N . LEU B 1 420 ? -7.469 25.859 -3.023 1 98.12 420 LEU B N 1
ATOM 7869 C CA . LEU B 1 420 ? -8 25.953 -1.668 1 98.12 420 LEU B CA 1
ATOM 7870 C C . LEU B 1 420 ? -6.875 26.094 -0.65 1 98.12 420 LEU B C 1
ATOM 7872 O O . LEU B 1 420 ? -7.02 26.812 0.341 1 98.12 420 LEU B O 1
ATOM 7876 N N . SER B 1 421 ? -5.82 25.375 -0.875 1 98 421 SER B N 1
ATOM 7877 C CA . SER B 1 421 ? -4.656 25.5 -0.002 1 98 421 SER B CA 1
ATOM 7878 C C . SER B 1 421 ? -4.145 26.938 0.03 1 98 421 SER B C 1
ATOM 7880 O O . SER B 1 421 ? -3.859 27.484 1.102 1 98 421 SER B O 1
ATOM 7882 N N . ILE B 1 422 ? -4.09 27.547 -1.105 1 97.75 422 ILE B N 1
ATOM 7883 C CA . ILE B 1 422 ? -3.623 28.922 -1.222 1 97.75 422 ILE B CA 1
ATOM 7884 C C . ILE B 1 422 ? -4.613 29.859 -0.541 1 97.75 422 ILE B C 1
ATOM 7886 O O . ILE B 1 422 ? -4.215 30.75 0.206 1 97.75 422 ILE B O 1
ATOM 7890 N N . VAL B 1 423 ? -5.883 29.656 -0.743 1 98.12 423 VAL B N 1
ATOM 7891 C CA . VAL B 1 423 ? -6.914 30.5 -0.142 1 98.12 423 VAL B CA 1
ATOM 7892 C C . VAL B 1 423 ? -6.816 30.438 1.38 1 98.12 423 VAL B C 1
ATOM 7894 O O . VAL B 1 423 ? -6.836 31.469 2.055 1 98.12 423 VAL B O 1
ATOM 7897 N N . PHE B 1 424 ? -6.656 29.25 1.909 1 97.56 424 PHE B N 1
ATOM 7898 C CA . PHE B 1 424 ? -6.559 29.094 3.355 1 97.56 424 PHE B CA 1
ATOM 7899 C C . PHE B 1 424 ? -5.266 29.719 3.881 1 97.56 424 PHE B C 1
ATOM 7901 O O . PHE B 1 424 ? -5.234 30.25 4.988 1 97.56 424 PHE B O 1
ATOM 7908 N N . ALA B 1 425 ? -4.227 29.625 3.127 1 96.44 425 ALA B N 1
ATOM 7909 C CA . ALA B 1 425 ? -2.967 30.266 3.51 1 96.44 425 ALA B CA 1
ATOM 7910 C C . ALA B 1 425 ? -3.111 31.781 3.568 1 96.44 425 ALA B C 1
ATOM 7912 O O . ALA B 1 425 ? -2.588 32.406 4.48 1 96.44 425 ALA B O 1
ATOM 7913 N N . VAL B 1 426 ? -3.838 32.312 2.643 1 97 426 VAL B N 1
ATOM 7914 C CA . VAL B 1 426 ? -4.066 33.75 2.604 1 97 426 VAL B CA 1
ATOM 7915 C C . VAL B 1 426 ? -4.938 34.156 3.787 1 97 426 VAL B C 1
ATOM 7917 O O . VAL B 1 426 ? -4.672 35.188 4.434 1 97 426 VAL B O 1
ATOM 7920 N N . ILE B 1 427 ? -5.957 33.375 4.066 1 96.62 427 ILE B N 1
ATOM 7921 C CA . ILE B 1 427 ? -6.809 33.656 5.215 1 96.62 427 ILE B CA 1
ATOM 7922 C C . ILE B 1 427 ? -5.977 33.656 6.492 1 96.62 427 ILE B C 1
ATOM 7924 O O . ILE B 1 427 ? -6.102 34.531 7.332 1 96.62 427 ILE B O 1
ATOM 7928 N N . MET B 1 428 ? -5.141 32.656 6.625 1 95.12 428 MET B N 1
ATOM 7929 C CA . MET B 1 428 ? -4.262 32.562 7.785 1 95.12 428 MET B CA 1
ATOM 7930 C C . MET B 1 428 ? -3.359 33.781 7.895 1 95.12 428 MET B C 1
ATOM 7932 O O . MET B 1 428 ? -3.252 34.406 8.961 1 95.12 428 MET B O 1
ATOM 7936 N N . MET B 1 429 ? -2.818 34.25 6.812 1 94.56 429 MET B N 1
ATOM 7937 C CA . MET B 1 429 ? -1.914 35.375 6.789 1 94.56 429 MET B CA 1
ATOM 7938 C C . MET B 1 429 ? -2.658 36.688 7.125 1 94.56 429 MET B C 1
ATOM 7940 O O . MET B 1 429 ? -2.145 37.531 7.859 1 94.56 429 MET B O 1
ATOM 7944 N N . LEU B 1 430 ? -3.842 36.812 6.652 1 94.44 430 LEU B N 1
ATOM 7945 C CA . LEU B 1 430 ? -4.637 38 6.926 1 94.44 430 LEU B CA 1
ATOM 7946 C C . LEU B 1 430 ? -5.02 38.062 8.398 1 94.44 430 LEU B C 1
ATOM 7948 O O . LEU B 1 430 ? -5.023 39.156 8.992 1 94.44 430 LEU B O 1
ATOM 7952 N N . CYS B 1 431 ? -5.32 36.906 8.938 1 92.56 431 CYS B N 1
ATOM 7953 C CA . CYS B 1 431 ? -5.629 36.875 10.359 1 92.56 431 CYS B CA 1
ATOM 7954 C C . CYS B 1 431 ? -4.41 37.281 11.195 1 92.56 431 CYS B C 1
ATOM 7956 O O . CYS B 1 431 ? -4.523 38.031 12.148 1 92.56 431 CYS B O 1
ATOM 7958 N N . ILE B 1 432 ? -3.27 36.844 10.82 1 90.44 432 ILE B N 1
ATOM 7959 C CA . ILE B 1 432 ? -2.041 37.156 11.547 1 90.44 432 ILE B CA 1
ATOM 7960 C C . ILE B 1 432 ? -1.732 38.625 11.414 1 90.44 432 ILE B C 1
ATOM 7962 O O . ILE B 1 432 ? -1.415 39.312 12.406 1 90.44 432 ILE B O 1
ATOM 7966 N N . ILE B 1 433 ? -1.933 39.156 10.258 1 89.69 433 ILE B N 1
ATOM 7967 C CA . ILE B 1 433 ? -1.68 40.562 10.016 1 89.69 433 ILE B CA 1
ATOM 7968 C C . ILE B 1 433 ? -2.635 41.438 10.852 1 89.69 433 ILE B C 1
ATOM 7970 O O . ILE B 1 433 ? -2.221 42.406 11.469 1 89.69 433 ILE B O 1
ATOM 7974 N N . TYR B 1 434 ? -3.84 40.969 10.891 1 87.69 434 TYR B N 1
ATOM 7975 C CA . TYR B 1 434 ? -4.82 41.688 11.68 1 87.69 434 TYR B CA 1
ATOM 7976 C C . TYR B 1 434 ? -4.461 41.688 13.156 1 87.69 434 TYR B C 1
ATOM 7978 O O . TYR B 1 434 ? -4.551 42.688 13.836 1 87.69 434 TYR B O 1
ATOM 7986 N N . MET B 1 435 ? -4.078 40.594 13.617 1 85 435 MET B N 1
ATOM 7987 C CA . MET B 1 435 ? -3.746 40.469 15.031 1 85 435 MET B CA 1
ATOM 7988 C C . MET B 1 435 ? -2.531 41.312 15.391 1 85 435 MET B C 1
ATOM 7990 O O . MET B 1 435 ? -2.461 41.844 16.484 1 85 435 MET B O 1
ATOM 7994 N N . VAL B 1 436 ? -1.671 41.469 14.461 1 83.12 436 VAL B N 1
ATOM 7995 C CA . VAL B 1 436 ? -0.469 42.281 14.688 1 83.12 436 VAL B CA 1
ATOM 7996 C C . VAL B 1 436 ? -0.795 43.75 14.555 1 83.12 436 VAL B C 1
ATOM 7998 O O . VAL B 1 436 ? -0.246 44.594 15.273 1 83.12 436 VAL B O 1
ATOM 8001 N N . ALA B 1 437 ? -1.742 44.062 13.75 1 83.69 437 ALA B N 1
ATOM 8002 C CA . ALA B 1 437 ? -2.078 45.469 13.453 1 83.69 437 ALA B CA 1
ATOM 8003 C C . ALA B 1 437 ? -3.064 46.031 14.477 1 83.69 437 ALA B C 1
ATOM 8005 O O . ALA B 1 437 ? -3.148 47.219 14.68 1 83.69 437 ALA B O 1
ATOM 8006 N N . ARG B 1 438 ? -3.77 45.219 15.125 1 82.56 438 ARG B N 1
ATOM 8007 C CA . ARG B 1 438 ? -4.879 45.656 15.977 1 82.56 438 ARG B CA 1
ATOM 8008 C C . ARG B 1 438 ? -4.406 46.594 17.062 1 82.56 438 ARG B C 1
ATOM 8010 O O . ARG B 1 438 ? -5.02 47.656 17.297 1 82.56 438 ARG B O 1
ATOM 8017 N N . PRO B 1 439 ? -3.264 46.312 17.734 1 77.19 439 PRO B N 1
ATOM 8018 C CA . PRO B 1 439 ? -2.812 47.25 18.75 1 77.19 439 PRO B CA 1
ATOM 8019 C C . PRO B 1 439 ? -2.496 48.625 18.172 1 77.19 439 PRO B C 1
ATOM 8021 O O . PRO B 1 439 ? -2.721 49.656 18.828 1 77.19 439 PRO B O 1
ATOM 8024 N N . TYR B 1 440 ? -2.141 48.625 16.969 1 78.56 440 TYR B N 1
ATOM 8025 C CA . TYR B 1 440 ? -1.829 49.906 16.328 1 78.56 440 TYR B CA 1
ATOM 8026 C C . TYR B 1 440 ? -3.102 50.656 15.992 1 78.56 440 TYR B C 1
ATOM 8028 O O . TYR B 1 440 ? -3.135 51.906 16.094 1 78.56 440 TYR B O 1
ATOM 8036 N N . LEU B 1 441 ? -4.078 49.906 15.703 1 78.81 441 LEU B N 1
ATOM 8037 C CA . LEU B 1 441 ? -5.352 50.531 15.391 1 78.81 441 LEU B CA 1
ATOM 8038 C C . LEU B 1 441 ? -6.004 51.094 16.656 1 78.81 441 LEU B C 1
ATOM 8040 O O . LEU B 1 441 ? -6.641 52.156 16.609 1 78.81 441 LEU B O 1
ATOM 8044 N N . GLN B 1 442 ? -5.789 50.469 17.688 1 80.12 442 GLN B N 1
ATOM 8045 C CA . GLN B 1 442 ? -6.414 50.875 18.953 1 80.12 442 GLN B CA 1
ATOM 8046 C C . GLN B 1 442 ? -5.652 52.031 19.594 1 80.12 442 GLN B C 1
ATOM 8048 O O . GLN B 1 442 ? -6.188 52.719 20.469 1 80.12 442 GLN B O 1
ATOM 8053 N N . MET B 1 443 ? -4.445 52.312 19.109 1 80.19 443 MET B N 1
ATOM 8054 C CA . MET B 1 443 ? -3.65 53.406 19.641 1 80.19 443 MET B CA 1
ATOM 8055 C C . MET B 1 443 ? -4.285 54.75 19.281 1 80.19 443 MET B C 1
ATOM 8057 O O . MET B 1 443 ? -4.156 55.719 20.031 1 80.19 443 MET B O 1
ATOM 8061 N N . HIS B 1 444 ? -5.074 54.75 18.219 1 81.31 444 HIS B N 1
ATOM 8062 C CA . HIS B 1 444 ? -5.602 56.031 17.75 1 81.31 444 HIS B CA 1
ATOM 8063 C C . HIS B 1 444 ? -6.629 56.594 18.719 1 81.31 444 HIS B C 1
ATOM 8065 O O . HIS B 1 444 ? -6.531 57.781 19.109 1 81.31 444 HIS B O 1
ATOM 8071 N N . PRO B 1 445 ? -7.598 55.781 19.047 1 80.25 445 PRO B N 1
ATOM 8072 C CA . PRO B 1 445 ? -8.547 56.344 20.031 1 80.25 445 PRO B CA 1
ATOM 8073 C C . PRO B 1 445 ? -7.879 56.719 21.359 1 80.25 445 PRO B C 1
ATOM 8075 O O . PRO B 1 445 ? -8.281 57.688 22 1 80.25 445 PRO B O 1
ATOM 8078 N N . THR B 1 446 ? -6.863 56.031 21.766 1 81.88 446 THR B N 1
ATOM 8079 C CA . THR B 1 446 ? -6.168 56.312 23 1 81.88 446 THR B CA 1
ATOM 8080 C C . THR B 1 446 ? -5.391 57.625 22.906 1 81.88 446 THR B C 1
ATOM 8082 O O . THR B 1 446 ? -5.445 58.469 23.812 1 81.88 446 THR B O 1
ATOM 8085 N N . ARG B 1 447 ? -4.773 57.844 21.844 1 79.56 447 ARG B N 1
ATOM 8086 C CA . ARG B 1 447 ? -4.047 59.094 21.609 1 79.56 447 ARG B CA 1
ATOM 8087 C C . ARG B 1 447 ? -4.996 60.281 21.594 1 79.56 447 ARG B C 1
ATOM 8089 O O . ARG B 1 447 ? -4.727 61.312 22.234 1 79.56 447 ARG B O 1
ATOM 8096 N N . SER B 1 448 ? -6.07 60.094 20.922 1 82.12 448 SER B N 1
ATOM 8097 C CA . SER B 1 448 ? -7.051 61.156 20.797 1 82.12 448 SER B CA 1
ATOM 8098 C C . SER B 1 448 ? -7.66 61.5 22.156 1 82.12 448 SER B C 1
ATOM 8100 O O . SER B 1 448 ? -7.902 62.688 22.469 1 82.12 448 SER B O 1
ATOM 8102 N N . THR B 1 449 ? -7.934 60.469 22.906 1 82.31 449 THR B N 1
ATOM 8103 C CA . THR B 1 449 ? -8.516 60.688 24.219 1 82.31 449 THR B CA 1
ATOM 8104 C C . THR B 1 449 ? -7.547 61.438 25.125 1 82.31 449 THR B C 1
ATOM 8106 O O . THR B 1 449 ? -7.938 62.406 25.812 1 82.31 449 THR B O 1
ATOM 8109 N N . LEU B 1 450 ? -6.281 61.094 25.125 1 79.88 450 LEU B N 1
ATOM 8110 C CA . LEU B 1 450 ? -5.266 61.75 25.953 1 79.88 450 LEU B CA 1
ATOM 8111 C C . LEU B 1 450 ? -5.07 63.188 25.516 1 79.88 450 LEU B C 1
ATOM 8113 O O . LEU B 1 450 ? -4.984 64.062 26.359 1 79.88 450 LEU B O 1
ATOM 8117 N N . LYS B 1 451 ? -5.035 63.406 24.266 1 80.31 451 LYS B N 1
ATOM 8118 C CA . LYS B 1 451 ? -4.875 64.75 23.719 1 80.31 451 LYS B CA 1
ATOM 8119 C C . LYS B 1 451 ? -6.047 65.625 24.125 1 80.31 451 LYS B C 1
ATOM 8121 O O . LYS B 1 451 ? -5.848 66.812 24.516 1 80.31 451 LYS B O 1
ATOM 8126 N N . ASN B 1 452 ? -7.234 65.062 24.031 1 80.81 452 ASN B N 1
ATOM 8127 C CA . ASN B 1 452 ? -8.43 65.875 24.375 1 80.81 452 ASN B CA 1
ATOM 8128 C C . ASN B 1 452 ? -8.477 66.188 25.859 1 80.81 452 ASN B C 1
ATOM 8130 O O . ASN B 1 452 ? -8.891 67.312 26.25 1 80.81 452 ASN B O 1
ATOM 8134 N N . ILE B 1 453 ? -8.062 65.25 26.641 1 80.62 453 ILE B N 1
ATOM 8135 C CA . ILE B 1 453 ? -8.047 65.438 28.078 1 80.62 453 ILE B CA 1
ATOM 8136 C C . ILE B 1 453 ? -7.082 66.625 28.406 1 80.62 453 ILE B C 1
ATOM 8138 O O . ILE B 1 453 ? -7.422 67.5 29.156 1 80.62 453 ILE B O 1
ATOM 8142 N N . ILE B 1 454 ? -5.965 66.625 27.75 1 76.81 454 ILE B N 1
ATOM 8143 C CA . ILE B 1 454 ? -4.949 67.625 28.016 1 76.81 454 ILE B CA 1
ATOM 8144 C C . ILE B 1 454 ? -5.395 69 27.453 1 76.81 454 ILE B C 1
ATOM 8146 O O . ILE B 1 454 ? -5.168 70 28.062 1 76.81 454 ILE B O 1
ATOM 8150 N N . SER B 1 455 ? -6.039 68.938 26.312 1 78.81 455 SER B N 1
ATOM 8151 C CA . SER B 1 455 ? -6.555 70.125 25.719 1 78.81 455 SER B CA 1
ATOM 8152 C C . SER B 1 455 ? -7.617 70.812 26.594 1 78.81 455 SER B C 1
ATOM 8154 O O . SER B 1 455 ? -7.676 72 26.719 1 78.81 455 SER B O 1
ATOM 8156 N N . LEU B 1 456 ? -8.391 69.938 27.234 1 78.19 456 LEU B N 1
ATOM 8157 C CA . LEU B 1 456 ? -9.414 70.438 28.141 1 78.19 456 LEU B CA 1
ATOM 8158 C C . LEU B 1 456 ? -8.789 71.062 29.391 1 78.19 456 LEU B C 1
ATOM 8160 O O . LEU B 1 456 ? -9.305 72.062 29.922 1 78.19 456 LEU B O 1
ATOM 8164 N N . CYS B 1 457 ? -7.645 70.562 29.703 1 74.44 457 CYS B N 1
ATOM 8165 C CA . CYS B 1 457 ? -6.922 71.125 30.859 1 74.44 457 CYS B CA 1
ATOM 8166 C C . CYS B 1 457 ? -6.277 72.438 30.5 1 74.44 457 CYS B C 1
ATOM 8168 O O . CYS B 1 457 ? -6.25 73.375 31.328 1 74.44 457 CYS B O 1
ATOM 8170 N N . HIS B 1 458 ? -5.844 72.625 29.25 1 70.25 458 HIS B N 1
ATOM 8171 C CA . HIS B 1 458 ? -5.211 73.875 28.797 1 70.25 458 HIS B CA 1
ATOM 8172 C C . HIS B 1 458 ? -6.23 75 28.672 1 70.25 458 HIS B C 1
ATOM 8174 O O . HIS B 1 458 ? -5.945 76.125 29.031 1 70.25 458 HIS B O 1
ATOM 8180 N N . HIS B 1 459 ? -7.309 74.75 28.172 1 64.88 459 HIS B N 1
ATOM 8181 C CA . HIS B 1 459 ? -8.328 75.812 27.922 1 64.88 459 HIS B CA 1
ATOM 8182 C C . HIS B 1 459 ? -8.82 76.375 29.234 1 64.88 459 HIS B C 1
ATOM 8184 O O . HIS B 1 459 ? -9.156 77.562 29.281 1 64.88 459 HIS B O 1
ATOM 8190 N N . ASN B 1 460 ? -8.805 75.688 30.266 1 59.25 460 ASN B N 1
ATOM 8191 C CA . ASN B 1 460 ? -9.281 76.188 31.531 1 59.25 460 ASN B CA 1
ATOM 8192 C C . ASN B 1 460 ? -8.219 77.062 32.219 1 59.25 460 ASN B C 1
ATOM 8194 O O . ASN B 1 460 ? -8.531 77.875 33.094 1 59.25 460 ASN B O 1
ATOM 8198 N N . GLU B 1 461 ? -6.934 76.812 31.906 1 56.59 461 GLU B N 1
ATOM 8199 C CA . GLU B 1 461 ? -5.891 77.625 32.5 1 56.59 461 GLU B CA 1
ATOM 8200 C C . GLU B 1 461 ? -5.797 79 31.844 1 56.59 461 GLU B C 1
ATOM 8202 O O . GLU B 1 461 ? -5.348 79.938 32.469 1 56.59 461 GLU B O 1
ATOM 8207 N N . HIS B 1 462 ? -6.094 79.25 30.594 1 48.41 462 HIS B N 1
ATOM 8208 C CA . HIS B 1 462 ? -6.074 80.562 29.969 1 48.41 462 HIS B CA 1
ATOM 8209 C C . HIS B 1 462 ? -7.473 81 29.562 1 48.41 462 HIS B C 1
ATOM 8211 O O . HIS B 1 462 ? -7.852 80.875 28.391 1 48.41 462 HIS B O 1
ATOM 8217 N N . PRO B 1 463 ? -8.336 81.375 30.625 1 42.19 463 PRO B N 1
ATOM 8218 C CA . PRO B 1 463 ? -9.625 81.938 30.172 1 42.19 463 PRO B CA 1
ATOM 8219 C C . PRO B 1 463 ? -9.469 83.188 29.344 1 42.19 463 PRO B C 1
ATOM 8221 O O . PRO B 1 463 ? -8.68 84.062 29.688 1 42.19 463 PRO B O 1
ATOM 8224 N N . ASN B 1 464 ? -9.438 83.562 28.266 1 38.97 464 ASN B N 1
ATOM 8225 C CA . ASN B 1 464 ? -9.664 84.938 27.734 1 38.97 464 ASN B CA 1
ATOM 8226 C C . ASN B 1 464 ? -10.578 85.75 28.641 1 38.97 464 ASN B C 1
ATOM 8228 O O . ASN B 1 464 ? -11.391 85.188 29.375 1 38.97 464 ASN B O 1
ATOM 8232 N N . LEU B 1 465 ? -10.398 87.375 28.562 1 31.92 465 LEU B N 1
ATOM 8233 C CA . LEU B 1 465 ? -10.672 88.688 29.125 1 31.92 465 LEU B CA 1
ATOM 8234 C C . LEU B 1 465 ? -12.164 88.875 29.344 1 31.92 465 LEU B C 1
ATOM 8236 O O . LEU B 1 465 ? -12.602 90 29.75 1 31.92 465 LEU B O 1
ATOM 8240 N N . LYS B 1 466 ? -12.984 88.562 28.375 1 36.38 466 LYS B N 1
ATOM 8241 C CA . LYS B 1 466 ? -14.109 89.438 28.531 1 36.38 466 LYS B CA 1
ATOM 8242 C C . LYS B 1 466 ? -14.734 89.375 29.922 1 36.38 466 LYS B C 1
ATOM 8244 O O . LYS B 1 466 ? -14.477 88.375 30.641 1 36.38 466 LYS B O 1
ATOM 8249 N N . GLY B 1 467 ? -15.844 90.188 30.156 1 30.97 467 GLY B N 1
ATOM 8250 C CA . GLY B 1 467 ? -16.547 90.875 31.219 1 30.97 467 GLY B CA 1
ATOM 8251 C C . GLY B 1 467 ? -17.062 90 32.312 1 30.97 467 GLY B C 1
ATOM 8252 O O . GLY B 1 467 ? -17.688 90.438 33.281 1 30.97 467 GLY B O 1
ATOM 8253 N N . ILE B 1 468 ? -17.578 88.75 32 1 30.5 468 ILE B N 1
ATOM 8254 C CA . ILE B 1 468 ? -18.656 88.5 32.938 1 30.5 468 ILE B CA 1
ATOM 8255 C C . ILE B 1 468 ? -18.078 88.125 34.312 1 30.5 468 ILE B C 1
ATOM 8257 O O . ILE B 1 468 ? -17.062 87.438 34.375 1 30.5 468 ILE B O 1
ATOM 8261 N N . GLY B 1 469 ? -18.562 88.625 35.469 1 31.3 469 GLY B N 1
ATOM 8262 C CA . GLY B 1 469 ? -18.359 88.688 36.906 1 31.3 469 GLY B CA 1
ATOM 8263 C C . GLY B 1 469 ? -17.891 87.375 37.531 1 31.3 469 GLY B C 1
ATOM 8264 O O . GLY B 1 469 ? -16.875 87.375 38.25 1 31.3 469 GLY B O 1
ATOM 8265 N N . ASP B 1 470 ? -18.859 86.5 37.969 1 33.72 470 ASP B N 1
ATOM 8266 C CA . ASP B 1 470 ? -18.766 85.75 39.219 1 33.72 470 ASP B CA 1
ATOM 8267 C C . ASP B 1 470 ? -17.781 84.562 39.094 1 33.72 470 ASP B C 1
ATOM 8269 O O . ASP B 1 470 ? -18 83.688 38.281 1 33.72 470 ASP B O 1
ATOM 8273 N N . THR B 1 471 ? -16.547 84.688 39.375 1 35.78 471 THR B N 1
ATOM 8274 C CA . THR B 1 471 ? -15.281 83.938 39.344 1 35.78 471 THR B CA 1
ATOM 8275 C C . THR B 1 471 ? -15.422 82.625 40.062 1 35.78 471 THR B C 1
ATOM 8277 O O . THR B 1 471 ? -14.555 81.75 39.938 1 35.78 471 THR B O 1
ATOM 8280 N N . SER B 1 472 ? -16.125 82.562 41.219 1 35.81 472 SER B N 1
ATOM 8281 C CA . SER B 1 472 ? -16.031 81.438 42.156 1 35.81 472 SER B CA 1
ATOM 8282 C C . SER B 1 472 ? -16.469 80.125 41.562 1 35.81 472 SER B C 1
ATOM 8284 O O . SER B 1 472 ? -16.031 79.062 42 1 35.81 472 SER B O 1
ATOM 8286 N N . GLN B 1 473 ? -17.547 80.125 40.844 1 37.62 473 GLN B N 1
ATOM 8287 C CA . GLN B 1 473 ? -18.234 78.875 40.406 1 37.62 473 GLN B CA 1
ATOM 8288 C C . GLN B 1 473 ? -17.453 78.188 39.281 1 37.62 473 GLN B C 1
ATOM 8290 O O . GLN B 1 473 ? -17.844 77.125 38.844 1 37.62 473 GLN B O 1
ATOM 8295 N N . GLN B 1 474 ? -16.312 78.688 38.781 1 37.84 474 GLN B N 1
ATOM 8296 C CA . GLN B 1 474 ? -15.711 78.25 37.5 1 37.84 474 GLN B CA 1
ATOM 8297 C C . GLN B 1 474 ? -14.633 77.25 37.75 1 37.84 474 GLN B C 1
ATOM 8299 O O . GLN B 1 474 ? -14.18 76.562 36.781 1 37.84 474 GLN B O 1
ATOM 8304 N N . ARG B 1 475 ? -13.969 77.125 38.844 1 43.12 475 ARG B N 1
ATOM 8305 C CA . ARG B 1 475 ? -12.812 76.312 39.188 1 43.12 475 ARG B CA 1
ATOM 8306 C C . ARG B 1 475 ? -13.156 74.812 39.156 1 43.12 475 ARG B C 1
ATOM 8308 O O . ARG B 1 475 ? -12.336 74 38.75 1 43.12 475 ARG B O 1
ATOM 8315 N N . GLY B 1 476 ? -14.258 74.375 39.844 1 50.69 476 GLY B N 1
ATOM 8316 C CA . GLY B 1 476 ? -14.844 73.062 39.844 1 50.69 476 GLY B CA 1
ATOM 8317 C C . GLY B 1 476 ? -15.133 72.5 38.469 1 50.69 476 GLY B C 1
ATOM 8318 O O . GLY B 1 476 ? -15.633 71.375 38.312 1 50.69 476 GLY B O 1
ATOM 8319 N N . GLY B 1 477 ? -14.555 73.062 37.344 1 65.5 477 GLY B N 1
ATOM 8320 C CA . GLY B 1 477 ? -15.133 72.938 36 1 65.5 477 GLY B CA 1
ATOM 8321 C C . GLY B 1 477 ? -14.336 72.062 35.094 1 65.5 477 GLY B C 1
ATOM 8322 O O . GLY B 1 477 ? -14.906 71.375 34.219 1 65.5 477 GLY B O 1
ATOM 8323 N N . THR B 1 478 ? -12.93 71.938 35.344 1 73.06 478 THR B N 1
ATOM 8324 C CA . THR B 1 478 ? -12.125 71.125 34.406 1 73.06 478 THR B CA 1
ATOM 8325 C C . THR B 1 478 ? -12.414 69.625 34.562 1 73.06 478 THR B C 1
ATOM 8327 O O . THR B 1 478 ? -12.602 68.938 33.562 1 73.06 478 THR B O 1
ATOM 8330 N N . VAL B 1 479 ? -12.328 69.188 35.844 1 75.94 479 VAL B N 1
ATOM 8331 C CA . VAL B 1 479 ? -12.578 67.75 36.125 1 75.94 479 VAL B CA 1
ATOM 8332 C C . VAL B 1 479 ? -13.961 67.375 35.625 1 75.94 479 VAL B C 1
ATOM 8334 O O . VAL B 1 479 ? -14.133 66.312 35.031 1 75.94 479 VAL B O 1
ATOM 8337 N N . ARG B 1 480 ? -14.812 68.25 35.906 1 76.12 480 ARG B N 1
ATOM 8338 C CA . ARG B 1 480 ? -16.172 68 35.438 1 76.12 480 ARG B CA 1
ATOM 8339 C C . ARG B 1 480 ? -16.25 67.938 33.938 1 76.12 480 ARG B C 1
ATOM 8341 O O . ARG B 1 480 ? -16.969 67.125 33.375 1 76.12 480 ARG B O 1
ATOM 8348 N N . ARG B 1 481 ? -15.461 68.75 33.312 1 76.88 481 ARG B N 1
ATOM 8349 C CA . ARG B 1 481 ? -15.445 68.75 31.859 1 76.88 481 ARG B CA 1
ATOM 8350 C C . ARG B 1 481 ? -14.805 67.5 31.297 1 76.88 481 ARG B C 1
ATOM 8352 O O . ARG B 1 481 ? -15.266 66.938 30.297 1 76.88 481 ARG B O 1
ATOM 8359 N N . ILE B 1 482 ? -13.766 67.062 31.984 1 79.94 482 ILE B N 1
ATOM 8360 C CA . ILE B 1 482 ? -13.086 65.875 31.562 1 79.94 482 ILE B CA 1
ATOM 8361 C C . ILE B 1 482 ? -14.008 64.625 31.781 1 79.94 482 ILE B C 1
ATOM 8363 O O . ILE B 1 482 ? -14.109 63.781 30.922 1 79.94 482 ILE B O 1
ATOM 8367 N N . GLU B 1 483 ? -14.609 64.625 32.938 1 78.12 483 GLU B N 1
ATOM 8368 C CA . GLU B 1 483 ? -15.539 63.562 33.25 1 78.12 483 GLU B CA 1
ATOM 8369 C C . GLU B 1 483 ? -16.703 63.531 32.25 1 78.12 483 GLU B C 1
ATOM 8371 O O . GLU B 1 483 ? -17.125 62.469 31.797 1 78.12 483 GLU B O 1
ATOM 8376 N N . GLN B 1 484 ? -17.188 64.75 31.922 1 78.12 484 GLN B N 1
ATOM 8377 C CA . GLN B 1 484 ? -18.25 64.812 30.922 1 78.12 484 GLN B CA 1
ATOM 8378 C C . GLN B 1 484 ? -17.766 64.375 29.547 1 78.12 484 GLN B C 1
ATOM 8380 O O . GLN B 1 484 ? -18.484 63.656 28.828 1 78.12 484 GLN B O 1
ATOM 8385 N N . PHE B 1 485 ? -16.594 64.688 29.25 1 79.06 485 PHE B N 1
ATOM 8386 C CA . PHE B 1 485 ? -15.984 64.25 27.984 1 79.06 485 PHE B CA 1
ATOM 8387 C C . PHE B 1 485 ? -15.875 62.75 27.906 1 79.06 485 PHE B C 1
ATOM 8389 O O . PHE B 1 485 ? -16.234 62.156 26.891 1 79.06 485 PHE B O 1
ATOM 8396 N N . LEU B 1 486 ? -15.359 62.188 28.969 1 78.81 486 LEU B N 1
ATOM 8397 C CA . LEU B 1 486 ? -15.195 60.719 28.984 1 78.81 486 LEU B CA 1
ATOM 8398 C C . LEU B 1 486 ? -16.547 60.031 28.938 1 78.81 486 LEU B C 1
ATOM 8400 O O . LEU B 1 486 ? -16.719 59 28.281 1 78.81 486 LEU B O 1
ATOM 8404 N N . LYS B 1 487 ? -17.516 60.594 29.625 1 78.12 487 LYS B N 1
ATOM 8405 C CA . LYS B 1 487 ? -18.875 60.031 29.625 1 78.12 487 LYS B CA 1
ATOM 8406 C C . LYS B 1 487 ? -19.484 60.094 28.234 1 78.12 487 LYS B C 1
ATOM 8408 O O . LYS B 1 487 ? -20.078 59.094 27.766 1 78.12 487 LYS B O 1
ATOM 8413 N N . ASP B 1 488 ? -19.359 61.156 27.531 1 75.56 488 ASP B N 1
ATOM 8414 C CA . ASP B 1 488 ? -19.953 61.344 26.219 1 75.56 488 ASP B CA 1
ATOM 8415 C C . ASP B 1 488 ? -19.25 60.5 25.172 1 75.56 488 ASP B C 1
ATOM 8417 O O . ASP B 1 488 ? -19.891 59.938 24.281 1 75.56 488 ASP B O 1
ATOM 8421 N N . THR B 1 489 ? -17.953 60.375 25.391 1 76.12 489 THR B N 1
ATOM 8422 C CA . THR B 1 489 ? -17.156 59.656 24.391 1 76.12 489 THR B CA 1
ATOM 8423 C C . THR B 1 489 ? -17.312 58.156 24.516 1 76.12 489 THR B C 1
ATOM 8425 O O . THR B 1 489 ? -17.391 57.438 23.516 1 76.12 489 THR B O 1
ATOM 8428 N N . PHE B 1 490 ? -17.5 57.719 25.812 1 77.44 490 PHE B N 1
ATOM 8429 C CA . PHE B 1 490 ? -17.469 56.281 26.016 1 77.44 490 PHE B CA 1
ATOM 8430 C C . PHE B 1 490 ? -18.812 55.781 26.547 1 77.44 490 PHE B C 1
ATOM 8432 O O . PHE B 1 490 ? -18.922 54.625 27 1 77.44 490 PHE B O 1
ATOM 8439 N N . SER B 1 491 ? -19.953 56.625 26.438 1 69.06 491 SER B N 1
ATOM 8440 C CA . SER B 1 491 ? -21.312 56.281 26.828 1 69.06 491 SER B CA 1
ATOM 8441 C C . SER B 1 491 ? -21.359 55.625 28.203 1 69.06 491 SER B C 1
ATOM 8443 O O . SER B 1 491 ? -21.984 54.594 28.375 1 69.06 491 SER B O 1
ATOM 8445 N N . LEU B 1 492 ? -20.672 56.125 29.109 1 68.62 492 LEU B N 1
ATOM 8446 C CA . LEU B 1 492 ? -20.656 55.594 30.484 1 68.62 492 LEU B CA 1
ATOM 8447 C C . LEU B 1 492 ? -21.938 55.969 31.219 1 68.62 492 LEU B C 1
ATOM 8449 O O . LEU B 1 492 ? -22.484 57.062 31 1 68.62 492 LEU B O 1
ATOM 8453 N N . ASN B 1 493 ? -22.922 55 31.594 1 56.09 493 ASN B N 1
ATOM 8454 C CA . ASN B 1 493 ? -24.094 55.281 32.406 1 56.09 493 ASN B CA 1
ATOM 8455 C C . ASN B 1 493 ? -23.688 55.906 33.75 1 56.09 493 ASN B C 1
ATOM 8457 O O . ASN B 1 493 ? -23.125 55.188 34.625 1 56.09 493 ASN B O 1
ATOM 8461 N N . LEU B 1 494 ? -23.547 57 33.781 1 52.56 494 LEU B N 1
ATOM 8462 C CA . LEU B 1 494 ? -23.281 57.625 35.062 1 52.56 494 LEU B CA 1
ATOM 8463 C C . LEU B 1 494 ? -24.578 57.781 35.875 1 52.56 494 LEU B C 1
ATOM 8465 O O . LEU B 1 494 ? -25.5 58.5 35.438 1 52.56 494 LEU B O 1
ATOM 8469 N N . GLU B 1 495 ? -25.281 56.719 36.312 1 43.25 495 GLU B N 1
ATOM 8470 C CA . GLU B 1 495 ? -26.578 56.719 36.969 1 43.25 495 GLU B CA 1
ATOM 8471 C C . GLU B 1 495 ? -26.781 57.938 37.844 1 43.25 495 GLU B C 1
ATOM 8473 O O . GLU B 1 495 ? -27.922 58.375 38.031 1 43.25 495 GLU B O 1
ATOM 8478 N N . GLY B 1 496 ? -25.984 58.219 38.812 1 40.66 496 GLY B N 1
ATOM 8479 C CA . GLY B 1 496 ? -26.5 58.812 40.031 1 40.66 496 GLY B CA 1
ATOM 8480 C C . GLY B 1 496 ? -27.031 60.219 39.812 1 40.66 496 GLY B C 1
ATOM 8481 O O . GLY B 1 496 ? -27.312 60.969 40.75 1 40.66 496 GLY B O 1
ATOM 8482 N N . SER B 1 497 ? -26.953 60.938 38.625 1 40.03 497 SER B N 1
ATOM 8483 C CA . SER B 1 497 ? -27.25 62.344 38.812 1 40.03 497 SER B CA 1
ATOM 8484 C C . SER B 1 497 ? -28.75 62.594 38.844 1 40.03 497 SER B C 1
ATOM 8486 O O . SER B 1 497 ? -29.266 63.375 38.031 1 40.03 497 SER B O 1
ATOM 8488 N N . ARG B 1 498 ? -29.531 61.688 39.188 1 38.91 498 ARG B N 1
ATOM 8489 C CA . ARG B 1 498 ? -30.828 62.375 39.125 1 38.91 498 ARG B CA 1
ATOM 8490 C C . ARG B 1 498 ? -30.844 63.625 40 1 38.91 498 ARG B C 1
ATOM 8492 O O . ARG B 1 498 ? -31.781 64.375 39.969 1 38.91 498 ARG B O 1
ATOM 8499 N N . GLY B 1 499 ? -30.578 63.5 41.406 1 37.19 499 GLY B N 1
ATOM 8500 C CA . GLY B 1 499 ? -30.828 64.688 42.188 1 37.19 499 GLY B CA 1
ATOM 8501 C C . GLY B 1 499 ? -29.891 65.875 41.844 1 37.19 499 GLY B C 1
ATOM 8502 O O . GLY B 1 499 ? -28.891 65.625 41.156 1 37.19 499 GLY B O 1
ATOM 8503 N N . LYS B 1 500 ? -30.062 67.188 42.625 1 39.47 500 LYS B N 1
ATOM 8504 C CA . LYS B 1 500 ? -29.484 68.5 42.406 1 39.47 500 LYS B CA 1
ATOM 8505 C C . LYS B 1 500 ? -28 68.375 42.031 1 39.47 500 LYS B C 1
ATOM 8507 O O . LYS B 1 500 ? -27.641 68.5 40.875 1 39.47 500 LYS B O 1
ATOM 8512 N N . THR B 1 501 ? -27.188 69.188 42.844 1 36.44 501 THR B N 1
ATOM 8513 C CA . THR B 1 501 ? -25.875 69.875 42.812 1 36.44 501 THR B CA 1
ATOM 8514 C C . THR B 1 501 ? -24.75 68.812 42.844 1 36.44 501 THR B C 1
ATOM 8516 O O . THR B 1 501 ? -23.578 69.188 42.969 1 36.44 501 THR B O 1
ATOM 8519 N N . GLN B 1 502 ? -24.953 67.5 43.094 1 37.25 502 GLN B N 1
ATOM 8520 C CA . GLN B 1 502 ? -23.812 66.75 43.562 1 37.25 502 GLN B CA 1
ATOM 8521 C C . GLN B 1 502 ? -22.938 66.312 42.406 1 37.25 502 GLN B C 1
ATOM 8523 O O . GLN B 1 502 ? -23.438 65.938 41.344 1 37.25 502 GLN B O 1
ATOM 8528 N N . ALA B 1 503 ? -21.5 66.625 42.406 1 43.91 503 ALA B N 1
ATOM 8529 C CA . ALA B 1 503 ? -20.312 66.438 41.562 1 43.91 503 ALA B CA 1
ATOM 8530 C C . ALA B 1 503 ? -20.297 65 41 1 43.91 503 ALA B C 1
ATOM 8532 O O . ALA B 1 503 ? -20.469 64 41.719 1 43.91 503 ALA B O 1
ATOM 8533 N N . VAL B 1 504 ? -20.594 64.688 39.812 1 50.22 504 VAL B N 1
ATOM 8534 C CA . VAL B 1 504 ? -20.516 63.5 38.969 1 50.22 504 VAL B CA 1
ATOM 8535 C C . VAL B 1 504 ? -19.094 62.938 39.031 1 50.22 504 VAL B C 1
ATOM 8537 O O . VAL B 1 504 ? -18.156 63.531 38.469 1 50.22 504 VAL B O 1
ATOM 8540 N N . GLU B 1 505 ? -18.625 62.312 40.125 1 57.53 505 GLU B N 1
ATOM 8541 C CA . GLU B 1 505 ? -17.281 61.75 40.281 1 57.53 505 GLU B CA 1
ATOM 8542 C C . GLU B 1 505 ? -17.141 60.438 39.562 1 57.53 505 GLU B C 1
ATOM 8544 O O . GLU B 1 505 ? -18.031 59.562 39.656 1 57.53 505 GLU B O 1
ATOM 8549 N N . LEU B 1 506 ? -16.141 60.281 38.594 1 66.75 506 LEU B N 1
ATOM 8550 C CA . LEU B 1 506 ? -15.781 59 37.938 1 66.75 506 LEU B CA 1
ATOM 8551 C C . LEU B 1 506 ? -15.398 57.969 38.969 1 66.75 506 LEU B C 1
ATOM 8553 O O . LEU B 1 506 ? -14.648 58.25 39.906 1 66.75 506 LEU B O 1
ATOM 8557 N N . ARG B 1 507 ? -16.141 56.75 39.094 1 68.5 507 ARG B N 1
ATOM 8558 C CA . ARG B 1 507 ? -15.828 55.594 39.906 1 68.5 507 ARG B CA 1
ATOM 8559 C C . ARG B 1 507 ? -14.797 54.688 39.25 1 68.5 507 ARG B C 1
ATOM 8561 O O . ARG B 1 507 ? -14.398 54.938 38.094 1 68.5 507 ARG B O 1
ATOM 8568 N N . GLU B 1 508 ? -14.203 53.906 40.062 1 70.31 508 GLU B N 1
ATOM 8569 C CA . GLU B 1 508 ? -13.211 52.938 39.562 1 70.31 508 GLU B CA 1
ATOM 8570 C C . GLU B 1 508 ? -13.734 52.156 38.375 1 70.31 508 GLU B C 1
ATOM 8572 O O . GLU B 1 508 ? -13 51.906 37.406 1 70.31 508 GLU B O 1
ATOM 8577 N N . GLN B 1 509 ? -14.992 51.875 38.281 1 70.75 509 GLN B N 1
ATOM 8578 C CA . GLN B 1 509 ? -15.625 51.062 37.219 1 70.75 509 GLN B CA 1
ATOM 8579 C C . GLN B 1 509 ? -15.672 51.844 35.906 1 70.75 509 GLN B C 1
ATOM 8581 O O . GLN B 1 509 ? -15.633 51.25 34.812 1 70.75 509 GLN B O 1
ATOM 8586 N N . ASP B 1 510 ? -15.688 53.094 36.062 1 75.44 510 ASP B N 1
ATOM 8587 C CA . ASP B 1 510 ? -15.773 53.906 34.875 1 75.44 510 ASP B CA 1
ATOM 8588 C C . ASP B 1 510 ? -14.438 53.969 34.125 1 75.44 510 ASP B C 1
ATOM 8590 O O . ASP B 1 510 ? -14.406 53.906 32.906 1 75.44 510 ASP B O 1
ATOM 8594 N N . TYR B 1 511 ? -13.367 54.031 34.875 1 76.19 511 TYR B N 1
ATOM 8595 C CA . TYR B 1 511 ? -12.047 54 34.25 1 76.19 511 TYR B CA 1
ATOM 8596 C C . TYR B 1 511 ? -11.805 52.688 33.562 1 76.19 511 TYR B C 1
ATOM 8598 O O . TYR B 1 511 ? -11.203 52.656 32.469 1 76.19 511 TYR B O 1
ATOM 8606 N N . GLU B 1 512 ? -12.352 51.656 34.188 1 78.31 512 GLU B N 1
ATOM 8607 C CA . GLU B 1 512 ? -12.219 50.312 33.594 1 78.31 512 GLU B CA 1
ATOM 8608 C C . GLU B 1 512 ? -13 50.219 32.281 1 78.31 512 GLU B C 1
ATOM 8610 O O . GLU B 1 512 ? -12.539 49.625 31.312 1 78.31 512 GLU B O 1
ATOM 8615 N N . ALA B 1 513 ? -14.117 50.75 32.281 1 78.94 513 ALA B N 1
ATOM 8616 C CA . ALA B 1 513 ? -14.945 50.75 31.094 1 78.94 513 ALA B CA 1
ATOM 8617 C C . ALA B 1 513 ? -14.273 51.5 29.953 1 78.94 513 ALA B C 1
ATOM 8619 O O . ALA B 1 513 ? -14.312 51.062 28.797 1 78.94 513 ALA B O 1
ATOM 8620 N N . VAL B 1 514 ? -13.656 52.625 30.25 1 80.88 514 VAL B N 1
ATOM 8621 C CA . VAL B 1 514 ? -12.953 53.438 29.25 1 80.88 514 VAL B CA 1
ATOM 8622 C C . VAL B 1 514 ? -11.773 52.625 28.703 1 80.88 514 VAL B C 1
ATOM 8624 O O . VAL B 1 514 ? -11.586 52.562 27.484 1 80.88 514 VAL B O 1
ATOM 8627 N N . ALA B 1 515 ? -11.094 52.031 29.625 1 78.88 515 ALA B N 1
ATOM 8628 C CA . ALA B 1 515 ? -9.922 51.25 29.219 1 78.88 515 ALA B CA 1
ATOM 8629 C C . ALA B 1 515 ? -10.328 50.062 28.359 1 78.88 515 ALA B C 1
ATOM 8631 O O . ALA B 1 515 ? -9.641 49.719 27.391 1 78.88 515 ALA B O 1
ATOM 8632 N N . SER B 1 516 ? -11.383 49.406 28.703 1 78.94 516 SER B N 1
ATOM 8633 C CA . SER B 1 516 ? -11.883 48.25 27.953 1 78.94 516 SER B CA 1
ATOM 8634 C C . SER B 1 516 ? -12.211 48.625 26.516 1 78.94 516 SER B C 1
ATOM 8636 O O . SER B 1 516 ? -11.883 47.906 25.578 1 78.94 516 SER B O 1
ATOM 8638 N N . VAL B 1 517 ? -12.844 49.719 26.359 1 77.75 517 VAL B N 1
ATOM 8639 C CA . VAL B 1 517 ? -13.203 50.188 25.016 1 77.75 517 VAL B CA 1
ATOM 8640 C C . VAL B 1 517 ? -11.945 50.562 24.25 1 77.75 517 VAL B C 1
ATOM 8642 O O . VAL B 1 517 ? -11.82 50.25 23.062 1 77.75 517 VAL B O 1
ATOM 8645 N N . LEU B 1 518 ? -10.992 51.156 24.969 1 79.88 518 LEU B N 1
ATOM 8646 C CA . LEU B 1 518 ? -9.773 51.625 24.312 1 79.88 518 LEU B CA 1
ATOM 8647 C C . LEU B 1 518 ? -8.922 50.438 23.859 1 79.88 518 LEU B C 1
ATOM 8649 O O . LEU B 1 518 ? -8.266 50.5 22.812 1 79.88 518 LEU B O 1
ATOM 8653 N N . HIS B 1 519 ? -9.023 49.406 24.547 1 80.12 519 HIS B N 1
ATOM 8654 C CA . HIS B 1 519 ? -8.164 48.25 24.266 1 80.12 519 HIS B CA 1
ATOM 8655 C C . HIS B 1 519 ? -8.93 47.188 23.484 1 80.12 519 HIS B C 1
ATOM 8657 O O . HIS B 1 519 ? -8.344 46.188 23.062 1 80.12 519 HIS B O 1
ATOM 8663 N N . GLY B 1 520 ? -10.148 47.375 23.25 1 75.5 520 GLY B N 1
ATOM 8664 C CA . GLY B 1 520 ? -10.938 46.406 22.484 1 75.5 520 GLY B CA 1
ATOM 8665 C C . GLY B 1 520 ? -11.031 45.062 23.156 1 75.5 520 GLY B C 1
ATOM 8666 O O . GLY B 1 520 ? -10.906 44.031 22.484 1 75.5 520 GLY B O 1
ATOM 8667 N N . ALA B 1 521 ? -11.094 45.094 24.422 1 72.44 521 ALA B N 1
ATOM 8668 C CA . ALA B 1 521 ? -11.148 43.812 25.156 1 72.44 521 ALA B CA 1
ATOM 8669 C C . ALA B 1 521 ? -12.508 43.156 24.984 1 72.44 521 ALA B C 1
ATOM 8671 O O . ALA B 1 521 ? -13.539 43.812 24.938 1 72.44 521 ALA B O 1
ATOM 8672 N N . GLY B 1 522 ? -12.609 41.875 24.469 1 72.12 522 GLY B N 1
ATOM 8673 C CA . GLY B 1 522 ? -13.82 41.094 24.312 1 72.12 522 GLY B CA 1
ATOM 8674 C C . GLY B 1 522 ? -13.555 39.688 23.812 1 72.12 522 GLY B C 1
ATOM 8675 O O . GLY B 1 522 ? -12.477 39.375 23.297 1 72.12 522 GLY B O 1
ATOM 8676 N N . LEU B 1 523 ? -14.523 38.844 24 1 73.25 523 LEU B N 1
ATOM 8677 C CA . LEU B 1 523 ? -14.43 37.438 23.656 1 73.25 523 LEU B CA 1
ATOM 8678 C C . LEU B 1 523 ? -14.281 37.25 22.156 1 73.25 523 LEU B C 1
ATOM 8680 O O . LEU B 1 523 ? -13.789 36.219 21.688 1 73.25 523 LEU B O 1
ATOM 8684 N N . HIS B 1 524 ? -14.633 38.281 21.469 1 74.5 524 HIS B N 1
ATOM 8685 C CA . HIS B 1 524 ? -14.523 38.219 20.016 1 74.5 524 HIS B CA 1
ATOM 8686 C C . HIS B 1 524 ? -13.062 38.188 19.578 1 74.5 524 HIS B C 1
ATOM 8688 O O . HIS B 1 524 ? -12.758 37.812 18.438 1 74.5 524 HIS B O 1
ATOM 8694 N N . ASN B 1 525 ? -12.148 38.375 20.562 1 80.75 525 ASN B N 1
ATOM 8695 C CA . ASN B 1 525 ? -10.719 38.375 20.266 1 80.75 525 ASN B CA 1
ATOM 8696 C C . ASN B 1 525 ? -10.227 36.938 20 1 80.75 525 ASN B C 1
ATOM 8698 O O . ASN B 1 525 ? -9.133 36.75 19.453 1 80.75 525 ASN B O 1
ATOM 8702 N N . ILE B 1 526 ? -11.164 35.969 20.312 1 86.19 526 ILE B N 1
ATOM 8703 C CA . ILE B 1 526 ? -10.766 34.594 20.141 1 86.19 526 ILE B CA 1
ATOM 8704 C C . ILE B 1 526 ? -10.969 34.188 18.688 1 86.19 526 ILE B C 1
ATOM 8706 O O . ILE B 1 526 ? -10.375 33.188 18.219 1 86.19 526 ILE B O 1
ATOM 8710 N N . PHE B 1 527 ? -11.656 34.906 17.984 1 89.25 527 PHE B N 1
ATOM 8711 C CA . PHE B 1 527 ? -12.117 34.5 16.656 1 89.25 527 PHE B CA 1
ATOM 8712 C C . PHE B 1 527 ? -10.945 34.438 15.672 1 89.25 527 PHE B C 1
ATOM 8714 O O . PHE B 1 527 ? -10.75 33.406 15.008 1 89.25 527 PHE B O 1
ATOM 8721 N N . PHE B 1 528 ? -10.117 35.406 15.648 1 89.69 528 PHE B N 1
ATOM 8722 C CA . PHE B 1 528 ? -9.086 35.5 14.625 1 89.69 528 PHE B CA 1
ATOM 8723 C C . PHE B 1 528 ? -7.988 34.469 14.867 1 89.69 528 PHE B C 1
ATOM 8725 O O . PHE B 1 528 ? -7.535 33.781 13.93 1 89.69 528 PHE B O 1
ATOM 8732 N N . PRO B 1 529 ? -7.621 34.281 16.156 1 90.06 529 PRO B N 1
ATOM 8733 C CA . PRO B 1 529 ? -6.652 33.188 16.391 1 90.06 529 PRO B CA 1
ATOM 8734 C C . PRO B 1 529 ? -7.195 31.812 16.016 1 90.06 529 PRO B C 1
ATOM 8736 O O . PRO B 1 529 ? -6.465 31 15.469 1 90.06 529 PRO B O 1
ATOM 8739 N N . LEU B 1 530 ? -8.406 31.594 16.312 1 91.75 530 LEU B N 1
ATOM 8740 C CA . LEU B 1 530 ? -9.016 30.312 15.984 1 91.75 530 LEU B CA 1
ATOM 8741 C C . LEU B 1 530 ? -9.078 30.094 14.477 1 91.75 530 LEU B C 1
ATOM 8743 O O . LEU B 1 530 ? -8.773 29.016 13.984 1 91.75 530 LEU B O 1
ATOM 8747 N N . VAL B 1 531 ? -9.422 31.125 13.805 1 93.69 531 VAL B N 1
ATOM 8748 C CA . VAL B 1 531 ? -9.516 31.031 12.352 1 93.69 531 VAL B CA 1
ATOM 8749 C C . VAL B 1 531 ? -8.133 30.797 11.758 1 93.69 531 VAL B C 1
ATOM 8751 O O . VAL B 1 531 ? -7.977 30.016 10.812 1 93.69 531 VAL B O 1
ATOM 8754 N N . ALA B 1 532 ? -7.152 31.438 12.32 1 93.44 532 ALA B N 1
ATOM 8755 C CA . ALA B 1 532 ? -5.789 31.25 11.836 1 93.44 532 ALA B CA 1
ATOM 8756 C C . ALA B 1 532 ? -5.328 29.812 12 1 93.44 532 ALA B C 1
ATOM 8758 O O . ALA B 1 532 ? -4.715 29.234 11.102 1 93.44 532 ALA B O 1
ATOM 8759 N N . VAL B 1 533 ? -5.711 29.312 13.102 1 93.25 533 VAL B N 1
ATOM 8760 C CA . VAL B 1 533 ? -5.316 27.938 13.398 1 93.25 533 VAL B CA 1
ATOM 8761 C C . VAL B 1 533 ? -6.016 26.969 12.438 1 93.25 533 VAL B C 1
ATOM 8763 O O . VAL B 1 533 ? -5.371 26.141 11.805 1 93.25 533 VAL B O 1
ATOM 8766 N N . VAL B 1 534 ? -7.234 27.094 12.25 1 94.19 534 VAL B N 1
ATOM 8767 C CA . VAL B 1 534 ? -8.016 26.203 11.391 1 94.19 534 VAL B CA 1
ATOM 8768 C C . VAL B 1 534 ? -7.562 26.359 9.945 1 94.19 534 VAL B C 1
ATOM 8770 O O . VAL B 1 534 ? -7.387 25.375 9.227 1 94.19 534 VAL B O 1
ATOM 8773 N N . ALA B 1 535 ? -7.355 27.562 9.594 1 95.31 535 ALA B N 1
ATOM 8774 C CA . ALA B 1 535 ? -6.938 27.844 8.219 1 95.31 535 ALA B CA 1
ATOM 8775 C C . ALA B 1 535 ? -5.578 27.219 7.926 1 95.31 535 ALA B C 1
ATOM 8777 O O . ALA B 1 535 ? -5.328 26.75 6.812 1 95.31 535 ALA B O 1
ATOM 8778 N N . SER B 1 536 ? -4.734 27.297 8.875 1 93.88 536 SER B N 1
ATOM 8779 C CA . SER B 1 536 ? -3.406 26.734 8.656 1 93.88 536 SER B CA 1
ATOM 8780 C C . SER B 1 536 ? -3.479 25.219 8.477 1 93.88 536 SER B C 1
ATOM 8782 O O . SER B 1 536 ? -2.824 24.672 7.59 1 93.88 536 SER B O 1
ATOM 8784 N N . ILE B 1 537 ? -4.254 24.562 9.258 1 93.25 537 ILE B N 1
ATOM 8785 C CA . ILE B 1 537 ? -4.422 23.125 9.148 1 93.25 537 ILE B CA 1
ATOM 8786 C C . ILE B 1 537 ? -5.062 22.766 7.809 1 93.25 537 ILE B C 1
ATOM 8788 O O . ILE B 1 537 ? -4.609 21.859 7.117 1 93.25 537 ILE B O 1
ATOM 8792 N N . MET B 1 538 ? -6.016 23.531 7.461 1 95.81 538 MET B N 1
ATOM 8793 C CA . MET B 1 538 ? -6.73 23.266 6.215 1 95.81 538 MET B CA 1
ATOM 8794 C C . MET B 1 538 ? -5.82 23.5 5.008 1 95.81 538 MET B C 1
ATOM 8796 O O . MET B 1 538 ? -5.879 22.734 4.035 1 95.81 538 MET B O 1
ATOM 8800 N N . SER B 1 539 ? -5.066 24.531 5.094 1 95.81 539 SER B N 1
ATOM 8801 C CA . SER B 1 539 ? -4.129 24.797 4.008 1 95.81 539 SER B CA 1
ATOM 8802 C C . SER B 1 539 ? -3.178 23.625 3.797 1 95.81 539 SER B C 1
ATOM 8804 O O . SER B 1 539 ? -2.998 23.156 2.668 1 95.81 539 SER B O 1
ATOM 8806 N N . PHE B 1 540 ? -2.68 23.188 4.922 1 93.75 540 PHE B N 1
ATOM 8807 C CA . PHE B 1 540 ? -1.744 22.078 4.875 1 93.75 540 PHE B CA 1
ATOM 8808 C C . PHE B 1 540 ? -2.426 20.828 4.348 1 93.75 540 PHE B C 1
ATOM 8810 O O . PHE B 1 540 ? -1.896 20.141 3.463 1 93.75 540 PHE B O 1
ATOM 8817 N N . CYS B 1 541 ? -3.531 20.469 4.801 1 94.69 541 CYS B N 1
ATOM 8818 C CA . CYS B 1 541 ? -4.262 19.266 4.414 1 94.69 541 CYS B CA 1
ATOM 8819 C C . CYS B 1 541 ? -4.625 19.297 2.936 1 94.69 541 CYS B C 1
ATOM 8821 O O . CYS B 1 541 ? -4.496 18.297 2.234 1 94.69 541 CYS B O 1
ATOM 8823 N N . CYS B 1 542 ? -5.055 20.453 2.494 1 96.75 542 CYS B N 1
ATOM 8824 C CA . CYS B 1 542 ? -5.438 20.594 1.093 1 96.75 542 CYS B CA 1
ATOM 8825 C C . CYS B 1 542 ? -4.246 20.328 0.176 1 96.75 542 CYS B C 1
ATOM 8827 O O . CYS B 1 542 ? -4.387 19.672 -0.857 1 96.75 542 CYS B O 1
ATOM 8829 N N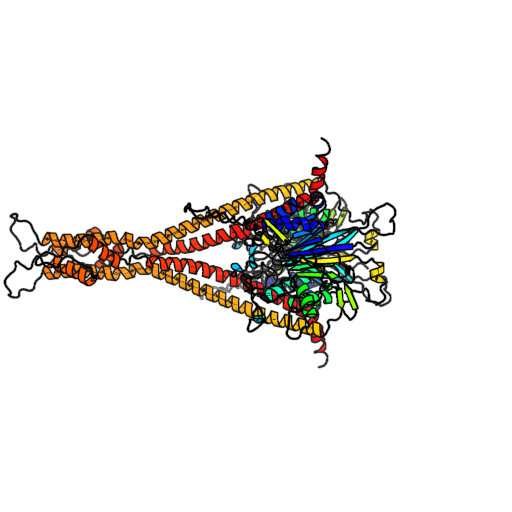 . LEU B 1 543 ? -3.166 20.844 0.601 1 94.88 543 LEU B N 1
ATOM 8830 C CA . LEU B 1 543 ? -1.967 20.641 -0.203 1 94.88 543 LEU B CA 1
ATOM 8831 C C . LEU B 1 543 ? -1.595 19.156 -0.254 1 94.88 543 LEU B C 1
ATOM 8833 O O . LEU B 1 543 ? -1.284 18.625 -1.323 1 94.88 543 LEU B O 1
ATOM 8837 N N . VAL B 1 544 ? -1.643 18.484 0.853 1 92.5 544 VAL B N 1
ATOM 8838 C CA . VAL B 1 544 ? -1.295 17.078 0.964 1 92.5 544 VAL B CA 1
ATOM 8839 C C . VAL B 1 544 ? -2.262 16.234 0.131 1 92.5 544 VAL B C 1
ATOM 8841 O O . VAL B 1 544 ? -1.844 15.336 -0.6 1 92.5 544 VAL B O 1
ATOM 8844 N N . ILE B 1 545 ? -3.479 16.531 0.168 1 95.44 545 ILE B N 1
ATOM 8845 C CA . ILE B 1 545 ? -4.496 15.805 -0.586 1 95.44 545 ILE B CA 1
ATOM 8846 C C . ILE B 1 545 ? -4.246 15.977 -2.084 1 95.44 545 ILE B C 1
ATOM 8848 O O . ILE B 1 545 ? -4.289 15 -2.842 1 95.44 545 ILE B O 1
ATOM 8852 N N . ALA B 1 546 ? -3.988 17.219 -2.486 1 95.06 546 ALA B N 1
ATOM 8853 C CA . ALA B 1 546 ? -3.777 17.516 -3.898 1 95.06 546 ALA B CA 1
ATOM 8854 C C . ALA B 1 546 ? -2.602 16.719 -4.461 1 95.06 546 ALA B C 1
ATOM 8856 O O . ALA B 1 546 ? -2.715 16.109 -5.523 1 95.06 546 ALA B O 1
ATOM 8857 N N . LEU B 1 547 ? -1.542 16.688 -3.672 1 90.06 547 LEU B N 1
ATOM 8858 C CA . LEU B 1 547 ? -0.286 16.156 -4.191 1 90.06 547 LEU B CA 1
ATOM 8859 C C . LEU B 1 547 ? -0.183 14.648 -3.943 1 90.06 547 LEU B C 1
ATOM 8861 O O . LEU B 1 547 ? 0.14 13.883 -4.855 1 90.06 547 LEU B O 1
ATOM 8865 N N . LEU B 1 548 ? -0.514 14.211 -2.787 1 89.5 548 LEU B N 1
ATOM 8866 C CA . LEU B 1 548 ? -0.196 12.844 -2.396 1 89.5 548 LEU B CA 1
ATOM 8867 C C . LEU B 1 548 ? -1.358 11.906 -2.705 1 89.5 548 LEU B C 1
ATOM 8869 O O . LEU B 1 548 ? -1.176 10.688 -2.779 1 89.5 548 LEU B O 1
ATOM 8873 N N . ASN B 1 549 ? -2.488 12.445 -2.891 1 93.38 549 ASN B N 1
ATOM 8874 C CA . ASN B 1 549 ? -3.629 11.57 -3.125 1 93.38 549 ASN B CA 1
ATOM 8875 C C . ASN B 1 549 ? -4.168 11.711 -4.547 1 93.38 549 ASN B C 1
ATOM 8877 O O . ASN B 1 549 ? -4.121 10.766 -5.332 1 93.38 549 ASN B O 1
ATOM 8881 N N . ARG B 1 550 ? -4.602 12.938 -4.961 1 96.38 550 ARG B N 1
ATOM 8882 C CA . ARG B 1 550 ? -5.277 13.109 -6.242 1 96.38 550 ARG B CA 1
ATOM 8883 C C . ARG B 1 550 ? -4.316 12.859 -7.402 1 96.38 550 ARG B C 1
ATOM 8885 O O . ARG B 1 550 ? -4.645 12.125 -8.336 1 96.38 550 ARG B O 1
ATOM 8892 N N . LYS B 1 551 ? -3.158 13.438 -7.312 1 92.94 551 LYS B N 1
ATOM 8893 C CA . LYS B 1 551 ? -2.184 13.242 -8.383 1 92.94 551 LYS B CA 1
ATOM 8894 C C . LYS B 1 551 ? -1.752 11.781 -8.484 1 92.94 551 LYS B C 1
ATOM 8896 O O . LYS B 1 551 ? -1.597 11.25 -9.578 1 92.94 551 LYS B O 1
ATOM 8901 N N . SER B 1 552 ? -1.549 11.203 -7.379 1 91.94 552 SER B N 1
ATOM 8902 C CA . SER B 1 552 ? -1.155 9.797 -7.348 1 91.94 552 SER B CA 1
ATOM 8903 C C . SER B 1 552 ? -2.236 8.906 -7.957 1 91.94 552 SER B C 1
ATOM 8905 O O . SER B 1 552 ? -1.94 8.023 -8.766 1 91.94 552 SER B O 1
ATOM 8907 N N . TYR B 1 553 ? -3.475 9.094 -7.578 1 95.12 553 TYR B N 1
ATOM 8908 C CA . TYR B 1 553 ? -4.582 8.32 -8.117 1 95.12 553 TYR B CA 1
ATOM 8909 C C . TYR B 1 553 ? -4.668 8.469 -9.633 1 95.12 553 TYR B C 1
ATOM 8911 O O . TYR B 1 553 ? -4.852 7.484 -10.352 1 95.12 553 TYR B O 1
ATOM 8919 N N . ALA B 1 554 ? -4.527 9.734 -10.086 1 95.06 554 ALA B N 1
ATOM 8920 C CA . ALA B 1 554 ? -4.594 9.992 -11.523 1 95.06 554 ALA B CA 1
ATOM 8921 C C . ALA B 1 554 ? -3.496 9.234 -12.266 1 95.06 554 ALA B C 1
ATOM 8923 O O . ALA B 1 554 ? -3.738 8.68 -13.344 1 95.06 554 ALA B O 1
ATOM 8924 N N . LYS B 1 555 ? -2.338 9.211 -11.703 1 91.62 555 LYS B N 1
ATOM 8925 C CA . LYS B 1 555 ? -1.207 8.508 -12.312 1 91.62 555 LYS B CA 1
ATOM 8926 C C . LYS B 1 555 ? -1.481 7.016 -12.43 1 91.62 555 LYS B C 1
ATOM 8928 O O . LYS B 1 555 ? -1.239 6.41 -13.477 1 91.62 555 LYS B O 1
ATOM 8933 N N . ILE B 1 556 ? -1.962 6.391 -11.406 1 92.81 556 ILE B N 1
ATOM 8934 C CA . ILE B 1 556 ? -2.195 4.949 -11.352 1 92.81 556 ILE B CA 1
ATOM 8935 C C . ILE B 1 556 ? -3.309 4.57 -12.32 1 92.81 556 ILE B C 1
ATOM 8937 O O . ILE B 1 556 ? -3.18 3.604 -13.078 1 92.81 556 ILE B O 1
ATOM 8941 N N . ILE B 1 557 ? -4.402 5.348 -12.312 1 96.06 557 ILE B N 1
ATOM 8942 C CA . ILE B 1 557 ? -5.516 5.055 -13.211 1 96.06 557 ILE B CA 1
ATOM 8943 C C . ILE B 1 557 ? -5.07 5.23 -14.664 1 96.06 557 ILE B C 1
ATOM 8945 O O . ILE B 1 557 ? -5.477 4.465 -15.539 1 96.06 557 ILE B O 1
ATOM 8949 N N . SER B 1 558 ? -4.246 6.258 -14.922 1 93.62 558 SER B N 1
ATOM 8950 C CA . SER B 1 558 ? -3.73 6.449 -16.266 1 93.62 558 SER B CA 1
ATOM 8951 C C . SER B 1 558 ? -2.959 5.223 -16.75 1 93.62 558 SER B C 1
ATOM 8953 O O . SER B 1 558 ? -3.076 4.82 -17.906 1 93.62 558 SER B O 1
ATOM 8955 N N . ASP B 1 559 ? -2.186 4.688 -15.883 1 91.06 559 ASP B N 1
ATOM 8956 C CA . ASP B 1 559 ? -1.446 3.475 -16.219 1 91.06 559 ASP B CA 1
ATOM 8957 C C . ASP B 1 559 ? -2.396 2.314 -16.5 1 91.06 559 ASP B C 1
ATOM 8959 O O . ASP B 1 559 ? -2.145 1.505 -17.391 1 91.06 559 ASP B O 1
ATOM 8963 N N . GLN B 1 560 ? -3.449 2.182 -15.781 1 92.5 560 GLN B N 1
ATOM 8964 C CA . GLN B 1 560 ? -4.43 1.115 -15.969 1 92.5 560 GLN B CA 1
ATOM 8965 C C . GLN B 1 560 ? -5.168 1.278 -17.297 1 92.5 560 GLN B C 1
ATOM 8967 O O . GLN B 1 560 ? -5.516 0.29 -17.938 1 92.5 560 GLN B O 1
ATOM 8972 N N . ILE B 1 561 ? -5.414 2.543 -17.656 1 93.88 561 ILE B N 1
ATOM 8973 C CA . ILE B 1 561 ? -6.02 2.818 -18.953 1 93.88 561 ILE B CA 1
ATOM 8974 C C . ILE B 1 561 ? -5.125 2.268 -20.062 1 93.88 561 ILE B C 1
ATOM 8976 O O . ILE B 1 561 ? -5.605 1.613 -21 1 93.88 561 ILE B O 1
ATOM 8980 N N . THR B 1 562 ? -3.838 2.492 -19.906 1 87.88 562 THR B N 1
ATOM 8981 C CA . THR B 1 562 ? -2.875 2.008 -20.891 1 87.88 562 THR B CA 1
ATOM 8982 C C . THR B 1 562 ? -2.863 0.482 -20.922 1 87.88 562 THR B C 1
ATOM 8984 O O . THR B 1 562 ? -2.791 -0.116 -22 1 87.88 562 THR B O 1
ATOM 8987 N N . GLU B 1 563 ? -2.928 -0.081 -19.812 1 85.12 563 GLU B N 1
ATOM 8988 C CA . GLU B 1 563 ? -2.967 -1.537 -19.719 1 85.12 563 GLU B CA 1
ATOM 8989 C C . GLU B 1 563 ? -4.199 -2.104 -20.422 1 85.12 563 GLU B C 1
ATOM 8991 O O . GLU B 1 563 ? -4.102 -3.076 -21.172 1 85.12 563 GLU B O 1
ATOM 8996 N N . LEU B 1 564 ? -5.352 -1.512 -20.125 1 87.19 564 LEU B N 1
ATOM 8997 C CA . LEU B 1 564 ? -6.598 -1.97 -20.734 1 87.19 564 LEU B CA 1
ATOM 8998 C C . LEU B 1 564 ? -6.582 -1.751 -22.25 1 87.19 564 LEU B C 1
ATOM 9000 O O . LEU B 1 564 ? -7.105 -2.572 -23 1 87.19 564 LEU B O 1
ATOM 9004 N N . GLY B 1 565 ? -5.938 -0.68 -22.641 1 80.81 565 GLY B N 1
ATOM 9005 C CA . GLY B 1 565 ? -5.812 -0.396 -24.062 1 80.81 565 GLY B CA 1
ATOM 9006 C C . GLY B 1 565 ? -4.918 -1.381 -24.797 1 80.81 565 GLY B C 1
ATOM 9007 O O . GLY B 1 565 ? -5.238 -1.818 -25.906 1 80.81 565 GLY B O 1
ATOM 9008 N N . ASN B 1 566 ? -3.74 -1.751 -24.234 1 70.75 566 ASN B N 1
ATOM 9009 C CA . ASN B 1 566 ? -2.779 -2.672 -24.828 1 70.75 566 ASN B CA 1
ATOM 9010 C C . ASN B 1 566 ? -3.322 -4.098 -24.875 1 70.75 566 ASN B C 1
ATOM 9012 O O . ASN B 1 566 ? -3.037 -4.844 -25.812 1 70.75 566 ASN B O 1
ATOM 9016 N N . SER B 1 567 ? -3.885 -4.48 -23.922 1 60.66 567 SER B N 1
ATOM 9017 C CA . SER B 1 567 ? -4.34 -5.863 -23.828 1 60.66 567 SER B CA 1
ATOM 9018 C C . SER B 1 567 ? -5.445 -6.156 -24.844 1 60.66 567 SER B C 1
ATOM 9020 O O . SER B 1 567 ? -5.535 -7.27 -25.359 1 60.66 567 SER B O 1
ATOM 9022 N N . PHE B 1 568 ? -6.246 -5.211 -25.141 1 57.31 568 PHE B N 1
ATOM 9023 C CA . PHE B 1 568 ? -7.465 -5.668 -25.797 1 57.31 568 PHE B CA 1
ATOM 9024 C C . PHE B 1 568 ? -7.789 -4.805 -27 1 57.31 568 PHE B C 1
ATOM 9026 O O . PHE B 1 568 ? -8.477 -5.246 -27.922 1 57.31 568 PHE B O 1
ATOM 9033 N N . LEU B 1 569 ? -7.285 -3.508 -26.984 1 51.62 569 LEU B N 1
ATOM 9034 C CA . LEU B 1 569 ? -7.703 -2.658 -28.094 1 51.62 569 LEU B CA 1
ATOM 9035 C C . LEU B 1 569 ? -6.695 -2.723 -29.234 1 51.62 569 LEU B C 1
ATOM 9037 O O . LEU B 1 569 ? -6.906 -2.121 -30.281 1 51.62 569 LEU B O 1
ATOM 9041 N N . ARG B 1 570 ? -5.582 -3.279 -29.219 1 45.44 570 ARG B N 1
ATOM 9042 C CA . ARG B 1 570 ? -4.664 -3.395 -30.344 1 45.44 570 ARG B CA 1
ATOM 9043 C C . ARG B 1 570 ? -5.32 -4.105 -31.516 1 45.44 570 ARG B C 1
ATOM 9045 O O . ARG B 1 570 ? -4.859 -3.99 -32.656 1 45.44 570 ARG B O 1
ATOM 9052 N N . HIS B 1 571 ? -6.242 -4.891 -31.516 1 39.47 571 HIS B N 1
ATOM 9053 C CA . HIS B 1 571 ? -6.723 -5.391 -32.781 1 39.47 571 HIS B CA 1
ATOM 9054 C C . HIS B 1 571 ? -7.145 -4.246 -33.719 1 39.47 571 HIS B C 1
ATOM 9056 O O . HIS B 1 571 ? -7.031 -4.348 -34.938 1 39.47 571 HIS B O 1
ATOM 9062 N N . GLU B 1 572 ? -7.742 -3.145 -33.281 1 37.5 572 GLU B N 1
ATOM 9063 C CA . GLU B 1 572 ? -8.188 -2.211 -34.312 1 37.5 572 GLU B CA 1
ATOM 9064 C C . GLU B 1 572 ? -7.059 -1.274 -34.719 1 37.5 572 GLU B C 1
ATOM 9066 O O . GLU B 1 572 ? -7.086 -0.707 -35.812 1 37.5 572 GLU B O 1
ATOM 9071 N N . MET B 1 573 ? -6.066 -0.932 -33.969 1 34.41 573 MET B N 1
ATOM 9072 C CA . MET B 1 573 ? -5.16 0.05 -34.562 1 34.41 573 MET B CA 1
ATOM 9073 C C . MET B 1 573 ? -4.238 -0.604 -35.594 1 34.41 573 MET B C 1
ATOM 9075 O O . MET B 1 573 ? -3.531 0.086 -36.312 1 34.41 573 MET B O 1
ATOM 9079 N N . HIS B 1 574 ? -3.914 -1.881 -35.656 1 31.55 574 HIS B N 1
ATOM 9080 C CA . HIS B 1 574 ? -3.232 -2.422 -36.844 1 31.55 574 HIS B CA 1
ATOM 9081 C C . HIS B 1 574 ? -4.172 -2.508 -38.031 1 31.55 574 HIS B C 1
ATOM 9083 O O . HIS B 1 574 ? -3.732 -2.742 -39.156 1 31.55 574 HIS B O 1
ATOM 9089 N N . LYS B 1 575 ? -5.469 -2.629 -38.062 1 32.69 575 LYS B N 1
ATOM 9090 C CA . LYS B 1 575 ? -6.152 -2.627 -39.375 1 32.69 575 LYS B CA 1
ATOM 9091 C C . LYS B 1 575 ? -6.199 -1.224 -39.969 1 32.69 575 LYS B C 1
ATOM 9093 O O . LYS B 1 575 ? -6.516 -1.056 -41.125 1 32.69 575 LYS B O 1
ATOM 9098 N N . GLY B 1 576 ? -6.203 -0.119 -39.25 1 29.23 576 GLY B N 1
ATOM 9099 C CA . GLY B 1 576 ? -6.398 1.084 -40.031 1 29.23 576 GLY B CA 1
ATOM 9100 C C . GLY B 1 576 ? -5.168 1.491 -40.812 1 29.23 576 GLY B C 1
ATOM 9101 O O . GLY B 1 576 ? -5.211 2.434 -41.594 1 29.23 576 GLY B O 1
ATOM 9102 N N . ASN B 1 577 ? -3.902 1.181 -40.562 1 27.67 577 ASN B N 1
ATOM 9103 C CA . ASN B 1 577 ? -2.961 1.709 -41.531 1 27.67 577 ASN B CA 1
ATOM 9104 C C . ASN B 1 577 ? -2.826 0.781 -42.75 1 27.67 577 ASN B C 1
ATOM 9106 O O . ASN B 1 577 ? -1.965 0.989 -43.594 1 27.67 577 ASN B O 1
ATOM 9110 N N . GLY B 1 578 ? -3.316 -0.451 -42.844 1 22.78 578 GLY B N 1
ATOM 9111 C CA . GLY B 1 578 ? -3.113 -1.049 -44.156 1 22.78 578 GLY B CA 1
ATOM 9112 C C . GLY B 1 578 ? -4.016 -0.461 -45.219 1 22.78 578 GLY B C 1
ATOM 9113 O O . GLY B 1 578 ? -3.83 -0.727 -46.438 1 22.78 578 GLY B O 1
ATOM 9114 N N . CYS B 1 579 ? -5.273 -0.178 -45.094 1 23.77 579 CYS B N 1
ATOM 9115 C CA . CYS B 1 579 ? -5.918 0.159 -46.375 1 23.77 579 CYS B CA 1
ATOM 9116 C C . CYS B 1 579 ? -5.539 1.565 -46.812 1 23.77 579 CYS B C 1
ATOM 9118 O O . CYS B 1 579 ? -5.781 1.944 -47.969 1 23.77 579 CYS B O 1
ATOM 9120 N N . LYS B 1 580 ? -4.992 2.658 -46.406 1 21.45 580 LYS B N 1
ATOM 9121 C CA . LYS B 1 580 ? -4.43 3.51 -47.438 1 21.45 580 LYS B CA 1
ATOM 9122 C C . LYS B 1 580 ? -2.951 3.201 -47.656 1 21.45 580 LYS B C 1
ATOM 9124 O O . LYS B 1 580 ? -2.215 2.943 -46.719 1 21.45 580 LYS B O 1
#

Radius of gyration: 40.76 Å; Cα contacts (8 Å, |Δi|>4): 2063; chains: 2; bounding box: 108×139×102 Å

InterPro domains:
  IPR005135 Endonuclease/exonuclease/phosphatase [PF03372] (8-276)
  IPR036691 Endonuclease/exonuclease/phosphatase superfamily [G3DSA:3.60.10.10] (1-363)
  IPR036691 Endonuclease/exonuclease/phosphatase superfamily [SSF56219] (3-364)
  IPR038772 Sphingomyelinase C/Sphingomyelin phosphodiesterase 2-like [PTHR16320] (3-367)

Sequence (1160 aa):
MAAEITVLTFNLWGIFNSKHRPERMAHFASKVEDYDIILLQEQFSESDFDIIIQNMPEEVRRTRYFKRYPTAFYGSGIAVISRFPVKSGVFFTFPLQGFPEQVLHGDYYANKGAAMLCVSVPCNNDVEVSGGSVMHRDVLVYSTHLVAVYQVPSQLRDWRDEVYLAVRLSQAISFANFIIATSNPTDHIIIGGDFNSELTSMEIRTMLILLRGHGYCLRSVLPVAKRPEEGMSKHECIENLARMTFSHENKFTCTDGKIITHGAYSPVQIDHIFISFNTLQLCSYEDCPGADAKYPFKQIMDGQELPAGVVVFRRNDEVFLGSQSRPGSSPRGTAGVRPVPSGEQEAKEMSCPLSDHYGVAARLRLLTEEEKNGGSGKVSSRATASKLTEEDEASLCEAVSFLEHSVKRLKRESRKYIMLSIVFAVIMMLCIIYMVARPYLQMHPTRSTLKNIISLCHHNEHPNLKGIGDTSQQRGGTVRRIEQFLKDTFSLNLEGSRGKTQAVELREQDYEAVASVLHGAGLHNIFFPLVAVVASIMSFCCLVIALLNRKSYAKIISDQITELGNSFLRHEMHKGNGCKMAAEITVLTFNLWGIFNSKHRPERMAHFASKVEDYDIILLQEQFSESDFDIIIQNMPEEVRRTRYFKRYPTAFYGSGIAVISRFPVKSGVFFTFPLQGFPEQVLHGDYYANKGAAMLCVSVPCNNDVEVSGGSVMHRDVLVYSTHLVAVYQVPSQLRDWRDEVYLAVRLSQAISFANFIIATSNPTDHIIIGGDFNSELTSMEIRTMLILLRGHGYCLRSVLPVAKRPEEGMSKHECIENLARMTFSHENKFTCTDGKIITHGAYSPVQIDHIFISFNTLQLCSYEDCPGADAKYPFKQIMDGQELPAGVVVFRRNDEVFLGSQSRPGSSPRGTAGVRPVPSGEQEAKEMSCPLSDHYGVAARLRLLTEEEKNGGSGKVSSRATASKLTEEDEASLCEAVSFLEHSVKRLKRESRKYIMLSIVFAVIMMLCIIYMVARPYLQMHPTRSTLKNIISLCHHNEHPNLKGIGDTSQQRGGTVRRIEQFLKDTFSLNLEGSRGKTQAVELREQDYEAVASVLHGAGLHNIFFPLVAVVASIMSFCCLVIALLNRKSYAKIISDQITELGNSFLRHEMHKGNGCK

GO terms:
  GO:0005635 nuclear envelope (C, HTP)
  GO:0005783 endoplasmic reticulum (C, HTP)
  GO:0004767 sphingomyelin phosphodiesterase activity (F, IDA)
  GO:0005783 endoplasmic reticulum (C, IDA)
  GO:0006685 sphingomyelin catabolic process (P, IDA)